Protein AF-A0A0M0JJG8-F1 (afdb_monomer_lite)

pLDDT: mean 76.7, std 22.11, range [23.5, 96.94]

Radius of gyration: 44.25 Å; chains: 1; bounding box: 104×121×131 Å

Structure (mmCIF, N/CA/C/O backbone):
data_AF-A0A0M0JJG8-F1
#
_entry.id   AF-A0A0M0JJG8-F1
#
loop_
_atom_site.group_PDB
_atom_site.id
_atom_site.type_symbol
_atom_site.label_atom_id
_atom_site.label_alt_id
_atom_site.label_comp_id
_atom_site.label_asym_id
_atom_site.label_entity_id
_atom_site.label_seq_id
_atom_site.pdbx_PDB_ins_code
_atom_site.Cartn_x
_atom_site.Cartn_y
_atom_site.Cartn_z
_atom_site.occupancy
_atom_site.B_iso_or_equiv
_atom_site.auth_seq_id
_atom_site.auth_comp_id
_atom_site.auth_asym_id
_atom_site.auth_atom_id
_atom_site.pdbx_PDB_model_num
ATOM 1 N N . MET A 1 1 ? -22.533 46.360 53.298 1.00 30.77 1 MET A N 1
ATOM 2 C CA . MET A 1 1 ? -22.205 47.737 52.869 1.00 30.77 1 MET A CA 1
ATOM 3 C C . MET A 1 1 ? -21.475 47.648 51.539 1.00 30.77 1 MET A C 1
ATOM 5 O O . MET A 1 1 ? -20.543 46.862 51.472 1.00 30.77 1 MET A O 1
ATOM 9 N N . GLY A 1 2 ? -21.881 48.445 50.544 1.00 27.69 2 GLY A N 1
ATOM 10 C CA . GLY A 1 2 ? -21.077 48.772 49.354 1.00 27.69 2 GLY A CA 1
ATOM 11 C C . GLY A 1 2 ? -21.421 48.012 48.068 1.00 27.69 2 GLY A C 1
ATOM 12 O O . GLY A 1 2 ? -21.073 46.850 47.937 1.00 27.69 2 GLY A O 1
ATOM 13 N N . CYS A 1 3 ? -22.087 48.703 47.140 1.00 26.14 3 CYS A N 1
ATOM 14 C CA . CYS A 1 3 ? -22.565 48.269 45.822 1.00 26.14 3 CYS A CA 1
ATOM 15 C C . CYS A 1 3 ? -21.509 48.387 44.700 1.00 26.14 3 CYS A C 1
ATOM 17 O O . CYS A 1 3 ? -20.619 49.228 44.805 1.00 26.14 3 CYS A O 1
ATOM 19 N N . GLY A 1 4 ? -21.755 47.715 43.561 1.00 24.80 4 GLY A N 1
ATOM 20 C CA . GLY A 1 4 ? -21.587 48.331 42.231 1.00 24.80 4 GLY A CA 1
ATOM 21 C C . GLY A 1 4 ? -20.988 47.466 41.111 1.00 24.80 4 GLY A C 1
ATOM 22 O O . GLY A 1 4 ? -19.801 47.172 41.151 1.00 24.80 4 GLY A O 1
ATOM 23 N N . GLY A 1 5 ? -21.780 47.203 40.058 1.00 25.31 5 GLY A N 1
ATOM 24 C CA . GLY A 1 5 ? -21.276 47.102 38.677 1.00 25.31 5 GLY A CA 1
ATOM 25 C C . GLY A 1 5 ? -21.461 45.767 37.948 1.00 25.31 5 GLY A C 1
ATOM 26 O O . GLY A 1 5 ? -20.533 44.976 37.861 1.00 25.31 5 GLY A O 1
ATOM 27 N N . SER A 1 6 ? -22.643 45.565 37.369 1.00 27.62 6 SER A N 1
ATOM 28 C CA . SER A 1 6 ? -22.967 44.566 36.345 1.00 27.62 6 SER A CA 1
ATOM 29 C C . SER A 1 6 ? -22.209 44.800 35.030 1.00 27.62 6 SER A C 1
ATOM 31 O O . SER A 1 6 ? -22.134 45.934 34.560 1.00 27.62 6 SER A O 1
ATOM 33 N N . THR A 1 7 ? -21.758 43.724 34.384 1.00 26.44 7 THR A N 1
ATOM 34 C CA . THR A 1 7 ? -21.762 43.624 32.914 1.00 26.44 7 THR A CA 1
ATOM 35 C C . THR A 1 7 ? -22.662 42.450 32.553 1.00 26.44 7 THR A C 1
ATOM 37 O O . THR A 1 7 ? -22.545 41.370 33.128 1.00 26.44 7 THR A O 1
ATOM 40 N N . GLU A 1 8 ? -23.650 42.736 31.711 1.00 26.50 8 GLU A N 1
ATOM 41 C CA . GLU A 1 8 ? -24.640 41.801 31.189 1.00 26.50 8 GLU A CA 1
ATOM 42 C C . GLU A 1 8 ? -23.929 40.647 30.474 1.00 26.50 8 GLU A C 1
ATOM 44 O O . GLU A 1 8 ? -23.198 40.865 29.510 1.00 26.50 8 GLU A O 1
ATOM 49 N N . ALA A 1 9 ? -24.130 39.420 30.955 1.00 28.14 9 ALA A N 1
ATOM 50 C CA . ALA A 1 9 ? -23.903 38.237 30.143 1.00 28.14 9 ALA A CA 1
ATOM 51 C C . ALA A 1 9 ? -25.149 38.067 29.269 1.00 28.14 9 ALA A C 1
ATOM 53 O O . ALA A 1 9 ? -26.247 37.863 29.792 1.00 28.14 9 ALA A O 1
ATOM 54 N N . GLU A 1 10 ? -24.981 38.226 27.958 1.00 26.23 10 GLU A N 1
ATOM 55 C CA . GLU A 1 10 ? -26.024 37.937 26.977 1.00 26.23 10 GLU A CA 1
ATOM 56 C C . GLU A 1 10 ? -26.574 36.513 27.183 1.00 26.23 10 GLU A C 1
ATOM 58 O O . GLU A 1 10 ? -25.823 35.610 27.572 1.00 26.23 10 GLU A O 1
ATOM 63 N N . PRO A 1 11 ? -27.877 36.282 26.942 1.00 25.92 11 PRO A N 1
ATOM 64 C CA . PRO A 1 11 ? -28.428 34.939 26.964 1.00 25.92 11 PRO A CA 1
ATOM 65 C C . PRO A 1 11 ? -27.721 34.116 25.888 1.00 25.92 11 PRO A C 1
ATOM 67 O O . PRO A 1 11 ? -27.875 34.378 24.698 1.00 25.92 11 PRO A O 1
ATOM 70 N N . VAL A 1 12 ? -26.935 33.126 26.315 1.00 27.83 12 VAL A N 1
ATOM 71 C CA . VAL A 1 12 ? -26.353 32.121 25.426 1.00 27.83 12 VAL A CA 1
ATOM 72 C C . VAL A 1 12 ? -27.521 31.464 24.696 1.00 27.83 12 VAL A C 1
ATOM 74 O O . VAL A 1 12 ? -28.325 30.755 25.305 1.00 27.83 12 VAL A O 1
ATOM 77 N N . SER A 1 13 ? -27.665 31.774 23.408 1.00 27.47 13 SER A N 1
ATOM 78 C CA . SER A 1 13 ? -28.621 31.108 22.535 1.00 27.47 13 SER A CA 1
ATOM 79 C C . SER A 1 13 ? -28.353 29.610 22.599 1.00 27.47 13 SER A C 1
ATOM 81 O O . SER A 1 13 ? -27.194 29.191 22.548 1.00 27.47 13 SER A O 1
ATOM 83 N N . ALA A 1 14 ? -29.417 28.819 22.737 1.00 25.08 14 ALA A N 1
ATOM 84 C CA . ALA A 1 14 ? -29.333 27.370 22.639 1.00 25.08 14 ALA A CA 1
ATOM 85 C C . ALA A 1 14 ? -28.509 27.005 21.388 1.00 25.08 14 ALA A C 1
ATOM 87 O O . ALA A 1 14 ? -28.778 27.571 20.326 1.00 25.08 14 ALA A O 1
ATOM 88 N N . PRO A 1 15 ? -27.479 26.151 21.506 1.00 26.41 15 PRO A N 1
ATOM 89 C CA . PRO A 1 15 ? -26.722 25.733 20.340 1.00 26.41 15 PRO A CA 1
ATOM 90 C C . PRO A 1 15 ? -27.668 24.979 19.406 1.00 26.41 15 PRO A C 1
ATOM 92 O O . PRO A 1 15 ? -28.398 24.098 19.861 1.00 26.41 15 PRO A O 1
ATOM 95 N N . ASP A 1 16 ? -27.653 25.334 18.121 1.00 23.50 16 ASP A N 1
ATOM 96 C CA . ASP A 1 16 ? -28.225 24.503 17.066 1.00 23.50 16 ASP A CA 1
ATOM 97 C C . ASP A 1 16 ? -27.585 23.112 17.175 1.00 23.50 16 ASP A C 1
ATOM 99 O O . ASP A 1 16 ? -26.401 22.923 16.893 1.00 23.50 16 ASP A O 1
ATOM 103 N N . ILE A 1 17 ? -28.366 22.132 17.631 1.00 29.30 17 ILE A N 1
ATOM 104 C CA . ILE A 1 17 ? -28.015 20.705 17.609 1.00 29.30 17 ILE A CA 1
ATOM 105 C C . ILE A 1 17 ? -28.395 20.161 16.229 1.00 29.30 17 ILE A C 1
ATOM 107 O O . ILE A 1 17 ? -29.078 19.148 16.109 1.00 29.30 17 ILE A O 1
ATOM 111 N N . ASP A 1 18 ? -27.981 20.866 15.181 1.00 26.41 18 ASP A N 1
ATOM 112 C CA . ASP A 1 18 ? -28.188 20.425 13.816 1.00 26.41 18 ASP A CA 1
ATOM 113 C C . ASP A 1 18 ? -26.837 20.357 13.112 1.00 26.41 18 ASP A C 1
ATOM 115 O O . ASP A 1 18 ? -26.164 21.353 12.864 1.00 26.41 18 ASP A O 1
ATOM 119 N N . ALA A 1 19 ? -26.441 19.115 12.849 1.00 31.02 19 ALA A N 1
ATOM 120 C CA . ALA A 1 19 ? -25.555 18.740 11.768 1.00 31.02 19 ALA A CA 1
ATOM 121 C C . ALA A 1 19 ? -24.192 19.484 11.690 1.00 31.02 19 ALA A C 1
ATOM 123 O O . ALA A 1 19 ? -24.007 20.435 10.932 1.00 31.02 19 ALA A O 1
ATOM 124 N N . THR A 1 20 ? -23.149 18.872 12.265 1.00 30.31 20 THR A N 1
ATOM 125 C CA . THR A 1 20 ? -21.754 19.027 11.797 1.00 30.31 20 THR A CA 1
ATOM 126 C C . THR A 1 20 ? -21.314 17.983 10.739 1.00 30.31 20 THR A C 1
ATOM 128 O O . THR A 1 20 ? -20.288 17.327 10.924 1.00 30.31 20 THR A O 1
ATOM 131 N N . PRO A 1 21 ? -22.007 17.801 9.590 1.00 33.75 21 PRO A N 1
ATOM 132 C CA . PRO A 1 21 ? -21.409 17.188 8.412 1.00 33.75 21 PRO A CA 1
ATOM 133 C C . PRO A 1 21 ? -20.892 18.224 7.400 1.00 33.75 21 PRO A C 1
ATOM 135 O O . PRO A 1 21 ? -20.123 17.847 6.528 1.00 33.75 21 PRO A O 1
ATOM 138 N N . ILE A 1 22 ? -21.257 19.514 7.484 1.00 27.80 22 ILE A N 1
ATOM 139 C CA . ILE A 1 22 ? -20.960 20.480 6.403 1.00 27.80 22 ILE A CA 1
ATOM 140 C C . ILE A 1 22 ? -19.525 21.042 6.475 1.00 27.80 22 ILE A C 1
ATOM 142 O O . ILE A 1 22 ? -18.829 21.033 5.460 1.00 27.80 22 ILE A O 1
ATOM 146 N N . GLU A 1 23 ? -19.035 21.472 7.646 1.00 27.16 23 GLU A N 1
ATOM 147 C CA . GLU A 1 23 ? -17.648 21.970 7.794 1.00 27.16 23 GLU A CA 1
ATOM 148 C C . GLU A 1 23 ? -16.604 20.853 7.627 1.00 27.16 23 GLU A C 1
ATOM 150 O O . GLU A 1 23 ? -15.569 21.038 6.988 1.00 27.16 23 GLU A O 1
ATOM 155 N N . THR A 1 24 ? -16.897 19.656 8.137 1.00 38.34 24 THR A N 1
ATOM 156 C CA . THR A 1 24 ? -16.071 18.451 7.975 1.00 38.34 24 THR A CA 1
ATOM 157 C C . THR A 1 24 ? -16.029 17.977 6.526 1.00 38.34 24 THR A C 1
ATOM 159 O O . THR A 1 24 ? -14.943 17.647 6.051 1.00 38.34 24 THR A O 1
ATOM 162 N N . ALA A 1 25 ? -17.153 18.013 5.802 1.00 32.47 25 ALA A N 1
ATOM 163 C CA . ALA A 1 25 ? -17.187 17.686 4.378 1.00 32.47 25 ALA A CA 1
ATOM 164 C C . ALA A 1 25 ? -16.422 18.710 3.524 1.00 32.47 25 ALA A C 1
ATOM 166 O O . ALA A 1 25 ? -15.712 18.311 2.603 1.00 32.47 25 ALA A O 1
ATOM 167 N N . GLN A 1 26 ? -16.497 20.014 3.825 1.00 32.34 26 GLN A N 1
ATOM 168 C CA . GLN A 1 26 ? -15.746 21.041 3.085 1.00 32.34 26 GLN A CA 1
ATOM 169 C C . GLN A 1 26 ? -14.229 20.910 3.277 1.00 32.34 26 GLN A C 1
ATOM 171 O O . GLN A 1 26 ? -13.497 20.877 2.288 1.00 32.34 26 GLN A O 1
ATOM 176 N N . VAL A 1 27 ? -13.764 20.729 4.519 1.00 38.03 27 VAL A N 1
ATOM 177 C CA . VAL A 1 27 ? -12.341 20.485 4.824 1.00 38.03 27 VAL A CA 1
ATOM 178 C C . VAL A 1 27 ? -11.856 19.178 4.193 1.00 38.03 27 VAL A C 1
ATOM 180 O O . VAL A 1 27 ? -10.742 19.119 3.676 1.00 38.03 27 VAL A O 1
ATOM 183 N N . GLN A 1 28 ? -12.689 18.132 4.183 1.00 46.12 28 GLN A N 1
ATOM 184 C CA . GLN A 1 28 ? -12.379 16.878 3.494 1.00 46.12 28 GLN A CA 1
ATOM 185 C C . GLN A 1 28 ? -12.279 17.083 1.985 1.00 46.12 28 GLN A C 1
ATOM 187 O O . GLN A 1 28 ? -11.319 16.605 1.400 1.00 46.12 28 GLN A O 1
ATOM 192 N N . THR A 1 29 ? -13.188 17.843 1.372 1.00 38.47 29 THR A N 1
ATOM 193 C CA . THR A 1 29 ? -13.201 18.118 -0.075 1.00 38.47 29 THR A CA 1
ATOM 194 C C . THR A 1 29 ? -11.970 18.912 -0.531 1.00 38.47 29 THR A C 1
ATOM 196 O O . THR A 1 29 ? -11.441 18.635 -1.605 1.00 38.47 29 THR A O 1
ATOM 199 N N . GLU A 1 30 ? -11.470 19.861 0.268 1.00 43.38 30 GLU A N 1
ATOM 200 C CA . GLU A 1 30 ? -10.205 20.560 -0.022 1.00 43.38 30 GLU A CA 1
ATOM 201 C C . GLU A 1 30 ? -8.978 19.656 0.181 1.00 43.38 30 GLU A C 1
ATOM 203 O O . GLU A 1 30 ? -8.110 19.613 -0.684 1.00 43.38 30 GLU A O 1
ATOM 208 N N . LEU A 1 31 ? -8.942 18.832 1.236 1.00 42.62 31 LEU A N 1
ATOM 209 C CA . LEU A 1 31 ? -7.889 17.821 1.439 1.00 42.62 31 LEU A CA 1
ATOM 210 C C . LEU A 1 31 ? -7.868 16.746 0.344 1.00 42.62 31 LEU A C 1
ATOM 212 O O . LEU A 1 31 ? -6.796 16.253 -0.008 1.00 42.62 31 LEU A O 1
ATOM 216 N N . VAL A 1 32 ? -9.042 16.366 -0.172 1.00 44.22 32 VAL A N 1
ATOM 217 C CA . VAL A 1 32 ? -9.184 15.504 -1.348 1.00 44.22 32 VAL A CA 1
ATOM 218 C C . VAL A 1 32 ? -8.572 16.220 -2.543 1.00 44.22 32 VAL A C 1
ATOM 220 O O . VAL A 1 32 ? -7.706 15.642 -3.177 1.00 44.22 32 VAL A O 1
ATOM 223 N N . LYS A 1 33 ? -8.941 17.475 -2.822 1.00 42.09 33 LYS A N 1
ATOM 224 C CA . LYS A 1 33 ? -8.408 18.242 -3.962 1.00 42.09 33 LYS A CA 1
ATOM 225 C C . LYS A 1 33 ? -6.888 18.422 -3.914 1.00 42.09 33 LYS A C 1
ATOM 227 O O . LYS A 1 33 ? -6.232 18.056 -4.881 1.00 42.09 33 LYS A O 1
ATOM 232 N N . ASP A 1 34 ? -6.319 18.855 -2.790 1.00 42.69 34 ASP A N 1
ATOM 233 C CA . ASP A 1 34 ? -4.866 19.053 -2.636 1.00 42.69 34 ASP A CA 1
ATOM 234 C C . ASP A 1 34 ? -4.068 17.740 -2.762 1.00 42.69 34 ASP A C 1
ATOM 236 O O . ASP A 1 34 ? -2.922 17.718 -3.212 1.00 42.69 34 ASP A O 1
ATOM 240 N N . ARG A 1 35 ? -4.656 16.605 -2.356 1.00 46.59 35 ARG A N 1
ATOM 241 C CA . ARG A 1 35 ? -4.019 15.280 -2.479 1.00 46.59 35 ARG A CA 1
ATOM 242 C C . ARG A 1 35 ? -4.270 14.634 -3.838 1.00 46.59 35 ARG A C 1
ATOM 244 O O . ARG A 1 35 ? -3.408 13.904 -4.325 1.00 46.59 35 ARG A O 1
ATOM 251 N N . LEU A 1 36 ? -5.403 14.934 -4.466 1.00 43.97 36 LEU A N 1
ATOM 252 C CA . LEU A 1 36 ? -5.686 14.591 -5.851 1.00 43.97 36 LEU A CA 1
ATOM 253 C C . LEU A 1 36 ? -4.774 15.358 -6.804 1.00 43.97 36 LEU A C 1
ATOM 255 O O . LEU A 1 36 ? -4.359 14.755 -7.781 1.00 43.97 36 LEU A O 1
ATOM 259 N N . GLU A 1 37 ? -4.342 16.585 -6.494 1.00 40.59 37 GLU A N 1
ATOM 260 C CA . GLU A 1 37 ? -3.317 17.294 -7.278 1.00 40.59 37 GLU A CA 1
ATOM 261 C C . GLU A 1 37 ? -2.005 16.495 -7.393 1.00 40.59 37 GLU A C 1
ATOM 263 O O . GLU A 1 37 ? -1.335 16.551 -8.422 1.00 40.59 37 GLU A O 1
ATOM 268 N N . ILE A 1 38 ? -1.636 15.689 -6.387 1.00 43.34 38 ILE A N 1
ATOM 269 C CA . ILE A 1 38 ? -0.458 14.800 -6.449 1.00 43.34 38 ILE A CA 1
ATOM 270 C C . ILE A 1 38 ? -0.708 13.637 -7.425 1.00 43.34 38 ILE A C 1
ATOM 272 O O . ILE A 1 38 ? 0.156 13.310 -8.242 1.00 43.34 38 ILE A O 1
ATOM 276 N N . ALA A 1 39 ? -1.899 13.035 -7.380 1.00 43.28 39 ALA A N 1
ATOM 277 C CA . ALA A 1 39 ? -2.300 11.977 -8.307 1.00 43.28 39 ALA A CA 1
ATOM 278 C C . ALA A 1 39 ? -2.519 12.507 -9.741 1.00 43.28 39 ALA A C 1
ATOM 280 O O . ALA A 1 39 ? -2.221 11.808 -10.709 1.00 43.28 39 ALA A O 1
ATOM 281 N N . GLU A 1 40 ? -2.966 13.755 -9.888 1.00 44.94 40 GLU A N 1
ATOM 282 C CA . GLU A 1 40 ? -3.073 14.489 -11.147 1.00 44.94 40 GLU A CA 1
ATOM 283 C C . GLU A 1 40 ? -1.692 14.849 -11.697 1.00 44.94 40 GLU A C 1
ATOM 285 O O . GLU A 1 40 ? -1.451 14.670 -12.886 1.00 44.94 40 GLU A O 1
ATOM 290 N N . GLN A 1 41 ? -0.732 15.253 -10.861 1.00 47.78 41 GLN A N 1
ATOM 291 C CA . GLN A 1 41 ? 0.659 15.420 -11.289 1.00 47.78 41 GLN A CA 1
ATOM 292 C C . GLN A 1 41 ? 1.247 14.106 -11.817 1.00 47.78 41 GLN A C 1
ATOM 294 O O . GLN A 1 41 ? 2.018 14.141 -12.773 1.00 47.78 41 GLN A O 1
ATOM 299 N N . ASP A 1 42 ? 0.869 12.954 -11.260 1.00 47.56 42 ASP A N 1
ATOM 300 C CA . ASP A 1 42 ? 1.254 11.636 -11.782 1.00 47.56 42 ASP A CA 1
ATOM 301 C C . ASP A 1 42 ? 0.467 11.231 -13.047 1.00 47.56 42 ASP A C 1
ATOM 303 O O . ASP A 1 42 ? 1.035 10.606 -13.948 1.00 47.56 42 ASP A O 1
ATOM 307 N N . ALA A 1 43 ? -0.803 11.638 -13.171 1.00 42.34 43 ALA A N 1
ATOM 308 C CA . ALA A 1 43 ? -1.637 11.478 -14.370 1.00 42.34 43 ALA A CA 1
ATOM 309 C C . ALA A 1 43 ? -1.119 12.296 -15.563 1.00 42.34 43 ALA A C 1
ATOM 311 O O . ALA A 1 43 ? -1.107 11.836 -16.702 1.00 42.34 43 ALA A O 1
ATOM 312 N N . VAL A 1 44 ? -0.607 13.495 -15.292 1.00 41.72 44 VAL A N 1
ATOM 313 C CA . VAL A 1 44 ? -0.042 14.439 -16.263 1.00 41.72 44 VAL A CA 1
ATOM 314 C C . VAL A 1 44 ? 1.296 13.932 -16.837 1.00 41.72 44 VAL A C 1
ATOM 316 O O . VAL A 1 44 ? 1.912 14.624 -17.640 1.00 41.72 44 VAL A O 1
ATOM 319 N N . LYS A 1 45 ? 1.791 12.734 -16.502 1.00 50.59 45 LYS A N 1
ATOM 320 C CA . LYS A 1 45 ? 3.135 12.269 -16.911 1.00 50.59 45 LYS A CA 1
ATOM 321 C C . LYS A 1 45 ? 3.159 11.007 -17.774 1.00 50.59 45 LYS A C 1
ATOM 323 O O . LYS A 1 45 ? 4.236 10.651 -18.258 1.00 50.59 45 LYS A O 1
ATOM 328 N N . THR A 1 46 ? 2.021 10.357 -18.013 1.00 45.22 46 THR A N 1
ATOM 329 C CA . THR A 1 46 ? 1.931 9.184 -18.897 1.00 45.22 46 THR A CA 1
ATOM 330 C C . THR A 1 46 ? 1.753 9.565 -20.369 1.00 45.22 46 THR A C 1
ATOM 332 O O . THR A 1 46 ? 1.320 10.669 -20.697 1.00 45.22 46 THR A O 1
ATOM 335 N N . LYS A 1 47 ? 2.149 8.652 -21.267 1.00 45.91 47 LYS A N 1
ATOM 336 C CA . LYS A 1 47 ? 1.953 8.760 -22.720 1.00 45.91 47 LYS A CA 1
ATOM 337 C C . LYS A 1 47 ? 0.464 8.987 -23.022 1.00 45.91 47 LYS A C 1
ATOM 339 O O . LYS A 1 47 ? -0.385 8.381 -22.366 1.00 45.91 47 LYS A O 1
ATOM 344 N N . ALA A 1 48 ? 0.135 9.807 -24.022 1.00 37.59 48 ALA A N 1
ATOM 345 C CA . ALA A 1 48 ? -1.248 9.944 -24.473 1.00 37.59 48 ALA A CA 1
ATOM 346 C C . ALA A 1 48 ? -1.824 8.568 -24.860 1.00 37.59 48 ALA A C 1
ATOM 348 O O . ALA A 1 48 ? -1.286 7.877 -25.722 1.00 37.59 48 ALA A O 1
ATOM 349 N N . GLY A 1 49 ? -2.892 8.152 -24.170 1.00 43.44 49 GLY A N 1
ATOM 350 C CA . GLY A 1 49 ? -3.523 6.839 -24.346 1.00 43.44 49 GLY A CA 1
ATOM 351 C C . GLY A 1 49 ? -3.058 5.732 -23.387 1.00 43.44 49 GLY A C 1
ATOM 352 O O . GLY A 1 49 ? -3.557 4.616 -23.503 1.00 43.44 49 GLY A O 1
ATOM 353 N N . SER A 1 50 ? -2.160 6.010 -22.431 1.00 51.22 50 SER A N 1
ATOM 354 C CA . SER A 1 50 ? -1.746 5.061 -21.378 1.00 51.22 50 SER A CA 1
ATOM 355 C C . SER A 1 50 ? -1.900 5.643 -19.963 1.00 51.22 50 SER A C 1
ATOM 357 O O . SER A 1 50 ? -0.995 5.528 -19.130 1.00 51.22 50 SER A O 1
ATOM 359 N N . ASP A 1 51 ? -3.019 6.315 -19.691 1.00 57.81 51 ASP A N 1
ATOM 360 C CA . ASP A 1 51 ? -3.304 6.841 -18.354 1.00 57.81 51 ASP A CA 1
ATOM 361 C C . ASP A 1 51 ? -3.235 5.706 -17.324 1.00 57.81 51 ASP A C 1
ATOM 363 O O . ASP A 1 51 ? -3.746 4.603 -17.547 1.00 57.81 51 ASP A O 1
ATOM 367 N N . THR A 1 52 ? -2.589 5.961 -16.182 1.00 70.62 52 THR A N 1
ATOM 368 C CA . THR A 1 52 ? -2.645 5.005 -15.069 1.00 70.62 52 THR A CA 1
ATOM 369 C C . THR A 1 52 ? -4.099 4.750 -14.678 1.00 70.62 52 THR A C 1
ATOM 371 O O . THR A 1 52 ? -4.973 5.585 -14.906 1.00 70.62 52 THR A O 1
ATOM 374 N N . PHE A 1 53 ? -4.374 3.611 -14.040 1.00 81.69 53 PHE A N 1
ATOM 375 C CA . PHE A 1 53 ? -5.732 3.298 -13.597 1.00 81.69 53 PHE A CA 1
ATOM 376 C C . PHE A 1 53 ? -6.367 4.454 -12.795 1.00 81.69 53 PHE A C 1
ATOM 378 O O . PHE A 1 53 ? -7.470 4.887 -13.123 1.00 81.69 53 PHE A O 1
ATOM 385 N N . ILE A 1 54 ? -5.644 5.008 -11.814 1.00 81.88 54 ILE A N 1
ATOM 386 C CA . ILE A 1 54 ? -6.127 6.127 -10.990 1.00 81.88 54 ILE A CA 1
ATOM 387 C C . ILE A 1 54 ? -6.278 7.410 -11.814 1.00 81.88 54 ILE A C 1
ATOM 389 O O . ILE A 1 54 ? -7.312 8.062 -11.712 1.00 81.88 54 ILE A O 1
ATOM 393 N N . ALA A 1 55 ? -5.320 7.723 -12.690 1.00 74.19 55 ALA A N 1
ATOM 394 C CA . ALA A 1 55 ? -5.416 8.858 -13.610 1.00 74.19 55 ALA A CA 1
ATOM 395 C C . ALA A 1 55 ? -6.673 8.788 -14.491 1.00 74.19 55 ALA A C 1
ATOM 397 O O . ALA A 1 55 ? -7.383 9.780 -14.637 1.00 74.19 55 ALA A O 1
ATOM 398 N N . SER A 1 56 ? -6.996 7.601 -15.017 1.00 80.50 56 SER A N 1
ATOM 399 C CA . SER A 1 56 ? -8.203 7.389 -15.823 1.00 80.50 56 SER A CA 1
ATOM 400 C C . SER A 1 56 ? -9.485 7.647 -15.023 1.00 80.50 56 SER A C 1
ATOM 402 O O . SER A 1 56 ? -10.438 8.220 -15.547 1.00 80.50 56 SER A O 1
ATOM 404 N N . CYS A 1 57 ? -9.504 7.271 -13.740 1.00 85.00 57 CYS A N 1
ATOM 405 C CA . CYS A 1 57 ? -10.633 7.523 -12.850 1.00 85.00 57 CYS A CA 1
ATOM 406 C C . CYS A 1 57 ? -10.763 9.015 -12.515 1.00 85.00 57 CYS A C 1
ATOM 408 O O . CYS A 1 57 ? -11.876 9.533 -12.496 1.00 85.00 57 CYS A O 1
ATOM 410 N N . LEU A 1 58 ? -9.647 9.714 -12.278 1.00 80.00 58 LEU A N 1
ATOM 411 C CA . LEU A 1 58 ? -9.644 11.157 -12.006 1.00 80.00 58 LEU A CA 1
ATOM 412 C C . LEU A 1 58 ? -10.116 11.962 -13.206 1.00 80.00 58 LEU A C 1
ATOM 414 O O . LEU A 1 58 ? -10.962 12.841 -13.074 1.00 80.00 58 LEU A O 1
ATOM 418 N N . LYS A 1 59 ? -9.645 11.592 -14.395 1.00 78.00 59 LYS A N 1
ATOM 419 C CA . LYS A 1 59 ? -10.112 12.184 -15.642 1.00 78.00 59 LYS A CA 1
ATOM 420 C C . LYS A 1 59 ? -11.613 11.978 -15.835 1.00 78.00 59 LYS A C 1
ATOM 422 O O . LYS A 1 59 ? -12.319 12.937 -16.123 1.00 78.00 59 LYS A O 1
ATOM 427 N N . ALA A 1 60 ? -12.123 10.768 -15.594 1.00 82.94 60 ALA A N 1
ATOM 428 C CA . ALA A 1 60 ? -13.562 10.506 -15.630 1.00 82.94 60 ALA A CA 1
ATOM 429 C C . ALA A 1 60 ? -14.333 11.364 -14.607 1.00 82.94 60 ALA A C 1
ATOM 431 O O . ALA A 1 60 ? -15.383 11.915 -14.932 1.00 82.94 60 ALA A O 1
ATOM 432 N N . ARG A 1 61 ? -13.790 11.542 -13.395 1.00 83.19 61 ARG A N 1
ATOM 433 C CA . ARG A 1 61 ? -14.369 12.407 -12.356 1.00 83.19 61 ARG A CA 1
ATOM 434 C C . ARG A 1 61 ? -14.391 13.889 -12.750 1.00 83.19 61 ARG A C 1
ATOM 436 O O . ARG A 1 61 ? -15.329 14.585 -12.357 1.00 83.19 61 ARG A O 1
ATOM 443 N N . ALA A 1 62 ? -13.386 14.362 -13.483 1.00 78.25 62 ALA A N 1
ATOM 444 C CA . ALA A 1 62 ? -13.258 15.754 -13.913 1.00 78.25 62 ALA A CA 1
ATOM 445 C C . ALA A 1 62 ? -14.085 16.070 -15.171 1.00 78.25 62 ALA A C 1
ATOM 447 O O . ALA A 1 62 ? -14.743 17.106 -15.231 1.00 78.25 62 ALA A O 1
ATOM 448 N N . GLU A 1 63 ? -14.072 15.178 -16.164 1.00 81.69 63 GLU A N 1
ATOM 449 C CA . GLU A 1 63 ? -14.640 15.423 -17.498 1.00 81.69 63 GLU A CA 1
ATOM 450 C C . GLU A 1 63 ? -16.071 14.885 -17.669 1.00 81.69 63 GLU A C 1
ATOM 452 O O . GLU A 1 63 ? -16.783 15.343 -18.561 1.00 81.69 63 GLU A O 1
ATOM 457 N N . HIS A 1 64 ? -16.506 13.929 -16.837 1.00 85.88 64 HIS A N 1
ATOM 458 C CA . HIS A 1 64 ? -17.756 13.174 -17.034 1.00 85.88 64 HIS A CA 1
ATOM 459 C C . HIS A 1 64 ? -18.592 13.010 -15.750 1.00 85.88 64 HIS A C 1
ATOM 461 O O . HIS A 1 64 ? -19.290 12.012 -15.573 1.00 85.88 64 HIS A O 1
ATOM 467 N N . SER A 1 65 ? -18.525 13.976 -14.826 1.00 81.75 65 SER A N 1
ATOM 468 C CA . SER A 1 65 ? -19.252 13.916 -13.539 1.00 81.75 65 SER A CA 1
ATOM 469 C C . SER A 1 65 ? -20.784 13.987 -13.647 1.00 81.75 65 SER A C 1
ATOM 471 O O . SER A 1 65 ? -21.485 13.672 -12.686 1.00 81.75 65 SER A O 1
ATOM 473 N N . ASP A 1 66 ? -21.309 14.381 -14.804 1.00 90.31 66 ASP A N 1
ATOM 474 C CA . ASP A 1 66 ? -22.731 14.470 -15.134 1.00 90.31 66 ASP A CA 1
ATOM 475 C C . ASP A 1 66 ? -23.295 13.190 -15.785 1.00 90.31 66 ASP A C 1
ATOM 477 O O . ASP A 1 66 ? -24.515 13.023 -15.860 1.00 90.31 66 ASP A O 1
ATOM 481 N N . ASP A 1 67 ? -22.439 12.249 -16.201 1.00 94.12 67 ASP A N 1
ATOM 482 C CA . ASP A 1 67 ? -22.848 10.975 -16.801 1.00 94.12 67 ASP A CA 1
ATOM 483 C C . ASP A 1 67 ? -22.922 9.851 -15.751 1.00 94.12 67 ASP A C 1
ATOM 485 O O . ASP A 1 67 ? -21.914 9.291 -15.308 1.00 94.12 67 ASP A O 1
ATOM 489 N N . LYS A 1 68 ? -24.151 9.454 -15.389 1.00 93.00 68 LYS A N 1
ATOM 490 C CA . LYS A 1 68 ? -24.397 8.378 -14.413 1.00 93.00 68 LYS A CA 1
ATOM 491 C C . LYS A 1 68 ? -23.746 7.048 -14.792 1.00 93.00 68 LYS A C 1
ATOM 493 O O . LYS A 1 68 ? -23.296 6.344 -13.890 1.00 93.00 68 LYS A O 1
ATOM 498 N N . ALA A 1 69 ? -23.697 6.681 -16.071 1.00 92.75 69 ALA A N 1
ATOM 499 C CA . ALA A 1 69 ? -23.127 5.402 -16.485 1.00 92.75 69 ALA A CA 1
ATOM 500 C C . ALA A 1 69 ? -21.601 5.395 -16.314 1.00 92.75 69 ALA A C 1
ATOM 502 O O . ALA A 1 69 ? -21.053 4.427 -15.784 1.00 92.75 69 ALA A O 1
ATOM 503 N N . ILE A 1 70 ? -20.932 6.488 -16.695 1.00 92.50 70 ILE A N 1
ATOM 504 C CA . ILE A 1 70 ? -19.475 6.633 -16.553 1.00 92.50 70 ILE A CA 1
ATOM 505 C C . ILE A 1 70 ? -19.076 6.694 -15.074 1.00 92.50 70 ILE A C 1
ATOM 507 O O . ILE A 1 70 ? -18.133 6.011 -14.665 1.00 92.50 70 ILE A O 1
ATOM 511 N N . VAL A 1 71 ? -19.803 7.456 -14.249 1.00 92.25 71 VAL A N 1
ATOM 512 C CA . VAL A 1 71 ? -19.530 7.537 -12.803 1.00 92.25 71 VAL A CA 1
ATOM 513 C C . VAL A 1 71 ? -19.750 6.178 -12.132 1.00 92.25 71 VAL A C 1
ATOM 515 O O . VAL A 1 71 ? -18.897 5.740 -11.363 1.00 92.25 71 VAL A O 1
ATOM 518 N N . LEU A 1 72 ? -20.837 5.467 -12.455 1.00 93.75 72 LEU A N 1
ATOM 519 C CA . LEU A 1 72 ? -21.123 4.136 -11.907 1.00 93.75 72 LEU A CA 1
ATOM 520 C C . LEU A 1 72 ? -20.028 3.113 -12.256 1.00 93.75 72 LEU A C 1
ATOM 522 O O . LEU A 1 72 ? -19.570 2.375 -11.377 1.00 93.75 72 LEU A O 1
ATOM 526 N N . ASP A 1 73 ? -19.587 3.080 -13.516 1.00 93.38 73 ASP A N 1
ATOM 527 C CA . ASP A 1 73 ? -18.467 2.238 -13.953 1.00 93.38 73 ASP A CA 1
ATOM 528 C C . ASP A 1 73 ? -17.173 2.598 -13.206 1.00 93.38 73 ASP A C 1
ATOM 530 O O . ASP A 1 73 ? -16.480 1.719 -12.685 1.00 93.38 73 ASP A O 1
ATOM 534 N N . THR A 1 74 ? -16.879 3.893 -13.081 1.00 92.44 74 THR A N 1
ATOM 535 C CA . THR A 1 74 ? -15.677 4.385 -12.393 1.00 92.44 74 THR A CA 1
ATOM 536 C C . THR A 1 74 ? -15.686 4.003 -10.911 1.00 92.44 74 THR A C 1
ATOM 538 O O . THR A 1 74 ? -14.693 3.457 -10.423 1.00 92.44 74 THR A O 1
ATOM 541 N N . CYS A 1 75 ? -16.812 4.184 -10.210 1.00 94.00 75 CYS A N 1
ATOM 542 C CA . CYS A 1 75 ? -16.996 3.721 -8.832 1.00 94.00 75 CYS A CA 1
ATOM 543 C C . CYS A 1 75 ? -16.768 2.214 -8.715 1.00 94.00 75 CYS A C 1
ATOM 545 O O . CYS A 1 75 ? -16.000 1.775 -7.864 1.00 94.00 75 CYS A O 1
ATOM 547 N N . THR A 1 76 ? -17.370 1.419 -9.602 1.00 94.19 76 THR A N 1
ATOM 548 C CA . THR A 1 76 ? -17.253 -0.049 -9.586 1.00 94.19 76 THR A CA 1
ATOM 549 C C . THR A 1 76 ? -15.802 -0.500 -9.768 1.00 94.19 76 THR A C 1
ATOM 551 O O . THR A 1 76 ? -15.295 -1.347 -9.023 1.00 94.19 76 THR A O 1
ATOM 554 N N . ARG A 1 77 ? -15.090 0.089 -10.737 1.00 93.88 77 ARG A N 1
ATOM 555 C CA . ARG A 1 77 ? -13.675 -0.211 -10.982 1.00 93.88 77 ARG A CA 1
ATOM 556 C C . ARG A 1 77 ? -12.794 0.207 -9.803 1.00 93.88 77 ARG A C 1
ATOM 558 O O . ARG A 1 77 ? -11.920 -0.568 -9.402 1.00 93.88 77 ARG A O 1
ATOM 565 N N . LEU A 1 78 ? -13.010 1.395 -9.233 1.00 92.81 78 LEU A N 1
ATOM 566 C CA . LEU A 1 78 ? -12.217 1.898 -8.106 1.00 92.81 78 LEU A CA 1
ATOM 567 C C . LEU A 1 78 ? -12.500 1.119 -6.812 1.00 92.81 78 LEU A C 1
ATOM 569 O O . LEU A 1 78 ? -11.555 0.754 -6.115 1.00 92.81 78 LEU A O 1
ATOM 573 N N . GLN A 1 79 ? -13.753 0.728 -6.551 1.00 94.19 79 GLN A N 1
ATOM 574 C CA . GLN A 1 79 ? -14.114 -0.216 -5.485 1.00 94.19 79 GLN A CA 1
ATOM 575 C C . GLN A 1 79 ? -13.349 -1.536 -5.618 1.00 94.19 79 GLN A C 1
ATOM 577 O O . GLN A 1 79 ? -12.788 -2.037 -4.641 1.00 94.19 79 GLN A O 1
ATOM 582 N N . ALA A 1 80 ? -13.301 -2.116 -6.823 1.00 93.38 80 ALA A N 1
ATOM 583 C CA . ALA A 1 80 ? -12.576 -3.361 -7.072 1.00 93.38 80 ALA A CA 1
ATOM 584 C C . ALA A 1 80 ? -11.060 -3.201 -6.859 1.00 93.38 80 ALA A C 1
ATOM 586 O O . ALA A 1 80 ? -10.398 -4.107 -6.344 1.00 93.38 80 ALA A O 1
ATOM 587 N N . HIS A 1 81 ? -10.498 -2.047 -7.220 1.00 93.12 81 HIS A N 1
ATOM 588 C CA . HIS A 1 81 ? -9.105 -1.714 -6.936 1.00 93.12 81 HIS A CA 1
ATOM 589 C C . HIS A 1 81 ? -8.841 -1.572 -5.426 1.00 93.12 81 HIS A C 1
ATOM 591 O O . HIS A 1 81 ? -7.988 -2.291 -4.905 1.00 93.12 81 HIS A O 1
ATOM 597 N N . ASN A 1 82 ? -9.625 -0.769 -4.699 1.00 93.38 82 ASN A N 1
ATOM 598 C CA . ASN A 1 82 ? -9.496 -0.614 -3.244 1.00 93.38 82 ASN A CA 1
ATOM 599 C C . ASN A 1 82 ? -9.696 -1.943 -2.508 1.00 93.38 82 ASN A C 1
ATOM 601 O O . ASN A 1 82 ? -8.994 -2.225 -1.539 1.00 93.38 82 ASN A O 1
ATOM 605 N N . ARG A 1 83 ? -10.586 -2.821 -2.991 1.00 93.19 83 ARG A N 1
ATOM 606 C CA . ARG A 1 83 ? -10.780 -4.164 -2.423 1.00 93.19 83 ARG A CA 1
ATOM 607 C C . ARG A 1 83 ? -9.502 -5.004 -2.469 1.00 93.19 83 ARG A C 1
ATOM 609 O O . ARG A 1 83 ? -9.236 -5.707 -1.500 1.00 93.19 83 ARG A O 1
ATOM 616 N N . ARG A 1 84 ? -8.699 -4.913 -3.538 1.00 93.75 84 ARG A N 1
ATOM 617 C CA . ARG A 1 84 ? -7.395 -5.602 -3.629 1.00 93.75 84 ARG A CA 1
ATOM 618 C C . ARG A 1 84 ? -6.386 -5.054 -2.621 1.00 93.75 84 ARG A C 1
ATOM 620 O O . ARG A 1 84 ? -5.699 -5.838 -1.978 1.00 93.75 84 ARG A O 1
ATOM 627 N N . LEU A 1 85 ? -6.344 -3.736 -2.428 1.00 93.50 85 LEU A N 1
ATOM 628 C CA . LEU A 1 85 ? -5.480 -3.112 -1.418 1.00 93.50 85 LEU A CA 1
ATOM 629 C C . LEU A 1 85 ? -5.896 -3.509 0.007 1.00 93.50 85 LEU A C 1
ATOM 631 O O . LEU A 1 85 ? -5.052 -3.871 0.821 1.00 93.50 85 LEU A O 1
ATOM 635 N N . LYS A 1 86 ? -7.201 -3.521 0.298 1.00 93.00 86 LYS A N 1
ATOM 636 C CA . LYS A 1 86 ? -7.739 -3.997 1.583 1.00 93.00 86 LYS A CA 1
ATOM 637 C C . LYS A 1 86 ? -7.420 -5.478 1.821 1.00 93.00 86 LYS A C 1
ATOM 639 O O . LYS A 1 86 ? -7.079 -5.852 2.937 1.00 93.00 86 LYS A O 1
ATOM 644 N N . GLU A 1 87 ? -7.510 -6.313 0.783 1.00 94.38 87 GLU A N 1
ATOM 645 C CA . GLU A 1 87 ? -7.123 -7.730 0.847 1.00 94.38 87 GLU A CA 1
ATOM 646 C C . GLU A 1 87 ? -5.624 -7.891 1.132 1.00 94.38 87 GLU A C 1
ATOM 648 O O . GLU A 1 87 ? -5.249 -8.716 1.962 1.00 94.38 87 GLU A O 1
ATOM 653 N N . TYR A 1 88 ? -4.771 -7.079 0.496 1.00 94.19 88 TYR A N 1
ATOM 654 C CA . TYR A 1 88 ? -3.335 -7.052 0.782 1.00 94.19 88 TYR A CA 1
ATOM 655 C C . TYR A 1 88 ? -3.067 -6.759 2.265 1.00 94.19 88 TYR A C 1
ATOM 657 O O . TYR A 1 88 ? -2.356 -7.518 2.920 1.00 94.19 88 TYR A O 1
ATOM 665 N N . VAL A 1 89 ? -3.678 -5.695 2.803 1.00 93.38 89 VAL A N 1
ATOM 666 C CA . VAL A 1 89 ? -3.538 -5.316 4.218 1.00 93.38 89 VAL A CA 1
ATOM 667 C C . VAL A 1 89 ? -4.013 -6.445 5.136 1.00 93.38 89 VAL A C 1
ATOM 669 O O . VAL A 1 89 ? -3.299 -6.808 6.063 1.00 93.38 89 VAL A O 1
ATOM 672 N N . ALA A 1 90 ? -5.158 -7.068 4.845 1.00 95.12 90 ALA A N 1
ATOM 673 C CA . ALA A 1 90 ? -5.681 -8.170 5.654 1.00 95.12 90 ALA A CA 1
ATOM 674 C C . ALA A 1 90 ? -4.763 -9.407 5.654 1.00 95.12 90 ALA A C 1
ATOM 676 O O . ALA A 1 90 ? -4.638 -10.079 6.681 1.00 95.12 90 ALA A O 1
ATOM 677 N N . ILE A 1 91 ? -4.119 -9.722 4.523 1.00 94.19 91 ILE A N 1
ATOM 678 C CA . ILE A 1 91 ? -3.116 -10.796 4.429 1.00 94.19 91 ILE A CA 1
ATOM 679 C C . ILE A 1 91 ? -1.886 -10.441 5.256 1.00 94.19 91 ILE A C 1
ATOM 681 O O . ILE A 1 91 ? -1.495 -11.231 6.111 1.00 94.19 91 ILE A O 1
ATOM 685 N N . TYR A 1 92 ? -1.328 -9.249 5.037 1.00 92.62 92 TYR A N 1
ATOM 686 C CA . TYR A 1 92 ? -0.149 -8.769 5.752 1.00 92.62 92 TYR A CA 1
ATOM 687 C C . TYR A 1 92 ? -0.374 -8.771 7.268 1.00 92.62 92 TYR A C 1
ATOM 689 O O . TYR A 1 92 ? 0.464 -9.262 8.023 1.00 92.62 92 TYR A O 1
ATOM 697 N N . ASP A 1 93 ? -1.527 -8.278 7.722 1.00 94.12 93 ASP A N 1
ATOM 698 C CA . ASP A 1 93 ? -1.895 -8.285 9.134 1.00 94.12 93 ASP A CA 1
ATOM 699 C C . ASP A 1 93 ? -2.026 -9.710 9.662 1.00 94.12 93 ASP A C 1
ATOM 701 O O . ASP A 1 93 ? -1.536 -10.006 10.746 1.00 94.12 93 ASP A O 1
ATOM 705 N N . SER A 1 94 ? -2.651 -10.614 8.902 1.00 95.25 94 SER A N 1
ATOM 706 C CA . SER A 1 94 ? -2.808 -12.011 9.319 1.00 95.25 94 SER A CA 1
ATOM 707 C C . SER A 1 94 ? -1.454 -12.699 9.508 1.00 95.25 94 SER A C 1
ATOM 709 O O . SER A 1 94 ? -1.254 -13.389 10.509 1.00 95.25 94 SER A O 1
ATOM 711 N N . GLU A 1 95 ? -0.524 -12.484 8.575 1.00 92.44 95 GLU A N 1
ATOM 712 C CA . GLU A 1 95 ? 0.848 -12.993 8.648 1.00 92.44 95 GLU A CA 1
ATOM 713 C C . GLU A 1 95 ? 1.600 -12.368 9.825 1.00 92.44 95 GLU A C 1
ATOM 715 O O . GLU A 1 95 ? 2.137 -13.097 10.655 1.00 92.44 95 GLU A O 1
ATOM 720 N N . THR A 1 96 ? 1.541 -11.042 9.971 1.00 91.12 96 THR A N 1
ATOM 721 C CA . THR A 1 96 ? 2.204 -10.305 11.058 1.00 91.12 96 THR A CA 1
ATOM 722 C C . THR A 1 96 ? 1.686 -10.727 12.428 1.00 91.12 96 THR A C 1
ATOM 724 O O . THR A 1 96 ? 2.473 -10.913 13.350 1.00 91.12 96 THR A O 1
ATOM 727 N N . VAL A 1 97 ? 0.374 -10.914 12.586 1.00 92.25 97 VAL A N 1
ATOM 728 C CA . VAL A 1 97 ? -0.226 -11.383 13.843 1.00 92.25 97 VAL A CA 1
ATOM 729 C C . VAL A 1 97 ? 0.213 -12.814 14.136 1.00 92.25 97 VAL A C 1
ATOM 731 O O . VAL A 1 97 ? 0.601 -13.118 15.263 1.00 92.25 97 VAL A O 1
ATOM 734 N N . ASN A 1 98 ? 0.205 -13.694 13.133 1.00 91.62 98 ASN A N 1
ATOM 735 C CA . ASN A 1 98 ? 0.677 -15.062 13.308 1.00 91.62 98 ASN A CA 1
ATOM 736 C C . ASN A 1 98 ? 2.165 -15.111 13.689 1.00 91.62 98 ASN A C 1
ATOM 738 O O . ASN A 1 98 ? 2.543 -15.858 14.589 1.00 91.62 98 ASN A O 1
ATOM 742 N N . GLU A 1 99 ? 3.004 -14.309 13.040 1.00 88.94 99 GLU A N 1
ATOM 743 C CA . GLU A 1 99 ? 4.418 -14.159 13.383 1.00 88.94 99 GLU A CA 1
ATOM 744 C C . GLU A 1 99 ? 4.608 -13.551 14.773 1.00 88.94 99 GLU A C 1
ATOM 746 O O . GLU A 1 99 ? 5.465 -14.004 15.521 1.00 88.94 99 GLU A O 1
ATOM 751 N N . ALA A 1 100 ? 3.802 -12.564 15.162 1.00 88.38 100 ALA A N 1
ATOM 752 C CA . ALA A 1 100 ? 3.894 -11.941 16.476 1.00 88.38 100 ALA A CA 1
ATOM 753 C C . ALA A 1 100 ? 3.556 -12.931 17.598 1.00 88.38 100 ALA A C 1
ATOM 755 O O . ALA A 1 100 ? 4.271 -12.977 18.597 1.00 88.38 100 ALA A O 1
ATOM 756 N N . MET A 1 101 ? 2.513 -13.747 17.423 1.00 86.50 101 MET A N 1
ATOM 757 C CA . MET A 1 101 ? 2.085 -14.727 18.429 1.00 86.50 101 MET A CA 1
ATOM 758 C C . MET A 1 101 ? 2.993 -15.964 18.483 1.00 86.50 101 MET A C 1
ATOM 760 O O . MET A 1 101 ? 3.170 -16.535 19.551 1.00 86.50 101 MET A O 1
ATOM 764 N N . ASN A 1 102 ? 3.604 -16.372 17.363 1.00 81.88 102 ASN A N 1
ATOM 765 C CA . ASN A 1 102 ? 4.420 -17.597 17.297 1.00 81.88 102 ASN A CA 1
ATOM 766 C C . ASN A 1 102 ? 5.941 -17.350 17.203 1.00 81.88 102 ASN A C 1
ATOM 768 O O . ASN A 1 102 ? 6.720 -18.302 17.202 1.00 81.88 102 ASN A O 1
ATOM 772 N N . GLY A 1 103 ? 6.379 -16.097 17.076 1.00 66.31 103 GLY A N 1
ATOM 773 C CA . GLY A 1 103 ? 7.758 -15.714 16.747 1.00 66.31 103 GLY A CA 1
ATOM 774 C C . GLY A 1 103 ? 8.592 -15.171 17.910 1.00 66.31 103 GLY A C 1
ATOM 775 O O . GLY A 1 103 ? 9.646 -14.583 17.664 1.00 66.31 103 GLY A O 1
ATOM 776 N N . GLY A 1 104 ? 8.150 -15.325 19.164 1.00 60.28 104 GLY A N 1
ATOM 777 C CA . GLY A 1 104 ? 8.922 -14.931 20.350 1.00 60.28 104 GLY A CA 1
ATOM 778 C C . GLY A 1 104 ? 10.288 -15.624 20.464 1.00 60.28 104 GLY A C 1
ATOM 779 O O . GLY A 1 104 ? 10.581 -16.602 19.772 1.00 60.28 104 GLY A O 1
ATOM 780 N N . PHE A 1 105 ? 11.156 -15.127 21.354 1.00 47.31 105 PHE A N 1
ATOM 781 C CA . PHE A 1 105 ? 12.497 -15.687 21.577 1.00 47.31 105 PHE A CA 1
ATOM 782 C C . PHE A 1 105 ? 12.411 -17.195 21.892 1.00 47.31 105 PHE A C 1
ATOM 784 O O . PHE A 1 105 ? 11.774 -17.594 22.862 1.00 47.31 105 PHE A O 1
ATOM 791 N N . LEU A 1 106 ? 13.045 -18.036 21.060 1.00 52.09 106 LEU A N 1
ATOM 792 C CA . LEU A 1 106 ? 12.994 -19.512 21.121 1.00 52.09 106 LEU A CA 1
ATOM 793 C C . LEU A 1 106 ? 11.596 -20.140 20.905 1.00 52.09 106 LEU A C 1
ATOM 795 O O . LEU A 1 106 ? 11.391 -21.297 21.270 1.00 52.09 106 LEU A O 1
ATOM 799 N N . GLY A 1 107 ? 10.644 -19.411 20.314 1.00 55.47 107 GLY A N 1
ATOM 800 C CA . GLY A 1 107 ? 9.255 -19.865 20.161 1.00 55.47 107 GLY A CA 1
ATOM 801 C C . GLY A 1 107 ? 8.435 -19.775 21.453 1.00 55.47 107 GLY A C 1
ATOM 802 O O . GLY A 1 107 ? 7.385 -20.403 21.554 1.00 55.47 107 GLY A O 1
ATOM 803 N N . LEU A 1 108 ? 8.919 -19.023 22.451 1.00 56.12 108 LEU A N 1
ATOM 804 C CA . LEU A 1 108 ? 8.217 -18.737 23.700 1.00 56.12 108 LEU A CA 1
ATOM 805 C C . LEU A 1 108 ? 7.931 -17.230 23.798 1.00 56.12 108 LEU A C 1
ATOM 807 O O . LEU A 1 108 ? 8.854 -16.415 23.829 1.00 56.12 108 LEU A O 1
ATOM 811 N N . GLY A 1 109 ? 6.649 -16.871 23.889 1.00 66.81 109 GLY A N 1
ATOM 812 C CA . GLY A 1 109 ? 6.172 -15.499 24.102 1.00 66.81 109 GLY A CA 1
ATOM 813 C C . GLY A 1 109 ? 5.652 -14.794 22.844 1.00 66.81 109 GLY A C 1
ATOM 814 O O . GLY A 1 109 ? 5.964 -15.177 21.720 1.00 66.81 109 GLY A O 1
ATOM 815 N N . CYS A 1 110 ? 4.867 -13.738 23.063 1.00 82.38 110 CYS A N 1
ATOM 816 C CA . CYS A 1 110 ? 4.276 -12.891 22.029 1.00 82.38 110 CYS A CA 1
ATOM 817 C C . CYS A 1 110 ? 5.134 -11.635 21.798 1.00 82.38 110 CYS A C 1
ATOM 819 O O . CYS A 1 110 ? 5.622 -11.020 22.746 1.00 82.38 110 CYS A O 1
ATOM 821 N N . ASN A 1 111 ? 5.310 -11.223 20.542 1.00 86.56 111 ASN A N 1
ATOM 822 C CA . ASN A 1 111 ? 5.875 -9.920 20.194 1.00 86.56 111 ASN A CA 1
ATOM 823 C C . ASN A 1 111 ? 4.767 -8.855 20.231 1.00 86.56 111 ASN A C 1
ATOM 825 O O . ASN A 1 111 ? 4.130 -8.567 19.215 1.00 86.56 111 ASN A O 1
ATOM 829 N N . ASP A 1 112 ? 4.522 -8.293 21.419 1.00 86.62 112 ASP A N 1
ATOM 830 C CA . ASP A 1 112 ? 3.452 -7.315 21.643 1.00 86.62 112 ASP A CA 1
ATOM 831 C C . ASP A 1 112 ? 3.563 -6.081 20.736 1.00 86.62 112 ASP A C 1
ATOM 833 O O . ASP A 1 112 ? 2.542 -5.609 20.248 1.00 86.62 112 ASP A O 1
ATOM 837 N N . ASP A 1 113 ? 4.769 -5.577 20.456 1.00 86.25 113 ASP A N 1
ATOM 838 C CA . ASP A 1 113 ? 4.955 -4.398 19.598 1.00 86.25 113 ASP A CA 1
ATOM 839 C C . ASP A 1 113 ? 4.432 -4.658 18.176 1.00 86.25 113 ASP A C 1
ATOM 841 O O . ASP A 1 113 ? 3.681 -3.847 17.626 1.00 86.25 113 ASP A O 1
ATOM 845 N N . LYS A 1 114 ? 4.767 -5.823 17.601 1.00 86.56 114 LYS A N 1
ATOM 846 C CA . LYS A 1 114 ? 4.253 -6.244 16.287 1.00 86.56 114 LYS A CA 1
ATOM 847 C C . LYS A 1 114 ? 2.746 -6.475 16.316 1.00 86.56 114 LYS A C 1
ATOM 849 O O . LYS A 1 114 ? 2.044 -6.049 15.400 1.00 86.56 114 LYS A O 1
ATOM 854 N N . LEU A 1 115 ? 2.238 -7.114 17.371 1.00 89.75 115 LEU A N 1
ATOM 855 C CA . LEU A 1 115 ? 0.809 -7.395 17.505 1.00 89.75 115 LEU A CA 1
ATOM 856 C C . LEU A 1 115 ? -0.016 -6.103 17.637 1.00 89.75 115 LEU A C 1
ATOM 858 O O . LEU A 1 115 ? -1.049 -5.950 16.986 1.00 89.75 115 LEU A O 1
ATOM 862 N N . ILE A 1 116 ? 0.468 -5.145 18.430 1.00 90.06 116 ILE A N 1
ATOM 863 C CA . ILE A 1 116 ? -0.125 -3.814 18.592 1.00 90.06 116 ILE A CA 1
ATOM 864 C C . ILE A 1 116 ? -0.091 -3.055 17.266 1.00 90.06 116 ILE A C 1
ATOM 866 O O . ILE A 1 116 ? -1.109 -2.489 16.872 1.00 90.06 116 ILE A O 1
ATOM 870 N N . ALA A 1 117 ? 1.031 -3.071 16.545 1.00 87.00 117 ALA A N 1
ATOM 871 C CA . ALA A 1 117 ? 1.124 -2.424 15.240 1.00 87.00 117 ALA A CA 1
ATOM 872 C C . ALA A 1 117 ? 0.142 -3.031 14.220 1.00 87.00 117 ALA A C 1
ATOM 874 O O . ALA A 1 117 ? -0.486 -2.287 13.467 1.00 87.00 117 ALA A O 1
ATOM 875 N N . ALA A 1 118 ? -0.043 -4.353 14.214 1.00 89.31 118 ALA A N 1
ATOM 876 C CA . ALA A 1 118 ? -0.949 -5.028 13.284 1.00 89.31 118 ALA A CA 1
ATOM 877 C C . ALA A 1 118 ? -2.436 -4.821 13.616 1.00 89.31 118 ALA A C 1
ATOM 879 O O . ALA A 1 118 ? -3.255 -4.719 12.709 1.00 89.31 118 ALA A O 1
ATOM 880 N N . LEU A 1 119 ? -2.799 -4.749 14.901 1.00 90.56 119 LEU A N 1
ATOM 881 C CA . LEU A 1 119 ? -4.203 -4.742 15.329 1.00 90.56 119 LEU A CA 1
ATOM 882 C C . LEU A 1 119 ? -4.690 -3.387 15.847 1.00 90.56 119 LEU A C 1
ATOM 884 O O . LEU A 1 119 ? -5.792 -2.958 15.522 1.00 90.56 119 LEU A O 1
ATOM 888 N N . CYS A 1 120 ? -3.885 -2.693 16.649 1.00 89.12 120 CYS A N 1
ATOM 889 C CA . CYS A 1 120 ? -4.309 -1.466 17.327 1.00 89.12 120 CYS A CA 1
ATOM 890 C C . CYS A 1 120 ? -4.188 -0.220 16.442 1.00 89.12 120 CYS A C 1
ATOM 892 O O . CYS A 1 120 ? -4.524 0.867 16.890 1.00 89.12 120 CYS A O 1
ATOM 894 N N . THR A 1 121 ? -3.708 -0.358 15.201 1.00 86.31 121 THR A N 1
ATOM 895 C CA . THR A 1 121 ? -3.664 0.737 14.220 1.00 86.31 121 THR A CA 1
ATOM 896 C C . THR A 1 121 ? -4.657 0.534 13.063 1.00 86.31 121 THR A C 1
ATOM 898 O O . THR A 1 121 ? -4.447 1.032 11.959 1.00 86.31 121 THR A O 1
ATOM 901 N N . ARG A 1 122 ? -5.729 -0.241 13.289 1.00 86.62 122 ARG A N 1
ATOM 902 C CA . ARG A 1 122 ? -6.758 -0.594 12.292 1.00 86.62 122 ARG A CA 1
ATOM 903 C C . ARG A 1 122 ? -8.140 -0.072 12.682 1.00 86.62 122 ARG A C 1
ATOM 905 O O . ARG A 1 122 ? -8.438 0.060 13.862 1.00 86.62 122 ARG A O 1
ATOM 912 N N . THR A 1 123 ? -9.009 0.146 11.697 1.00 84.31 123 THR A N 1
ATOM 913 C CA . THR A 1 123 ? -10.455 0.342 11.922 1.00 84.31 123 THR A CA 1
ATOM 914 C C . THR A 1 123 ? -11.144 -0.994 12.221 1.00 84.31 123 THR A C 1
ATOM 916 O O . THR A 1 123 ? -10.618 -2.059 11.878 1.00 84.31 123 THR A O 1
ATOM 919 N N . LYS A 1 124 ? -12.357 -0.994 12.796 1.00 86.25 124 LYS A N 1
ATOM 920 C CA . LYS A 1 124 ? -13.103 -2.253 13.000 1.00 86.25 124 LYS A CA 1
ATOM 921 C C . LYS A 1 124 ? -13.441 -2.973 11.692 1.00 86.25 124 LYS A C 1
ATOM 923 O O . LYS A 1 124 ? -13.453 -4.205 11.663 1.00 86.25 124 LYS A O 1
ATOM 928 N N . SER A 1 125 ? -13.671 -2.237 10.602 1.00 84.06 125 SER A N 1
ATOM 929 C CA . SER A 1 125 ? -13.885 -2.831 9.271 1.00 84.06 125 SER A CA 1
ATOM 930 C C . SER A 1 125 ? -12.638 -3.583 8.791 1.00 84.06 125 SER A C 1
ATOM 932 O O . SER A 1 125 ? -12.713 -4.754 8.406 1.00 84.06 125 SER A O 1
ATOM 934 N N . GLN A 1 126 ? -11.466 -2.953 8.909 1.00 88.12 126 GLN A N 1
ATOM 935 C CA . GLN A 1 126 ? -10.185 -3.587 8.596 1.00 88.12 126 GLN A CA 1
ATOM 936 C C . GLN A 1 126 ? -9.938 -4.817 9.477 1.00 88.12 126 GLN A C 1
ATOM 938 O O . GLN A 1 126 ? -9.636 -5.886 8.955 1.00 88.12 126 GLN A O 1
ATOM 943 N N . LEU A 1 127 ? -10.167 -4.716 10.790 1.00 91.25 127 LEU A N 1
ATOM 944 C CA . LEU A 1 127 ? -10.055 -5.848 11.716 1.00 91.25 127 LEU A CA 1
ATOM 945 C C . LEU A 1 127 ? -10.990 -7.010 11.364 1.00 91.25 127 LEU A C 1
ATOM 947 O O . LEU A 1 127 ? -10.604 -8.172 11.486 1.00 91.25 127 LEU A O 1
ATOM 951 N N . THR A 1 128 ? -12.207 -6.717 10.904 1.00 91.06 128 THR A N 1
ATOM 952 C CA . THR A 1 128 ? -13.165 -7.739 10.460 1.00 91.06 128 THR A CA 1
ATOM 953 C C . THR A 1 128 ? -12.628 -8.499 9.247 1.00 91.06 128 THR A C 1
ATOM 955 O O . THR A 1 128 ? -12.670 -9.732 9.222 1.00 91.06 128 THR A O 1
ATOM 958 N N . ARG A 1 129 ? -12.048 -7.783 8.275 1.00 92.00 129 ARG A N 1
ATOM 959 C CA . ARG A 1 129 ? -11.382 -8.387 7.108 1.00 92.00 129 ARG A CA 1
ATOM 960 C C . ARG A 1 129 ? -10.173 -9.220 7.523 1.00 92.00 129 ARG A C 1
ATOM 962 O O . ARG A 1 129 ? -10.062 -10.371 7.103 1.00 92.00 129 ARG A O 1
ATOM 969 N N . THR A 1 130 ? -9.317 -8.691 8.396 1.00 95.00 130 THR A N 1
ATOM 970 C CA . THR A 1 130 ? -8.156 -9.412 8.941 1.00 95.00 130 THR A CA 1
ATOM 971 C C . THR A 1 130 ? -8.587 -10.687 9.658 1.00 95.00 130 THR A C 1
ATOM 973 O O . THR A 1 130 ? -8.029 -11.747 9.404 1.00 95.00 130 THR A O 1
ATOM 976 N N . ARG A 1 131 ? -9.644 -10.649 10.475 1.00 95.50 131 ARG A N 1
ATOM 977 C CA . ARG A 1 131 ? -10.209 -11.838 11.133 1.00 95.50 131 ARG A CA 1
ATOM 978 C C . ARG A 1 131 ? -10.682 -12.889 10.126 1.00 95.50 131 ARG A C 1
ATOM 980 O O . ARG A 1 131 ? -10.361 -14.068 10.284 1.00 95.50 131 ARG A O 1
ATOM 987 N N . GLN A 1 132 ? -11.433 -12.488 9.099 1.00 95.06 132 GLN A N 1
ATOM 988 C CA . GLN A 1 132 ? -11.892 -13.408 8.052 1.00 95.06 132 GLN A CA 1
ATOM 989 C C . GLN A 1 132 ? -10.706 -14.032 7.306 1.00 95.06 132 GLN A C 1
ATOM 991 O O . GLN A 1 132 ? -10.695 -15.238 7.026 1.00 95.06 132 GLN A O 1
ATOM 996 N N . ARG A 1 133 ? -9.682 -13.224 7.017 1.00 95.81 133 ARG A N 1
ATOM 997 C CA . ARG A 1 133 ? -8.494 -13.692 6.317 1.00 95.81 133 ARG A CA 1
ATOM 998 C C . ARG A 1 133 ? -7.652 -14.632 7.172 1.00 95.81 133 ARG A C 1
ATOM 1000 O O . ARG A 1 133 ? -7.301 -15.710 6.699 1.00 95.81 133 ARG A O 1
ATOM 1007 N N . TYR A 1 134 ? -7.430 -14.291 8.436 1.00 96.00 134 TYR A N 1
ATOM 1008 C CA . TYR A 1 134 ? -6.722 -15.120 9.407 1.00 96.00 134 TYR A CA 1
ATOM 1009 C C . TYR A 1 134 ? -7.385 -16.493 9.558 1.00 96.00 134 TYR A C 1
ATOM 1011 O O . TYR A 1 134 ? -6.709 -17.520 9.495 1.00 96.00 134 TYR A O 1
ATOM 1019 N N . ARG A 1 135 ? -8.724 -16.534 9.648 1.00 96.00 135 ARG A N 1
ATOM 1020 C CA . ARG A 1 135 ? -9.482 -17.795 9.672 1.00 96.00 135 ARG A CA 1
ATOM 1021 C C . ARG A 1 135 ? -9.244 -18.631 8.418 1.00 96.00 135 ARG A C 1
ATOM 1023 O O . ARG A 1 135 ? -9.076 -19.838 8.521 1.00 96.00 135 ARG A O 1
ATOM 1030 N N . THR A 1 136 ? -9.204 -17.996 7.250 1.00 95.69 136 THR A N 1
ATOM 1031 C CA . THR A 1 136 ? -8.954 -18.682 5.972 1.00 95.69 136 THR A CA 1
ATOM 1032 C C . THR A 1 136 ? -7.533 -19.249 5.893 1.00 95.69 136 THR A C 1
ATOM 1034 O O . THR A 1 136 ? -7.338 -20.331 5.348 1.00 95.69 136 THR A O 1
ATOM 1037 N N . MET A 1 137 ? -6.540 -18.533 6.428 1.00 94.19 137 MET A N 1
ATOM 1038 C CA . MET A 1 137 ? -5.126 -18.924 6.344 1.00 94.19 137 MET A CA 1
ATOM 1039 C C . MET A 1 137 ? -4.715 -19.965 7.390 1.00 94.19 137 MET A C 1
ATOM 1041 O O . MET A 1 137 ? -3.882 -20.818 7.091 1.00 94.19 137 MET A O 1
ATOM 1045 N N . TYR A 1 138 ? -5.289 -19.908 8.594 1.00 94.25 138 TYR A N 1
ATOM 1046 C CA . TYR A 1 138 ? -4.821 -20.696 9.741 1.00 94.25 138 TYR A CA 1
ATOM 1047 C C . TYR A 1 138 ? -5.896 -21.579 10.391 1.00 94.25 138 TYR A C 1
ATOM 1049 O O . TYR A 1 138 ? -5.591 -22.274 11.355 1.00 94.25 138 TYR A O 1
ATOM 1057 N N . ASP A 1 139 ? -7.145 -21.540 9.911 1.00 95.81 139 ASP A N 1
ATOM 1058 C CA . ASP A 1 139 ? -8.311 -22.238 10.489 1.00 95.81 139 ASP A CA 1
ATOM 1059 C C . ASP A 1 139 ? -8.526 -21.971 11.995 1.00 95.81 139 ASP A C 1
ATOM 1061 O O . ASP A 1 139 ? -9.056 -22.780 12.760 1.00 95.81 139 ASP A O 1
ATOM 1065 N N . LYS A 1 140 ? -8.145 -20.771 12.435 1.00 93.62 140 LYS A N 1
ATOM 1066 C CA . LYS A 1 140 ? -8.216 -20.306 13.825 1.00 93.62 140 LYS A CA 1
ATOM 1067 C C . LYS A 1 140 ? -9.067 -19.046 13.944 1.00 93.62 140 LYS A C 1
ATOM 1069 O O . LYS A 1 140 ? -9.165 -18.265 13.000 1.00 93.62 140 LYS A O 1
ATOM 1074 N N . ASP A 1 141 ? -9.734 -18.870 15.083 1.00 92.56 141 ASP A N 1
ATOM 1075 C CA . ASP A 1 141 ? -10.447 -17.623 15.379 1.00 92.56 141 ASP A CA 1
ATOM 1076 C C . ASP A 1 141 ? -9.475 -16.596 15.963 1.00 92.56 141 ASP A C 1
ATOM 1078 O O . ASP A 1 141 ? -9.039 -16.722 17.107 1.00 92.56 141 ASP A O 1
ATOM 1082 N N . LEU A 1 142 ? -9.172 -15.559 15.180 1.00 94.00 142 LEU A N 1
ATOM 1083 C CA . LEU A 1 142 ? -8.248 -14.495 15.565 1.00 94.00 142 LEU A CA 1
ATOM 1084 C C . LEU A 1 142 ? -8.614 -13.852 16.913 1.00 94.00 142 LEU A C 1
ATOM 1086 O O . LEU A 1 142 ? -7.729 -13.511 17.694 1.00 94.00 142 LEU A O 1
ATOM 1090 N N . ARG A 1 143 ? -9.913 -13.712 17.215 1.00 92.19 143 ARG A N 1
ATOM 1091 C CA . ARG A 1 143 ? -10.373 -13.113 18.479 1.00 92.19 143 ARG A CA 1
ATOM 1092 C C . ARG A 1 143 ? -9.929 -13.940 19.676 1.00 92.19 143 ARG A C 1
ATOM 1094 O O . ARG A 1 143 ? -9.440 -13.386 20.660 1.00 92.19 143 ARG A O 1
ATOM 1101 N N . ALA A 1 144 ? -10.121 -15.253 19.589 1.00 89.00 144 ALA A N 1
ATOM 1102 C CA . ALA A 1 144 ? -9.772 -16.189 20.644 1.00 89.00 144 ALA A CA 1
ATOM 1103 C C . ALA A 1 144 ? -8.252 -16.282 20.837 1.00 89.00 144 ALA A C 1
ATOM 1105 O O . ALA A 1 144 ? -7.796 -16.208 21.977 1.00 89.00 144 ALA A O 1
ATOM 1106 N N . GLU A 1 145 ? -7.483 -16.365 19.745 1.00 89.06 145 GLU A N 1
ATOM 1107 C CA . GLU A 1 145 ? -6.015 -16.446 19.798 1.00 89.06 145 GLU A CA 1
ATOM 1108 C C . GLU A 1 145 ? -5.416 -15.191 20.452 1.00 89.06 145 GLU A C 1
ATOM 1110 O O . GLU A 1 145 ? -4.677 -15.296 21.428 1.00 89.06 145 GLU A O 1
ATOM 1115 N N . VAL A 1 146 ? -5.817 -13.992 20.005 1.00 88.62 146 VAL A N 1
ATOM 1116 C CA . VAL A 1 146 ? -5.310 -12.726 20.570 1.00 88.62 146 VAL A CA 1
ATOM 1117 C C . VAL A 1 146 ? -5.657 -12.602 22.052 1.00 88.62 146 VAL A C 1
ATOM 1119 O O . VAL A 1 146 ? -4.825 -12.166 22.838 1.00 88.62 146 VAL A O 1
ATOM 1122 N N . LYS A 1 147 ? -6.859 -13.017 22.471 1.00 85.38 147 LYS A N 1
ATOM 1123 C CA . LYS A 1 147 ? -7.247 -13.009 23.891 1.00 85.38 147 LYS A CA 1
ATOM 1124 C C . LYS A 1 147 ? -6.408 -13.970 24.745 1.00 85.38 147 LYS A C 1
ATOM 1126 O O . LYS A 1 147 ? -6.271 -13.725 25.944 1.00 85.38 147 LYS A O 1
ATOM 1131 N N . GLY A 1 148 ? -5.931 -15.070 24.161 1.00 78.81 148 GLY A N 1
ATOM 1132 C CA . GLY A 1 148 ? -5.120 -16.085 24.837 1.00 78.81 148 GLY A CA 1
ATOM 1133 C C . GLY A 1 148 ? -3.636 -15.724 24.942 1.00 78.81 148 GLY A C 1
ATOM 1134 O O . GLY A 1 148 ? -3.034 -16.009 25.974 1.00 78.81 148 GLY A O 1
ATOM 1135 N N . GLU A 1 149 ? -3.080 -15.087 23.907 1.00 72.12 149 GLU A N 1
ATOM 1136 C CA . GLU A 1 149 ? -1.640 -14.800 23.773 1.00 72.12 149 GLU A CA 1
ATOM 1137 C C . GLU A 1 149 ? -1.238 -13.396 24.250 1.00 72.12 149 GLU A C 1
ATOM 1139 O O . GLU A 1 149 ? -0.243 -13.235 24.959 1.00 72.12 149 GLU A O 1
ATOM 1144 N N . ALA A 1 150 ? -2.010 -12.362 23.897 1.00 64.31 150 ALA A N 1
ATOM 1145 C CA . ALA A 1 150 ? -1.815 -11.024 24.454 1.00 64.31 150 ALA A CA 1
ATOM 1146 C C . ALA A 1 150 ? -2.299 -11.006 25.905 1.00 64.31 150 ALA A C 1
ATOM 1148 O O . ALA A 1 150 ? -3.236 -11.733 26.228 1.00 64.31 150 ALA A O 1
ATOM 1149 N N . ASP A 1 151 ? -1.715 -10.155 26.767 1.00 65.06 151 ASP A N 1
ATOM 1150 C CA . ASP A 1 151 ? -2.106 -10.036 28.183 1.00 65.06 151 ASP A CA 1
ATOM 1151 C C . ASP A 1 151 ? -3.636 -10.085 28.338 1.00 65.06 151 ASP A C 1
ATOM 1153 O O . ASP A 1 151 ? -4.353 -9.112 28.067 1.00 65.06 151 ASP A O 1
ATOM 1157 N N . SER A 1 152 ? -4.119 -11.260 28.759 1.00 58.62 152 SER A N 1
ATOM 1158 C CA . SER A 1 152 ? -5.535 -11.640 28.757 1.00 58.62 152 SER A CA 1
ATOM 1159 C C . SER A 1 152 ? -6.383 -10.791 29.701 1.00 58.62 152 SER A C 1
ATOM 1161 O O . SER A 1 152 ? -7.605 -10.940 29.736 1.00 58.62 152 SER A O 1
ATOM 1163 N N . ARG A 1 153 ? -5.757 -9.898 30.479 1.00 61.84 153 ARG A N 1
ATOM 1164 C CA . ARG A 1 153 ? -6.417 -8.937 31.371 1.00 61.84 153 ARG A CA 1
ATOM 1165 C C . ARG A 1 153 ? -6.417 -7.502 30.849 1.00 61.84 153 ARG A C 1
ATOM 1167 O O . ARG A 1 153 ? -7.123 -6.676 31.418 1.00 61.84 153 ARG A O 1
ATOM 1174 N N . SER A 1 154 ? -5.684 -7.215 29.775 1.00 80.31 154 SER A N 1
ATOM 1175 C CA . SER A 1 154 ? -5.473 -5.851 29.285 1.00 80.31 154 SER A CA 1
ATOM 1176 C C . SER A 1 154 ? -5.793 -5.736 27.787 1.00 80.31 154 SER A C 1
ATOM 1178 O O . SER A 1 154 ? -6.929 -5.980 27.374 1.00 80.31 154 SER A O 1
ATOM 1180 N N . TYR A 1 155 ? -4.832 -5.362 26.935 1.00 86.81 155 TYR A N 1
ATOM 1181 C CA . TYR A 1 155 ? -5.122 -5.045 25.533 1.00 86.81 155 TYR A CA 1
ATOM 1182 C C . TYR A 1 155 ? -5.604 -6.246 24.705 1.00 86.81 155 TYR A C 1
ATOM 1184 O O . TYR A 1 155 ? -6.362 -6.044 23.761 1.00 86.81 155 TYR A O 1
ATOM 1192 N N . GLY A 1 156 ? -5.269 -7.486 25.086 1.00 89.31 156 GLY A N 1
ATOM 1193 C CA . GLY A 1 156 ? -5.837 -8.681 24.455 1.00 89.31 156 GLY A CA 1
ATOM 1194 C C . GLY A 1 156 ? -7.367 -8.720 24.560 1.00 89.31 156 GLY A C 1
ATOM 1195 O O . GLY A 1 156 ? -8.053 -9.004 23.578 1.00 89.31 156 GLY A O 1
ATOM 1196 N N . ARG A 1 157 ? -7.932 -8.329 25.716 1.00 89.88 157 ARG A N 1
ATOM 1197 C CA . ARG A 1 157 ? -9.392 -8.168 25.885 1.00 89.88 157 ARG A CA 1
ATOM 1198 C C . ARG A 1 157 ? -9.935 -6.979 25.109 1.00 89.88 157 ARG A C 1
ATOM 1200 O O . ARG A 1 157 ? -10.992 -7.107 24.502 1.00 89.88 157 ARG A O 1
ATOM 1207 N N . MET A 1 158 ? -9.220 -5.854 25.094 1.00 92.00 158 MET A N 1
ATOM 1208 C CA . MET A 1 158 ? -9.611 -4.700 24.275 1.00 92.00 158 MET A CA 1
ATOM 1209 C C . MET A 1 158 ? -9.758 -5.108 22.803 1.00 92.00 158 MET A C 1
ATOM 1211 O O . MET A 1 158 ? -10.788 -4.839 22.192 1.00 92.00 158 MET A O 1
ATOM 1215 N N . MET A 1 159 ? -8.783 -5.843 22.264 1.00 92.00 159 MET A N 1
ATOM 1216 C CA . MET A 1 159 ? -8.810 -6.315 20.881 1.00 92.00 159 MET A CA 1
ATOM 1217 C C . MET A 1 159 ? -9.854 -7.409 20.639 1.00 92.00 159 MET A C 1
ATOM 1219 O O . MET A 1 159 ? -10.494 -7.415 19.588 1.00 92.00 159 MET A O 1
ATOM 1223 N N . PHE A 1 160 ? -10.102 -8.290 21.613 1.00 92.56 160 PHE A N 1
ATOM 1224 C CA . PHE A 1 160 ? -11.204 -9.258 21.558 1.00 92.56 160 PHE A CA 1
ATOM 1225 C C . PHE A 1 160 ? -12.565 -8.580 21.339 1.00 92.56 160 PHE A C 1
ATOM 1227 O O . PHE A 1 160 ? -13.386 -9.092 20.571 1.00 92.56 160 PHE A O 1
ATOM 1234 N N . PHE A 1 161 ? -12.789 -7.436 21.994 1.00 92.00 161 PHE A N 1
ATOM 1235 C CA . PHE A 1 161 ? -13.989 -6.616 21.826 1.00 92.00 161 PHE A CA 1
ATOM 1236 C C . PHE A 1 161 ? -13.967 -5.776 20.548 1.00 92.00 161 PHE A C 1
ATOM 1238 O O . PHE A 1 161 ? -14.989 -5.674 19.876 1.00 92.00 161 PHE A O 1
ATOM 1245 N N . ALA A 1 162 ? -12.816 -5.211 20.180 1.00 91.38 162 ALA A N 1
ATOM 1246 C CA . ALA A 1 162 ? -12.679 -4.420 18.959 1.00 91.38 162 ALA A CA 1
ATOM 1247 C C . ALA A 1 162 ? -12.978 -5.234 17.693 1.00 91.38 162 ALA A C 1
ATOM 1249 O O . ALA A 1 162 ? -13.584 -4.723 16.760 1.00 91.38 162 ALA A O 1
ATOM 1250 N N . MET A 1 163 ? -12.615 -6.517 17.683 1.00 92.81 163 MET A N 1
ATOM 1251 C CA . MET A 1 163 ? -12.874 -7.441 16.573 1.00 92.81 163 MET A CA 1
ATOM 1252 C C . MET A 1 163 ? -14.274 -8.087 16.597 1.00 92.81 163 MET A C 1
ATOM 1254 O O . MET A 1 163 ? -14.583 -8.920 15.736 1.00 92.81 163 MET A O 1
ATOM 1258 N N . ALA A 1 164 ? -15.097 -7.781 17.603 1.00 92.31 164 ALA A N 1
ATOM 1259 C CA . ALA A 1 164 ? -16.437 -8.333 17.731 1.00 92.31 164 ALA A CA 1
ATOM 1260 C C . ALA A 1 164 ? -17.406 -7.636 16.768 1.00 92.31 164 ALA A C 1
ATOM 1262 O O . ALA A 1 164 ? -17.444 -6.406 16.699 1.00 92.31 164 ALA A O 1
ATOM 1263 N N . ALA A 1 165 ? -18.233 -8.419 16.070 1.00 90.94 165 ALA A N 1
ATOM 1264 C CA . ALA A 1 165 ? -19.431 -7.863 15.441 1.00 90.94 165 ALA A CA 1
ATOM 1265 C C . ALA A 1 165 ? -20.390 -7.327 16.529 1.00 90.94 165 ALA A C 1
ATOM 1267 O O . ALA A 1 165 ? -20.315 -7.806 17.664 1.00 90.94 165 ALA A O 1
ATOM 1268 N N . PRO A 1 166 ? -21.302 -6.382 16.229 1.00 90.06 166 PRO A N 1
ATOM 1269 C CA . PRO A 1 166 ? -22.171 -5.788 17.250 1.00 90.06 166 PRO A CA 1
ATOM 1270 C C . PRO A 1 166 ? -22.948 -6.822 18.076 1.00 90.06 166 PRO A C 1
ATOM 1272 O O . PRO A 1 166 ? -22.933 -6.782 19.302 1.00 90.06 166 PRO A O 1
ATOM 1275 N N . ASP A 1 167 ? -23.543 -7.822 17.425 1.00 93.38 167 ASP A N 1
ATOM 1276 C CA . ASP A 1 167 ? -24.278 -8.903 18.091 1.00 93.38 167 ASP A CA 1
ATOM 1277 C C . ASP A 1 167 ? -23.369 -9.825 18.933 1.00 93.38 167 ASP A C 1
ATOM 1279 O O . ASP A 1 167 ? -23.776 -10.312 19.987 1.00 93.38 167 ASP A O 1
ATOM 1283 N N . GLU A 1 168 ? -22.124 -10.057 18.501 1.00 94.44 168 GLU A N 1
ATOM 1284 C CA . GLU A 1 168 ? -21.105 -10.765 19.286 1.00 94.44 168 GLU A CA 1
ATOM 1285 C C . GLU A 1 168 ? -20.692 -9.968 20.514 1.00 94.44 168 GLU A C 1
ATOM 1287 O O . GLU A 1 168 ? -20.626 -10.549 21.592 1.00 94.44 168 GLU A O 1
ATOM 1292 N N . TYR A 1 169 ? -20.444 -8.663 20.362 1.00 93.69 169 TYR A N 1
ATOM 1293 C CA . TYR A 1 169 ? -20.068 -7.783 21.462 1.00 93.69 169 TYR A CA 1
ATOM 1294 C C . TYR A 1 169 ? -21.153 -7.810 22.533 1.00 93.69 169 TYR A C 1
ATOM 1296 O O . TYR A 1 169 ? -20.864 -8.175 23.667 1.00 93.69 169 TYR A O 1
ATOM 1304 N N . VAL A 1 170 ? -22.410 -7.532 22.168 1.00 93.75 170 VAL A N 1
ATOM 1305 C CA . VAL A 1 170 ? -23.548 -7.579 23.101 1.00 93.75 170 VAL A CA 1
ATOM 1306 C C . VAL A 1 170 ? -23.614 -8.927 23.825 1.00 93.75 170 VAL A C 1
ATOM 1308 O O . VAL A 1 170 ? -23.704 -8.957 25.051 1.00 93.75 170 VAL A O 1
ATOM 1311 N N . ALA A 1 171 ? -23.519 -10.043 23.095 1.00 93.56 171 ALA A N 1
ATOM 1312 C CA . ALA A 1 171 ? -23.550 -11.372 23.701 1.00 93.56 171 ALA A CA 1
ATOM 1313 C C . ALA A 1 171 ? -22.377 -11.613 24.668 1.00 93.56 171 ALA A C 1
ATOM 1315 O O . ALA A 1 171 ? -22.563 -12.220 25.720 1.00 93.56 171 ALA A O 1
ATOM 1316 N N . ASP A 1 172 ? -21.178 -11.131 24.340 1.00 93.06 172 ASP A N 1
ATOM 1317 C CA . ASP A 1 172 ? -19.989 -11.271 25.184 1.00 93.06 172 ASP A CA 1
ATOM 1318 C C . ASP A 1 172 ? -20.086 -10.419 26.463 1.00 93.06 172 ASP A C 1
ATOM 1320 O O . ASP A 1 172 ? -19.619 -10.847 27.520 1.00 93.06 172 ASP A O 1
ATOM 1324 N N . ILE A 1 173 ? -20.713 -9.237 26.399 1.00 92.19 173 ILE A N 1
ATOM 1325 C CA . ILE A 1 173 ? -20.974 -8.411 27.588 1.00 92.19 173 ILE A CA 1
ATOM 1326 C C . ILE A 1 173 ? -22.035 -9.058 28.479 1.00 92.19 173 ILE A C 1
ATOM 1328 O O . ILE A 1 173 ? -21.852 -9.085 29.693 1.00 92.19 173 ILE A O 1
ATOM 1332 N N . ILE A 1 174 ? -23.108 -9.616 27.905 1.00 90.75 174 ILE A N 1
ATOM 1333 C CA . ILE A 1 174 ? -24.123 -10.353 28.677 1.00 90.75 174 ILE A CA 1
ATOM 1334 C C . ILE A 1 174 ? -23.480 -11.555 29.379 1.00 90.75 174 ILE A C 1
ATOM 1336 O O . ILE A 1 174 ? -23.721 -11.762 30.565 1.00 90.75 174 ILE A O 1
ATOM 1340 N N . ASP A 1 175 ? -22.617 -12.306 28.688 1.00 89.25 175 ASP A N 1
ATOM 1341 C CA . ASP A 1 175 ? -21.878 -13.432 29.272 1.00 89.25 175 ASP A CA 1
ATOM 1342 C C . ASP A 1 175 ? -21.009 -12.997 30.461 1.00 89.25 175 ASP A C 1
ATOM 1344 O O . ASP A 1 175 ? -21.037 -13.628 31.515 1.00 89.25 175 ASP A O 1
ATOM 1348 N N . LEU A 1 176 ? -20.294 -11.876 30.326 1.00 89.25 176 LEU A N 1
ATOM 1349 C CA . LEU A 1 176 ? -19.498 -11.296 31.410 1.00 89.25 176 LEU A CA 1
ATOM 1350 C C . LEU A 1 176 ? -20.356 -10.809 32.577 1.00 89.25 176 LEU A C 1
ATOM 1352 O O . LEU A 1 176 ? -20.011 -11.083 33.725 1.00 89.25 176 LEU A O 1
ATOM 1356 N N . ALA A 1 177 ? -21.467 -10.131 32.291 1.00 88.38 177 ALA A N 1
ATOM 1357 C CA . ALA A 1 177 ? -22.388 -9.630 33.303 1.00 88.38 177 ALA A CA 1
ATOM 1358 C C . ALA A 1 177 ? -23.031 -10.768 34.104 1.00 88.38 177 ALA A C 1
ATOM 1360 O O . ALA A 1 177 ? -23.278 -10.626 35.298 1.00 88.38 177 ALA A O 1
ATOM 1361 N N . CYS A 1 178 ? -23.262 -11.905 33.449 1.00 84.00 178 CYS A N 1
ATOM 1362 C CA . CYS A 1 178 ? -23.836 -13.110 34.035 1.00 84.00 178 CYS A CA 1
ATOM 1363 C C . CYS A 1 178 ? -22.775 -14.060 34.620 1.00 84.00 178 CYS A C 1
ATOM 1365 O O . CYS A 1 178 ? -23.094 -15.179 35.010 1.00 84.00 178 CYS A O 1
ATOM 1367 N N . LYS A 1 179 ? -21.493 -13.684 34.667 1.00 81.81 179 LYS A N 1
ATOM 1368 C CA . LYS A 1 179 ? -20.440 -14.587 35.141 1.00 81.81 179 LYS A CA 1
ATOM 1369 C C . LYS A 1 179 ? -20.256 -14.494 36.657 1.00 81.81 179 LYS A C 1
ATOM 1371 O O . LYS A 1 179 ? -19.835 -13.466 37.174 1.00 81.81 179 LYS A O 1
ATOM 1376 N N . GLY A 1 180 ? -20.403 -15.622 37.352 1.00 75.31 180 GLY A N 1
ATOM 1377 C CA . GLY A 1 180 ? -20.128 -15.731 38.790 1.00 75.31 180 GLY A CA 1
ATOM 1378 C C . GLY A 1 180 ? -21.406 -15.793 39.623 1.00 75.31 180 GLY A C 1
ATOM 1379 O O . GLY A 1 180 ? -22.415 -16.299 39.152 1.00 75.31 180 GLY A O 1
ATOM 1380 N N . MET A 1 181 ? -21.338 -15.357 40.882 1.00 69.50 181 MET A N 1
ATOM 1381 C CA . MET A 1 181 ? -22.508 -15.258 41.760 1.00 69.50 181 MET A CA 1
ATOM 1382 C C . MET A 1 181 ? -23.102 -13.852 41.625 1.00 69.50 181 MET A C 1
ATOM 1384 O O . MET A 1 181 ? -22.406 -12.884 41.936 1.00 69.50 181 MET A O 1
ATOM 1388 N N . GLY A 1 182 ? -24.361 -13.741 41.199 1.00 73.44 182 GLY A N 1
ATOM 1389 C CA . GLY A 1 182 ? -25.033 -12.472 40.929 1.00 73.44 182 GLY A CA 1
ATOM 1390 C C . GLY A 1 182 ? -24.958 -12.037 39.462 1.00 73.44 182 GLY A C 1
ATOM 1391 O O . GLY A 1 182 ? -24.575 -12.791 38.568 1.00 73.44 182 GLY A O 1
ATOM 1392 N N . CYS A 1 183 ? -25.342 -10.784 39.221 1.00 80.56 183 CYS A N 1
ATOM 1393 C CA . CYS A 1 183 ? -25.350 -10.153 37.906 1.00 80.56 183 CYS A CA 1
ATOM 1394 C C . CYS A 1 183 ? -24.730 -8.754 38.007 1.00 80.56 183 CYS A C 1
ATOM 1396 O O . CYS A 1 183 ? -25.134 -7.981 38.873 1.00 80.56 183 CYS A O 1
ATOM 1398 N N . ASP A 1 184 ? -23.790 -8.411 37.124 1.00 84.00 184 ASP A N 1
ATOM 1399 C CA . ASP A 1 184 ? -23.255 -7.047 37.016 1.00 84.00 184 ASP A CA 1
ATOM 1400 C C . ASP A 1 184 ? -24.219 -6.181 36.193 1.00 84.00 184 ASP A C 1
ATOM 1402 O O . ASP A 1 184 ? -24.216 -6.185 34.957 1.00 84.00 184 ASP A O 1
ATOM 1406 N N . GLU A 1 185 ? -25.092 -5.446 36.881 1.00 80.75 185 GLU A N 1
ATOM 1407 C CA . GLU A 1 185 ? -26.122 -4.641 36.225 1.00 80.75 185 GLU A CA 1
ATOM 1408 C C . GLU A 1 185 ? -25.533 -3.437 35.475 1.00 80.75 185 GLU A C 1
ATOM 1410 O O . GLU A 1 185 ? -26.147 -2.950 34.524 1.00 80.75 185 GLU A O 1
ATOM 1415 N N . LEU A 1 186 ? -24.334 -2.974 35.856 1.00 80.25 186 LEU A N 1
ATOM 1416 C CA . LEU A 1 186 ? -23.651 -1.872 35.178 1.00 80.25 186 LEU A CA 1
ATOM 1417 C C . LEU A 1 186 ? -23.162 -2.299 33.796 1.00 80.25 186 LEU A C 1
ATOM 1419 O O . LEU A 1 186 ? -23.271 -1.509 32.863 1.00 80.25 186 LEU A O 1
ATOM 1423 N N . MET A 1 187 ? -22.675 -3.533 33.636 1.00 87.38 187 MET A N 1
ATOM 1424 C CA . MET A 1 187 ? -22.315 -4.059 32.313 1.00 87.38 187 MET A CA 1
ATOM 1425 C C . MET A 1 187 ? -23.530 -4.189 31.396 1.00 87.38 187 MET A C 1
ATOM 1427 O O . MET A 1 187 ? -23.440 -3.842 30.224 1.00 87.38 187 MET A O 1
ATOM 1431 N N . LEU A 1 188 ? -24.679 -4.636 31.910 1.00 87.06 188 LEU A N 1
ATOM 1432 C CA . LEU A 1 188 ? -25.907 -4.684 31.107 1.00 87.06 188 LEU A CA 1
ATOM 1433 C C . LEU A 1 188 ? -26.354 -3.277 30.694 1.00 87.06 188 LEU A C 1
ATOM 1435 O O . LEU A 1 188 ? -26.656 -3.041 29.525 1.00 87.06 188 LEU A O 1
ATOM 1439 N N . LEU A 1 189 ? -26.324 -2.329 31.635 1.00 86.38 189 LEU A N 1
ATOM 1440 C CA . LEU A 1 189 ? -26.612 -0.917 31.385 1.00 86.38 189 LEU A CA 1
ATOM 1441 C C . LEU A 1 189 ? -25.690 -0.308 30.324 1.00 86.38 189 LEU A C 1
ATOM 1443 O O . LEU A 1 189 ? -26.170 0.430 29.464 1.00 86.38 189 LEU A O 1
ATOM 1447 N N . GLU A 1 190 ? -24.395 -0.639 30.351 1.00 88.31 190 GLU A N 1
ATOM 1448 C CA . GLU A 1 190 ? -23.441 -0.201 29.330 1.00 88.31 190 GLU A CA 1
ATOM 1449 C C . GLU A 1 190 ? -23.952 -0.553 27.933 1.00 88.31 190 GLU A C 1
ATOM 1451 O O . GLU A 1 190 ? -23.985 0.317 27.063 1.00 88.31 190 GLU A O 1
ATOM 1456 N N . VAL A 1 191 ? -24.410 -1.788 27.714 1.00 88.38 191 VAL A N 1
ATOM 1457 C CA . VAL A 1 191 ? -24.899 -2.211 26.395 1.00 88.38 191 VAL A CA 1
ATOM 1458 C C . VAL A 1 191 ? -26.172 -1.467 26.002 1.00 88.38 191 VAL A C 1
ATOM 1460 O O . VAL A 1 191 ? -26.278 -1.018 24.864 1.00 88.38 191 VAL A O 1
ATOM 1463 N N . PHE A 1 192 ? -27.098 -1.259 26.940 1.00 86.31 192 PHE A N 1
ATOM 1464 C CA . PHE A 1 192 ? -28.363 -0.565 26.676 1.00 86.31 192 PHE A CA 1
ATOM 1465 C C . PHE A 1 192 ? -28.213 0.897 26.271 1.00 86.31 192 PHE A C 1
ATOM 1467 O O . PHE A 1 192 ? -29.003 1.407 25.480 1.00 86.31 192 PHE A O 1
ATOM 1474 N N . VAL A 1 193 ? -27.217 1.584 26.825 1.00 86.25 193 VAL A N 1
ATOM 1475 C CA . VAL A 1 193 ? -26.943 2.986 26.487 1.00 86.25 193 VAL A CA 1
ATOM 1476 C C . VAL A 1 193 ? -26.180 3.088 25.166 1.00 86.25 193 VAL A C 1
ATOM 1478 O O . VAL A 1 193 ? -26.280 4.088 24.454 1.00 86.25 193 VAL A O 1
ATOM 1481 N N . THR A 1 194 ? -25.382 2.071 24.840 1.00 86.62 194 THR A N 1
ATOM 1482 C CA . THR A 1 194 ? -24.407 2.147 23.749 1.00 86.62 194 THR A CA 1
ATOM 1483 C C . THR A 1 194 ? -24.844 1.464 22.459 1.00 86.62 194 THR A C 1
ATOM 1485 O O . THR A 1 194 ? -24.271 1.788 21.420 1.00 86.62 194 THR A O 1
ATOM 1488 N N . HIS A 1 195 ? -25.844 0.586 22.485 1.00 87.56 195 HIS A N 1
ATOM 1489 C CA . HIS A 1 195 ? -26.290 -0.184 21.323 1.00 87.56 195 HIS A CA 1
ATOM 1490 C C . HIS A 1 195 ? -27.738 0.123 20.959 1.00 87.56 195 HIS A C 1
ATOM 1492 O O . HIS A 1 195 ? -28.550 0.502 21.803 1.00 87.56 195 HIS A O 1
ATOM 1498 N N . THR A 1 196 ? -28.043 -0.068 19.682 1.00 86.69 196 THR A N 1
ATOM 1499 C CA . THR A 1 196 ? -29.407 0.007 19.163 1.00 86.69 196 THR A CA 1
ATOM 1500 C C . THR A 1 196 ? -30.252 -1.152 19.675 1.00 86.69 196 THR A C 1
ATOM 1502 O O . THR A 1 196 ? -29.756 -2.223 20.039 1.00 86.69 196 THR A O 1
ATOM 1505 N N . GLN A 1 197 ? -31.564 -0.977 19.648 1.00 86.69 197 GLN A N 1
ATOM 1506 C CA . GLN A 1 197 ? -32.521 -2.005 20.003 1.00 86.69 197 GLN A CA 1
ATOM 1507 C C . GLN A 1 197 ? -32.377 -3.243 19.114 1.00 86.69 197 GLN A C 1
ATOM 1509 O O . GLN A 1 197 ? -32.480 -4.365 19.615 1.00 86.69 197 GLN A O 1
ATOM 1514 N N . ALA A 1 198 ? -32.097 -3.054 17.821 1.00 87.75 198 ALA A N 1
ATOM 1515 C CA . ALA A 1 198 ? -31.846 -4.144 16.884 1.00 87.75 198 ALA A CA 1
ATOM 1516 C C . ALA A 1 198 ? -30.588 -4.948 17.261 1.00 87.75 198 ALA A C 1
ATOM 1518 O O . ALA A 1 198 ? -30.641 -6.179 17.327 1.00 87.75 198 ALA A O 1
ATOM 1519 N N . GLU A 1 199 ? -29.480 -4.268 17.574 1.00 90.31 199 GLU A N 1
ATOM 1520 C CA . GLU A 1 199 ? -28.237 -4.905 18.032 1.00 90.31 199 GLU A CA 1
ATOM 1521 C C . GLU A 1 199 ? -28.428 -5.636 19.364 1.00 90.31 199 GLU A C 1
ATOM 1523 O O . GLU A 1 199 ? -27.956 -6.763 19.523 1.00 90.31 199 GLU A O 1
ATOM 1528 N N . LEU A 1 200 ? -29.173 -5.041 20.301 1.00 89.75 200 LEU A N 1
ATOM 1529 C CA . LEU A 1 200 ? -29.498 -5.650 21.591 1.00 89.75 200 LEU A CA 1
ATOM 1530 C C . LEU A 1 200 ? -30.294 -6.947 21.426 1.00 89.75 200 LEU A C 1
ATOM 1532 O O . LEU A 1 200 ? -29.955 -7.955 22.045 1.00 89.75 200 LEU A O 1
ATOM 1536 N N . GLN A 1 201 ? -31.328 -6.954 20.578 1.00 89.75 201 GLN A N 1
ATOM 1537 C CA . GLN A 1 201 ? -32.115 -8.166 20.319 1.00 89.75 201 GLN A CA 1
ATOM 1538 C C . GLN A 1 201 ? -31.291 -9.233 19.588 1.00 89.75 201 GLN A C 1
ATOM 1540 O O . GLN A 1 201 ? -31.369 -10.414 19.935 1.00 89.75 201 GLN A O 1
ATOM 1545 N N . ALA A 1 202 ? -30.469 -8.833 18.613 1.00 92.75 202 ALA A N 1
ATOM 1546 C CA . ALA A 1 202 ? -29.574 -9.746 17.906 1.00 92.75 202 ALA A CA 1
ATOM 1547 C C . ALA A 1 202 ? -28.557 -10.390 18.862 1.00 92.75 202 ALA A C 1
ATOM 1549 O O . ALA A 1 202 ? -28.391 -11.612 18.862 1.00 92.75 202 ALA A O 1
ATOM 1550 N N . GLY A 1 203 ? -27.934 -9.589 19.726 1.00 92.69 203 GLY A N 1
ATOM 1551 C CA . GLY A 1 203 ? -26.981 -10.063 20.720 1.00 92.69 203 GLY A CA 1
ATOM 1552 C C . GLY A 1 203 ? -27.614 -10.916 21.813 1.00 92.69 203 GLY A C 1
ATOM 1553 O O . GLY A 1 203 ? -27.072 -11.967 22.147 1.00 92.69 203 GLY A O 1
ATOM 1554 N N . LYS A 1 204 ? -28.804 -10.547 22.305 1.00 90.94 204 LYS A N 1
ATOM 1555 C CA . LYS A 1 204 ? -29.592 -11.382 23.224 1.00 90.94 204 LYS A CA 1
ATOM 1556 C C . LYS A 1 204 ? -29.864 -12.752 22.613 1.00 90.94 204 LYS A C 1
ATOM 1558 O O . LYS A 1 204 ? -29.537 -13.762 23.225 1.00 90.94 204 LYS A O 1
ATOM 1563 N N . LYS A 1 205 ? -30.394 -12.796 21.387 1.00 92.62 205 LYS A N 1
ATOM 1564 C CA . LYS A 1 205 ? -30.652 -14.053 20.669 1.00 92.62 205 LYS A CA 1
ATOM 1565 C C . LYS A 1 205 ? -29.376 -14.883 20.512 1.00 92.62 205 LYS A C 1
ATOM 1567 O O . LYS A 1 205 ? -29.407 -16.103 20.651 1.00 92.62 205 LYS A O 1
ATOM 1572 N N . LYS A 1 206 ? -28.248 -14.230 20.223 1.00 94.56 206 LYS A N 1
ATOM 1573 C CA . LYS A 1 206 ? -26.946 -14.889 20.085 1.00 94.56 206 LYS A CA 1
ATOM 1574 C C . LYS A 1 206 ? -26.447 -15.467 21.406 1.00 94.56 206 LYS A C 1
ATOM 1576 O O . LYS A 1 206 ? -25.939 -16.583 21.406 1.00 94.56 206 LYS A O 1
ATOM 1581 N N . TRP A 1 207 ? -26.608 -14.744 22.511 1.00 92.56 207 TRP A N 1
ATOM 1582 C CA . TRP A 1 207 ? -26.278 -15.223 23.853 1.00 92.56 207 TRP A CA 1
ATOM 1583 C C . TRP A 1 207 ? -27.182 -16.382 24.284 1.00 92.56 207 TRP A C 1
ATOM 1585 O O . TRP A 1 207 ? -26.682 -17.406 24.736 1.00 92.56 207 TRP A O 1
ATOM 1595 N N . GLU A 1 208 ? -28.495 -16.276 24.064 1.00 91.50 208 GLU A N 1
ATOM 1596 C CA . GLU A 1 208 ? -29.454 -17.357 24.343 1.00 91.50 208 GLU A CA 1
ATOM 1597 C C . GLU A 1 208 ? -29.158 -18.604 23.495 1.00 91.50 208 GLU A C 1
ATOM 1599 O O . GLU A 1 208 ? -29.402 -19.714 23.937 1.00 91.50 208 GLU A O 1
ATOM 1604 N N . GLY A 1 209 ? -28.548 -18.459 22.315 1.00 91.44 209 GLY A N 1
ATOM 1605 C CA . GLY A 1 209 ? -28.041 -19.592 21.533 1.00 91.44 209 GLY A CA 1
ATOM 1606 C C . GLY A 1 209 ? -26.787 -20.270 22.107 1.00 91.44 209 GLY A C 1
ATOM 1607 O O . GLY A 1 209 ? -26.439 -21.362 21.660 1.00 91.44 209 GLY A O 1
ATOM 1608 N N . ARG A 1 210 ? -26.089 -19.644 23.066 1.00 89.56 210 ARG A N 1
ATOM 1609 C CA . ARG A 1 210 ? -24.902 -20.197 23.749 1.00 89.56 210 ARG A CA 1
ATOM 1610 C C . ARG A 1 210 ? -25.247 -20.905 25.061 1.00 89.56 210 ARG A C 1
ATOM 1612 O O . ARG A 1 210 ? -24.370 -21.549 25.633 1.00 89.56 210 ARG A O 1
ATOM 1619 N N . THR A 1 211 ? -26.475 -20.763 25.560 1.00 83.75 211 THR A N 1
ATOM 1620 C CA . THR A 1 211 ? -26.879 -21.267 26.879 1.00 83.75 211 THR A CA 1
ATOM 1621 C C . THR A 1 211 ? -28.238 -21.963 26.818 1.00 83.75 211 THR A C 1
ATOM 1623 O O . THR A 1 211 ? -29.057 -21.664 25.961 1.00 83.75 211 THR A O 1
ATOM 1626 N N . ASP A 1 212 ? -28.518 -22.867 27.759 1.00 83.69 212 ASP A N 1
ATOM 1627 C CA . ASP A 1 212 ? -29.818 -23.556 27.828 1.00 83.69 212 ASP A CA 1
ATOM 1628 C C . ASP A 1 212 ? -30.914 -22.729 28.538 1.00 83.69 212 ASP A C 1
ATOM 1630 O O . ASP A 1 212 ? -32.022 -23.221 28.766 1.00 83.69 212 ASP A O 1
ATOM 1634 N N . LYS A 1 213 ? -30.620 -21.486 28.948 1.00 79.75 213 LYS A N 1
ATOM 1635 C CA . LYS A 1 213 ? -31.541 -20.616 29.695 1.00 79.75 213 LYS A CA 1
ATOM 1636 C C . LYS A 1 213 ? -31.888 -19.376 28.879 1.00 79.75 213 LYS A C 1
ATOM 1638 O O . LYS A 1 213 ? -31.029 -18.785 28.233 1.00 79.75 213 LYS A O 1
ATOM 1643 N N . SER A 1 214 ? -33.138 -18.921 28.977 1.00 86.94 214 SER A N 1
ATOM 1644 C CA . SER A 1 214 ? -33.469 -17.580 28.491 1.00 86.94 214 SER A CA 1
ATOM 1645 C C . SER A 1 214 ? -32.781 -16.532 29.370 1.00 86.94 214 SER A C 1
ATOM 1647 O O . SER A 1 214 ? -32.646 -16.723 30.586 1.00 86.94 214 SER A O 1
ATOM 1649 N N . LEU A 1 215 ? -32.379 -15.402 28.783 1.00 83.50 215 LEU A N 1
ATOM 1650 C CA . LEU A 1 215 ? -31.764 -14.310 29.549 1.00 83.50 215 LEU A CA 1
ATOM 1651 C C . LEU A 1 215 ? -32.731 -13.791 30.616 1.00 83.50 215 LEU A C 1
ATOM 1653 O O . LEU A 1 215 ? -32.337 -13.412 31.714 1.00 83.50 215 LEU A O 1
ATOM 1657 N N . VAL A 1 216 ? -34.027 -13.838 30.309 1.00 80.00 216 VAL A N 1
ATOM 1658 C CA . VAL A 1 216 ? -35.091 -13.435 31.224 1.00 80.00 216 VAL A CA 1
ATOM 1659 C C . VAL A 1 216 ? -35.135 -14.325 32.463 1.00 80.00 216 VAL A C 1
ATOM 1661 O O . VAL A 1 216 ? -35.227 -13.806 33.575 1.00 80.00 216 VAL A O 1
ATOM 1664 N N . ASP A 1 217 ? -35.064 -15.646 32.299 1.00 80.44 217 ASP A N 1
ATOM 1665 C CA . ASP A 1 217 ? -35.095 -16.579 33.430 1.00 80.44 217 ASP A CA 1
ATOM 1666 C C . ASP A 1 217 ? -33.810 -16.511 34.254 1.00 80.44 217 ASP A C 1
ATOM 1668 O O . ASP A 1 217 ? -33.857 -16.633 35.479 1.00 80.44 217 ASP A O 1
ATOM 1672 N N . TYR A 1 218 ? -32.676 -16.254 33.596 1.00 79.88 218 TYR A N 1
ATOM 1673 C CA . TYR A 1 218 ? -31.407 -16.007 34.271 1.00 79.88 218 TYR A CA 1
ATOM 1674 C C . TYR A 1 218 ? -31.477 -14.767 35.172 1.00 79.88 218 TYR A C 1
ATOM 1676 O O . TYR A 1 218 ? -31.226 -14.859 36.372 1.00 79.88 218 TYR A O 1
ATOM 1684 N N . LEU A 1 219 ? -31.904 -13.626 34.617 1.00 78.25 219 LEU A N 1
ATOM 1685 C CA . LEU A 1 219 ? -32.036 -12.373 35.364 1.00 78.25 219 LEU A CA 1
ATOM 1686 C C . LEU A 1 219 ? -33.035 -12.488 36.518 1.00 78.25 219 LEU A C 1
ATOM 1688 O O . LEU A 1 219 ? -32.788 -11.921 37.576 1.00 78.25 219 LEU A O 1
ATOM 1692 N N . LYS A 1 220 ? -34.137 -13.236 36.352 1.00 76.31 220 LYS A N 1
ATOM 1693 C CA . LYS A 1 220 ? -35.053 -13.532 37.468 1.00 76.31 220 LYS A CA 1
ATOM 1694 C C . LYS A 1 220 ? -34.332 -14.278 38.589 1.00 76.31 220 LYS A C 1
ATOM 1696 O O . LYS A 1 220 ? -34.439 -13.875 39.735 1.00 76.31 220 LYS A O 1
ATOM 1701 N N . GLY A 1 221 ? -33.586 -15.334 38.270 1.00 75.06 221 GLY A N 1
ATOM 1702 C CA . GLY A 1 221 ? -32.885 -16.137 39.275 1.00 75.06 221 GLY A CA 1
ATOM 1703 C C . GLY A 1 221 ? -31.810 -15.366 40.046 1.00 75.06 221 GLY A C 1
ATOM 1704 O O . GLY A 1 221 ? -31.760 -15.460 41.270 1.00 75.06 221 GLY A O 1
ATOM 1705 N N . GLU A 1 222 ? -30.979 -14.589 39.346 1.00 74.12 222 GLU A N 1
ATOM 1706 C CA . GLU A 1 222 ? -29.859 -13.863 39.966 1.00 74.12 222 GLU A CA 1
ATOM 1707 C C . GLU A 1 222 ? -30.299 -12.592 40.705 1.00 74.12 222 GLU A C 1
ATOM 1709 O O . GLU A 1 222 ? -29.741 -12.271 41.753 1.00 74.12 222 GLU A O 1
ATOM 1714 N N . LEU A 1 223 ? -31.313 -11.875 40.201 1.00 69.31 223 LEU A N 1
ATOM 1715 C CA . LEU A 1 223 ? -31.812 -10.647 40.836 1.00 69.31 223 LEU A CA 1
ATOM 1716 C C . LEU A 1 223 ? -32.836 -10.916 41.957 1.00 69.31 223 LEU A C 1
ATOM 1718 O O . LEU A 1 223 ? -33.116 -10.001 42.732 1.00 69.31 223 LEU A O 1
ATOM 1722 N N . ASP A 1 224 ? -33.358 -12.147 42.077 1.00 67.25 224 ASP A N 1
ATOM 1723 C CA . ASP A 1 224 ? -34.269 -12.571 43.156 1.00 67.25 224 ASP A CA 1
ATOM 1724 C C . ASP A 1 224 ? -33.536 -13.331 44.309 1.00 67.25 224 ASP A C 1
ATOM 1726 O O . ASP A 1 224 ? -34.172 -13.773 45.270 1.00 67.25 224 ASP A O 1
ATOM 1730 N N . GLY A 1 225 ? -32.203 -13.507 44.248 1.00 59.97 225 GLY A N 1
ATOM 1731 C CA . GLY A 1 225 ? -31.404 -14.313 45.196 1.00 59.97 225 GLY A CA 1
ATOM 1732 C C . GLY A 1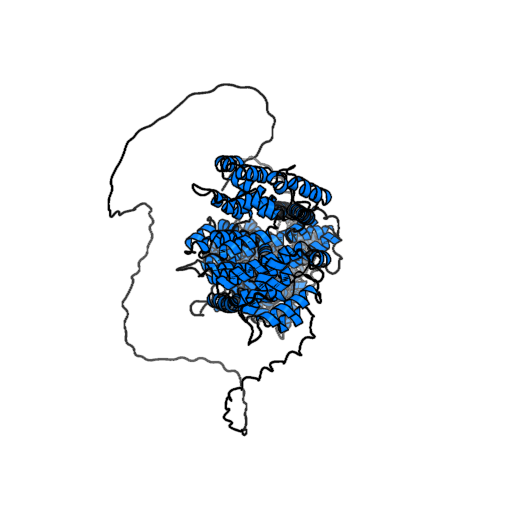 225 ? -31.068 -13.662 46.561 1.00 59.97 225 GLY A C 1
ATOM 1733 O O . GLY A 1 225 ? -30.836 -12.462 46.634 1.00 59.97 225 GLY A O 1
ATOM 1734 N N . TRP A 1 226 ? -31.011 -14.491 47.631 1.00 48.03 226 TRP A N 1
ATOM 1735 C CA . TRP A 1 226 ? -30.756 -14.297 49.098 1.00 48.03 226 TRP A CA 1
ATOM 1736 C C . TRP A 1 226 ? -31.255 -12.988 49.776 1.00 48.03 226 TRP A C 1
ATOM 1738 O O . TRP A 1 226 ? -31.885 -13.061 50.829 1.00 48.03 226 TRP A O 1
ATOM 1748 N N . ILE A 1 227 ? -31.058 -11.793 49.221 1.00 47.72 227 ILE A N 1
ATOM 1749 C CA . ILE A 1 227 ? -31.336 -10.492 49.864 1.00 47.72 227 ILE A CA 1
ATOM 1750 C C . ILE A 1 227 ? -32.664 -9.872 49.363 1.00 47.72 227 ILE A C 1
ATOM 1752 O O . ILE A 1 227 ? -32.719 -8.699 49.027 1.00 47.72 227 ILE A O 1
ATOM 1756 N N . GLY A 1 228 ? -33.763 -10.635 49.329 1.00 54.59 228 GLY A N 1
ATOM 1757 C CA . GLY A 1 228 ? -35.137 -10.113 49.153 1.00 54.59 228 GLY A CA 1
ATOM 1758 C C . GLY A 1 228 ? -35.392 -9.145 47.972 1.00 54.59 228 GLY A C 1
ATOM 1759 O O . GLY A 1 228 ? -34.606 -9.025 47.044 1.00 54.59 228 GLY A O 1
ATOM 1760 N N . ASN A 1 229 ? -36.524 -8.428 48.006 1.00 59.56 229 ASN A N 1
ATOM 1761 C CA . ASN A 1 229 ? -37.026 -7.514 46.955 1.00 59.56 229 ASN A CA 1
ATOM 1762 C C . ASN A 1 229 ? -36.152 -6.259 46.662 1.00 59.56 229 ASN A C 1
ATOM 1764 O O . ASN A 1 229 ? -36.652 -5.287 46.095 1.00 59.56 229 ASN A O 1
ATOM 1768 N N . GLY A 1 230 ? -34.869 -6.233 47.040 1.00 61.50 230 GLY A N 1
ATOM 1769 C CA . GLY A 1 230 ? -34.018 -5.033 47.029 1.00 61.50 230 GLY A CA 1
ATOM 1770 C C . GLY A 1 230 ? -33.739 -4.408 45.653 1.00 61.50 230 GLY A C 1
ATOM 1771 O O . GLY A 1 230 ? -33.402 -3.230 45.590 1.00 61.50 230 GLY A O 1
ATOM 1772 N N . PHE A 1 231 ? -33.916 -5.150 44.551 1.00 70.81 231 PHE A N 1
ATOM 1773 C CA . PHE A 1 231 ? -33.600 -4.689 43.186 1.00 70.81 231 PHE A CA 1
ATOM 1774 C C . PHE A 1 231 ? -34.798 -4.698 42.223 1.00 70.81 231 PHE A C 1
ATOM 1776 O O . PHE A 1 231 ? -34.622 -4.663 41.003 1.00 70.81 231 PHE A O 1
ATOM 1783 N N . ILE A 1 232 ? -36.032 -4.725 42.740 1.00 78.75 232 ILE A N 1
ATOM 1784 C CA . ILE A 1 232 ? -37.246 -4.912 41.926 1.00 78.75 232 ILE A CA 1
ATOM 1785 C C . ILE A 1 232 ? -37.416 -3.864 40.810 1.00 78.75 232 ILE A C 1
ATOM 1787 O O . ILE A 1 232 ? -37.831 -4.209 39.701 1.00 78.75 232 ILE A O 1
ATOM 1791 N N . HIS A 1 233 ? -37.052 -2.606 41.072 1.00 84.00 233 HIS A N 1
ATOM 1792 C CA . HIS A 1 233 ? -37.188 -1.497 40.125 1.00 84.00 233 HIS A CA 1
ATOM 1793 C C . HIS A 1 233 ? -36.080 -1.492 39.066 1.00 84.00 233 HIS A C 1
ATOM 1795 O O . HIS A 1 233 ? -36.373 -1.374 37.878 1.00 84.00 233 HIS A O 1
ATOM 1801 N N . LEU A 1 234 ? -34.827 -1.738 39.460 1.00 81.94 234 LEU A N 1
ATOM 1802 C CA . LEU A 1 234 ? -33.727 -1.919 38.508 1.00 81.94 234 LEU A CA 1
ATOM 1803 C C . LEU A 1 234 ? -34.004 -3.105 37.574 1.00 81.94 234 LEU A C 1
ATOM 1805 O O . LEU A 1 234 ? -33.884 -2.985 36.359 1.00 81.94 234 LEU A O 1
ATOM 1809 N N . ARG A 1 235 ? -34.485 -4.222 38.127 1.00 80.94 235 ARG A N 1
ATOM 1810 C CA . ARG A 1 235 ? -34.914 -5.392 37.356 1.00 80.94 235 ARG A CA 1
ATOM 1811 C C . ARG A 1 235 ? -36.026 -5.048 36.362 1.00 80.94 235 ARG A C 1
ATOM 1813 O O . ARG A 1 235 ? -35.967 -5.474 35.212 1.00 80.94 235 ARG A O 1
ATOM 1820 N N . ARG A 1 236 ? -37.033 -4.271 36.784 1.00 86.19 236 ARG A N 1
ATOM 1821 C CA . ARG A 1 236 ? -38.111 -3.805 35.895 1.00 86.19 236 ARG A CA 1
ATOM 1822 C C . ARG A 1 236 ? -37.551 -3.000 34.723 1.00 86.19 236 ARG A C 1
ATOM 1824 O O . ARG A 1 236 ? -37.950 -3.257 33.592 1.00 86.19 236 ARG A O 1
ATOM 1831 N N . LEU A 1 237 ? -36.623 -2.080 34.985 1.00 87.56 237 LEU A N 1
ATOM 1832 C CA . LEU A 1 237 ? -35.973 -1.295 33.937 1.00 87.56 237 LEU A CA 1
ATOM 1833 C C . LEU A 1 237 ? -35.200 -2.191 32.959 1.00 87.56 237 LEU A C 1
ATOM 1835 O O . LEU A 1 237 ? -35.412 -2.090 31.756 1.00 87.56 237 LEU A O 1
ATOM 1839 N N . LEU A 1 238 ? -34.369 -3.114 33.454 1.00 85.88 238 LEU A N 1
ATOM 1840 C CA . LEU A 1 238 ? -33.614 -4.043 32.601 1.00 85.88 238 LEU A CA 1
ATOM 1841 C C . LEU A 1 238 ? -34.543 -4.914 31.737 1.00 85.88 238 LEU A C 1
ATOM 1843 O O . LEU A 1 238 ? -34.261 -5.133 30.560 1.00 85.88 238 LEU A O 1
ATOM 1847 N N . PHE A 1 239 ? -35.675 -5.379 32.283 1.00 84.31 239 PHE A N 1
ATOM 1848 C CA . PHE A 1 239 ? -36.670 -6.116 31.499 1.00 84.31 239 PHE A CA 1
ATOM 1849 C C . PHE A 1 239 ? -37.302 -5.267 30.408 1.00 84.31 239 PHE A C 1
ATOM 1851 O O . PHE A 1 239 ? -37.408 -5.737 29.279 1.00 84.31 239 PHE A O 1
ATOM 1858 N N . LEU A 1 240 ? -37.692 -4.036 30.730 1.00 86.44 240 LEU A N 1
ATOM 1859 C CA . LEU A 1 240 ? -38.275 -3.111 29.765 1.00 86.44 240 LEU A CA 1
ATOM 1860 C C . LEU A 1 240 ? -37.304 -2.838 28.605 1.00 86.44 240 LEU A C 1
ATOM 1862 O O . LEU A 1 240 ? -37.692 -2.914 27.441 1.00 86.44 240 LEU A O 1
ATOM 1866 N N . LEU A 1 241 ? -36.020 -2.637 28.909 1.00 85.62 241 LEU A N 1
ATOM 1867 C CA . LEU A 1 241 ? -34.977 -2.438 27.898 1.00 85.62 241 LEU A CA 1
ATOM 1868 C C . LEU A 1 241 ? -34.718 -3.709 27.056 1.00 85.62 241 LEU A C 1
ATOM 1870 O O . LEU A 1 241 ? -34.479 -3.620 25.852 1.00 85.62 241 LEU A O 1
ATOM 1874 N N . PHE A 1 242 ? -34.827 -4.911 27.638 1.00 81.00 242 PHE A N 1
ATOM 1875 C CA . PHE A 1 242 ? -34.706 -6.179 26.898 1.00 81.00 242 PHE A CA 1
ATOM 1876 C C . PHE A 1 242 ? -35.962 -6.603 26.128 1.00 81.00 242 PHE A C 1
ATOM 1878 O O . PHE A 1 242 ? -35.862 -7.465 25.249 1.00 81.00 242 PHE A O 1
ATOM 1885 N N . GLN A 1 243 ? -37.138 -6.064 26.448 1.00 80.81 243 GLN A N 1
ATOM 1886 C CA . GLN A 1 243 ? -38.369 -6.309 25.686 1.00 80.81 243 GLN A CA 1
ATOM 1887 C C . GLN A 1 243 ? -38.333 -5.617 24.323 1.00 80.81 243 GLN A C 1
ATOM 1889 O O . GLN A 1 243 ? -38.893 -6.133 23.361 1.00 80.81 243 GLN A O 1
ATOM 1894 N N . GLY A 1 244 ? -37.614 -4.498 24.234 1.00 71.56 244 GLY A N 1
ATOM 1895 C CA . GLY A 1 244 ? -37.387 -3.778 22.990 1.00 71.56 244 GLY A CA 1
ATOM 1896 C C . GLY A 1 244 ? -38.586 -3.010 22.459 1.00 71.56 244 GLY A C 1
ATOM 1897 O O . GLY A 1 244 ? -38.716 -2.833 21.255 1.00 71.56 244 GLY A O 1
ATOM 1898 N N . GLU A 1 245 ? -39.437 -2.521 23.360 1.00 73.38 245 GLU A N 1
ATOM 1899 C CA . GLU A 1 245 ? -40.569 -1.644 23.028 1.00 73.38 245 GLU A CA 1
ATOM 1900 C C . GLU A 1 245 ? -40.143 -0.195 22.709 1.00 73.38 245 GLU A C 1
ATOM 1902 O O . GLU A 1 245 ? -40.983 0.643 22.386 1.00 73.38 245 GLU A O 1
ATOM 1907 N N . ARG A 1 246 ? -38.846 0.121 22.815 1.00 78.31 246 ARG A N 1
ATOM 1908 C CA . ARG A 1 246 ? -38.285 1.448 22.544 1.00 78.31 246 ARG A CA 1
ATOM 1909 C C . ARG A 1 246 ? -38.232 1.693 21.034 1.00 78.31 246 ARG A C 1
ATOM 1911 O O . ARG A 1 246 ? -37.545 0.974 20.313 1.00 78.31 246 ARG A O 1
ATOM 1918 N N . VAL A 1 247 ? -38.940 2.718 20.565 1.00 71.56 247 VAL A N 1
ATOM 1919 C CA . VAL A 1 247 ? -38.916 3.139 19.155 1.00 71.56 247 VAL A CA 1
ATOM 1920 C C . VAL A 1 247 ? -37.641 3.936 18.895 1.00 71.56 247 VAL A C 1
ATOM 1922 O O . VAL A 1 247 ? -37.380 4.915 19.588 1.00 71.56 247 VAL A O 1
ATOM 1925 N N . GLU A 1 248 ? -36.847 3.538 17.902 1.00 71.56 248 GLU A N 1
ATOM 1926 C CA . GLU A 1 248 ? -35.635 4.264 17.514 1.00 71.56 248 GLU A CA 1
ATOM 1927 C C . GLU A 1 248 ? -35.975 5.391 16.538 1.00 71.56 248 GLU A C 1
ATOM 1929 O O . GLU A 1 248 ? -36.204 5.157 15.354 1.00 71.56 248 GLU A O 1
ATOM 1934 N N . THR A 1 249 ? -36.021 6.619 17.047 1.00 77.00 249 THR A N 1
ATOM 1935 C CA . THR A 1 249 ? -36.160 7.837 16.245 1.00 77.00 249 THR A CA 1
ATOM 1936 C C . THR A 1 249 ? -35.209 8.919 16.751 1.00 77.00 249 THR A C 1
ATOM 1938 O O . THR A 1 249 ? -34.910 8.998 17.948 1.00 77.00 249 THR A O 1
ATOM 1941 N N . THR A 1 250 ? -34.702 9.730 15.827 1.00 71.75 250 THR A N 1
ATOM 1942 C CA . THR A 1 250 ? -33.957 10.955 16.137 1.00 71.75 250 THR A CA 1
ATOM 1943 C C . THR A 1 250 ? -34.881 12.124 16.443 1.00 71.75 250 THR A C 1
ATOM 1945 O O . THR A 1 250 ? -34.442 13.063 17.106 1.00 71.75 250 THR A O 1
ATOM 1948 N N . ASP A 1 251 ? -36.133 12.047 15.989 1.00 82.44 251 ASP A N 1
ATOM 1949 C CA . ASP A 1 251 ? -37.129 13.093 16.165 1.00 82.44 251 ASP A CA 1
ATOM 1950 C C . ASP A 1 251 ? -37.485 13.228 17.643 1.00 82.44 251 ASP A C 1
ATOM 1952 O O . ASP A 1 251 ? -37.685 12.237 18.355 1.00 82.44 251 ASP A O 1
ATOM 1956 N N . MET A 1 252 ? -37.566 14.473 18.099 1.00 89.75 252 MET A N 1
ATOM 1957 C CA . MET A 1 252 ? -37.990 14.794 19.453 1.00 89.75 252 MET A CA 1
ATOM 1958 C C . MET A 1 252 ? -39.416 15.336 19.420 1.00 89.75 252 MET A C 1
ATOM 1960 O O . MET A 1 252 ? -39.745 16.195 18.604 1.00 89.75 252 MET A O 1
ATOM 1964 N N . ASP A 1 253 ? -40.258 14.846 20.323 1.00 92.75 253 ASP A N 1
ATOM 1965 C CA . ASP A 1 253 ? -41.634 15.308 20.484 1.00 92.75 253 ASP A CA 1
ATOM 1966 C C . ASP A 1 253 ? -41.698 16.269 21.678 1.00 92.75 253 ASP A C 1
ATOM 1968 O O . ASP A 1 253 ? -41.682 15.852 22.842 1.00 92.75 253 ASP A O 1
ATOM 1972 N N . GLU A 1 254 ? -41.745 17.570 21.383 1.00 94.19 254 GLU A N 1
ATOM 1973 C CA . GLU A 1 254 ? -41.818 18.632 22.391 1.00 94.19 254 GLU A CA 1
ATOM 1974 C C . GLU A 1 254 ? -43.110 18.592 23.216 1.00 94.19 254 GLU A C 1
ATOM 1976 O O . GLU A 1 254 ? -43.084 18.885 24.415 1.00 94.19 254 GLU A O 1
ATOM 1981 N N . GLU A 1 255 ? -44.243 18.207 22.618 1.00 95.38 255 GLU A N 1
ATOM 1982 C CA . GLU A 1 255 ? -45.524 18.148 23.328 1.00 95.38 255 GLU A CA 1
ATOM 1983 C C . GLU A 1 255 ? -45.534 16.974 24.312 1.00 95.38 255 GLU A C 1
ATOM 1985 O O . GLU A 1 255 ? -45.954 17.113 25.467 1.00 95.38 255 GLU A O 1
ATOM 1990 N N . LEU A 1 256 ? -45.031 15.817 23.875 1.00 94.06 256 LEU A N 1
ATOM 1991 C CA . LEU A 1 256 ? -44.825 14.665 24.741 1.00 94.06 256 LEU A CA 1
ATOM 1992 C C . LEU A 1 256 ? -43.817 14.985 25.848 1.00 94.06 256 LEU A C 1
ATOM 1994 O O . LEU A 1 256 ? -44.080 14.652 27.004 1.00 94.06 256 LEU A O 1
ATOM 1998 N N . ALA A 1 257 ? -42.707 15.657 25.528 1.00 94.75 257 ALA A N 1
ATOM 1999 C CA . ALA A 1 257 ? -41.709 16.051 26.519 1.00 94.75 257 ALA A CA 1
ATOM 2000 C C . ALA A 1 257 ? -42.318 16.969 27.585 1.00 94.75 257 ALA A C 1
ATOM 2002 O O . ALA A 1 257 ? -42.150 16.706 28.774 1.00 94.75 257 ALA A O 1
ATOM 2003 N N . ALA A 1 258 ? -43.093 17.984 27.191 1.00 94.94 258 ALA A N 1
ATOM 2004 C CA . ALA A 1 258 ? -43.778 18.878 28.125 1.00 94.94 258 ALA A CA 1
ATOM 2005 C C . ALA A 1 258 ? -44.719 18.119 29.077 1.00 94.94 258 ALA A C 1
ATOM 2007 O O . ALA A 1 258 ? -44.693 18.353 30.286 1.00 94.94 258 ALA A O 1
ATOM 2008 N N . LYS A 1 259 ? -45.505 17.168 28.550 1.00 96.12 259 LYS A N 1
ATOM 2009 C CA . LYS A 1 259 ? -46.384 16.308 29.363 1.00 96.12 259 LYS A CA 1
ATOM 2010 C C . LYS A 1 259 ? -45.584 15.437 30.328 1.00 96.12 259 LYS A C 1
ATOM 2012 O O . LYS A 1 259 ? -45.925 15.346 31.502 1.00 96.12 259 LYS A O 1
ATOM 2017 N N . GLN A 1 260 ? -44.511 14.813 29.847 1.00 95.94 260 GLN A N 1
ATOM 2018 C CA . GLN A 1 260 ? -43.636 13.970 30.663 1.00 95.94 260 GLN A CA 1
ATOM 2019 C C . GLN A 1 260 ? -42.956 14.768 31.778 1.00 95.94 260 GLN A C 1
ATOM 2021 O O . GLN A 1 260 ? -42.863 14.271 32.894 1.00 95.94 260 GLN A O 1
ATOM 2026 N N . VAL A 1 261 ? -42.529 16.004 31.504 1.00 96.62 261 VAL A N 1
ATOM 2027 C CA . VAL A 1 261 ? -41.954 16.922 32.498 1.00 96.62 261 VAL A CA 1
ATOM 2028 C C . VAL A 1 261 ? -42.936 17.190 33.637 1.00 96.62 261 VAL A C 1
ATOM 2030 O O . VAL A 1 261 ? -42.550 17.080 34.800 1.00 96.62 261 VAL A O 1
ATOM 2033 N N . ASP A 1 262 ? -44.196 17.483 33.312 1.00 94.69 262 ASP A N 1
ATOM 2034 C CA . ASP A 1 262 ? -45.236 17.736 34.314 1.00 94.69 262 ASP A CA 1
ATOM 2035 C C . ASP A 1 262 ? -45.547 16.494 35.141 1.00 94.69 262 ASP A C 1
ATOM 2037 O O . ASP A 1 262 ? -45.542 16.553 36.371 1.00 94.69 262 ASP A O 1
ATOM 2041 N N . CYS A 1 263 ? -45.721 15.349 34.479 1.00 94.25 263 CYS A N 1
ATOM 2042 C CA . CYS A 1 263 ? -45.966 14.083 35.159 1.00 94.25 263 CYS A CA 1
ATOM 2043 C C . CYS A 1 263 ? -44.802 13.661 36.069 1.00 94.25 263 CYS A C 1
ATOM 2045 O O . CYS A 1 263 ? -45.027 13.159 37.167 1.00 94.25 263 CYS A O 1
ATOM 2047 N N . LEU A 1 264 ? -43.554 13.844 35.627 1.00 94.62 264 LEU A N 1
ATOM 2048 C CA . LEU A 1 264 ? -42.376 13.536 36.439 1.00 94.62 264 LEU A CA 1
ATOM 2049 C C . LEU A 1 264 ? -42.304 14.446 37.666 1.00 94.62 264 LEU A C 1
ATOM 2051 O O . LEU A 1 264 ? -42.027 13.961 38.760 1.00 94.62 264 LEU A O 1
ATOM 2055 N N . HIS A 1 265 ? -42.561 15.746 37.501 1.00 93.88 265 HIS A N 1
ATOM 2056 C CA . HIS A 1 265 ? -42.520 16.691 38.613 1.00 93.88 265 HIS A CA 1
ATOM 2057 C C . HIS A 1 265 ? -43.594 16.394 39.662 1.00 93.88 265 HIS A C 1
ATOM 2059 O O . HIS A 1 265 ? -43.271 16.336 40.846 1.00 93.88 265 HIS A O 1
ATOM 2065 N N . GLU A 1 266 ? -44.832 16.128 39.234 1.00 92.94 266 GLU A N 1
ATOM 2066 C CA . GLU A 1 266 ? -45.922 15.721 40.131 1.00 92.94 266 GLU A CA 1
ATOM 2067 C C . GLU A 1 266 ? -45.533 14.490 40.964 1.00 92.94 266 GLU A C 1
ATOM 2069 O O . GLU A 1 266 ? -45.733 14.465 42.177 1.00 92.94 266 GLU A O 1
ATOM 2074 N N . GLU A 1 267 ? -44.889 13.499 40.342 1.00 93.75 267 GLU A N 1
ATOM 2075 C CA . GLU A 1 267 ? -44.415 12.304 41.040 1.00 93.75 267 GLU A CA 1
ATOM 2076 C C . GLU A 1 267 ? -43.273 12.610 42.028 1.00 93.75 267 GLU A C 1
ATOM 2078 O O . GLU A 1 267 ? -43.220 12.035 43.117 1.00 93.75 267 GLU A O 1
ATOM 2083 N N . PHE A 1 268 ? -42.359 13.529 41.692 1.00 91.56 268 PHE A N 1
ATOM 2084 C CA . PHE A 1 268 ? -41.268 13.931 42.586 1.00 91.56 268 PHE A CA 1
ATOM 2085 C C . PHE A 1 268 ? -41.739 14.763 43.787 1.00 91.56 268 PHE A C 1
ATOM 2087 O O . PHE A 1 268 ? -41.116 14.673 44.849 1.00 91.56 268 PHE A O 1
ATOM 2094 N N . GLU A 1 269 ? -42.828 15.522 43.667 1.00 90.19 269 GLU A N 1
ATOM 2095 C CA . GLU A 1 269 ? -43.388 16.334 44.760 1.00 90.19 269 GLU A CA 1
ATOM 2096 C C . GLU A 1 269 ? -44.120 15.503 45.825 1.00 90.19 269 GLU A C 1
ATOM 2098 O O . GLU A 1 269 ? -44.325 15.977 46.945 1.00 90.19 269 GLU A O 1
ATOM 2103 N N . LYS A 1 270 ? -44.432 14.231 45.539 1.00 88.38 270 LYS A N 1
ATOM 2104 C CA . LYS A 1 270 ? -45.083 13.330 46.500 1.00 88.38 270 LYS A CA 1
ATOM 2105 C C . LYS A 1 270 ? -44.336 13.258 47.832 1.00 88.38 270 LYS A C 1
ATOM 2107 O O . LYS A 1 270 ? -43.126 13.000 47.890 1.00 88.38 270 LYS A O 1
ATOM 2112 N N . GLY A 1 271 ? -45.065 13.494 48.919 1.00 79.50 271 GLY A N 1
ATOM 2113 C CA . GLY A 1 271 ? -44.532 13.514 50.281 1.00 79.50 271 GLY A CA 1
ATOM 2114 C C . GLY A 1 271 ? -44.267 12.124 50.872 1.00 79.50 271 GLY A C 1
ATOM 2115 O O . GLY A 1 271 ? -44.547 11.096 50.272 1.00 79.50 271 GLY A O 1
ATOM 2116 N N . PHE A 1 272 ? -43.765 12.082 52.111 1.00 73.75 272 PHE A N 1
ATOM 2117 C CA . PHE A 1 272 ? -43.442 10.829 52.823 1.00 73.75 272 PHE A CA 1
ATOM 2118 C C . PHE A 1 272 ? -44.649 9.894 53.043 1.00 73.75 272 PHE A C 1
ATOM 2120 O O . PHE A 1 272 ? -44.471 8.698 53.250 1.00 73.75 272 PHE A O 1
ATOM 2127 N N . PHE A 1 273 ? -45.869 10.440 53.028 1.00 81.06 273 PHE A N 1
ATOM 2128 C CA . PHE A 1 273 ? -47.115 9.690 53.225 1.00 81.06 273 PHE A CA 1
ATOM 2129 C C . PHE A 1 273 ? -47.843 9.362 51.912 1.00 81.06 273 PHE A C 1
ATOM 2131 O O . PHE A 1 273 ? -48.950 8.832 51.959 1.00 81.06 273 PHE A O 1
ATOM 2138 N N . GLU A 1 274 ? -47.249 9.690 50.763 1.00 82.44 274 GLU A N 1
ATOM 2139 C CA . GLU A 1 274 ? -47.813 9.439 49.437 1.00 82.44 274 GLU A CA 1
ATOM 2140 C C . GLU A 1 274 ? -47.032 8.333 48.721 1.00 82.44 274 GLU A C 1
ATOM 2142 O O . GLU A 1 274 ? -45.810 8.235 48.844 1.00 82.44 274 GLU A O 1
ATOM 2147 N N . ASP A 1 275 ? -47.743 7.493 47.965 1.00 80.31 275 ASP A N 1
ATOM 2148 C CA . ASP A 1 275 ? -47.135 6.376 47.244 1.00 80.31 275 ASP A CA 1
ATOM 2149 C C . ASP A 1 275 ? -46.317 6.891 46.051 1.00 80.31 275 ASP A C 1
ATOM 2151 O O . ASP A 1 275 ? -46.856 7.279 45.008 1.00 80.31 275 ASP A O 1
ATOM 2155 N N . PHE A 1 276 ? -44.995 6.893 46.220 1.00 85.62 276 PHE A N 1
ATOM 2156 C CA . PHE A 1 276 ? -44.027 7.179 45.166 1.00 85.62 276 PHE A CA 1
ATOM 2157 C C . PHE A 1 276 ? -43.793 5.936 44.299 1.00 85.62 276 PHE A C 1
ATOM 2159 O O . PHE A 1 276 ? -43.388 4.876 44.785 1.00 85.62 276 PHE A O 1
ATOM 2166 N N . HIS A 1 277 ? -44.030 6.060 42.996 1.00 86.31 277 HIS A N 1
ATOM 2167 C CA . HIS A 1 277 ? -43.967 4.959 42.046 1.00 86.31 277 HIS A CA 1
ATOM 2168 C C . HIS A 1 277 ? -42.741 5.065 41.137 1.00 86.31 277 HIS A C 1
ATOM 2170 O O . HIS A 1 277 ? -42.821 5.536 40.003 1.00 86.31 277 HIS A O 1
ATOM 2176 N N . GLU A 1 278 ? -41.616 4.486 41.567 1.00 87.94 278 GLU A N 1
ATOM 2177 C CA . GLU A 1 278 ? -40.414 4.344 40.725 1.00 87.94 278 GLU A CA 1
ATOM 2178 C C . GLU A 1 278 ? -40.712 3.651 39.377 1.00 87.94 278 GLU A C 1
ATOM 2180 O O . GLU A 1 278 ? -40.069 3.933 38.368 1.00 87.94 278 GLU A O 1
ATOM 2185 N N . SER A 1 279 ? -41.731 2.781 39.318 1.00 88.25 279 SER A N 1
ATOM 2186 C CA . SER A 1 279 ? -42.197 2.162 38.069 1.00 88.25 279 SER A CA 1
ATOM 2187 C C . SER A 1 279 ? -42.674 3.165 37.021 1.00 88.25 279 SER A C 1
ATOM 2189 O O . SER A 1 279 ? -42.486 2.916 35.837 1.00 88.25 279 SER A O 1
ATOM 2191 N N . PHE A 1 280 ? -43.275 4.279 37.438 1.00 89.88 280 PHE A N 1
ATOM 2192 C CA . PHE A 1 280 ? -43.764 5.307 36.523 1.00 89.88 280 PHE A CA 1
ATOM 2193 C C . PHE A 1 280 ? -42.603 6.046 35.850 1.00 89.88 280 PHE A C 1
ATOM 2195 O O . PHE A 1 280 ? -42.585 6.221 34.633 1.00 89.88 280 PHE A O 1
ATOM 2202 N N . ILE A 1 281 ? -41.578 6.384 36.635 1.00 92.62 281 ILE A N 1
ATOM 2203 C CA . ILE A 1 281 ? -40.343 7.003 36.139 1.00 92.62 281 ILE A CA 1
ATOM 2204 C C . ILE A 1 281 ? -39.639 6.070 35.145 1.00 92.62 281 ILE A C 1
ATOM 2206 O O . ILE A 1 281 ? -39.200 6.514 34.084 1.00 92.62 281 ILE A O 1
ATOM 2210 N N . ILE A 1 282 ? -39.569 4.772 35.467 1.00 92.12 282 ILE A N 1
ATOM 2211 C CA . ILE A 1 282 ? -39.019 3.736 34.580 1.00 92.12 282 ILE A CA 1
ATOM 2212 C C . ILE A 1 282 ? -39.784 3.677 33.256 1.00 92.12 282 ILE A C 1
ATOM 2214 O O . ILE A 1 282 ? -39.157 3.600 32.202 1.00 92.12 282 ILE A O 1
ATOM 2218 N N . ASP A 1 283 ? -41.114 3.725 33.298 1.00 90.56 283 ASP A N 1
ATOM 2219 C CA . ASP A 1 283 ? -41.942 3.628 32.097 1.00 90.56 283 ASP A CA 1
ATOM 2220 C C . ASP A 1 283 ? -41.787 4.866 31.187 1.00 90.56 283 ASP A C 1
ATOM 2222 O O . ASP A 1 283 ? -41.872 4.721 29.969 1.00 90.56 283 ASP A O 1
ATOM 2226 N N . ILE A 1 284 ? -41.506 6.055 31.741 1.00 91.94 284 ILE A N 1
ATOM 2227 C CA . ILE A 1 284 ? -41.194 7.267 30.958 1.00 91.94 284 ILE A CA 1
ATOM 2228 C C . ILE A 1 284 ? -39.767 7.197 30.400 1.00 91.94 284 ILE A C 1
ATOM 2230 O O . ILE A 1 284 ? -39.567 7.124 29.187 1.00 91.94 284 ILE A O 1
ATOM 2234 N N . ILE A 1 285 ? -38.761 7.192 31.280 1.00 92.25 285 ILE A N 1
ATOM 2235 C CA . ILE A 1 285 ? -37.349 7.335 30.887 1.00 92.25 285 ILE A CA 1
ATOM 2236 C C . ILE A 1 285 ? -36.866 6.112 30.100 1.00 92.25 285 ILE A C 1
ATOM 2238 O O . ILE A 1 285 ? -36.094 6.250 29.152 1.00 92.25 285 ILE A O 1
ATOM 2242 N N . GLY A 1 286 ? -37.317 4.912 30.470 1.00 89.44 286 GLY A N 1
ATOM 2243 C CA . GLY A 1 286 ? -36.901 3.664 29.833 1.00 89.44 286 GLY A CA 1
ATOM 2244 C C . GLY A 1 286 ? -37.476 3.452 28.430 1.00 89.44 286 GLY A C 1
ATOM 2245 O O . GLY A 1 286 ? -36.851 2.760 27.627 1.00 89.44 286 GLY A O 1
ATOM 2246 N N . LYS A 1 287 ? -38.639 4.043 28.110 1.00 88.50 287 LYS A N 1
ATOM 2247 C CA . LYS A 1 287 ? -39.274 3.932 26.780 1.00 88.50 287 LYS A CA 1
ATOM 2248 C C . LYS A 1 287 ? -38.878 5.049 25.821 1.00 88.50 287 LYS A C 1
ATOM 2250 O O . LYS A 1 287 ? -38.919 4.855 24.610 1.00 88.50 287 LYS A O 1
ATOM 2255 N N . ASN A 1 288 ? -38.496 6.204 26.348 1.00 89.44 288 ASN A N 1
ATOM 2256 C CA . ASN A 1 288 ? -38.043 7.345 25.561 1.00 89.44 288 ASN A CA 1
ATOM 2257 C C . ASN A 1 288 ? -36.692 7.089 24.892 1.00 89.44 288 ASN A C 1
ATOM 2259 O O . ASN A 1 288 ? -35.828 6.426 25.465 1.00 89.44 288 ASN A O 1
ATOM 2263 N N . THR A 1 289 ? -36.452 7.675 23.717 1.00 87.69 289 THR A N 1
ATOM 2264 C CA . THR A 1 289 ? -35.112 7.740 23.105 1.00 87.69 289 THR A CA 1
ATOM 2265 C C . THR A 1 289 ? -34.175 8.626 23.929 1.00 87.69 289 THR A C 1
ATOM 2267 O O . THR A 1 289 ? -34.611 9.385 24.794 1.00 87.69 289 THR A O 1
ATOM 2270 N N . THR A 1 290 ? -32.865 8.521 23.700 1.00 86.44 290 THR A N 1
ATOM 2271 C CA . THR A 1 290 ? -31.889 9.318 24.457 1.00 86.44 290 THR A CA 1
ATOM 2272 C C . THR A 1 290 ? -32.065 10.807 24.158 1.00 86.44 290 THR A C 1
ATOM 2274 O O . THR A 1 290 ? -32.042 11.610 25.084 1.00 86.44 290 THR A O 1
ATOM 2277 N N . ASN A 1 291 ? -32.345 11.167 22.901 1.00 88.62 291 ASN A N 1
ATOM 2278 C CA . ASN A 1 291 ? -32.640 12.547 22.505 1.00 88.62 291 ASN A CA 1
ATOM 2279 C C . ASN A 1 291 ? -33.916 13.061 23.191 1.00 88.62 291 ASN A C 1
ATOM 2281 O O . ASN A 1 291 ? -33.903 14.137 23.783 1.00 88.62 291 ASN A O 1
ATOM 2285 N N . GLN A 1 292 ? -34.983 12.254 23.221 1.00 92.25 292 GLN A N 1
ATOM 2286 C CA . GLN A 1 292 ? -36.210 12.612 23.937 1.00 92.25 292 GLN A CA 1
ATOM 2287 C C . GLN A 1 292 ? -35.962 12.794 25.443 1.00 92.25 292 GLN A C 1
ATOM 2289 O O . GLN A 1 292 ? -36.444 13.756 26.034 1.00 92.25 292 GLN A O 1
ATOM 2294 N N . ASN A 1 293 ? -35.180 11.915 26.081 1.00 93.12 293 ASN A N 1
ATOM 2295 C CA . ASN A 1 293 ? -34.819 12.055 27.496 1.00 93.12 293 ASN A CA 1
ATOM 2296 C C . ASN A 1 293 ? -33.994 13.317 27.777 1.00 93.12 293 ASN A C 1
ATOM 2298 O O . ASN A 1 293 ? -34.174 13.938 28.824 1.00 93.12 293 ASN A O 1
ATOM 2302 N N . GLN A 1 294 ? -33.110 13.712 26.859 1.00 92.06 294 GLN A N 1
ATOM 2303 C CA . GLN A 1 294 ? -32.367 14.969 26.966 1.00 92.06 294 GLN A CA 1
ATOM 2304 C C . GLN A 1 294 ? -33.292 16.174 26.858 1.00 92.06 294 GLN A C 1
ATOM 2306 O O . GLN A 1 294 ? -33.179 17.084 27.676 1.00 92.06 294 GLN A O 1
ATOM 2311 N N . LEU A 1 295 ? -34.237 16.159 25.914 1.00 94.56 295 LEU A N 1
ATOM 2312 C CA . LEU A 1 295 ? -35.241 17.212 25.795 1.00 94.56 295 LEU A CA 1
ATOM 2313 C C . LEU A 1 295 ? -36.083 17.320 27.073 1.00 94.56 295 LEU A C 1
ATOM 2315 O O . LEU A 1 295 ? -36.233 18.412 27.617 1.00 94.56 295 LEU A O 1
ATOM 2319 N N . VAL A 1 296 ? -36.561 16.191 27.608 1.00 96.06 296 VAL A N 1
ATOM 2320 C CA . VAL A 1 296 ? -37.283 16.147 28.891 1.00 96.06 296 VAL A CA 1
ATOM 2321 C C . VAL A 1 296 ? -36.427 16.735 30.013 1.00 96.06 296 VAL A C 1
ATOM 2323 O O . VAL A 1 296 ? -36.917 17.563 30.773 1.00 96.06 296 VAL A O 1
ATOM 2326 N N . ALA A 1 297 ? -35.146 16.370 30.112 1.00 95.62 297 ALA A N 1
ATOM 2327 C CA . ALA A 1 297 ? -34.251 16.903 31.138 1.00 95.62 297 ALA A CA 1
ATOM 2328 C C . ALA A 1 297 ? -34.038 18.423 31.010 1.00 95.62 297 ALA A C 1
ATOM 2330 O O . ALA A 1 297 ? -34.117 19.131 32.016 1.00 95.62 297 ALA A O 1
ATOM 2331 N N . GLN A 1 298 ? -33.827 18.927 29.789 1.00 95.31 298 GLN A N 1
ATOM 2332 C CA . GLN A 1 298 ? -33.665 20.357 29.504 1.00 95.31 298 GLN A CA 1
ATOM 2333 C C . GLN A 1 298 ? -34.938 21.147 29.827 1.00 95.31 298 GLN A C 1
ATOM 2335 O O . GLN A 1 298 ? -34.884 22.189 30.482 1.00 95.31 298 GLN A O 1
ATOM 2340 N N . MET A 1 299 ? -36.100 20.646 29.400 1.00 96.81 299 MET A N 1
ATOM 2341 C CA . MET A 1 299 ? -37.392 21.276 29.672 1.00 96.81 299 MET A CA 1
ATOM 2342 C C . MET A 1 299 ? -37.737 21.248 31.162 1.00 96.81 299 MET A C 1
ATOM 2344 O O . MET A 1 299 ? -38.246 22.240 31.683 1.00 96.81 299 MET A O 1
ATOM 2348 N N . TYR A 1 300 ? -37.425 20.152 31.857 1.00 96.94 300 TYR A N 1
ATOM 2349 C CA . TYR A 1 300 ? -37.602 20.033 33.303 1.00 96.94 300 TYR A CA 1
ATOM 2350 C C . TYR A 1 300 ? -36.777 21.088 34.049 1.00 96.94 300 TYR A C 1
ATOM 2352 O O . TYR A 1 300 ? -37.313 21.815 34.884 1.00 96.94 300 TYR A O 1
ATOM 2360 N N . GLU A 1 301 ? -35.493 21.226 33.706 1.00 95.94 301 GLU A N 1
ATOM 2361 C CA . GLU A 1 301 ? -34.603 22.210 34.328 1.00 95.94 301 GLU A CA 1
ATOM 2362 C C . GLU A 1 301 ? -35.044 23.649 34.043 1.00 95.94 301 GLU A C 1
ATOM 2364 O O . GLU A 1 301 ? -35.097 24.470 34.958 1.00 95.94 301 GLU A O 1
ATOM 2369 N N . LYS A 1 302 ? -35.458 23.938 32.804 1.00 95.62 302 LYS A N 1
ATOM 2370 C CA . LYS A 1 302 ? -36.000 25.248 32.418 1.00 95.62 302 LYS A CA 1
ATOM 2371 C C . LYS A 1 302 ? -37.287 25.601 33.170 1.00 95.62 302 LYS A C 1
ATOM 2373 O O . LYS A 1 302 ? -37.506 26.772 33.465 1.00 95.62 302 LYS A O 1
ATOM 2378 N N . LYS A 1 303 ? -38.157 24.620 33.435 1.00 96.75 303 LYS A N 1
ATOM 2379 C CA . LYS A 1 303 ? -39.474 24.847 34.049 1.00 96.75 303 LYS A CA 1
ATOM 2380 C C . LYS A 1 303 ? -39.420 24.943 35.574 1.00 96.75 303 LYS A C 1
ATOM 2382 O O . LYS A 1 303 ? -40.168 25.733 36.142 1.00 96.75 303 LYS A O 1
ATOM 2387 N N . PHE A 1 304 ? -38.562 24.156 36.222 1.00 94.56 304 PHE A N 1
ATOM 2388 C CA . PHE A 1 304 ? -38.551 24.005 37.684 1.00 94.56 304 PHE A CA 1
ATOM 2389 C C . PHE A 1 304 ? -37.259 24.481 38.359 1.00 94.56 304 PHE A C 1
ATOM 2391 O O . PHE A 1 304 ? -37.102 24.289 39.563 1.00 94.56 304 PHE A O 1
ATOM 2398 N N . GLU A 1 305 ? -36.323 25.068 37.605 1.00 92.56 305 GLU A N 1
ATOM 2399 C CA . GLU A 1 305 ? -35.043 25.604 38.108 1.00 92.56 305 GLU A CA 1
ATOM 2400 C C . GLU A 1 305 ? -34.203 24.574 38.898 1.00 92.56 305 GLU A C 1
ATOM 2402 O O . GLU A 1 305 ? -33.336 24.908 39.708 1.00 92.56 305 GLU A O 1
ATOM 2407 N N . THR A 1 306 ? -34.452 23.284 38.668 1.00 93.06 306 THR A N 1
ATOM 2408 C CA . THR A 1 306 ? -33.721 22.164 39.261 1.00 93.06 306 THR A CA 1
ATOM 2409 C C . THR A 1 306 ? -33.547 21.077 38.214 1.00 93.06 306 THR A C 1
ATOM 2411 O O . THR A 1 306 ? -34.479 20.761 37.477 1.00 93.06 306 THR A O 1
ATOM 2414 N N . SER A 1 307 ? -32.358 20.482 38.136 1.00 94.81 307 SER A N 1
ATOM 2415 C CA . SER A 1 307 ? -32.099 19.465 37.120 1.00 94.81 307 SER A CA 1
ATOM 2416 C C . SER A 1 307 ? -32.863 18.172 37.410 1.00 94.81 307 SER A C 1
ATOM 2418 O O . SER A 1 307 ? -32.974 17.733 38.563 1.00 94.81 307 SER A O 1
ATOM 2420 N N . LEU A 1 308 ? -33.342 17.518 36.346 1.00 94.75 308 LEU A N 1
ATOM 2421 C CA . LEU A 1 308 ? -34.000 16.211 36.438 1.00 94.75 308 LEU A CA 1
ATOM 2422 C C . LEU A 1 308 ? -33.106 15.187 37.156 1.00 94.75 308 LEU A C 1
ATOM 2424 O O . LEU A 1 308 ? -33.563 14.434 38.013 1.00 94.75 308 LEU A O 1
ATOM 2428 N N . THR A 1 309 ? -31.800 15.220 36.886 1.00 92.44 309 THR A N 1
ATOM 2429 C CA . THR A 1 309 ? -30.802 14.385 37.564 1.00 92.44 309 THR A CA 1
ATOM 2430 C C . THR A 1 309 ? -30.791 14.600 39.080 1.00 92.44 309 THR A C 1
ATOM 2432 O O . THR A 1 309 ? -30.714 13.636 39.841 1.00 92.44 309 THR A O 1
ATOM 2435 N N . LYS A 1 310 ? -30.886 15.848 39.556 1.00 93.12 310 LYS A N 1
ATOM 2436 C CA . LYS A 1 310 ? -30.927 16.141 40.997 1.00 93.12 310 LYS A CA 1
ATOM 2437 C C . LYS A 1 310 ? -32.217 15.625 41.637 1.00 93.12 310 LYS A C 1
ATOM 2439 O O . LYS A 1 310 ? -32.151 15.076 42.736 1.00 93.12 310 LYS A O 1
ATOM 2444 N N . ALA A 1 311 ? -33.353 15.761 40.949 1.00 92.62 311 ALA A N 1
ATOM 2445 C CA . ALA A 1 311 ? -34.638 15.232 41.407 1.00 92.62 311 ALA A CA 1
ATOM 2446 C C . ALA A 1 311 ? -34.606 13.698 41.530 1.00 92.62 311 ALA A C 1
ATOM 2448 O O . ALA A 1 311 ? -34.914 13.155 42.593 1.00 92.62 311 ALA A O 1
ATOM 2449 N N . LEU A 1 312 ? -34.112 13.007 40.496 1.00 93.25 312 LEU A N 1
ATOM 2450 C CA . LEU A 1 312 ? -33.940 11.552 40.500 1.00 93.25 312 LEU A CA 1
ATOM 2451 C C . LEU A 1 312 ? -33.044 11.088 41.653 1.00 93.25 312 LEU A C 1
ATOM 2453 O O . LEU A 1 312 ? -33.410 10.164 42.374 1.00 93.25 312 LEU A O 1
ATOM 2457 N N . LYS A 1 313 ? -31.904 11.754 41.880 1.00 91.69 313 LYS A N 1
ATOM 2458 C CA . LYS A 1 313 ? -30.966 11.398 42.958 1.00 91.69 313 LYS A CA 1
ATOM 2459 C C . LYS A 1 313 ? -31.576 11.528 44.356 1.00 91.69 313 LYS A C 1
ATOM 2461 O O . LYS A 1 313 ? -31.179 10.808 45.264 1.00 91.69 313 LYS A O 1
ATOM 2466 N N . GLY A 1 314 ? -32.499 12.471 44.544 1.00 88.38 314 GLY A N 1
ATOM 2467 C CA . GLY A 1 314 ? -33.153 12.703 45.832 1.00 88.38 314 GLY A CA 1
ATOM 2468 C C . GLY A 1 314 ? -34.254 11.695 46.169 1.00 88.38 314 GLY A C 1
ATOM 2469 O O . GLY A 1 314 ? -34.601 11.565 47.341 1.00 88.38 314 GLY A O 1
ATOM 2470 N N . LYS A 1 315 ? -34.811 11.008 45.162 1.00 88.44 315 LYS A N 1
ATOM 2471 C CA . LYS A 1 315 ? -36.011 10.166 45.306 1.00 88.44 315 LYS A CA 1
ATOM 2472 C C . LYS A 1 315 ? -35.796 8.694 44.955 1.00 88.44 315 LYS A C 1
ATOM 2474 O O . LYS A 1 315 ? -36.467 7.851 45.536 1.00 88.44 315 LYS A O 1
ATOM 2479 N N . CYS A 1 316 ? -34.884 8.383 44.036 1.00 87.44 316 CYS A N 1
ATOM 2480 C CA . CYS A 1 316 ? -34.610 7.015 43.597 1.00 87.44 316 CYS A CA 1
ATOM 2481 C C . CYS A 1 316 ? -33.453 6.391 44.388 1.00 87.44 316 CYS A C 1
ATOM 2483 O O . CYS A 1 316 ? -32.499 7.078 44.762 1.00 87.44 316 CYS A O 1
ATOM 2485 N N . GLY A 1 317 ? -33.490 5.069 44.577 1.00 85.44 317 GLY A N 1
ATOM 2486 C CA . GLY A 1 317 ? -32.339 4.326 45.105 1.00 85.44 317 GLY A CA 1
ATOM 2487 C C . GLY A 1 317 ? -31.091 4.465 44.216 1.00 85.44 317 GLY A C 1
ATOM 2488 O O . GLY A 1 317 ? -31.208 4.566 42.997 1.00 85.44 317 GLY A O 1
ATOM 2489 N N . GLU A 1 318 ? -29.890 4.422 44.807 1.00 85.25 318 GLU A N 1
ATOM 2490 C CA . GLU A 1 318 ? -28.612 4.736 44.133 1.00 85.25 318 GLU A CA 1
ATOM 2491 C C . GLU A 1 318 ? -28.409 3.993 42.799 1.00 85.25 318 GLU A C 1
ATOM 2493 O O . GLU A 1 318 ? -28.124 4.618 41.781 1.00 85.25 318 GLU A O 1
ATOM 2498 N N . ARG A 1 319 ? -28.641 2.672 42.764 1.00 83.69 319 ARG A N 1
ATOM 2499 C CA . ARG A 1 319 ? -28.474 1.881 41.530 1.00 83.69 319 ARG A CA 1
ATOM 2500 C C . ARG A 1 319 ? -29.503 2.216 40.451 1.00 83.69 319 ARG A C 1
ATOM 2502 O O . ARG A 1 319 ? -29.170 2.225 39.269 1.00 83.69 319 ARG A O 1
ATOM 2509 N N . LEU A 1 320 ? -30.755 2.468 40.842 1.00 87.12 320 LEU A N 1
ATOM 2510 C CA . LEU A 1 320 ? -31.798 2.863 39.894 1.00 87.12 320 LEU A CA 1
ATOM 2511 C C . LEU A 1 320 ? -31.516 4.266 39.353 1.00 87.12 320 LEU A C 1
ATOM 2513 O O . LEU A 1 320 ? -31.635 4.491 38.152 1.00 87.12 320 LEU A O 1
ATOM 2517 N N . PHE A 1 321 ? -31.099 5.184 40.226 1.00 91.19 321 PHE A N 1
ATOM 2518 C CA . PHE A 1 321 ? -30.657 6.517 39.843 1.00 91.19 321 PHE A CA 1
ATOM 2519 C C . PHE A 1 321 ? -29.533 6.451 38.804 1.00 91.19 321 PHE A C 1
ATOM 2521 O O . PHE A 1 321 ? -29.653 7.082 37.756 1.00 91.19 321 PHE A O 1
ATOM 2528 N N . ASP A 1 322 ? -28.485 5.661 39.050 1.00 88.00 322 ASP A N 1
ATOM 2529 C CA . ASP A 1 322 ? -27.369 5.514 38.112 1.00 88.00 322 ASP A CA 1
ATOM 2530 C C . ASP A 1 322 ? -27.835 4.997 36.741 1.00 88.00 322 ASP A C 1
ATOM 2532 O O . ASP A 1 322 ? -27.381 5.498 35.709 1.00 88.00 322 ASP A O 1
ATOM 2536 N N . ALA A 1 323 ? -28.780 4.051 36.719 1.00 89.50 323 ALA A N 1
ATOM 2537 C CA . ALA A 1 323 ? -29.358 3.522 35.487 1.00 89.50 323 ALA A CA 1
ATOM 2538 C C . ALA A 1 323 ? -30.205 4.551 34.724 1.00 89.50 323 ALA A C 1
ATOM 2540 O O . ALA A 1 323 ? -30.018 4.740 33.523 1.00 89.50 323 ALA A O 1
ATOM 2541 N N . LEU A 1 324 ? -31.101 5.261 35.412 1.00 92.25 324 LEU A N 1
ATOM 2542 C CA . LEU A 1 324 ? -31.942 6.293 34.800 1.00 92.25 324 LEU A CA 1
ATOM 2543 C C . LEU A 1 324 ? -31.109 7.484 34.317 1.00 92.25 324 LEU A C 1
ATOM 2545 O O . LEU A 1 324 ? -31.322 7.984 33.216 1.00 92.25 324 LEU A O 1
ATOM 2549 N N . HIS A 1 325 ? -30.113 7.901 35.097 1.00 92.19 325 HIS A N 1
ATOM 2550 C CA . HIS A 1 325 ? -29.191 8.963 34.711 1.00 92.19 325 HIS A CA 1
ATOM 2551 C C . HIS A 1 325 ? -28.372 8.584 33.470 1.00 92.19 325 HIS A C 1
ATOM 2553 O O . HIS A 1 325 ? -28.162 9.419 32.590 1.00 92.19 325 HIS A O 1
ATOM 2559 N N . ALA A 1 326 ? -27.956 7.320 33.351 1.00 91.62 326 ALA A N 1
ATOM 2560 C CA . ALA A 1 326 ? -27.270 6.828 32.160 1.00 91.62 326 ALA A CA 1
ATOM 2561 C C . ALA A 1 326 ? -28.130 6.917 30.888 1.00 91.62 326 ALA A C 1
ATOM 2563 O O . ALA A 1 326 ? -27.604 7.256 29.833 1.00 91.62 326 ALA A O 1
ATOM 2564 N N . LEU A 1 327 ? -29.443 6.680 30.994 1.00 91.00 327 LEU A N 1
ATOM 2565 C CA . LEU A 1 327 ? -30.395 6.791 29.877 1.00 91.00 327 LEU A CA 1
ATOM 2566 C C . LEU A 1 327 ? -30.738 8.239 29.485 1.00 91.00 327 LEU A C 1
ATOM 2568 O O . LEU A 1 327 ? -31.318 8.456 28.418 1.00 91.00 327 LEU A O 1
ATOM 2572 N N . ILE A 1 328 ? -30.402 9.213 30.336 1.00 92.44 328 ILE A N 1
ATOM 2573 C CA . ILE A 1 328 ? -30.559 10.649 30.063 1.00 92.44 328 ILE A CA 1
ATOM 2574 C C . ILE A 1 328 ? -29.302 11.225 29.393 1.00 92.44 328 ILE A C 1
ATOM 2576 O O . ILE A 1 328 ? -29.401 12.122 28.559 1.00 92.44 328 ILE A O 1
ATOM 2580 N N . MET A 1 329 ? -28.110 10.731 29.736 1.00 90.62 329 MET A N 1
ATOM 2581 C CA . MET A 1 329 ? -26.860 11.283 29.207 1.00 90.62 329 MET A CA 1
ATOM 2582 C C . MET A 1 329 ? -26.661 10.992 27.710 1.00 90.62 329 MET A C 1
ATOM 2584 O O . MET A 1 329 ? -26.996 9.903 27.236 1.00 90.62 329 MET A O 1
ATOM 2588 N N . PRO A 1 330 ? -26.024 11.911 26.957 1.00 90.69 330 PRO A N 1
ATOM 2589 C CA . PRO A 1 330 ? -25.520 11.596 25.627 1.00 90.69 330 PRO A CA 1
ATOM 2590 C C . PRO A 1 330 ? -24.572 10.400 25.676 1.00 90.69 330 PRO A C 1
ATOM 2592 O O . PRO A 1 330 ? -23.703 10.316 26.547 1.00 90.69 330 PRO A O 1
ATOM 2595 N N . LYS A 1 331 ? -24.695 9.495 24.702 1.00 90.56 331 LYS A N 1
ATOM 2596 C CA . LYS A 1 331 ? -23.867 8.284 24.612 1.00 90.56 331 LYS A CA 1
ATOM 2597 C C . LYS A 1 331 ? -22.356 8.577 24.730 1.00 90.56 331 LYS A C 1
ATOM 2599 O O . LYS A 1 331 ? -21.717 7.921 25.555 1.00 90.56 331 LYS A O 1
ATOM 2604 N N . PRO A 1 332 ? -21.774 9.569 24.019 1.00 93.12 332 PRO A N 1
ATOM 2605 C CA . PRO A 1 332 ? -20.355 9.897 24.177 1.00 93.12 332 PRO A CA 1
ATOM 2606 C C . PRO A 1 332 ? -19.983 10.359 25.592 1.00 93.12 332 PRO A C 1
ATOM 2608 O O . PRO A 1 332 ? -18.944 9.968 26.120 1.00 93.12 332 PRO A O 1
ATOM 2611 N N . GLU A 1 333 ? -20.854 11.134 26.246 1.00 93.44 333 GLU A N 1
ATOM 2612 C CA . GLU A 1 333 ? -20.633 11.603 27.618 1.00 93.44 333 GLU A CA 1
ATOM 2613 C C . GLU A 1 333 ? -20.723 10.485 28.653 1.00 93.44 333 GLU A C 1
ATOM 2615 O O . GLU A 1 333 ? -19.957 10.481 29.619 1.00 93.44 333 GLU A O 1
ATOM 2620 N N . TYR A 1 334 ? -21.654 9.546 28.470 1.00 92.75 334 TYR A N 1
ATOM 2621 C CA . TYR A 1 334 ? -21.772 8.380 29.338 1.00 92.75 334 TYR A CA 1
ATOM 2622 C C . TYR A 1 334 ? -20.495 7.540 29.281 1.00 92.75 334 TYR A C 1
ATOM 2624 O O . TYR A 1 334 ? -19.928 7.213 30.325 1.00 92.75 334 TYR A O 1
ATOM 2632 N N . VAL A 1 335 ? -19.998 7.247 28.076 1.00 93.56 335 VAL A N 1
ATOM 2633 C CA . VAL A 1 335 ? -18.759 6.478 27.885 1.00 93.56 335 VAL A CA 1
ATOM 2634 C C . VAL A 1 335 ? -17.557 7.234 28.454 1.00 93.56 335 VAL A C 1
ATOM 2636 O O . VAL A 1 335 ? -16.767 6.643 29.190 1.00 93.56 335 VAL A O 1
ATOM 2639 N N . ALA A 1 336 ? -17.446 8.544 28.205 1.00 94.81 336 ALA A N 1
ATOM 2640 C CA . ALA A 1 336 ? -16.399 9.382 28.789 1.00 94.81 336 ALA A CA 1
ATOM 2641 C C . ALA A 1 336 ? -16.428 9.354 30.327 1.00 94.81 336 ALA A C 1
ATOM 2643 O O . ALA A 1 336 ? -15.387 9.214 30.970 1.00 94.81 336 ALA A O 1
ATOM 2644 N N . MET A 1 337 ? -17.620 9.410 30.929 1.00 92.81 337 MET A N 1
ATOM 2645 C CA . MET A 1 337 ? -17.795 9.287 32.377 1.00 92.81 337 MET A CA 1
ATOM 2646 C C . MET A 1 337 ? -17.397 7.900 32.894 1.00 92.81 337 MET A C 1
ATOM 2648 O O . MET A 1 337 ? -16.738 7.813 33.931 1.00 92.81 337 MET A O 1
ATOM 2652 N N . ARG A 1 338 ? -17.774 6.815 32.202 1.00 92.25 338 ARG A N 1
ATOM 2653 C CA . ARG A 1 338 ? -17.365 5.445 32.568 1.00 92.25 338 ARG A CA 1
ATOM 2654 C C . ARG A 1 338 ? -15.847 5.297 32.518 1.00 92.25 338 ARG A C 1
ATOM 2656 O O . ARG A 1 338 ? -15.266 4.785 33.469 1.00 92.25 338 ARG A O 1
ATOM 2663 N N . LEU A 1 339 ? -15.212 5.802 31.461 1.00 93.12 339 LEU A N 1
ATOM 2664 C CA . LEU A 1 339 ? -13.757 5.827 31.313 1.00 93.12 339 LEU A CA 1
ATOM 2665 C C . LEU A 1 339 ? -13.086 6.621 32.439 1.00 93.12 339 LEU A C 1
ATOM 2667 O O . LEU A 1 339 ? -12.151 6.117 33.054 1.00 93.12 339 LEU A O 1
ATOM 2671 N N . LYS A 1 340 ? -13.593 7.816 32.767 1.00 93.31 340 LYS A N 1
ATOM 2672 C CA . LYS A 1 340 ? -13.057 8.639 33.861 1.00 93.31 340 LYS A CA 1
ATOM 2673 C C . LYS A 1 340 ? -13.153 7.930 35.211 1.00 93.31 340 LYS A C 1
ATOM 2675 O O . LYS A 1 340 ? -12.155 7.837 35.914 1.00 93.31 340 LYS A O 1
ATOM 2680 N N . LYS A 1 341 ? -14.318 7.358 35.538 1.00 90.38 341 LYS A N 1
ATOM 2681 C CA . LYS A 1 341 ? -14.503 6.577 36.772 1.00 90.38 341 LYS A CA 1
ATOM 2682 C C . LYS A 1 341 ? -13.591 5.347 36.824 1.00 90.38 341 LYS A C 1
ATOM 2684 O O . LYS A 1 341 ? -13.081 5.035 37.887 1.00 90.38 341 LYS A O 1
ATOM 2689 N N . ALA A 1 342 ? -13.368 4.666 35.699 1.00 90.75 342 ALA A N 1
ATOM 2690 C CA . ALA A 1 342 ? -12.490 3.493 35.629 1.00 90.75 342 ALA A CA 1
ATOM 2691 C C . ALA A 1 342 ? -11.003 3.829 35.842 1.00 90.75 342 ALA A C 1
ATOM 2693 O O . ALA A 1 342 ? -10.223 2.979 36.280 1.00 90.75 342 ALA A O 1
ATOM 2694 N N . MET A 1 343 ? -10.622 5.065 35.516 1.00 89.81 343 MET A N 1
ATOM 2695 C CA . MET A 1 343 ? -9.291 5.619 35.744 1.00 89.81 343 MET A CA 1
ATOM 2696 C C . MET A 1 343 ? -9.086 6.096 37.190 1.00 89.81 343 MET A C 1
ATOM 2698 O O . MET A 1 343 ? -7.958 6.114 37.667 1.00 89.81 343 MET A O 1
ATOM 2702 N N . GLU A 1 344 ? -10.155 6.450 37.904 1.00 83.75 344 GLU A N 1
ATOM 2703 C CA . GLU A 1 344 ? -10.099 6.987 39.265 1.00 83.75 344 GLU A CA 1
ATOM 2704 C C . GLU A 1 344 ? -10.162 5.887 40.346 1.00 83.75 344 GLU A C 1
ATOM 2706 O O . GLU A 1 344 ? -10.964 4.962 40.272 1.00 83.75 344 GLU A O 1
ATOM 2711 N N . GLY A 1 345 ? -9.360 6.016 41.414 1.00 66.25 345 GLY A N 1
ATOM 2712 C CA . GLY A 1 345 ? -9.471 5.190 42.630 1.00 66.25 345 GLY A CA 1
ATOM 2713 C C . GLY A 1 345 ? -8.301 4.234 42.916 1.00 66.25 345 GLY A C 1
ATOM 2714 O O . GLY A 1 345 ? -7.338 4.113 42.160 1.00 66.25 345 GLY A O 1
ATOM 2715 N N . TRP A 1 346 ? -8.358 3.559 44.074 1.00 47.53 346 TRP A N 1
ATOM 2716 C CA . TRP A 1 346 ? -7.335 2.600 44.516 1.00 47.53 346 TRP A CA 1
ATOM 2717 C C . TRP A 1 346 ? -7.605 1.222 43.891 1.00 47.53 346 TRP A C 1
ATOM 2719 O O . TRP A 1 346 ? -8.264 0.372 44.482 1.00 47.53 346 TRP A O 1
ATOM 2729 N N . GLY A 1 347 ? -7.119 1.035 42.663 1.00 59.84 347 GLY A N 1
ATOM 2730 C CA . GLY A 1 347 ? -7.372 -0.152 41.841 1.00 59.84 347 GLY A CA 1
ATOM 2731 C C . GLY A 1 347 ? -8.107 0.231 40.561 1.00 59.84 347 GLY A C 1
ATOM 2732 O O . GLY A 1 347 ? -9.321 0.372 40.562 1.00 59.84 347 GLY A O 1
ATOM 2733 N N . ARG A 1 348 ? -7.344 0.424 39.480 1.00 78.75 348 ARG A N 1
ATOM 2734 C CA . ARG A 1 348 ? -7.845 0.784 38.145 1.00 78.75 348 ARG A CA 1
ATOM 2735 C C . ARG A 1 348 ? -8.753 -0.318 37.600 1.00 78.75 348 ARG A C 1
ATOM 2737 O O . ARG A 1 348 ? -8.356 -1.486 37.620 1.00 78.75 348 ARG A O 1
ATOM 2744 N N . ASP A 1 349 ? -9.906 0.052 37.050 1.00 84.69 349 ASP A N 1
ATOM 2745 C CA . ASP A 1 349 ? -10.820 -0.907 36.424 1.00 84.69 349 ASP A CA 1
ATOM 2746 C C . ASP A 1 349 ? -10.427 -1.133 34.955 1.00 84.69 349 ASP A C 1
ATOM 2748 O O . ASP A 1 349 ? -10.954 -0.524 34.016 1.00 84.69 349 ASP A O 1
ATOM 2752 N N . SER A 1 350 ? -9.440 -2.012 34.755 1.00 83.19 350 SER A N 1
ATOM 2753 C CA . SER A 1 350 ? -8.987 -2.423 33.420 1.00 83.19 350 SER A CA 1
ATOM 2754 C C . SER A 1 350 ? -10.097 -3.075 32.600 1.00 83.19 350 SER A C 1
ATOM 2756 O O . SER A 1 350 ? -10.098 -2.980 31.372 1.00 83.19 350 SER A O 1
ATOM 2758 N N . ASP A 1 351 ? -11.067 -3.705 33.254 1.00 85.81 351 ASP A N 1
ATOM 2759 C CA . ASP A 1 351 ? -12.160 -4.382 32.577 1.00 85.81 351 ASP A CA 1
ATOM 2760 C C . ASP A 1 351 ? -13.103 -3.357 31.932 1.00 85.81 351 ASP A C 1
ATOM 2762 O O . ASP A 1 351 ? -13.473 -3.534 30.769 1.00 85.81 351 ASP A O 1
ATOM 2766 N N . VAL A 1 352 ? -13.461 -2.268 32.623 1.00 89.94 352 VAL A N 1
ATOM 2767 C CA . VAL A 1 352 ? -14.249 -1.169 32.027 1.00 89.94 352 VAL A CA 1
ATOM 2768 C C . VAL A 1 352 ? -13.465 -0.494 30.906 1.00 89.94 352 VAL A C 1
ATOM 2770 O O . VAL A 1 352 ? -14.002 -0.312 29.813 1.00 89.94 352 VAL A O 1
ATOM 2773 N N . MET A 1 353 ? -12.186 -0.170 31.130 1.00 90.56 353 MET A N 1
ATOM 2774 C CA . MET A 1 353 ? -11.366 0.486 30.103 1.00 90.56 353 MET A CA 1
ATOM 2775 C C . MET A 1 353 ? -11.267 -0.353 28.824 1.00 90.56 353 MET A C 1
ATOM 2777 O O . MET A 1 353 ? -11.446 0.180 27.734 1.00 90.56 353 MET A O 1
ATOM 2781 N N . THR A 1 354 ? -11.038 -1.665 28.929 1.00 91.00 354 THR A N 1
ATOM 2782 C CA . THR A 1 354 ? -10.925 -2.546 27.752 1.00 91.00 354 THR A CA 1
ATOM 2783 C C . THR A 1 354 ? -12.241 -2.683 26.985 1.00 91.00 354 THR A C 1
ATOM 2785 O O . THR A 1 354 ? -12.219 -2.654 25.754 1.00 91.00 354 THR A O 1
ATOM 2788 N N . ARG A 1 355 ? -13.388 -2.776 27.678 1.00 91.31 355 ARG A N 1
ATOM 2789 C CA . ARG A 1 355 ? -14.720 -2.834 27.044 1.00 91.31 355 ARG A CA 1
ATOM 2790 C C . ARG A 1 355 ? -15.094 -1.533 26.355 1.00 91.31 355 ARG A C 1
ATOM 2792 O O . ARG A 1 355 ? -15.602 -1.582 25.239 1.00 91.31 355 ARG A O 1
ATOM 2799 N N . MET A 1 356 ? -14.846 -0.394 27.003 1.00 91.94 356 MET A N 1
ATOM 2800 C CA . MET A 1 356 ? -15.149 0.918 26.432 1.00 91.94 356 MET A CA 1
ATOM 2801 C C . MET A 1 356 ? -14.208 1.221 25.262 1.00 91.94 356 MET A C 1
ATOM 2803 O O . MET A 1 356 ? -14.675 1.545 24.180 1.00 91.94 356 MET A O 1
ATOM 2807 N N . LEU A 1 357 ? -12.893 1.030 25.411 1.00 90.88 357 LEU A N 1
ATOM 2808 C CA . LEU A 1 357 ? -11.954 1.296 24.317 1.00 90.88 357 LEU A CA 1
ATOM 2809 C C . LEU A 1 357 ? -12.169 0.362 23.117 1.00 90.88 357 LEU A C 1
ATOM 2811 O O . LEU A 1 357 ? -12.212 0.834 21.988 1.00 90.88 357 LEU A O 1
ATOM 2815 N N . GLY A 1 358 ? -12.375 -0.940 23.347 1.00 90.38 358 GLY A N 1
ATOM 2816 C CA . GLY A 1 358 ? -12.657 -1.902 22.274 1.00 90.38 358 GLY A CA 1
ATOM 2817 C C . GLY A 1 358 ? -14.090 -1.827 21.727 1.00 90.38 358 GLY A C 1
ATOM 2818 O O . GLY A 1 358 ? -14.366 -2.276 20.617 1.00 90.38 358 GLY A O 1
ATOM 2819 N N . GLY A 1 359 ? -15.031 -1.250 22.476 1.00 89.56 359 GLY A N 1
ATOM 2820 C CA . GLY A 1 359 ? -16.425 -1.082 22.056 1.00 89.56 359 GLY A CA 1
ATOM 2821 C C . GLY A 1 359 ? -16.609 -0.022 20.970 1.00 89.56 359 GLY A C 1
ATOM 2822 O O . GLY A 1 359 ? -17.511 -0.154 20.143 1.00 89.56 359 GLY A O 1
ATOM 2823 N N . PHE A 1 360 ? -15.706 0.957 20.889 1.00 86.31 360 PHE A N 1
ATOM 2824 C CA . PHE A 1 360 ? -15.816 2.114 19.998 1.00 86.31 360 PHE A CA 1
ATOM 2825 C C . PHE A 1 360 ? -14.598 2.272 19.081 1.00 86.31 360 PHE A C 1
ATOM 2827 O O . PHE A 1 360 ? -13.475 1.934 19.449 1.00 86.31 360 PHE A O 1
ATOM 2834 N N . ASP A 1 361 ? -14.826 2.813 17.888 1.00 80.50 361 ASP A N 1
ATOM 2835 C CA . ASP A 1 361 ? -13.805 3.201 16.913 1.00 80.50 361 ASP A CA 1
ATOM 2836 C C . ASP A 1 361 ? -14.271 4.416 16.091 1.00 80.50 361 ASP A C 1
ATOM 2838 O O . ASP A 1 361 ? -15.385 4.913 16.294 1.00 80.50 361 ASP A O 1
ATOM 2842 N N . GLY A 1 362 ? -13.402 4.912 15.202 1.00 78.19 362 GLY A N 1
ATOM 2843 C CA . GLY A 1 362 ? -13.718 5.972 14.238 1.00 78.19 362 GLY A CA 1
ATOM 2844 C C . GLY A 1 362 ? -14.405 7.188 14.868 1.00 78.19 362 GLY A C 1
ATOM 2845 O O . GLY A 1 362 ? -13.987 7.672 15.923 1.00 78.19 362 GLY A O 1
ATOM 2846 N N . ASP A 1 363 ? -15.494 7.640 14.245 1.00 79.00 363 ASP A N 1
ATOM 2847 C CA . ASP A 1 363 ? -16.283 8.791 14.704 1.00 79.00 363 ASP A CA 1
ATOM 2848 C C . ASP A 1 363 ? -16.887 8.581 16.099 1.00 79.00 363 ASP A C 1
ATOM 2850 O O . ASP A 1 363 ? -16.986 9.517 16.892 1.00 79.00 363 ASP A O 1
ATOM 2854 N N . GLY A 1 364 ? -17.251 7.340 16.438 1.00 84.44 364 GLY A N 1
ATOM 2855 C CA . GLY A 1 364 ? -17.804 7.014 17.750 1.00 84.44 364 GLY A CA 1
ATOM 2856 C C . GLY A 1 364 ? -16.799 7.277 18.869 1.00 84.44 364 GLY A C 1
ATOM 2857 O O . GLY A 1 364 ? -17.143 7.901 19.871 1.00 84.44 364 GLY A O 1
ATOM 2858 N N . MET A 1 365 ? -15.547 6.846 18.693 1.00 88.25 365 MET A N 1
ATOM 2859 C CA . MET A 1 365 ? -14.486 7.123 19.664 1.00 88.25 365 MET A CA 1
ATOM 2860 C C . MET A 1 365 ? -14.015 8.585 19.607 1.00 88.25 365 MET A C 1
ATOM 2862 O O . MET A 1 365 ? -13.665 9.140 20.648 1.00 88.25 365 MET A O 1
ATOM 2866 N N . ALA A 1 366 ? -14.057 9.232 18.436 1.00 86.50 366 ALA A N 1
ATOM 2867 C CA . ALA A 1 366 ? -13.776 10.664 18.305 1.00 86.50 366 ALA A CA 1
ATOM 2868 C C . ALA A 1 366 ? -14.724 11.499 19.179 1.00 86.50 366 ALA A C 1
ATOM 2870 O O . ALA A 1 366 ? -14.267 12.290 20.004 1.00 86.50 366 ALA A O 1
ATOM 2871 N N . ALA A 1 367 ? -16.031 11.238 19.079 1.00 89.50 367 ALA A N 1
ATOM 2872 C CA . ALA A 1 367 ? -17.045 11.907 19.889 1.00 89.50 367 ALA A CA 1
ATOM 2873 C C . ALA A 1 367 ? -16.853 11.646 21.393 1.00 89.50 367 ALA A C 1
ATOM 2875 O O . ALA A 1 367 ? -17.069 12.534 22.216 1.00 89.50 367 ALA A O 1
ATOM 2876 N N . VAL A 1 368 ? -16.429 10.434 21.776 1.00 92.75 368 VAL A N 1
ATOM 2877 C CA . VAL A 1 368 ? -16.101 10.106 23.176 1.00 92.75 368 VAL A CA 1
ATOM 2878 C C . VAL A 1 368 ? -14.893 10.907 23.659 1.00 92.75 368 VAL A C 1
ATOM 2880 O O . VAL A 1 368 ? -14.932 11.445 24.765 1.00 92.75 368 VAL A O 1
ATOM 2883 N N . ALA A 1 369 ? -13.832 11.001 22.855 1.00 91.38 369 ALA A N 1
ATOM 2884 C CA . ALA A 1 369 ? -12.628 11.751 23.202 1.00 91.38 369 ALA A CA 1
ATOM 2885 C C . ALA A 1 369 ? -12.915 13.254 23.354 1.00 91.38 369 ALA A C 1
ATOM 2887 O O . ALA A 1 369 ? -12.476 13.855 24.334 1.00 91.38 369 ALA A O 1
ATOM 2888 N N . GLU A 1 370 ? -13.708 13.832 22.449 1.00 92.06 370 GLU A N 1
ATOM 2889 C CA . GLU A 1 370 ? -14.155 15.227 22.520 1.00 92.06 370 GLU A CA 1
ATOM 2890 C C . GLU A 1 370 ? -15.037 15.479 23.751 1.00 92.06 370 GLU A C 1
ATOM 2892 O O . GLU A 1 370 ? -14.804 16.417 24.514 1.00 92.06 370 GLU A O 1
ATOM 2897 N N . ALA A 1 371 ? -16.021 14.608 24.003 1.00 94.69 371 ALA A N 1
ATOM 2898 C CA . ALA A 1 371 ? -16.874 14.705 25.185 1.00 94.69 371 ALA A CA 1
ATOM 2899 C C . ALA A 1 371 ? -16.067 14.599 26.487 1.00 94.69 371 ALA A C 1
ATOM 2901 O O . ALA A 1 371 ? -16.365 15.300 27.456 1.00 94.69 371 ALA A O 1
ATOM 2902 N N . PHE A 1 372 ? -15.040 13.746 26.511 1.00 95.38 372 PHE A N 1
ATOM 2903 C CA . PHE A 1 372 ? -14.126 13.617 27.642 1.00 95.38 372 PHE A CA 1
ATOM 2904 C C . PHE A 1 372 ? -13.336 14.910 27.869 1.00 95.38 372 PHE A C 1
ATOM 2906 O O . PHE A 1 372 ? -13.326 15.425 28.986 1.00 95.38 372 PHE A O 1
ATOM 2913 N N . GLU A 1 373 ? -12.731 15.470 26.820 1.00 94.94 373 GLU A N 1
ATOM 2914 C CA . GLU A 1 373 ? -11.952 16.707 26.913 1.00 94.94 373 GLU A CA 1
ATOM 2915 C C . GLU A 1 373 ? -12.814 17.895 27.339 1.00 94.94 373 GLU A C 1
ATOM 2917 O O . GLU A 1 373 ? -12.466 18.601 28.286 1.00 94.94 373 GLU A O 1
ATOM 2922 N N . ARG A 1 374 ? -13.994 18.060 26.733 1.00 96.12 374 ARG A N 1
ATOM 2923 C CA . ARG A 1 374 ? -14.949 19.113 27.103 1.00 96.12 374 ARG A CA 1
ATOM 2924 C C . ARG A 1 374 ? -15.376 19.020 28.567 1.00 96.12 374 ARG A C 1
ATOM 2926 O O . ARG A 1 374 ? -15.518 20.043 29.231 1.00 96.12 374 ARG A O 1
ATOM 2933 N N . LYS A 1 375 ? -15.620 17.808 29.076 1.00 94.88 375 LYS A N 1
ATOM 2934 C CA . LYS A 1 375 ? -16.155 17.595 30.432 1.00 94.88 375 LYS A CA 1
ATOM 2935 C C . LYS A 1 375 ? -15.088 17.662 31.521 1.00 94.88 375 LYS A C 1
ATOM 2937 O O . LYS A 1 375 ? -15.396 18.082 32.634 1.00 94.88 375 LYS A O 1
ATOM 2942 N N . TYR A 1 376 ? -13.862 17.235 31.222 1.00 95.31 376 TYR A N 1
ATOM 2943 C CA . TYR A 1 376 ? -12.793 17.084 32.215 1.00 95.31 376 TYR A CA 1
ATOM 2944 C C . TYR A 1 376 ? -11.599 18.022 32.001 1.00 95.31 376 TYR A C 1
ATOM 2946 O O . TYR A 1 376 ? -10.697 18.039 32.834 1.00 95.31 376 TYR A O 1
ATOM 2954 N N . GLY A 1 377 ? -11.583 18.811 30.922 1.00 95.50 377 GLY A N 1
ATOM 2955 C CA . GLY A 1 377 ? -10.506 19.756 30.607 1.00 95.50 377 GLY A CA 1
ATOM 2956 C C . GLY A 1 377 ? -9.173 19.090 30.251 1.00 95.50 377 GLY A C 1
ATOM 2957 O O . GLY A 1 377 ? -8.129 19.731 30.341 1.00 95.50 377 GLY A O 1
ATOM 2958 N N . GLN A 1 378 ? -9.190 17.802 29.898 1.00 93.94 378 GLN A N 1
ATOM 2959 C CA . GLN A 1 378 ? -8.005 17.002 29.595 1.00 93.94 378 GLN A CA 1
ATOM 2960 C C . GLN A 1 378 ? -8.310 16.032 28.444 1.00 93.94 378 GLN A C 1
ATOM 2962 O O . GLN A 1 378 ? -9.306 15.314 28.530 1.00 93.94 378 GLN A O 1
ATOM 2967 N N . PRO A 1 379 ? -7.456 15.930 27.409 1.00 93.25 379 PRO A N 1
ATOM 2968 C CA . PRO A 1 379 ? -7.632 14.942 26.348 1.00 93.25 379 PRO A CA 1
ATOM 2969 C C . PRO A 1 379 ? -7.606 13.501 26.877 1.00 93.25 379 PRO A C 1
ATOM 2971 O O . PRO A 1 379 ? -6.746 13.149 27.691 1.00 93.25 379 PRO A O 1
ATOM 2974 N N . LEU A 1 380 ? -8.480 12.635 26.350 1.00 92.81 380 LEU A N 1
ATOM 2975 C CA . LEU A 1 380 ? -8.596 11.230 26.777 1.00 92.81 380 LEU A CA 1
ATOM 2976 C C . LEU A 1 380 ? -7.262 10.463 26.706 1.00 92.81 380 LEU A C 1
ATOM 2978 O O . LEU A 1 380 ? -6.924 9.714 27.622 1.00 92.81 380 LEU A O 1
ATOM 2982 N N . TRP A 1 381 ? -6.479 10.662 25.641 1.00 89.88 381 TRP A N 1
ATOM 2983 C CA . TRP A 1 381 ? -5.172 10.010 25.486 1.00 89.88 381 TRP A CA 1
ATOM 2984 C C . TRP A 1 381 ? -4.180 10.432 26.582 1.00 89.88 381 TRP A C 1
ATOM 2986 O O . TRP A 1 381 ? -3.358 9.624 27.016 1.00 89.88 381 TRP A O 1
ATOM 2996 N N . SER A 1 382 ? -4.266 11.684 27.042 1.00 91.31 382 SER A N 1
ATOM 2997 C CA . SER A 1 382 ? -3.404 12.224 28.093 1.00 91.31 382 SER A CA 1
ATOM 2998 C C . SER A 1 382 ? -3.774 11.616 29.445 1.00 91.31 382 SER A C 1
ATOM 3000 O O . SER A 1 382 ? -2.902 11.098 30.140 1.00 91.31 382 SER A O 1
ATOM 3002 N N . ALA A 1 383 ? -5.076 11.549 29.749 1.00 92.19 383 ALA A N 1
ATOM 3003 C CA . ALA A 1 383 ? -5.584 10.890 30.952 1.00 92.19 383 ALA A CA 1
ATOM 3004 C C . ALA A 1 383 ? -5.160 9.410 31.013 1.00 92.19 383 ALA A C 1
ATOM 3006 O O . ALA A 1 383 ? -4.610 8.954 32.013 1.00 92.19 383 ALA A O 1
ATOM 3007 N N . LEU A 1 384 ? -5.307 8.664 29.911 1.00 89.88 384 LEU A N 1
ATOM 3008 C CA . LEU A 1 384 ? -4.840 7.274 29.828 1.00 89.88 384 LEU A CA 1
ATOM 3009 C C . LEU A 1 384 ? -3.331 7.145 30.071 1.00 89.88 384 LEU A C 1
ATOM 3011 O O . LEU A 1 384 ? -2.891 6.211 30.743 1.00 89.88 384 LEU A O 1
ATOM 3015 N N . LYS A 1 385 ? -2.529 8.072 29.538 1.00 89.88 385 LYS A N 1
ATOM 3016 C CA . LYS A 1 385 ? -1.071 8.075 29.699 1.00 89.88 385 LYS A CA 1
ATOM 3017 C C . LYS A 1 385 ? -0.650 8.310 31.145 1.00 89.88 385 LYS A C 1
ATOM 3019 O O . LYS A 1 385 ? 0.239 7.611 31.632 1.00 89.88 385 LYS A O 1
ATOM 3024 N N . GLU A 1 386 ? -1.289 9.254 31.826 1.00 89.50 386 GLU A N 1
ATOM 3025 C CA . GLU A 1 386 ? -1.038 9.543 33.241 1.00 89.50 386 GLU A CA 1
ATOM 3026 C C . GLU A 1 386 ? -1.402 8.349 34.137 1.00 89.50 386 GLU A C 1
ATOM 3028 O O . GLU A 1 386 ? -0.638 7.991 35.040 1.00 89.50 386 GLU A O 1
ATOM 3033 N N . GLU A 1 387 ? -2.512 7.676 33.832 1.00 86.62 387 GLU A N 1
ATOM 3034 C CA . GLU A 1 387 ? -3.071 6.616 34.677 1.00 86.62 387 GLU A CA 1
ATOM 3035 C C . GLU A 1 387 ? -2.446 5.238 34.439 1.00 86.62 387 GLU A C 1
ATOM 3037 O O . GLU A 1 387 ? -2.187 4.470 35.376 1.00 86.62 387 GLU A O 1
ATOM 3042 N N . LEU A 1 388 ? -2.155 4.892 33.184 1.00 84.38 388 LEU A N 1
ATOM 3043 C CA . LEU A 1 388 ? -1.508 3.623 32.849 1.00 84.38 388 LEU A CA 1
ATOM 3044 C C . LEU A 1 388 ? 0.012 3.680 33.057 1.00 84.38 388 LEU A C 1
ATOM 3046 O O . LEU A 1 388 ? 0.604 2.655 33.399 1.00 84.38 388 LEU A O 1
ATOM 3050 N N . LYS A 1 389 ? 0.621 4.870 32.945 1.00 77.88 389 LYS A N 1
ATOM 3051 C CA . LYS A 1 389 ? 2.058 5.190 33.080 1.00 77.88 389 LYS A CA 1
ATOM 3052 C C . LYS A 1 389 ? 2.980 4.537 32.043 1.00 77.88 389 LYS A C 1
ATOM 3054 O O . LYS A 1 389 ? 3.816 5.230 31.473 1.00 77.88 389 LYS A O 1
ATOM 3059 N N . ALA A 1 390 ? 2.864 3.229 31.810 1.00 79.25 390 ALA A N 1
ATOM 3060 C CA . ALA A 1 390 ? 3.646 2.466 30.834 1.00 79.25 390 ALA A CA 1
ATOM 3061 C C . ALA A 1 390 ? 3.010 1.090 30.551 1.00 79.25 390 ALA A C 1
ATOM 3063 O O . ALA A 1 390 ? 2.155 0.622 31.302 1.00 79.25 390 ALA A O 1
ATOM 3064 N N . GLY A 1 391 ? 3.483 0.416 29.500 1.00 86.69 391 GLY A N 1
ATOM 3065 C CA . GLY A 1 391 ? 3.152 -0.976 29.185 1.00 86.69 391 GLY A CA 1
ATOM 3066 C C . GLY A 1 391 ? 2.273 -1.147 27.948 1.00 86.69 391 GLY A C 1
ATOM 3067 O O . GLY A 1 391 ? 1.727 -0.185 27.407 1.00 86.69 391 GLY A O 1
ATOM 3068 N N . ASN A 1 392 ? 2.118 -2.402 27.525 1.00 88.38 392 ASN A N 1
ATOM 3069 C CA . ASN A 1 392 ? 1.484 -2.772 26.255 1.00 88.38 392 ASN A CA 1
ATOM 3070 C C . ASN A 1 392 ? 0.047 -2.258 26.139 1.00 88.38 392 ASN A C 1
ATOM 3072 O O . ASN A 1 392 ? -0.377 -1.869 25.058 1.00 88.38 392 ASN A O 1
ATOM 3076 N N . PHE A 1 393 ? -0.690 -2.170 27.252 1.00 89.69 393 PHE A N 1
ATOM 3077 C CA . PHE A 1 393 ? -2.042 -1.616 27.229 1.00 89.69 393 PHE A CA 1
ATOM 3078 C C . PHE A 1 393 ? -2.085 -0.124 26.923 1.00 89.69 393 PHE A C 1
ATOM 3080 O O . PHE A 1 393 ? -2.926 0.303 26.138 1.00 89.69 393 PHE A O 1
ATOM 3087 N N . LEU A 1 394 ? -1.159 0.660 27.478 1.00 90.56 394 LEU A N 1
ATOM 3088 C CA . LEU A 1 394 ? -1.059 2.075 27.141 1.00 90.56 394 LEU A CA 1
ATOM 3089 C C . LEU A 1 394 ? -0.654 2.253 25.676 1.00 90.56 394 LEU A C 1
ATOM 3091 O O . LEU A 1 394 ? -1.260 3.062 24.977 1.00 90.56 394 LEU A O 1
ATOM 3095 N N . SER A 1 395 ? 0.329 1.479 25.207 1.00 90.69 395 SER A N 1
ATOM 3096 C CA . SER A 1 395 ? 0.758 1.497 23.804 1.00 90.69 395 SER A CA 1
ATOM 3097 C C . SER A 1 395 ? -0.400 1.156 22.864 1.00 90.69 395 SER A C 1
ATOM 3099 O O . SER A 1 395 ? -0.664 1.903 21.927 1.00 90.69 395 SER A O 1
ATOM 3101 N N . ALA A 1 396 ? -1.147 0.091 23.166 1.00 90.94 396 ALA A N 1
ATOM 3102 C CA . ALA A 1 396 ? -2.319 -0.340 22.415 1.00 90.94 396 ALA A CA 1
ATOM 3103 C C . ALA A 1 396 ? -3.440 0.705 22.419 1.00 90.94 396 ALA A C 1
ATOM 3105 O O . ALA A 1 396 ? -3.941 1.059 21.359 1.00 90.94 396 ALA A O 1
ATOM 3106 N N . ALA A 1 397 ? -3.816 1.234 23.586 1.00 90.31 397 ALA A N 1
ATOM 3107 C CA . ALA A 1 397 ? -4.871 2.239 23.707 1.00 90.31 397 ALA A CA 1
ATOM 3108 C C . ALA A 1 397 ? -4.501 3.549 22.995 1.00 90.31 397 ALA A C 1
ATOM 3110 O O . ALA A 1 397 ? -5.337 4.154 22.331 1.00 90.31 397 ALA A O 1
ATOM 3111 N N . THR A 1 398 ? -3.240 3.974 23.092 1.00 89.75 398 THR A N 1
ATOM 3112 C CA . THR A 1 398 ? -2.761 5.189 22.417 1.00 89.75 398 THR A CA 1
ATOM 3113 C C . THR A 1 398 ? -2.716 4.997 20.905 1.00 89.75 398 THR A C 1
ATOM 3115 O O . THR A 1 398 ? -3.130 5.894 20.176 1.00 89.75 398 THR A O 1
ATOM 3118 N N . ALA A 1 399 ? -2.260 3.832 20.431 1.00 88.62 399 ALA A N 1
ATOM 3119 C CA . ALA A 1 399 ? -2.308 3.468 19.018 1.00 88.62 399 ALA A CA 1
ATOM 3120 C C . ALA A 1 399 ? -3.756 3.428 18.507 1.00 88.62 399 ALA A C 1
ATOM 3122 O O . ALA A 1 399 ? -4.054 4.011 17.471 1.00 88.62 399 ALA A O 1
ATOM 3123 N N . TRP A 1 400 ? -4.669 2.836 19.283 1.00 87.50 400 TRP A N 1
ATOM 3124 C CA . TRP A 1 400 ? -6.092 2.773 18.953 1.00 87.50 400 TRP A CA 1
ATOM 3125 C C . TRP A 1 400 ? -6.700 4.169 18.818 1.00 87.50 400 TRP A C 1
ATOM 3127 O O . TRP A 1 400 ? -7.362 4.461 17.828 1.00 87.50 400 TRP A O 1
ATOM 3137 N N . LEU A 1 401 ? -6.408 5.075 19.755 1.00 86.94 401 LEU A N 1
ATOM 3138 C CA . LEU A 1 401 ? -6.885 6.458 19.697 1.00 86.94 401 LEU A CA 1
ATOM 3139 C C . LEU A 1 401 ? -6.228 7.277 18.579 1.00 86.94 401 LEU A C 1
ATOM 3141 O O . LEU A 1 401 ? -6.885 8.131 17.992 1.00 86.94 401 LEU A O 1
ATOM 3145 N N . SER A 1 402 ? -4.958 7.033 18.248 1.00 82.00 402 SER A N 1
ATOM 3146 C CA . SER A 1 402 ? -4.284 7.776 17.177 1.00 82.00 402 SER A CA 1
ATOM 3147 C C . SER A 1 402 ? -4.794 7.406 15.782 1.00 82.00 402 SER A C 1
ATOM 3149 O O . SER A 1 402 ? -4.694 8.226 14.868 1.00 82.00 402 SER A O 1
ATOM 3151 N N . THR A 1 403 ? -5.401 6.225 15.595 1.00 73.44 403 THR A N 1
ATOM 3152 C CA . THR A 1 403 ? -6.073 5.884 14.322 1.00 73.44 403 THR A CA 1
ATOM 3153 C C . THR A 1 403 ? -7.176 6.872 13.951 1.00 73.44 403 THR A C 1
ATOM 3155 O O . THR A 1 403 ? -7.387 7.136 12.769 1.00 73.44 403 THR A O 1
ATOM 3158 N N . ILE A 1 404 ? -7.831 7.467 14.952 1.00 66.81 404 ILE A N 1
ATOM 3159 C CA . ILE A 1 404 ? -8.943 8.410 14.785 1.00 66.81 404 ILE A CA 1
ATOM 3160 C C . ILE A 1 404 ? -8.475 9.681 14.075 1.00 66.81 404 ILE A C 1
ATOM 3162 O O . ILE A 1 404 ? -9.155 10.189 13.188 1.00 66.81 404 ILE A O 1
ATOM 3166 N N . SER A 1 405 ? -7.302 10.195 14.453 1.00 64.06 405 SER A N 1
ATOM 3167 C CA . SER A 1 405 ? -6.745 11.422 13.879 1.00 64.06 405 SER A CA 1
ATOM 3168 C C . SER A 1 405 ? -5.911 11.174 12.623 1.00 64.06 405 SER A C 1
ATOM 3170 O O . SER A 1 405 ? -5.761 12.079 11.806 1.00 64.06 405 SER A O 1
ATOM 3172 N N . SER A 1 406 ? -5.366 9.966 12.453 1.00 68.12 406 SER A N 1
ATOM 3173 C CA . SER A 1 406 ? -4.439 9.649 11.360 1.00 68.12 406 SER A CA 1
ATOM 3174 C C . SER A 1 406 ? -5.094 9.051 10.113 1.00 68.12 406 SER A C 1
ATOM 3176 O O . SER A 1 406 ? -4.493 9.138 9.042 1.00 68.12 406 SER A O 1
ATOM 3178 N N . ASN A 1 407 ? -6.303 8.480 10.204 1.00 69.62 407 ASN A N 1
ATOM 3179 C CA . ASN A 1 407 ? -7.011 7.933 9.045 1.00 69.62 407 ASN A CA 1
ATOM 3180 C C . ASN A 1 407 ? -8.001 8.957 8.445 1.00 69.62 407 ASN A C 1
ATOM 3182 O O . ASN A 1 407 ? -9.112 9.107 8.964 1.00 69.62 407 ASN A O 1
ATOM 3186 N N . PRO A 1 408 ? -7.663 9.626 7.323 1.00 65.81 408 PRO A N 1
ATOM 3187 C CA . PRO A 1 408 ? -8.545 10.617 6.705 1.00 65.81 408 PRO A CA 1
ATOM 3188 C C . PRO A 1 408 ? -9.837 10.005 6.148 1.00 65.81 408 PRO A C 1
ATOM 3190 O O . PRO A 1 408 ? -10.823 10.722 6.010 1.00 65.81 408 PRO A O 1
ATOM 3193 N N . ALA A 1 409 ? -9.863 8.694 5.876 1.00 65.56 409 ALA A N 1
ATOM 3194 C CA . ALA A 1 409 ? -11.051 8.012 5.378 1.00 65.56 409 ALA A CA 1
ATOM 3195 C C . ALA A 1 409 ? -12.102 7.747 6.472 1.00 65.56 409 ALA A C 1
ATOM 3197 O O . ALA A 1 409 ? -13.207 7.365 6.127 1.00 65.56 409 ALA A O 1
ATOM 3198 N N . ARG A 1 410 ? -11.798 7.934 7.770 1.00 64.31 410 ARG A N 1
ATOM 3199 C CA . ARG A 1 410 ? -12.764 7.922 8.900 1.00 64.31 410 ARG A CA 1
ATOM 3200 C C . ARG A 1 410 ? -13.856 6.831 8.873 1.00 64.31 410 ARG A C 1
ATOM 3202 O O . ARG A 1 410 ? -14.972 7.055 9.317 1.00 64.31 410 ARG A O 1
ATOM 3209 N N . SER A 1 411 ? -13.543 5.611 8.443 1.00 66.69 411 SER A N 1
ATOM 3210 C CA . SER A 1 411 ? -14.529 4.517 8.299 1.00 66.69 411 SER A CA 1
ATOM 3211 C C . SER A 1 411 ? -15.501 4.655 7.108 1.00 66.69 411 SER A C 1
ATOM 3213 O O . SER A 1 411 ? -16.622 4.131 7.150 1.00 66.69 411 SER A O 1
ATOM 3215 N N . ALA A 1 412 ? -15.084 5.344 6.039 1.00 71.50 412 ALA A N 1
ATOM 3216 C CA . ALA A 1 412 ? -15.833 5.524 4.793 1.00 71.50 412 ALA A CA 1
ATOM 3217 C C . ALA A 1 412 ? -16.273 4.201 4.150 1.00 71.50 412 ALA A C 1
ATOM 3219 O O . ALA A 1 412 ? -17.176 4.225 3.320 1.00 71.50 412 ALA A O 1
ATOM 3220 N N . GLU A 1 413 ? -15.730 3.053 4.576 1.00 76.44 413 GLU A N 1
ATOM 3221 C CA . GLU A 1 413 ? -16.154 1.705 4.184 1.00 76.44 413 GLU A CA 1
ATOM 3222 C C . GLU A 1 413 ? -17.674 1.505 4.243 1.00 76.44 413 GLU A C 1
ATOM 3224 O O . GLU A 1 413 ? -18.230 0.796 3.409 1.00 76.44 413 GLU A O 1
ATOM 3229 N N . ARG A 1 414 ? -18.380 2.158 5.178 1.00 72.00 414 ARG A N 1
ATOM 3230 C CA . ARG A 1 414 ? -19.855 2.089 5.256 1.00 72.00 414 ARG A CA 1
ATOM 3231 C C . ARG A 1 414 ? -20.550 2.609 3.995 1.00 72.00 414 ARG A C 1
ATOM 3233 O O . ARG A 1 414 ? -21.654 2.174 3.684 1.00 72.00 414 ARG A O 1
ATOM 3240 N N . PHE A 1 415 ? -19.908 3.538 3.298 1.00 78.62 415 PHE A N 1
ATOM 3241 C CA . PHE A 1 415 ? -20.410 4.183 2.093 1.00 78.62 415 PHE A CA 1
ATOM 3242 C C . PHE A 1 415 ? -19.710 3.659 0.834 1.00 78.62 415 PHE A C 1
ATOM 3244 O O . PHE A 1 415 ? -20.363 3.310 -0.146 1.00 78.62 415 PHE A O 1
ATOM 3251 N N . THR A 1 416 ? -18.385 3.509 0.875 1.00 86.88 416 THR A N 1
ATOM 3252 C CA . THR A 1 416 ? -17.574 3.039 -0.256 1.00 86.88 416 THR A CA 1
ATOM 3253 C C . THR A 1 416 ? -17.770 1.556 -0.564 1.00 86.88 416 THR A C 1
ATOM 3255 O O . THR A 1 416 ? -17.379 1.117 -1.642 1.00 86.88 416 THR A O 1
ATOM 3258 N N . GLU A 1 417 ? -18.386 0.765 0.322 1.00 86.50 417 GLU A N 1
ATOM 3259 C CA . GLU A 1 417 ? -18.658 -0.668 0.110 1.00 86.50 417 GLU A CA 1
ATOM 3260 C C . GLU A 1 417 ? -20.120 -0.987 -0.219 1.00 86.50 417 GLU A C 1
ATOM 3262 O O . GLU A 1 417 ? -20.479 -2.163 -0.294 1.00 86.50 417 GLU A O 1
ATOM 3267 N N . LEU A 1 418 ? -20.953 0.033 -0.455 1.00 86.56 418 LEU A N 1
ATOM 3268 C CA . LEU A 1 418 ? -22.318 -0.170 -0.938 1.00 86.56 418 LEU A CA 1
ATOM 3269 C C . LEU A 1 418 ? -22.321 -1.016 -2.221 1.00 86.56 418 LEU A C 1
ATOM 3271 O O . LEU A 1 418 ? -21.511 -0.807 -3.130 1.00 86.56 418 LEU A O 1
ATOM 3275 N N . ASP A 1 419 ? -23.242 -1.980 -2.284 1.00 86.62 419 ASP A N 1
ATOM 3276 C CA . ASP A 1 419 ? -23.425 -2.830 -3.457 1.00 86.62 419 ASP A CA 1
ATOM 3277 C C . ASP A 1 419 ? -24.124 -2.043 -4.570 1.00 86.62 419 ASP A C 1
ATOM 3279 O O . ASP A 1 419 ? -25.299 -1.685 -4.473 1.00 86.62 419 ASP A O 1
ATOM 3283 N N . LEU A 1 420 ? -23.375 -1.770 -5.636 1.00 87.00 420 LEU A N 1
ATOM 3284 C CA . LEU A 1 420 ? -23.832 -0.998 -6.788 1.00 87.00 420 LEU A CA 1
ATOM 3285 C C . LEU A 1 420 ? -24.532 -1.853 -7.858 1.00 87.00 420 LEU A C 1
ATOM 3287 O O . LEU A 1 420 ? -25.027 -1.300 -8.841 1.00 87.00 420 LEU A O 1
ATOM 3291 N N . SER A 1 421 ? -24.605 -3.179 -7.688 1.00 79.25 421 SER A N 1
ATOM 3292 C CA . SER A 1 421 ? -25.124 -4.102 -8.712 1.00 79.25 421 SER A CA 1
ATOM 3293 C C . SER A 1 421 ? -26.595 -3.876 -9.080 1.00 79.25 421 SER A C 1
ATOM 3295 O O . SER A 1 421 ? -26.989 -4.160 -10.210 1.00 79.25 421 SER A O 1
ATOM 3297 N N . ASN A 1 422 ? -27.390 -3.308 -8.170 1.00 74.69 422 ASN A N 1
ATOM 3298 C CA . ASN A 1 422 ? -28.816 -3.054 -8.389 1.00 74.69 422 ASN A CA 1
ATOM 3299 C C . ASN A 1 422 ? -29.110 -1.718 -9.105 1.00 74.69 422 ASN A C 1
ATOM 3301 O O . ASN A 1 422 ? -30.246 -1.484 -9.495 1.00 74.69 422 ASN A O 1
ATOM 3305 N N . GLY A 1 423 ? -28.120 -0.835 -9.309 1.00 66.31 423 GLY A N 1
ATOM 3306 C CA . GLY A 1 423 ? -28.267 0.396 -10.113 1.00 66.31 423 GLY A CA 1
ATOM 3307 C C . GLY A 1 423 ? -29.148 1.521 -9.527 1.00 66.31 423 GLY A C 1
ATOM 3308 O O . GLY A 1 423 ? -29.234 2.606 -10.120 1.00 66.31 423 GLY A O 1
ATOM 3309 N N . ASP A 1 424 ? -29.745 1.303 -8.354 1.00 77.81 424 ASP A N 1
ATOM 3310 C CA . ASP A 1 424 ? -30.712 2.203 -7.699 1.00 77.81 424 ASP A CA 1
ATOM 3311 C C . ASP A 1 424 ? -30.096 3.464 -7.062 1.00 77.81 424 ASP A C 1
ATOM 3313 O O . ASP A 1 424 ? -30.807 4.307 -6.517 1.00 77.81 424 ASP A O 1
ATOM 3317 N N . VAL A 1 425 ? -28.774 3.637 -7.125 1.00 85.88 425 VAL A N 1
ATOM 3318 C CA . VAL A 1 425 ? -28.102 4.799 -6.527 1.00 85.88 425 VAL A CA 1
ATOM 3319 C C . VAL A 1 425 ? -28.224 6.021 -7.445 1.00 85.88 425 VAL A C 1
ATOM 3321 O O . VAL A 1 425 ? -27.949 5.962 -8.647 1.00 85.88 425 VAL A O 1
ATOM 3324 N N . GLU A 1 426 ? -28.667 7.148 -6.891 1.00 90.19 426 GLU A N 1
ATOM 3325 C CA . GLU A 1 426 ? -28.790 8.423 -7.607 1.00 90.19 426 GLU A CA 1
ATOM 3326 C C . GLU A 1 426 ? -27.417 9.031 -7.935 1.00 90.19 426 GLU A C 1
ATOM 3328 O O . GLU A 1 426 ? -26.452 8.848 -7.193 1.00 90.19 426 GLU A O 1
ATOM 3333 N N . LEU A 1 427 ? -27.329 9.793 -9.034 1.00 90.25 427 LEU A N 1
ATOM 3334 C CA . LEU A 1 427 ? -26.071 10.386 -9.510 1.00 90.25 427 LEU A CA 1
ATOM 3335 C C . LEU A 1 427 ? -25.334 11.223 -8.442 1.00 90.25 427 LEU A C 1
ATOM 3337 O O . LEU A 1 427 ? -24.143 10.983 -8.268 1.00 90.25 427 LEU A O 1
ATOM 3341 N N . PRO A 1 428 ? -25.981 12.129 -7.676 1.00 90.31 428 PRO A N 1
ATOM 3342 C CA . PRO A 1 428 ? -25.273 12.911 -6.657 1.00 90.31 428 PRO A CA 1
ATOM 3343 C C . PRO A 1 428 ? -24.580 12.037 -5.605 1.00 90.31 428 PRO A C 1
ATOM 3345 O O . PRO A 1 428 ? -23.435 12.294 -5.247 1.00 90.31 428 PRO A O 1
ATOM 3348 N N . LYS A 1 429 ? -25.238 10.949 -5.182 1.00 89.12 429 LYS A N 1
ATOM 3349 C CA . LYS A 1 429 ? -24.671 9.981 -4.233 1.00 89.12 429 LYS A CA 1
ATOM 3350 C C . LYS A 1 429 ? -23.518 9.187 -4.846 1.00 89.12 429 LYS A C 1
ATOM 3352 O O . LYS A 1 429 ? -22.554 8.887 -4.154 1.00 89.12 429 LYS A O 1
ATOM 3357 N N . LEU A 1 430 ? -23.593 8.853 -6.137 1.00 91.06 430 LEU A N 1
ATOM 3358 C CA . LEU A 1 430 ? -22.489 8.197 -6.847 1.00 91.06 430 LEU A CA 1
ATOM 3359 C C . LEU A 1 430 ? -21.264 9.108 -6.973 1.00 91.06 430 LEU A C 1
ATOM 3361 O O . LEU A 1 430 ? -20.146 8.629 -6.811 1.00 91.06 430 LEU A O 1
ATOM 3365 N N . VAL A 1 431 ? -21.461 10.403 -7.237 1.00 88.50 431 VAL A N 1
ATOM 3366 C CA . VAL A 1 431 ? -20.365 11.383 -7.292 1.00 88.50 431 VAL A CA 1
ATOM 3367 C C . VAL A 1 431 ? -19.701 11.527 -5.924 1.00 88.50 431 VAL A C 1
ATOM 3369 O O . VAL A 1 431 ? -18.480 11.434 -5.828 1.00 88.50 431 VAL A O 1
ATOM 3372 N N . GLU A 1 432 ? -20.496 11.670 -4.863 1.00 86.62 432 GLU A N 1
ATOM 3373 C CA . GLU A 1 432 ? -19.993 11.705 -3.486 1.00 86.62 432 GLU A CA 1
ATOM 3374 C C . GLU A 1 432 ? -19.216 10.422 -3.143 1.00 86.62 432 GLU A C 1
ATOM 3376 O O . GLU A 1 432 ? -18.133 10.464 -2.561 1.00 86.62 432 GLU A O 1
ATOM 3381 N N . MET A 1 433 ? -19.731 9.260 -3.552 1.00 89.50 433 MET A N 1
ATOM 3382 C CA . MET A 1 433 ? -19.067 7.971 -3.351 1.00 89.50 433 MET A CA 1
ATOM 3383 C C . MET A 1 433 ? -17.741 7.878 -4.091 1.00 89.50 433 MET A C 1
ATOM 3385 O O . MET A 1 433 ? -16.779 7.342 -3.540 1.00 89.50 433 MET A O 1
ATOM 3389 N N . LEU A 1 434 ? -17.673 8.404 -5.312 1.00 88.94 434 LEU A N 1
ATOM 3390 C CA . LEU A 1 434 ? -16.439 8.455 -6.083 1.00 88.94 434 LEU A CA 1
ATOM 3391 C C . LEU A 1 434 ? -15.368 9.284 -5.359 1.00 88.94 434 LEU A C 1
ATOM 3393 O O . LEU A 1 434 ? -14.225 8.840 -5.261 1.00 88.94 434 LEU A O 1
ATOM 3397 N N . ASP A 1 435 ? -15.746 10.425 -4.781 1.00 85.44 435 ASP A N 1
ATOM 3398 C CA . ASP A 1 435 ? -14.834 11.272 -4.003 1.00 85.44 435 ASP A CA 1
ATOM 3399 C C . ASP A 1 435 ? -14.307 10.534 -2.759 1.00 85.44 435 ASP A C 1
ATOM 3401 O O . ASP A 1 435 ? -13.096 10.477 -2.526 1.00 85.44 435 ASP A O 1
ATOM 3405 N N . TRP A 1 436 ? -15.184 9.858 -2.012 1.00 85.81 436 TRP A N 1
ATOM 3406 C CA . TRP A 1 436 ? -14.782 9.036 -0.864 1.00 85.81 436 TRP A CA 1
ATOM 3407 C C . TRP A 1 436 ? -13.913 7.832 -1.240 1.00 85.81 436 TRP A C 1
ATOM 3409 O O . TRP A 1 436 ? -13.003 7.470 -0.490 1.00 85.81 436 TRP A O 1
ATOM 3419 N N . LEU A 1 437 ? -14.144 7.222 -2.404 1.00 89.69 437 LEU A N 1
ATOM 3420 C CA . LEU A 1 437 ? -13.307 6.135 -2.910 1.00 89.69 437 LEU A CA 1
ATOM 3421 C C . LEU A 1 437 ? -11.875 6.598 -3.201 1.00 89.69 437 LEU A C 1
ATOM 3423 O O . LEU A 1 437 ? -10.943 5.820 -2.976 1.00 89.69 437 LEU A O 1
ATOM 3427 N N . PHE A 1 438 ? -11.679 7.841 -3.656 1.00 85.44 438 PHE A N 1
ATOM 3428 C CA . PHE A 1 438 ? -10.342 8.421 -3.817 1.00 85.44 438 PHE A CA 1
ATOM 3429 C C . PHE A 1 438 ? -9.654 8.669 -2.473 1.00 85.44 438 PHE A C 1
ATOM 3431 O O . PHE A 1 438 ? -8.489 8.300 -2.315 1.00 85.44 438 PHE A O 1
ATOM 3438 N N . VAL A 1 439 ? -10.370 9.213 -1.480 1.00 82.69 439 VAL A N 1
ATOM 3439 C CA . VAL A 1 439 ? -9.830 9.390 -0.115 1.00 82.69 439 VAL A CA 1
ATOM 3440 C C . VAL A 1 439 ? -9.389 8.059 0.470 1.00 82.69 439 VAL A C 1
ATOM 3442 O O . VAL A 1 439 ? -8.291 7.940 1.013 1.00 82.69 439 VAL A O 1
ATOM 3445 N N . GLU A 1 440 ? -10.243 7.047 0.344 1.00 86.38 440 GLU A N 1
ATOM 3446 C CA . GLU A 1 440 ? -9.951 5.700 0.808 1.00 86.38 440 GLU A CA 1
ATOM 3447 C C . GLU A 1 440 ? -8.747 5.100 0.074 1.00 86.38 440 GLU A C 1
ATOM 3449 O O . GLU A 1 440 ? -7.884 4.497 0.710 1.00 86.38 440 GLU A O 1
ATOM 3454 N N . ASN A 1 441 ? -8.657 5.285 -1.246 1.00 89.12 441 ASN A N 1
ATOM 3455 C CA . ASN A 1 441 ? -7.532 4.799 -2.040 1.00 89.12 441 ASN A CA 1
ATOM 3456 C C . ASN A 1 441 ? -6.200 5.387 -1.552 1.00 89.12 441 ASN A C 1
ATOM 3458 O O . ASN A 1 441 ? -5.266 4.638 -1.262 1.00 89.12 441 ASN A O 1
ATOM 3462 N N . GLU A 1 442 ? -6.126 6.709 -1.389 1.00 84.12 442 GLU A N 1
ATOM 3463 C CA . GLU A 1 442 ? -4.914 7.377 -0.904 1.00 84.12 442 GLU A CA 1
ATOM 3464 C C . GLU A 1 442 ? -4.583 7.007 0.545 1.00 84.12 442 GLU A C 1
ATOM 3466 O O . GLU A 1 442 ? -3.409 6.814 0.882 1.00 84.12 442 GLU A O 1
ATOM 3471 N N . ALA A 1 443 ? -5.594 6.843 1.405 1.00 83.25 443 ALA A N 1
ATOM 3472 C CA . ALA A 1 443 ? -5.401 6.363 2.771 1.00 83.25 443 ALA A CA 1
ATOM 3473 C C . ALA A 1 443 ? -4.797 4.949 2.785 1.00 83.25 443 ALA A C 1
ATOM 3475 O O . ALA A 1 443 ? -3.821 4.707 3.497 1.00 83.25 443 ALA A O 1
ATOM 3476 N N . LEU A 1 444 ? -5.316 4.034 1.957 1.00 87.81 444 LEU A N 1
ATOM 3477 C CA . LEU A 1 444 ? -4.803 2.668 1.823 1.00 87.81 444 LEU A CA 1
ATOM 3478 C C . LEU A 1 444 ? -3.369 2.649 1.287 1.00 87.81 444 LEU A C 1
ATOM 3480 O O . LEU A 1 444 ? -2.527 1.944 1.835 1.00 87.81 444 LEU A O 1
ATOM 3484 N N . LEU A 1 445 ? -3.062 3.428 0.248 1.00 88.19 445 LEU A N 1
ATOM 3485 C CA . LEU A 1 445 ? -1.724 3.469 -0.351 1.00 88.19 445 LEU A CA 1
ATOM 3486 C C . LEU A 1 445 ? -0.689 4.092 0.592 1.00 88.19 445 LEU A C 1
ATOM 3488 O O . LEU A 1 445 ? 0.427 3.584 0.696 1.00 88.19 445 LEU A O 1
ATOM 3492 N N . SER A 1 446 ? -1.066 5.147 1.318 1.00 85.56 446 SER A N 1
ATOM 3493 C CA . SER A 1 446 ? -0.228 5.753 2.363 1.00 85.56 446 SER A CA 1
ATOM 3494 C C . SER A 1 446 ? 0.029 4.777 3.507 1.00 85.56 446 SER A C 1
ATOM 3496 O O . SER A 1 446 ? 1.150 4.673 4.004 1.00 85.56 446 SER A O 1
ATOM 3498 N N . PHE A 1 447 ? -1.000 4.026 3.898 1.00 86.06 447 PHE A N 1
ATOM 3499 C CA . PHE A 1 447 ? -0.897 3.025 4.947 1.00 86.06 447 PHE A CA 1
ATOM 3500 C C . PHE A 1 447 ? -0.013 1.836 4.536 1.00 86.06 447 PHE A C 1
ATOM 3502 O O . PHE A 1 447 ? 0.869 1.432 5.289 1.00 86.06 447 PHE A O 1
ATOM 3509 N N . ILE A 1 448 ? -0.172 1.322 3.315 1.00 91.44 448 ILE A N 1
ATOM 3510 C CA . ILE A 1 448 ? 0.697 0.274 2.758 1.00 91.44 448 ILE A CA 1
ATOM 3511 C C . ILE A 1 448 ? 2.150 0.757 2.694 1.00 91.44 448 ILE A C 1
ATOM 3513 O O . ILE A 1 448 ? 3.052 0.028 3.097 1.00 91.44 448 ILE A O 1
ATOM 3517 N N . ALA A 1 449 ? 2.385 2.002 2.268 1.00 90.94 449 ALA A N 1
ATOM 3518 C CA . ALA A 1 449 ? 3.727 2.576 2.272 1.00 90.94 449 ALA A CA 1
ATOM 3519 C C . ALA A 1 449 ? 4.318 2.650 3.690 1.00 90.94 449 ALA A C 1
ATOM 3521 O O . ALA A 1 449 ? 5.499 2.368 3.868 1.00 90.94 449 ALA A O 1
ATOM 3522 N N . PHE A 1 450 ? 3.513 2.973 4.708 1.00 88.94 450 PHE A N 1
ATOM 3523 C CA . PHE A 1 450 ? 3.941 2.920 6.108 1.00 88.94 450 PHE A CA 1
ATOM 3524 C C . PHE A 1 450 ? 4.349 1.500 6.542 1.00 88.94 450 PHE A C 1
ATOM 3526 O O . PHE A 1 450 ? 5.388 1.345 7.181 1.00 88.94 450 PHE A O 1
ATOM 3533 N N . LEU A 1 451 ? 3.589 0.465 6.163 1.00 89.44 451 LEU A N 1
ATOM 3534 C CA . LEU A 1 451 ? 3.949 -0.935 6.443 1.00 89.44 451 LEU A CA 1
ATOM 3535 C C . LEU A 1 451 ? 5.270 -1.341 5.774 1.00 89.44 451 LEU A C 1
ATOM 3537 O O . LEU A 1 451 ? 6.114 -1.999 6.385 1.00 89.44 451 LEU A O 1
ATOM 3541 N N . ASP A 1 452 ? 5.471 -0.914 4.529 1.00 93.38 452 ASP A N 1
ATOM 3542 C CA . ASP A 1 452 ? 6.704 -1.169 3.788 1.00 93.38 452 ASP A CA 1
ATOM 3543 C C . ASP A 1 452 ? 7.900 -0.427 4.412 1.00 93.38 452 ASP A C 1
ATOM 3545 O O . ASP A 1 452 ? 8.989 -0.993 4.501 1.00 93.38 452 ASP A O 1
ATOM 3549 N N . VAL A 1 453 ? 7.707 0.801 4.912 1.00 93.69 453 VAL A N 1
ATOM 3550 C CA . VAL A 1 453 ? 8.725 1.546 5.680 1.00 93.69 453 VAL A CA 1
ATOM 3551 C C . VAL A 1 453 ? 9.139 0.779 6.937 1.00 93.69 453 VAL A C 1
ATOM 3553 O O . VAL A 1 453 ? 10.338 0.670 7.205 1.00 93.69 453 VAL A O 1
ATOM 3556 N N . GLU A 1 454 ? 8.183 0.209 7.677 1.00 89.31 454 GLU A N 1
ATOM 3557 C CA . GLU A 1 454 ? 8.500 -0.624 8.844 1.00 89.31 454 GLU A CA 1
ATOM 3558 C C . GLU A 1 454 ? 9.251 -1.888 8.448 1.00 89.31 454 GLU A C 1
ATOM 3560 O O . GLU A 1 454 ? 10.263 -2.206 9.065 1.00 89.31 454 GLU A O 1
ATOM 3565 N N . THR A 1 455 ? 8.815 -2.566 7.384 1.00 90.69 455 THR A N 1
ATOM 3566 C CA . THR A 1 455 ? 9.487 -3.767 6.865 1.00 90.69 455 THR A CA 1
ATOM 3567 C C . THR A 1 455 ? 10.940 -3.465 6.496 1.00 90.69 455 THR A C 1
ATOM 3569 O O . THR A 1 455 ? 11.850 -4.201 6.878 1.00 90.69 455 THR A O 1
ATOM 3572 N N . VAL A 1 456 ? 11.177 -2.348 5.800 1.00 94.44 456 VAL A N 1
ATOM 3573 C CA . VAL A 1 456 ? 12.526 -1.875 5.465 1.00 94.44 456 VAL A CA 1
ATOM 3574 C C . VAL A 1 456 ? 13.324 -1.601 6.736 1.00 94.44 456 VAL A C 1
ATOM 3576 O O . VAL A 1 456 ? 14.460 -2.051 6.845 1.00 94.44 456 VAL A O 1
ATOM 3579 N N . ARG A 1 457 ? 12.749 -0.911 7.727 1.00 92.12 457 ARG A N 1
ATOM 3580 C CA . ARG A 1 457 ? 13.463 -0.583 8.967 1.00 92.12 457 ARG A CA 1
ATOM 3581 C C . ARG A 1 457 ? 13.796 -1.816 9.803 1.00 92.12 457 ARG A C 1
ATOM 3583 O O . ARG A 1 457 ? 14.877 -1.871 10.388 1.00 92.12 457 ARG A O 1
ATOM 3590 N N . GLU A 1 458 ? 12.881 -2.776 9.891 1.00 88.94 458 GLU A N 1
ATOM 3591 C CA . GLU A 1 458 ? 13.106 -4.046 10.582 1.00 88.94 458 GLU A CA 1
ATOM 3592 C C . GLU A 1 458 ? 14.231 -4.841 9.919 1.00 88.94 458 GLU A C 1
ATOM 3594 O O . GLU A 1 458 ? 15.111 -5.338 10.623 1.00 88.94 458 GLU A O 1
ATOM 3599 N N . ALA A 1 459 ? 14.261 -4.880 8.582 1.00 92.56 459 ALA A N 1
ATOM 3600 C CA . ALA A 1 459 ? 15.308 -5.555 7.818 1.00 92.56 459 ALA A CA 1
ATOM 3601 C C . ALA A 1 459 ? 16.710 -4.972 8.064 1.00 92.56 459 ALA A C 1
ATOM 3603 O O . ALA A 1 459 ? 17.706 -5.668 7.881 1.00 92.56 459 ALA A O 1
ATOM 3604 N N . THR A 1 460 ? 16.809 -3.712 8.491 1.00 92.06 460 THR A N 1
ATOM 3605 C CA . THR A 1 460 ? 18.088 -3.028 8.746 1.00 92.06 460 THR A CA 1
ATOM 3606 C C . THR A 1 460 ? 18.361 -2.815 10.240 1.00 92.06 460 THR A C 1
ATOM 3608 O O . THR A 1 460 ? 19.152 -1.950 10.617 1.00 92.06 460 THR A O 1
ATOM 3611 N N . LYS A 1 461 ? 17.644 -3.507 11.136 1.00 87.69 461 LYS A N 1
ATOM 3612 C CA . LYS A 1 461 ? 17.801 -3.341 12.587 1.00 87.69 461 LYS A CA 1
ATOM 3613 C C . LYS A 1 461 ? 18.765 -4.386 13.150 1.00 87.69 461 LYS A C 1
ATOM 3615 O O . LYS A 1 461 ? 18.504 -5.580 13.088 1.00 87.69 461 LYS A O 1
ATOM 3620 N N . GLY A 1 462 ? 19.814 -3.929 13.835 1.00 84.50 462 GLY A N 1
ATOM 3621 C CA . GLY A 1 462 ? 20.755 -4.794 14.557 1.00 84.50 462 GLY A CA 1
ATOM 3622 C C . GLY A 1 462 ? 22.100 -4.942 13.846 1.00 84.50 462 GLY A C 1
ATOM 3623 O O . GLY A 1 462 ? 22.526 -4.050 13.122 1.00 84.50 462 GLY A O 1
ATOM 3624 N N . TRP A 1 463 ? 22.815 -6.036 14.123 1.00 81.38 463 TRP A N 1
ATOM 3625 C CA . TRP A 1 463 ? 24.086 -6.336 13.457 1.00 81.38 463 TRP A CA 1
ATOM 3626 C C . TRP A 1 463 ? 23.826 -7.042 12.123 1.00 81.38 463 TRP A C 1
ATOM 3628 O O . TRP A 1 463 ? 23.467 -8.218 12.112 1.00 81.38 463 TRP A O 1
ATOM 3638 N N . GLY A 1 464 ? 24.071 -6.337 11.017 1.00 86.69 464 GLY A N 1
ATOM 3639 C CA . GLY A 1 464 ? 23.848 -6.831 9.655 1.00 86.69 464 GLY A CA 1
ATOM 3640 C C . GLY A 1 464 ? 22.497 -6.405 9.078 1.00 86.69 464 GLY A C 1
ATOM 3641 O O . GLY A 1 464 ? 21.704 -5.752 9.749 1.00 86.69 464 GLY A O 1
ATOM 3642 N N . THR A 1 465 ? 22.257 -6.794 7.828 1.00 92.44 465 THR A N 1
ATOM 3643 C CA . THR A 1 465 ? 21.067 -6.427 7.051 1.00 92.44 465 THR A CA 1
ATOM 3644 C C . THR A 1 465 ? 20.389 -7.702 6.553 1.00 92.44 465 THR A C 1
ATOM 3646 O O . THR A 1 465 ? 21.049 -8.577 5.988 1.00 92.44 465 THR A O 1
ATOM 3649 N N . ASP A 1 466 ? 19.074 -7.824 6.733 1.00 93.94 466 ASP A N 1
ATOM 3650 C CA . ASP A 1 466 ? 18.275 -8.864 6.083 1.00 93.94 466 ASP A CA 1
ATOM 3651 C C . ASP A 1 466 ? 18.015 -8.479 4.621 1.00 93.94 466 ASP A C 1
ATOM 3653 O O . ASP A 1 466 ? 16.982 -7.914 4.250 1.00 93.94 466 ASP A O 1
ATOM 3657 N N . ASP A 1 467 ? 18.979 -8.815 3.765 1.00 92.62 467 ASP A N 1
ATOM 3658 C CA . ASP A 1 467 ? 18.885 -8.599 2.321 1.00 92.62 467 ASP A CA 1
ATOM 3659 C C . ASP A 1 467 ? 17.669 -9.283 1.686 1.00 92.62 467 ASP A C 1
ATOM 3661 O O . ASP A 1 467 ? 17.179 -8.837 0.652 1.00 92.62 467 ASP A O 1
ATOM 3665 N N . THR A 1 468 ? 17.164 -10.379 2.260 1.00 92.56 468 THR A N 1
ATOM 3666 C CA . THR A 1 468 ? 15.994 -11.068 1.702 1.00 92.56 468 THR A CA 1
ATOM 3667 C C . THR A 1 468 ? 14.731 -10.253 1.930 1.00 92.56 468 THR A C 1
ATOM 3669 O O . THR A 1 468 ? 13.975 -10.050 0.979 1.00 92.56 468 THR A O 1
ATOM 3672 N N . ALA A 1 469 ? 14.512 -9.759 3.148 1.00 90.94 469 ALA A N 1
ATOM 3673 C CA . ALA A 1 469 ? 13.388 -8.875 3.445 1.00 90.94 469 ALA A CA 1
ATOM 3674 C C . ALA A 1 469 ? 13.476 -7.569 2.636 1.00 90.94 469 ALA A C 1
ATOM 3676 O O . ALA A 1 469 ? 12.490 -7.155 2.023 1.00 90.94 469 ALA A O 1
ATOM 3677 N N . LEU A 1 470 ? 14.674 -6.982 2.539 1.00 93.19 470 LEU A N 1
ATOM 3678 C CA . LEU A 1 470 ? 14.899 -5.725 1.824 1.00 93.19 470 LEU A CA 1
ATOM 3679 C C . LEU A 1 470 ? 14.673 -5.858 0.309 1.00 93.19 470 LEU A C 1
ATOM 3681 O O . LEU A 1 470 ? 13.934 -5.070 -0.282 1.00 93.19 470 LEU A O 1
ATOM 3685 N N . ILE A 1 471 ? 15.222 -6.906 -0.324 1.00 95.19 471 ILE A N 1
ATOM 3686 C CA . ILE A 1 471 ? 14.964 -7.198 -1.744 1.00 95.19 471 ILE A CA 1
ATOM 3687 C C . ILE A 1 471 ? 13.472 -7.458 -1.968 1.00 95.19 471 ILE A C 1
ATOM 3689 O O . ILE A 1 471 ? 12.927 -6.994 -2.969 1.00 95.19 471 ILE A O 1
ATOM 3693 N N . ARG A 1 472 ? 12.781 -8.160 -1.056 1.00 93.38 472 ARG A N 1
ATOM 3694 C CA . ARG A 1 472 ? 11.334 -8.416 -1.186 1.00 93.38 472 ARG A CA 1
ATOM 3695 C C . ARG A 1 472 ? 10.555 -7.110 -1.207 1.00 93.38 472 ARG A C 1
ATOM 3697 O O . ARG A 1 472 ? 9.757 -6.910 -2.123 1.00 93.38 472 ARG A O 1
ATOM 3704 N N . ALA A 1 473 ? 10.813 -6.230 -0.241 1.00 92.31 473 ALA A N 1
ATOM 3705 C CA . ALA A 1 473 ? 10.141 -4.940 -0.130 1.00 92.31 473 ALA A CA 1
ATOM 3706 C C . ALA A 1 473 ? 10.331 -4.098 -1.403 1.00 92.31 473 ALA A C 1
ATOM 3708 O O . ALA A 1 473 ? 9.370 -3.537 -1.923 1.00 92.31 473 ALA A O 1
ATOM 3709 N N . PHE A 1 474 ? 11.544 -4.083 -1.968 1.00 95.00 474 PHE A N 1
ATOM 3710 C CA . PHE A 1 474 ? 11.843 -3.293 -3.166 1.00 95.00 474 PHE A CA 1
ATOM 3711 C C . PHE A 1 474 ? 11.379 -3.921 -4.482 1.00 95.00 474 PHE A C 1
ATOM 3713 O O . PHE A 1 474 ? 11.148 -3.202 -5.445 1.00 95.00 474 PHE A O 1
ATOM 3720 N N . THR A 1 475 ? 11.237 -5.245 -4.569 1.00 95.19 475 THR A N 1
ATOM 3721 C CA . THR A 1 475 ? 10.967 -5.914 -5.860 1.00 95.19 475 THR A CA 1
ATOM 3722 C C . THR A 1 475 ? 9.544 -6.412 -6.033 1.00 95.19 475 THR A C 1
ATOM 3724 O O . THR A 1 475 ? 9.148 -6.706 -7.159 1.00 95.19 475 THR A O 1
ATOM 3727 N N . THR A 1 476 ? 8.749 -6.444 -4.964 1.00 93.88 476 THR A N 1
ATOM 3728 C CA . THR A 1 476 ? 7.325 -6.833 -4.999 1.00 93.88 476 THR A CA 1
ATOM 3729 C C . THR A 1 476 ? 6.370 -5.635 -5.044 1.00 93.88 476 THR A C 1
ATOM 3731 O O . THR A 1 476 ? 5.169 -5.783 -4.823 1.00 93.88 476 THR A O 1
ATOM 3734 N N . ARG A 1 477 ? 6.901 -4.443 -5.332 1.00 92.69 477 ARG A N 1
ATOM 3735 C CA . ARG A 1 477 ? 6.169 -3.182 -5.491 1.00 92.69 477 ARG A CA 1
ATOM 3736 C C . ARG A 1 477 ? 6.477 -2.557 -6.836 1.00 92.69 477 ARG A C 1
ATOM 3738 O O . ARG A 1 477 ? 7.583 -2.719 -7.341 1.00 92.69 477 ARG A O 1
ATOM 3745 N N . ASN A 1 478 ? 5.528 -1.823 -7.400 1.00 89.44 478 ASN A N 1
ATOM 3746 C CA . ASN A 1 478 ? 5.810 -0.920 -8.513 1.00 89.44 478 ASN A CA 1
ATOM 3747 C C . ASN A 1 478 ? 6.567 0.341 -8.036 1.00 89.44 478 ASN A C 1
ATOM 3749 O O . ASN A 1 478 ? 6.613 0.655 -6.841 1.00 89.44 478 ASN A O 1
ATOM 3753 N N . LYS A 1 479 ? 7.162 1.086 -8.970 1.00 87.00 479 LYS A N 1
ATOM 3754 C CA . LYS A 1 479 ? 7.988 2.269 -8.678 1.00 87.00 479 LYS A CA 1
ATOM 3755 C C . LYS A 1 479 ? 7.200 3.378 -7.974 1.00 87.00 479 LYS A C 1
ATOM 3757 O O . LYS A 1 479 ? 7.743 4.070 -7.116 1.00 87.00 479 LYS A O 1
ATOM 3762 N N . ARG A 1 480 ? 5.910 3.527 -8.286 1.00 82.94 480 ARG A N 1
ATOM 3763 C CA . ARG A 1 480 ? 5.030 4.532 -7.659 1.00 82.94 480 ARG A CA 1
ATOM 3764 C C . ARG A 1 480 ? 4.800 4.232 -6.177 1.00 82.94 480 ARG A C 1
ATOM 3766 O O . ARG A 1 480 ? 4.874 5.129 -5.341 1.00 82.94 480 ARG A O 1
ATOM 3773 N N . ALA A 1 481 ? 4.579 2.965 -5.833 1.00 88.31 481 ALA A N 1
ATOM 3774 C CA . ALA A 1 481 ? 4.482 2.519 -4.450 1.00 88.31 481 ALA A CA 1
ATOM 3775 C C . ALA A 1 481 ? 5.813 2.734 -3.712 1.00 88.31 481 ALA A C 1
ATOM 3777 O O . ALA A 1 481 ? 5.814 3.312 -2.629 1.00 88.31 481 ALA A O 1
ATOM 3778 N N . LEU A 1 482 ? 6.953 2.388 -4.323 1.00 91.75 482 LEU A N 1
ATOM 3779 C CA . LEU A 1 482 ? 8.274 2.630 -3.723 1.00 91.75 482 LEU A CA 1
ATOM 3780 C C . LEU A 1 482 ? 8.580 4.118 -3.509 1.00 91.75 482 LEU A C 1
ATOM 3782 O O . LEU A 1 482 ? 9.192 4.478 -2.506 1.00 91.75 482 LEU A O 1
ATOM 3786 N N . ALA A 1 483 ? 8.117 4.995 -4.398 1.00 85.38 483 ALA A N 1
ATOM 3787 C CA . ALA A 1 483 ? 8.228 6.435 -4.199 1.00 85.38 483 ALA A CA 1
ATOM 3788 C C . ALA A 1 483 ? 7.462 6.902 -2.948 1.00 85.38 483 ALA A C 1
ATOM 3790 O O . ALA A 1 483 ? 7.987 7.709 -2.176 1.00 85.38 483 ALA A O 1
ATOM 3791 N N . ARG A 1 484 ? 6.262 6.356 -2.690 1.00 87.31 484 ARG A N 1
ATOM 3792 C CA . ARG A 1 484 ? 5.536 6.604 -1.431 1.00 87.31 484 ARG A CA 1
ATOM 3793 C C . ARG A 1 484 ? 6.303 6.070 -0.221 1.00 87.31 484 ARG A C 1
ATOM 3795 O O . ARG A 1 484 ? 6.363 6.764 0.790 1.00 87.31 484 ARG A O 1
ATOM 3802 N N . VAL A 1 485 ? 6.939 4.899 -0.326 1.00 91.56 485 VAL A N 1
ATOM 3803 C CA . VAL A 1 485 ? 7.812 4.351 0.736 1.00 91.56 485 VAL A CA 1
ATOM 3804 C C . VAL A 1 485 ? 8.967 5.304 1.035 1.00 91.56 485 VAL A C 1
ATOM 3806 O O . VAL A 1 485 ? 9.237 5.600 2.194 1.00 91.56 485 VAL A O 1
ATOM 3809 N N . ASN A 1 486 ? 9.617 5.848 0.009 1.00 90.06 486 ASN A N 1
ATOM 3810 C CA . ASN A 1 486 ? 10.713 6.801 0.170 1.00 90.06 486 ASN A CA 1
ATOM 3811 C C . ASN A 1 486 ? 10.268 8.100 0.872 1.00 90.06 486 ASN A C 1
ATOM 3813 O O . ASN A 1 486 ? 10.924 8.560 1.808 1.00 90.06 486 ASN A O 1
ATOM 3817 N N . ILE A 1 487 ? 9.113 8.654 0.481 1.00 85.31 487 ILE A N 1
ATOM 3818 C CA . ILE A 1 487 ? 8.507 9.820 1.149 1.00 85.31 487 ILE A CA 1
ATOM 3819 C C . ILE A 1 487 ? 8.154 9.487 2.605 1.00 85.31 487 ILE A C 1
ATOM 3821 O O . ILE A 1 487 ? 8.520 10.230 3.515 1.00 85.31 487 ILE A O 1
ATOM 3825 N N . GLY A 1 488 ? 7.482 8.356 2.837 1.00 86.44 488 GLY A N 1
ATOM 3826 C CA . GLY A 1 488 ? 7.087 7.898 4.168 1.00 86.44 488 GLY A CA 1
ATOM 3827 C C . GLY A 1 488 ? 8.285 7.690 5.093 1.00 86.44 488 GLY A C 1
ATOM 3828 O O . GLY A 1 488 ? 8.256 8.123 6.245 1.00 86.44 488 GLY A O 1
ATOM 3829 N N . TYR A 1 489 ? 9.372 7.113 4.573 1.00 92.81 489 TYR A N 1
ATOM 3830 C CA . TYR A 1 489 ? 10.618 6.921 5.311 1.00 92.81 489 TYR A CA 1
ATOM 3831 C C . TYR A 1 489 ? 11.210 8.265 5.750 1.00 92.81 489 TYR A C 1
ATOM 3833 O O . TYR A 1 489 ? 11.524 8.451 6.929 1.00 92.81 489 TYR A O 1
ATOM 3841 N N . ARG A 1 490 ? 11.293 9.234 4.828 1.00 89.19 490 ARG A N 1
ATOM 3842 C CA . ARG A 1 490 ? 11.787 10.584 5.126 1.00 89.19 490 ARG A CA 1
ATOM 3843 C C . ARG A 1 490 ? 10.933 11.289 6.173 1.00 89.19 490 ARG A C 1
ATOM 3845 O O . ARG A 1 490 ? 11.487 11.880 7.095 1.00 89.19 490 ARG A O 1
ATOM 3852 N N . ASN A 1 491 ? 9.611 11.209 6.056 1.00 87.12 491 ASN A N 1
ATOM 3853 C CA . ASN A 1 491 ? 8.693 11.835 7.007 1.00 87.12 491 ASN A CA 1
ATOM 3854 C C . ASN A 1 491 ? 8.826 11.228 8.410 1.00 87.12 491 ASN A C 1
ATOM 3856 O O . ASN A 1 491 ? 8.753 11.951 9.400 1.00 87.12 491 ASN A O 1
ATOM 3860 N N . LYS A 1 492 ? 9.045 9.911 8.501 1.00 88.56 492 LYS A N 1
ATOM 3861 C CA . LYS A 1 492 ? 9.136 9.203 9.782 1.00 88.56 492 LYS A CA 1
ATOM 3862 C C . LYS A 1 492 ? 10.489 9.367 10.476 1.00 88.56 492 LYS A C 1
ATOM 3864 O O . LYS A 1 492 ? 10.524 9.504 11.696 1.00 88.56 492 LYS A O 1
ATOM 3869 N N . TYR A 1 493 ? 11.591 9.333 9.727 1.00 91.12 493 TYR A N 1
ATOM 3870 C CA . TYR A 1 493 ? 12.946 9.305 10.298 1.00 91.12 493 TYR A CA 1
ATOM 3871 C C . TYR A 1 493 ? 13.752 10.591 10.086 1.00 91.12 493 TYR A C 1
ATOM 3873 O O . TYR A 1 493 ? 14.850 10.709 10.624 1.00 91.12 493 TYR A O 1
ATOM 3881 N N . GLY A 1 494 ? 13.237 11.555 9.318 1.00 91.31 494 GLY A N 1
ATOM 3882 C CA . GLY A 1 494 ? 13.919 12.821 9.031 1.00 91.31 494 GLY A CA 1
ATOM 3883 C C . GLY A 1 494 ? 15.103 12.704 8.062 1.00 91.31 494 GLY A C 1
ATOM 3884 O O . GLY A 1 494 ? 15.784 13.696 7.815 1.00 91.31 494 GLY A O 1
ATOM 3885 N N . GLU A 1 495 ? 15.348 11.522 7.488 1.00 89.62 495 GLU A N 1
ATOM 3886 C CA . GLU A 1 495 ? 16.448 11.252 6.557 1.00 89.62 495 GLU A CA 1
ATOM 3887 C C . GLU A 1 495 ? 15.953 10.536 5.287 1.00 89.62 495 GLU A C 1
ATOM 3889 O O . GLU A 1 495 ? 14.999 9.761 5.356 1.00 89.62 495 GLU A O 1
ATOM 3894 N N . PRO A 1 496 ? 16.579 10.766 4.117 1.00 89.94 496 PRO A N 1
ATOM 3895 C CA . PRO A 1 496 ? 16.205 10.092 2.872 1.00 89.94 496 PRO A CA 1
ATOM 3896 C C . PRO A 1 496 ? 16.481 8.580 2.927 1.00 89.94 496 PRO A C 1
ATOM 3898 O O . PRO A 1 496 ? 17.538 8.159 3.404 1.00 89.94 496 PRO A O 1
ATOM 3901 N N . LEU A 1 497 ? 15.580 7.756 2.372 1.00 94.75 497 LEU A N 1
ATOM 3902 C CA . LEU A 1 497 ? 15.746 6.292 2.313 1.00 94.75 497 LEU A CA 1
ATOM 3903 C C . LEU A 1 497 ? 17.031 5.885 1.575 1.00 94.75 497 LEU A C 1
ATOM 3905 O O . LEU A 1 497 ? 17.671 4.893 1.913 1.00 94.75 497 LEU A O 1
ATOM 3909 N N . GLN A 1 498 ? 17.454 6.689 0.605 1.00 93.31 498 GLN A N 1
ATOM 3910 C CA . GLN A 1 498 ? 18.689 6.498 -0.150 1.00 93.31 498 GLN A CA 1
ATOM 3911 C C . GLN A 1 498 ? 19.925 6.466 0.761 1.00 93.31 498 GLN A C 1
ATOM 3913 O O . GLN A 1 498 ? 20.828 5.670 0.521 1.00 93.31 498 GLN A O 1
ATOM 3918 N N . LYS A 1 499 ? 19.944 7.260 1.840 1.00 92.56 499 LYS A N 1
ATOM 3919 C CA . LYS A 1 499 ? 21.047 7.270 2.813 1.00 92.56 499 LYS A CA 1
ATOM 3920 C C . LYS A 1 499 ? 21.081 5.984 3.640 1.00 92.56 499 LYS A C 1
ATOM 3922 O O . LYS A 1 499 ? 22.158 5.470 3.923 1.00 92.56 499 LYS A O 1
ATOM 3927 N N . LEU A 1 500 ? 19.917 5.430 3.996 1.00 94.50 500 LEU A N 1
ATOM 3928 C CA . LEU A 1 500 ? 19.856 4.102 4.616 1.00 94.50 500 LEU A CA 1
ATOM 3929 C C . LEU A 1 500 ? 20.422 3.044 3.661 1.00 94.50 500 LEU A C 1
ATOM 3931 O O . LEU A 1 500 ? 21.263 2.248 4.063 1.00 94.50 500 LEU A O 1
ATOM 3935 N N . ILE A 1 501 ? 20.000 3.071 2.394 1.00 95.25 501 ILE A N 1
ATOM 3936 C CA . ILE A 1 501 ? 20.473 2.142 1.358 1.00 95.25 501 ILE A CA 1
ATOM 3937 C C . ILE A 1 501 ? 22.001 2.206 1.208 1.00 95.25 501 ILE A C 1
ATOM 3939 O O . ILE A 1 501 ? 22.646 1.167 1.118 1.00 95.25 501 ILE A O 1
ATOM 3943 N N . GLU A 1 502 ? 22.597 3.398 1.213 1.00 92.19 502 GLU A N 1
ATOM 3944 C CA . GLU A 1 502 ? 24.056 3.581 1.150 1.00 92.19 502 GLU A CA 1
ATOM 3945 C C . GLU A 1 502 ? 24.794 3.008 2.361 1.00 92.19 502 GLU A C 1
ATOM 3947 O O . GLU A 1 502 ? 25.868 2.431 2.208 1.00 92.19 502 GLU A O 1
ATOM 3952 N N . ASN A 1 503 ? 24.218 3.139 3.555 1.00 91.75 503 ASN A N 1
ATOM 3953 C CA . ASN A 1 503 ? 24.841 2.650 4.783 1.00 91.75 503 ASN A CA 1
ATOM 3954 C C . ASN A 1 503 ? 24.755 1.122 4.921 1.00 91.75 503 ASN A C 1
ATOM 3956 O O . ASN A 1 503 ? 25.684 0.492 5.426 1.00 91.75 503 ASN A O 1
ATOM 3960 N N . GLU A 1 504 ? 23.641 0.532 4.489 1.00 93.94 504 GLU A N 1
ATOM 3961 C CA . GLU A 1 504 ? 23.329 -0.887 4.696 1.00 93.94 504 GLU A CA 1
ATOM 3962 C C . GLU A 1 504 ? 23.840 -1.768 3.542 1.00 93.94 504 GLU A C 1
ATOM 3964 O O . GLU A 1 504 ? 24.319 -2.883 3.758 1.00 93.94 504 GLU A O 1
ATOM 3969 N N . MET A 1 505 ? 23.819 -1.264 2.301 1.00 93.56 505 MET A N 1
ATOM 3970 C CA . MET A 1 505 ? 24.248 -2.015 1.118 1.00 93.56 505 MET A CA 1
ATOM 3971 C C . MET A 1 505 ? 25.704 -1.709 0.748 1.00 93.56 505 MET A C 1
ATOM 3973 O O . MET A 1 505 ? 26.000 -0.722 0.083 1.00 93.56 505 MET A O 1
ATOM 3977 N N . LYS A 1 506 ? 26.624 -2.609 1.120 1.00 84.44 506 LYS A N 1
ATOM 3978 C CA . LYS A 1 506 ? 28.076 -2.445 0.876 1.00 84.44 506 LYS A CA 1
ATOM 3979 C C . LYS A 1 506 ? 28.513 -2.585 -0.587 1.00 84.44 506 LYS A C 1
ATOM 3981 O O . LYS A 1 506 ? 29.607 -2.153 -0.935 1.00 84.44 506 LYS A O 1
ATOM 3986 N N . ASP A 1 507 ? 27.720 -3.254 -1.419 1.00 91.31 507 ASP A N 1
ATOM 3987 C CA . ASP A 1 507 ? 27.997 -3.386 -2.852 1.00 91.31 507 ASP A CA 1
ATOM 3988 C C . ASP A 1 507 ? 27.461 -2.148 -3.584 1.00 91.31 507 ASP A C 1
ATOM 3990 O O . ASP A 1 507 ? 26.265 -1.855 -3.526 1.00 91.31 507 ASP A O 1
ATOM 3994 N N . ASN A 1 508 ? 28.347 -1.419 -4.269 1.00 91.19 508 ASN A N 1
ATOM 3995 C CA . ASN A 1 508 ? 27.995 -0.160 -4.927 1.00 91.19 508 ASN A CA 1
ATOM 3996 C C . ASN A 1 508 ? 26.910 -0.339 -5.997 1.00 91.19 508 ASN A C 1
ATOM 3998 O O . ASN A 1 508 ? 26.026 0.505 -6.094 1.00 91.19 508 ASN A O 1
ATOM 4002 N N . ASN A 1 509 ? 26.933 -1.430 -6.768 1.00 93.56 509 ASN A N 1
ATOM 4003 C CA . ASN A 1 509 ? 25.953 -1.675 -7.831 1.00 93.56 509 ASN A CA 1
ATOM 4004 C C . ASN A 1 509 ? 24.589 -2.055 -7.246 1.00 93.56 509 ASN A C 1
ATOM 4006 O O . ASN A 1 509 ? 23.551 -1.599 -7.726 1.00 93.56 509 ASN A O 1
ATOM 4010 N N . TYR A 1 510 ? 24.594 -2.843 -6.170 1.00 94.75 510 TYR A N 1
ATOM 4011 C CA . TYR A 1 510 ? 23.401 -3.176 -5.398 1.00 94.75 510 TYR A CA 1
ATOM 4012 C C . TYR A 1 510 ? 22.752 -1.923 -4.794 1.00 94.75 510 TYR A C 1
ATOM 4014 O O . TYR A 1 510 ? 21.569 -1.676 -5.033 1.00 94.75 510 TYR A O 1
ATOM 4022 N N . SER A 1 511 ? 23.543 -1.096 -4.102 1.00 95.44 511 SER A N 1
ATOM 4023 C CA . SER A 1 511 ? 23.100 0.179 -3.526 1.00 95.44 511 SER A CA 1
ATOM 4024 C C . SER A 1 511 ? 22.580 1.136 -4.601 1.00 95.44 511 SER A C 1
ATOM 4026 O O . SER A 1 511 ? 21.527 1.754 -4.447 1.00 95.44 511 SER A O 1
ATOM 4028 N N . PHE A 1 512 ? 23.285 1.236 -5.730 1.00 94.06 512 PHE A N 1
ATOM 4029 C CA . PHE A 1 512 ? 22.925 2.136 -6.819 1.00 94.06 512 PHE A CA 1
ATOM 4030 C C . PHE A 1 512 ? 21.603 1.747 -7.486 1.00 94.06 512 PHE A C 1
ATOM 4032 O O . PHE A 1 512 ? 20.727 2.600 -7.629 1.00 94.06 512 PHE A O 1
ATOM 4039 N N . LEU A 1 513 ? 21.404 0.463 -7.810 1.00 96.00 513 LEU A N 1
ATOM 4040 C CA . LEU A 1 513 ? 20.121 -0.018 -8.330 1.00 96.00 513 LEU A CA 1
ATOM 4041 C C . LEU A 1 513 ? 18.987 0.228 -7.326 1.00 96.00 513 LEU A C 1
ATOM 4043 O O . LEU A 1 513 ? 17.946 0.758 -7.706 1.00 96.00 513 LEU A O 1
ATOM 4047 N N . ALA A 1 514 ? 19.188 -0.097 -6.046 1.00 95.75 514 ALA A N 1
ATOM 4048 C CA . ALA A 1 514 ? 18.174 0.110 -5.013 1.00 95.75 514 ALA A CA 1
ATOM 4049 C C . ALA A 1 514 ? 17.780 1.591 -4.862 1.00 95.75 514 ALA A C 1
ATOM 4051 O O . ALA A 1 514 ? 16.591 1.899 -4.783 1.00 95.75 514 ALA A O 1
ATOM 4052 N N . LYS A 1 515 ? 18.748 2.519 -4.904 1.00 94.25 515 LYS A N 1
ATOM 4053 C CA . LYS A 1 515 ? 18.481 3.968 -4.898 1.00 94.25 515 LYS A CA 1
ATOM 4054 C C . LYS A 1 515 ? 17.610 4.393 -6.075 1.00 94.25 515 LYS A C 1
ATOM 4056 O O . LYS A 1 515 ? 16.643 5.125 -5.873 1.00 94.25 515 LYS A O 1
ATOM 4061 N N . PHE A 1 516 ? 17.918 3.908 -7.278 1.00 92.75 516 PHE A N 1
ATOM 4062 C CA . PHE A 1 516 ? 17.101 4.184 -8.455 1.00 92.75 516 PHE A CA 1
ATOM 4063 C C . PHE A 1 516 ? 15.678 3.646 -8.307 1.00 92.75 516 PHE A C 1
ATOM 4065 O O . PHE A 1 516 ? 14.737 4.354 -8.652 1.00 92.75 516 PHE A O 1
ATOM 4072 N N . LEU A 1 517 ? 15.496 2.437 -7.770 1.00 93.88 517 LEU A N 1
ATOM 4073 C CA . LEU A 1 517 ? 14.170 1.834 -7.602 1.00 93.88 517 LEU A CA 1
ATOM 4074 C C . LEU A 1 517 ? 13.253 2.672 -6.702 1.00 93.88 517 LEU A C 1
ATOM 4076 O O . LEU A 1 517 ? 12.091 2.875 -7.049 1.00 93.88 517 LEU A O 1
ATOM 4080 N N . VAL A 1 518 ? 13.775 3.200 -5.590 1.00 91.88 518 VAL A N 1
ATOM 4081 C CA . VAL A 1 518 ? 12.959 3.884 -4.569 1.00 91.88 518 VAL A CA 1
ATOM 4082 C C . VAL A 1 518 ? 12.694 5.367 -4.837 1.00 91.88 518 VAL A C 1
ATOM 4084 O O . VAL A 1 518 ? 11.878 5.984 -4.153 1.00 91.88 518 VAL A O 1
ATOM 4087 N N . VAL A 1 519 ? 13.371 5.983 -5.806 1.00 86.12 519 VAL A N 1
ATOM 4088 C CA . VAL A 1 519 ? 13.120 7.389 -6.159 1.00 86.12 519 VAL A CA 1
ATOM 4089 C C . VAL A 1 519 ? 11.947 7.536 -7.131 1.00 86.12 519 VAL A C 1
ATOM 4091 O O . VAL A 1 519 ? 11.661 6.643 -7.934 1.00 86.12 519 VAL A O 1
ATOM 4094 N N . GLN A 1 520 ? 11.297 8.702 -7.092 1.00 80.06 520 GLN A N 1
ATOM 4095 C CA . GLN A 1 520 ? 10.299 9.093 -8.094 1.00 80.06 520 GLN A CA 1
ATOM 4096 C C . GLN A 1 520 ? 10.903 9.107 -9.507 1.00 80.06 520 GLN A C 1
ATOM 4098 O O . GLN A 1 520 ? 12.115 9.249 -9.669 1.00 80.06 520 GLN A O 1
ATOM 4103 N N . ALA A 1 521 ? 10.067 8.992 -10.541 1.00 77.06 521 ALA A N 1
ATOM 4104 C CA . ALA A 1 521 ? 10.521 8.954 -11.932 1.00 77.06 521 ALA A CA 1
ATOM 4105 C C . ALA A 1 521 ? 11.362 10.187 -12.318 1.00 77.06 521 ALA A C 1
ATOM 4107 O O . ALA A 1 521 ? 12.416 10.045 -12.933 1.00 77.06 521 ALA A O 1
ATOM 4108 N N . GLU A 1 522 ? 10.966 11.383 -11.881 1.00 75.38 522 GLU A N 1
ATOM 4109 C CA . GLU A 1 522 ? 11.684 12.632 -12.168 1.00 75.38 522 GLU A CA 1
ATOM 4110 C C . GLU A 1 522 ? 12.990 12.711 -11.385 1.00 75.38 522 GLU A C 1
ATOM 4112 O O . GLU A 1 522 ? 13.977 13.233 -11.882 1.00 75.38 522 GLU A O 1
ATOM 4117 N N . GLN A 1 523 ? 13.014 12.189 -10.155 1.00 81.38 523 GLN A N 1
ATOM 4118 C CA . GLN A 1 523 ? 14.250 12.099 -9.376 1.00 81.38 523 GLN A CA 1
ATOM 4119 C C . GLN A 1 523 ? 15.228 11.100 -9.998 1.00 81.38 523 GLN A C 1
ATOM 4121 O O . GLN A 1 523 ? 16.420 11.372 -10.017 1.00 81.38 523 GLN A O 1
ATOM 4126 N N . ALA A 1 524 ? 14.743 9.979 -10.542 1.00 85.62 524 ALA A N 1
ATOM 4127 C CA . ALA A 1 524 ? 15.583 9.060 -11.307 1.00 85.62 524 ALA A CA 1
ATOM 4128 C C . ALA A 1 524 ? 16.175 9.759 -12.538 1.00 85.62 524 ALA A C 1
ATOM 4130 O O . ALA A 1 524 ? 17.360 9.605 -12.807 1.00 85.62 524 ALA A O 1
ATOM 4131 N N . ASP A 1 525 ? 15.382 10.557 -13.258 1.00 86.88 525 ASP A N 1
ATOM 4132 C CA . ASP A 1 525 ? 15.872 11.307 -14.420 1.00 86.88 525 ASP A CA 1
ATOM 4133 C C . ASP A 1 525 ? 16.889 12.389 -14.031 1.00 86.88 525 ASP A C 1
ATOM 4135 O O . ASP A 1 525 ? 17.889 12.550 -14.726 1.00 86.88 525 ASP A O 1
ATOM 4139 N N . LEU A 1 526 ? 16.697 13.063 -12.891 1.00 86.06 526 LEU A N 1
ATOM 4140 C CA . LEU A 1 526 ? 17.703 13.964 -12.320 1.00 86.06 526 LEU A CA 1
ATOM 4141 C C . LEU A 1 526 ? 19.003 13.237 -11.990 1.00 86.06 526 LEU A C 1
ATOM 4143 O O . LEU A 1 526 ? 20.061 13.705 -12.377 1.00 86.06 526 LEU A O 1
ATOM 4147 N N . MET A 1 527 ? 18.935 12.066 -11.349 1.00 86.38 527 MET A N 1
ATOM 4148 C CA . MET A 1 527 ? 20.133 11.276 -11.044 1.00 86.38 527 MET A CA 1
ATOM 4149 C C . MET A 1 527 ? 20.908 10.893 -12.311 1.00 86.38 527 MET A C 1
ATOM 4151 O O . MET A 1 527 ? 22.132 10.824 -12.284 1.00 86.38 527 MET A O 1
ATOM 4155 N N . ILE A 1 528 ? 20.210 10.643 -13.423 1.00 89.06 528 ILE A N 1
ATOM 4156 C CA . ILE A 1 528 ? 20.836 10.343 -14.719 1.00 89.06 528 ILE A CA 1
ATOM 4157 C C . ILE A 1 528 ? 21.479 11.587 -15.308 1.00 89.06 528 ILE A C 1
ATOM 4159 O O . ILE A 1 528 ? 22.576 11.494 -15.849 1.00 89.06 528 ILE A O 1
ATOM 4163 N N . LEU A 1 529 ? 20.804 12.730 -15.208 1.00 88.69 529 LEU A N 1
ATOM 4164 C CA . LEU A 1 529 ? 21.303 14.003 -15.701 1.00 88.69 529 LEU A CA 1
ATOM 4165 C C . LEU A 1 529 ? 22.532 14.472 -14.911 1.00 88.69 529 LEU A C 1
ATOM 4167 O O . LEU A 1 529 ? 23.546 14.812 -15.516 1.00 88.69 529 LEU A O 1
ATOM 4171 N N . ASP A 1 530 ? 22.475 14.407 -13.582 1.00 84.88 530 ASP A N 1
ATOM 4172 C CA . ASP A 1 530 ? 23.600 14.712 -12.699 1.00 84.88 530 ASP A CA 1
ATOM 4173 C C . ASP A 1 530 ? 24.773 13.786 -13.002 1.00 84.88 530 ASP A C 1
ATOM 4175 O O . ASP A 1 530 ? 25.880 14.260 -13.220 1.00 84.88 530 ASP A O 1
ATOM 4179 N N . GLN A 1 531 ? 24.528 12.478 -13.134 1.00 83.75 531 GLN A N 1
ATOM 4180 C CA . GLN A 1 531 ? 25.563 11.530 -13.540 1.00 83.75 531 GLN A CA 1
ATOM 4181 C C . GLN A 1 531 ? 26.122 11.832 -14.938 1.00 83.75 531 GLN A C 1
ATOM 4183 O O . GLN A 1 531 ? 27.315 11.648 -15.167 1.00 83.75 531 GLN A O 1
ATOM 4188 N N . ALA A 1 532 ? 25.288 12.277 -15.883 1.00 87.19 532 ALA A N 1
ATOM 4189 C CA . ALA A 1 532 ? 25.737 12.621 -17.228 1.00 87.19 532 ALA A CA 1
ATOM 4190 C C . ALA A 1 532 ? 26.733 13.788 -17.218 1.00 87.19 532 ALA A C 1
ATOM 4192 O O . ALA A 1 532 ? 27.608 13.847 -18.081 1.00 87.19 532 ALA A O 1
ATOM 4193 N N . MET A 1 533 ? 26.596 14.697 -16.251 1.00 86.69 533 MET A N 1
ATOM 4194 C CA . MET A 1 533 ? 27.407 15.907 -16.109 1.00 86.69 533 MET A CA 1
ATOM 4195 C C . MET A 1 533 ? 28.438 15.824 -14.973 1.00 86.69 533 MET A C 1
ATOM 4197 O O . MET A 1 533 ? 29.170 16.790 -14.755 1.00 86.69 533 MET A O 1
ATOM 4201 N N . ASP A 1 534 ? 28.508 14.702 -14.255 1.00 79.62 534 ASP A N 1
ATOM 4202 C CA . ASP A 1 534 ? 29.443 14.507 -13.151 1.00 79.62 534 ASP A CA 1
ATOM 4203 C C . ASP A 1 534 ? 30.859 14.234 -13.685 1.00 79.62 534 ASP A C 1
ATOM 4205 O O . ASP A 1 534 ? 31.099 13.300 -14.453 1.00 79.62 534 ASP A O 1
ATOM 4209 N N . GLY A 1 535 ? 31.821 15.063 -13.277 1.00 74.81 535 GLY A N 1
ATOM 4210 C CA . GLY A 1 535 ? 33.224 14.970 -13.691 1.00 74.81 535 GLY A CA 1
ATOM 4211 C C . GLY A 1 535 ? 33.644 15.917 -14.826 1.00 74.81 535 GLY A C 1
ATOM 4212 O O . GLY A 1 535 ? 32.954 16.864 -15.186 1.00 74.81 535 GLY A O 1
ATOM 4213 N N . MET A 1 536 ? 34.856 15.704 -15.359 1.00 69.75 536 MET A N 1
ATOM 4214 C CA . MET A 1 536 ? 35.464 16.585 -16.378 1.00 69.75 536 MET A CA 1
ATOM 4215 C C . MET A 1 536 ? 34.984 16.308 -17.812 1.00 69.75 536 MET A C 1
ATOM 4217 O O . MET A 1 536 ? 35.261 17.102 -18.708 1.00 69.75 536 MET A O 1
ATOM 4221 N N . VAL A 1 537 ? 34.323 15.172 -18.049 1.00 81.69 537 VAL A N 1
ATOM 4222 C CA . VAL A 1 537 ? 33.850 14.734 -19.370 1.00 81.69 537 VAL A CA 1
ATOM 4223 C C . VAL A 1 537 ? 32.416 14.242 -19.232 1.00 81.69 537 VAL A C 1
ATOM 4225 O O . VAL A 1 537 ? 32.127 13.447 -18.345 1.00 81.69 537 VAL A O 1
ATOM 4228 N N . ILE A 1 538 ? 31.545 14.672 -20.140 1.00 87.00 538 ILE A N 1
ATOM 4229 C CA . ILE A 1 538 ? 30.129 14.289 -20.157 1.00 87.00 538 ILE A CA 1
ATOM 4230 C C . ILE A 1 538 ? 29.961 12.816 -20.556 1.00 87.00 538 ILE A C 1
ATOM 4232 O O . ILE A 1 538 ? 30.473 12.387 -21.602 1.00 87.00 538 ILE A O 1
ATOM 4236 N N . ASP A 1 539 ? 29.153 12.064 -19.800 1.00 89.88 539 ASP A N 1
ATOM 4237 C CA . ASP A 1 539 ? 28.626 10.762 -20.235 1.00 89.88 539 ASP A CA 1
ATOM 4238 C C . ASP A 1 539 ? 27.527 10.991 -21.281 1.00 89.88 539 ASP A C 1
ATOM 4240 O O . ASP A 1 539 ? 26.334 11.121 -20.998 1.00 89.88 539 ASP A O 1
ATOM 4244 N N . HIS A 1 540 ? 27.958 11.024 -22.540 1.00 89.75 540 HIS A N 1
ATOM 4245 C CA . HIS A 1 540 ? 27.077 11.202 -23.685 1.00 89.75 540 HIS A CA 1
ATOM 4246 C C . HIS A 1 540 ? 26.026 10.089 -23.803 1.00 89.75 540 HIS A C 1
ATOM 4248 O O . HIS A 1 540 ? 24.949 10.332 -24.338 1.00 89.75 540 HIS A O 1
ATOM 4254 N N . GLY A 1 541 ? 26.299 8.879 -23.300 1.00 89.12 541 GLY A N 1
ATOM 4255 C CA . GLY A 1 541 ? 25.328 7.786 -23.311 1.00 89.12 541 GLY A CA 1
ATOM 4256 C C . GLY A 1 541 ? 24.157 8.062 -22.371 1.00 89.12 541 GLY A C 1
ATOM 4257 O O . GLY A 1 541 ? 23.004 7.902 -22.769 1.00 89.12 541 GLY A O 1
ATOM 4258 N N . ALA A 1 542 ? 24.446 8.530 -21.154 1.00 90.38 542 ALA A N 1
ATOM 4259 C CA . ALA A 1 542 ? 23.428 8.979 -20.201 1.00 90.38 542 ALA A CA 1
ATOM 4260 C C . ALA A 1 542 ? 22.661 10.211 -20.712 1.00 90.38 542 ALA A C 1
ATOM 4262 O O . ALA A 1 542 ? 21.439 10.279 -20.577 1.00 90.38 542 ALA A O 1
ATOM 4263 N N . LEU A 1 543 ? 23.348 11.152 -21.366 1.00 92.25 543 LEU A N 1
ATOM 4264 C CA . LEU A 1 543 ? 22.702 12.325 -21.956 1.00 92.25 543 LEU A CA 1
ATOM 4265 C C . LEU A 1 543 ? 21.753 11.949 -23.109 1.00 92.25 543 LEU A C 1
ATOM 4267 O O . LEU A 1 543 ? 20.638 12.463 -23.180 1.00 92.25 543 LEU A O 1
ATOM 4271 N N . VAL A 1 544 ? 22.152 11.022 -23.987 1.00 91.88 544 VAL A N 1
ATOM 4272 C CA . VAL A 1 544 ? 21.278 10.492 -25.049 1.00 91.88 544 VAL A CA 1
ATOM 4273 C C . VAL A 1 544 ? 20.097 9.720 -24.461 1.00 91.88 544 VAL A C 1
ATOM 4275 O O . VAL A 1 544 ? 18.974 9.880 -24.942 1.00 91.88 544 VAL A O 1
ATOM 4278 N N . GLU A 1 545 ? 20.317 8.931 -23.404 1.00 90.94 545 GLU A N 1
ATOM 4279 C CA . GLU A 1 545 ? 19.244 8.254 -22.666 1.00 90.94 545 GLU A CA 1
ATOM 4280 C C . GLU A 1 545 ? 18.192 9.260 -22.179 1.00 90.94 545 GLU A C 1
ATOM 4282 O O . GLU A 1 545 ? 16.997 9.085 -22.430 1.00 90.94 545 GLU A O 1
ATOM 4287 N N . PHE A 1 546 ? 18.647 10.328 -21.521 1.00 89.94 546 PHE A N 1
ATOM 4288 C CA . PHE A 1 546 ? 17.792 11.377 -20.984 1.00 89.94 546 PHE A CA 1
ATOM 4289 C C . PHE A 1 546 ? 17.056 12.149 -22.083 1.00 89.94 546 PHE A C 1
ATOM 4291 O O . PHE A 1 546 ? 15.843 12.300 -22.004 1.00 89.94 546 PHE A O 1
ATOM 4298 N N . LEU A 1 547 ? 17.754 12.620 -23.118 1.00 89.62 547 LEU A N 1
ATOM 4299 C CA . LEU A 1 547 ? 17.160 13.494 -24.133 1.00 89.62 547 LEU A CA 1
ATOM 4300 C C . LEU A 1 547 ? 16.284 12.742 -25.139 1.00 89.62 547 LEU A C 1
ATOM 4302 O O . LEU A 1 547 ? 15.216 13.226 -25.505 1.00 89.62 547 LEU A O 1
ATOM 4306 N N . CYS A 1 548 ? 16.750 11.591 -25.631 1.00 87.69 548 CYS A N 1
ATOM 4307 C CA . CYS A 1 548 ? 16.173 10.948 -26.815 1.00 87.69 548 CYS A CA 1
ATOM 4308 C C . CYS A 1 548 ? 15.257 9.771 -26.479 1.00 87.69 548 CYS A C 1
ATOM 4310 O O . CYS A 1 548 ? 14.261 9.574 -27.178 1.00 87.69 548 CYS A O 1
ATOM 4312 N N . ALA A 1 549 ? 15.588 8.996 -25.440 1.00 84.94 549 ALA A N 1
ATOM 4313 C CA . ALA A 1 549 ? 14.839 7.790 -25.087 1.00 84.94 549 ALA A CA 1
ATOM 4314 C C . ALA A 1 549 ? 13.699 8.064 -24.090 1.00 84.94 549 ALA A C 1
ATOM 4316 O O . ALA A 1 549 ? 12.670 7.388 -24.141 1.00 84.94 549 ALA A O 1
ATOM 4317 N N . ARG A 1 550 ? 13.840 9.064 -23.204 1.00 82.44 550 ARG A N 1
ATOM 4318 C CA . ARG A 1 550 ? 12.757 9.461 -22.290 1.00 82.44 550 ARG A CA 1
ATOM 4319 C C . ARG A 1 550 ? 11.622 10.163 -23.023 1.00 82.44 550 ARG A C 1
ATOM 4321 O O . ARG A 1 550 ? 11.802 10.866 -24.015 1.00 82.44 550 ARG A O 1
ATOM 4328 N N . HIS A 1 551 ? 10.428 10.026 -22.457 1.00 77.94 551 HIS A N 1
ATOM 4329 C CA . HIS A 1 551 ? 9.265 10.762 -22.924 1.00 77.94 551 HIS A CA 1
ATOM 4330 C C . HIS A 1 551 ? 9.477 12.285 -22.758 1.00 77.94 551 HIS A C 1
ATOM 4332 O O . HIS A 1 551 ? 9.875 12.710 -21.669 1.00 77.94 551 HIS A O 1
ATOM 4338 N N . PRO A 1 552 ? 9.144 13.132 -23.754 1.00 78.12 552 PRO A N 1
ATOM 4339 C CA . PRO A 1 552 ? 9.337 14.586 -23.681 1.00 78.12 552 PRO A CA 1
ATOM 4340 C C . PRO A 1 552 ? 8.764 15.258 -22.424 1.00 78.12 552 PRO A C 1
ATOM 4342 O O . PRO A 1 552 ? 9.364 16.188 -21.892 1.00 78.12 552 PRO A O 1
ATOM 4345 N N . ARG A 1 553 ? 7.632 14.770 -21.896 1.00 74.88 553 ARG A N 1
ATOM 4346 C CA . ARG A 1 553 ? 7.052 15.278 -20.635 1.00 74.88 553 ARG A CA 1
ATOM 4347 C C . ARG A 1 553 ? 7.972 15.039 -19.430 1.00 74.88 553 ARG A C 1
ATOM 4349 O O . ARG A 1 553 ? 8.133 15.943 -18.615 1.00 74.88 553 ARG A O 1
ATOM 4356 N N . ARG A 1 554 ? 8.622 13.868 -19.350 1.00 78.19 554 ARG A N 1
ATOM 4357 C CA . ARG A 1 554 ? 9.611 13.549 -18.301 1.00 78.19 554 ARG A CA 1
ATOM 4358 C C . ARG A 1 554 ? 10.846 14.436 -18.421 1.00 78.19 554 ARG A C 1
ATOM 4360 O O . ARG A 1 554 ? 11.294 14.971 -17.415 1.00 78.19 554 ARG A O 1
ATOM 4367 N N . VAL A 1 555 ? 11.325 14.676 -19.645 1.00 83.31 555 VAL A N 1
ATOM 4368 C CA . VAL A 1 555 ? 12.453 15.589 -19.906 1.00 83.31 555 VAL A CA 1
ATOM 4369 C C . VAL A 1 555 ? 12.140 17.008 -19.425 1.00 83.31 555 VAL A C 1
ATOM 4371 O O . VAL A 1 555 ? 12.940 17.599 -18.705 1.00 83.31 555 VAL A O 1
ATOM 4374 N N . ARG A 1 556 ? 10.954 17.544 -19.750 1.00 81.69 556 ARG A N 1
ATOM 4375 C CA . ARG A 1 556 ? 10.520 18.878 -19.290 1.00 81.69 556 ARG A CA 1
ATOM 4376 C C . ARG A 1 556 ? 10.390 18.956 -17.765 1.00 81.69 556 ARG A C 1
ATOM 4378 O O . ARG A 1 556 ? 10.839 19.934 -17.175 1.00 81.69 556 ARG A O 1
ATOM 4385 N N . ALA A 1 557 ? 9.808 17.935 -17.131 1.00 79.06 557 ALA A N 1
ATOM 4386 C CA . ALA A 1 557 ? 9.650 17.883 -15.677 1.00 79.06 557 ALA A CA 1
ATOM 4387 C C . ALA A 1 557 ? 11.003 17.796 -14.949 1.00 79.06 557 ALA A C 1
ATOM 4389 O O . ALA A 1 557 ? 11.237 18.527 -13.988 1.00 79.06 557 ALA A O 1
ATOM 4390 N N . ALA A 1 558 ? 11.909 16.943 -15.432 1.00 83.31 558 ALA A N 1
ATOM 4391 C CA . ALA A 1 558 ? 13.259 16.821 -14.897 1.00 83.31 558 ALA A CA 1
ATOM 4392 C C . ALA A 1 558 ? 14.057 18.116 -15.087 1.00 83.31 558 ALA A C 1
ATOM 4394 O O . ALA A 1 558 ? 14.672 18.578 -14.135 1.00 83.31 558 ALA A O 1
ATOM 4395 N N . LYS A 1 559 ? 13.973 18.754 -16.264 1.00 86.69 559 LYS A N 1
ATOM 4396 C CA . LYS A 1 559 ? 14.585 20.064 -16.523 1.00 86.69 559 LYS A CA 1
ATOM 4397 C C . LYS A 1 559 ? 14.122 21.112 -15.509 1.00 86.69 559 LYS A C 1
ATOM 4399 O O . LYS A 1 559 ? 14.959 21.707 -14.846 1.00 86.69 559 LYS A O 1
ATOM 4404 N N . ALA A 1 560 ? 12.810 21.300 -15.355 1.00 85.19 560 ALA A N 1
ATOM 4405 C CA . ALA A 1 560 ? 12.265 22.296 -14.431 1.00 85.19 560 ALA A CA 1
ATOM 4406 C C . ALA A 1 560 ? 12.712 22.048 -12.981 1.00 85.19 560 ALA A C 1
ATOM 4408 O O . ALA A 1 560 ? 12.97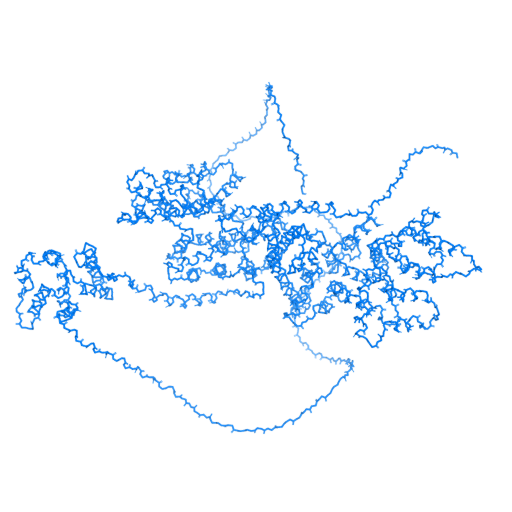5 22.983 -12.231 1.00 85.19 560 ALA A O 1
ATOM 4409 N N . LYS A 1 561 ? 12.822 20.776 -12.585 1.00 84.50 561 LYS A N 1
ATOM 4410 C CA . LYS A 1 561 ? 13.283 20.396 -11.249 1.00 84.50 561 LYS A CA 1
ATOM 4411 C C . LYS A 1 561 ? 14.787 20.610 -11.071 1.00 84.50 561 LYS A C 1
ATOM 4413 O O . LYS A 1 561 ? 15.196 21.055 -10.007 1.00 84.50 561 LYS A O 1
ATOM 4418 N N . TRP A 1 562 ? 15.585 20.325 -12.098 1.00 87.31 562 TRP A N 1
ATOM 4419 C CA . TRP A 1 562 ? 17.025 20.579 -12.112 1.00 87.31 562 TRP A CA 1
ATOM 4420 C C . TRP A 1 562 ? 17.297 22.081 -11.977 1.00 87.31 562 TRP A C 1
ATOM 4422 O O . TRP A 1 562 ? 17.987 22.504 -11.060 1.00 87.31 562 TRP A O 1
ATOM 4432 N N . GLU A 1 563 ? 16.634 22.906 -12.788 1.00 88.81 563 GLU A N 1
ATOM 4433 C CA . GLU A 1 563 ? 16.734 24.375 -12.733 1.00 88.81 563 GLU A CA 1
ATOM 4434 C C . GLU A 1 563 ? 16.219 24.964 -11.403 1.00 88.81 563 GLU A C 1
ATOM 4436 O O . GLU A 1 563 ? 16.530 26.098 -11.066 1.00 88.81 563 GLU A O 1
ATOM 4441 N N . GLY A 1 564 ? 15.453 24.203 -10.613 1.00 86.69 564 GLY A N 1
ATOM 4442 C CA . GLY A 1 564 ? 15.077 24.581 -9.248 1.00 86.69 564 GLY A CA 1
ATOM 4443 C C . GLY A 1 564 ? 16.147 24.292 -8.185 1.00 86.69 564 GLY A C 1
ATOM 4444 O O . GLY A 1 564 ? 16.076 24.854 -7.092 1.00 86.69 564 GLY A O 1
ATOM 4445 N N . TYR A 1 565 ? 17.114 23.412 -8.471 1.00 82.81 565 TYR A N 1
ATOM 4446 C CA . TYR A 1 565 ? 18.229 23.062 -7.577 1.00 82.81 565 TYR A CA 1
ATOM 4447 C C . TYR A 1 565 ? 19.549 23.747 -7.948 1.00 82.81 565 TYR A C 1
ATOM 4449 O O . TYR A 1 565 ? 20.486 23.720 -7.149 1.00 82.81 565 TYR A O 1
ATOM 4457 N N . HIS A 1 566 ? 19.626 24.338 -9.137 1.00 83.19 566 HIS A N 1
ATOM 4458 C CA . HIS A 1 566 ? 20.836 24.921 -9.701 1.00 83.19 566 HIS A CA 1
ATOM 4459 C C . HIS A 1 566 ? 20.614 26.393 -10.060 1.00 83.19 566 HIS A C 1
ATOM 4461 O O . HIS A 1 566 ? 19.526 26.773 -10.480 1.00 83.19 566 HIS A O 1
ATOM 4467 N N . ASP A 1 567 ? 21.653 27.215 -9.891 1.00 84.12 567 ASP A N 1
ATOM 4468 C CA . ASP A 1 567 ? 21.601 28.647 -10.223 1.00 84.12 567 ASP A CA 1
ATOM 4469 C C . ASP A 1 567 ? 21.647 28.900 -11.746 1.00 84.12 567 ASP A C 1
ATOM 4471 O O . ASP A 1 567 ? 21.146 29.920 -12.220 1.00 84.12 567 ASP A O 1
ATOM 4475 N N . ASP A 1 568 ? 22.226 27.966 -12.509 1.00 82.94 568 ASP A N 1
ATOM 4476 C CA . ASP A 1 568 ? 22.306 28.016 -13.971 1.00 82.94 568 ASP A CA 1
ATOM 4477 C C . ASP A 1 568 ? 21.090 27.333 -14.612 1.00 82.94 568 ASP A C 1
ATOM 4479 O O . ASP A 1 568 ? 20.546 26.365 -14.071 1.00 82.94 568 ASP A O 1
ATOM 4483 N N . SER A 1 569 ? 20.688 27.772 -15.811 1.00 90.38 569 SER A N 1
ATOM 4484 C CA . SER A 1 569 ? 19.704 27.011 -16.586 1.00 90.38 569 SER A CA 1
ATOM 4485 C C . SER A 1 569 ? 20.334 25.733 -17.149 1.00 90.38 569 SER A C 1
ATOM 4487 O O . SER A 1 569 ? 21.524 25.700 -17.473 1.00 90.38 569 SER A O 1
ATOM 4489 N N . LEU A 1 570 ? 19.543 24.666 -17.324 1.00 89.81 570 LEU A N 1
ATOM 4490 C CA . LEU A 1 570 ? 20.066 23.414 -17.894 1.00 89.81 570 LEU A CA 1
ATOM 4491 C C . LEU A 1 570 ? 20.561 23.623 -19.332 1.00 89.81 570 LEU A C 1
ATOM 4493 O O . LEU A 1 570 ? 21.476 22.948 -19.800 1.00 89.81 570 LEU A O 1
ATOM 4497 N N . ILE A 1 571 ? 19.925 24.564 -20.030 1.00 90.81 571 ILE A N 1
ATOM 4498 C CA . ILE A 1 571 ? 20.308 24.992 -21.372 1.00 90.81 571 ILE A CA 1
ATOM 4499 C C . ILE A 1 571 ? 21.711 25.590 -21.340 1.00 90.81 571 ILE A C 1
ATOM 4501 O O . ILE A 1 571 ? 22.567 25.080 -22.050 1.00 90.81 571 ILE A O 1
ATOM 4505 N N . ASP A 1 572 ? 21.950 26.602 -20.505 1.00 89.81 572 ASP A N 1
ATOM 4506 C CA . ASP A 1 572 ? 23.250 27.283 -20.443 1.00 89.81 572 ASP A CA 1
ATOM 4507 C C . ASP A 1 572 ? 24.342 26.309 -20.000 1.00 89.81 572 ASP A C 1
ATOM 4509 O O . ASP A 1 572 ? 25.403 26.231 -20.613 1.00 89.81 572 ASP A O 1
ATOM 4513 N N . LYS A 1 573 ? 24.033 25.458 -19.011 1.00 89.50 573 LYS A N 1
ATOM 4514 C CA . LYS A 1 573 ? 24.970 24.444 -18.538 1.00 89.50 573 LYS A CA 1
ATOM 4515 C C . LYS A 1 573 ? 25.430 23.518 -19.658 1.00 89.50 573 LYS A C 1
ATOM 4517 O O . LYS A 1 573 ? 26.628 23.293 -19.791 1.00 89.50 573 LYS A O 1
ATOM 4522 N N . LEU A 1 574 ? 24.498 22.957 -20.432 1.00 91.06 574 LEU A N 1
ATOM 4523 C CA . LEU A 1 574 ? 24.829 22.064 -21.544 1.00 91.06 574 LEU A CA 1
ATOM 4524 C C . LEU A 1 574 ? 25.443 22.806 -22.734 1.00 91.06 574 LEU A C 1
ATOM 4526 O O . LEU A 1 574 ? 26.229 22.201 -23.457 1.00 91.06 574 LEU A O 1
ATOM 4530 N N . ASP A 1 575 ? 25.109 24.081 -22.934 1.00 90.50 575 ASP A N 1
ATOM 4531 C CA . ASP A 1 575 ? 25.724 24.940 -23.952 1.00 90.50 575 ASP A CA 1
ATOM 4532 C C . ASP A 1 575 ? 27.220 25.150 -23.677 1.00 90.50 575 ASP A C 1
ATOM 4534 O O . ASP A 1 575 ? 28.031 25.065 -24.595 1.00 90.50 575 ASP A O 1
ATOM 4538 N N . ASP A 1 576 ? 27.594 25.309 -22.405 1.00 88.88 576 ASP A N 1
ATOM 4539 C CA . ASP A 1 576 ? 28.986 25.488 -21.981 1.00 88.88 576 ASP A CA 1
ATOM 4540 C C . ASP A 1 576 ? 29.836 24.216 -22.110 1.00 88.88 576 ASP A C 1
ATOM 4542 O O . ASP A 1 576 ? 31.053 24.291 -22.304 1.00 88.88 576 ASP A O 1
ATOM 4546 N N . VAL A 1 577 ? 29.224 23.036 -21.947 1.00 89.00 577 VAL A N 1
ATOM 4547 C CA . VAL A 1 577 ? 29.962 21.762 -21.876 1.00 89.00 577 VAL A CA 1
ATOM 4548 C C . VAL A 1 577 ? 29.892 20.929 -23.162 1.00 89.00 577 VAL A C 1
ATOM 4550 O O . VAL A 1 577 ? 30.736 20.053 -23.369 1.00 89.00 577 VAL A O 1
ATOM 4553 N N . LEU A 1 578 ? 28.918 21.183 -24.040 1.00 92.25 578 LEU A N 1
ATOM 4554 C CA . LEU A 1 578 ? 28.789 20.527 -25.345 1.00 92.25 578 LEU A CA 1
ATOM 4555 C C . LEU A 1 578 ? 29.335 21.411 -26.469 1.00 92.25 578 LEU A C 1
ATOM 4557 O O . LEU A 1 578 ? 29.505 22.614 -26.333 1.00 92.25 578 LEU A O 1
ATOM 4561 N N . SER A 1 579 ? 29.595 20.803 -27.626 1.00 91.06 579 SER A N 1
ATOM 4562 C CA . SER A 1 579 ? 29.929 21.542 -28.848 1.00 91.06 579 SER A CA 1
ATOM 4563 C C . SER A 1 579 ? 29.360 20.863 -30.096 1.00 91.06 579 SER A C 1
ATOM 4565 O O . SER A 1 579 ? 28.994 19.682 -30.072 1.00 91.06 579 SER A O 1
ATOM 4567 N N . GLY A 1 580 ? 29.273 21.619 -31.192 1.00 93.06 580 GLY A N 1
ATOM 4568 C CA . GLY A 1 580 ? 28.915 21.114 -32.520 1.00 93.06 580 GLY A CA 1
ATOM 4569 C C . GLY A 1 580 ? 27.499 20.534 -32.608 1.00 93.06 580 GLY A C 1
ATOM 4570 O O . GLY A 1 580 ? 26.546 21.048 -32.019 1.00 93.06 580 GLY A O 1
ATOM 4571 N N . ASP A 1 581 ? 27.353 19.441 -33.353 1.00 94.44 581 ASP A N 1
ATOM 4572 C CA . ASP A 1 581 ? 26.050 18.823 -33.625 1.00 94.44 581 ASP A CA 1
ATOM 4573 C C . ASP A 1 581 ? 25.372 18.278 -32.360 1.00 94.44 581 ASP A C 1
ATOM 4575 O O . ASP A 1 581 ? 24.147 18.305 -32.251 1.00 94.44 581 ASP A O 1
ATOM 4579 N N . MET A 1 582 ? 26.151 17.834 -31.365 1.00 93.94 582 MET A N 1
ATOM 4580 C CA . MET A 1 582 ? 25.595 17.340 -30.101 1.00 93.94 582 MET A CA 1
ATOM 4581 C C . MET A 1 582 ? 24.980 18.475 -29.276 1.00 93.94 582 MET A C 1
ATOM 4583 O O . MET A 1 582 ? 23.905 18.304 -28.704 1.00 93.94 582 MET A O 1
ATOM 4587 N N . GLN A 1 583 ? 25.630 19.643 -29.248 1.00 94.12 583 GLN A N 1
ATOM 4588 C CA . GLN A 1 583 ? 25.082 20.857 -28.638 1.00 94.12 583 GLN A CA 1
ATOM 4589 C C . GLN A 1 583 ? 23.796 21.275 -29.357 1.00 94.12 583 GLN A C 1
ATOM 4591 O O . GLN A 1 583 ? 22.770 21.486 -28.715 1.00 94.12 583 GLN A O 1
ATOM 4596 N N . THR A 1 584 ? 23.817 21.301 -30.693 1.00 92.69 584 THR A N 1
ATOM 4597 C CA . THR A 1 584 ? 22.649 21.647 -31.522 1.00 92.69 584 THR A CA 1
ATOM 4598 C C . THR A 1 584 ? 21.462 20.729 -31.234 1.00 92.69 584 THR A C 1
ATOM 4600 O O . THR A 1 584 ? 20.353 21.203 -30.972 1.00 92.69 584 THR A O 1
ATOM 4603 N N . LEU A 1 585 ? 21.704 19.416 -31.202 1.00 93.94 585 LEU A N 1
ATOM 4604 C CA . LEU A 1 585 ? 20.701 18.409 -30.874 1.00 93.94 585 LEU A CA 1
ATOM 4605 C C . LEU A 1 585 ? 20.168 18.598 -29.451 1.00 93.94 585 LEU A C 1
ATOM 4607 O O . LEU A 1 585 ? 18.955 18.659 -29.261 1.00 93.94 585 LEU A O 1
ATOM 4611 N N . ALA A 1 586 ? 21.042 18.742 -28.450 1.00 93.25 586 ALA A N 1
ATOM 4612 C CA . ALA A 1 586 ? 20.631 18.911 -27.056 1.00 93.25 586 ALA A CA 1
ATOM 4613 C C . ALA A 1 586 ? 19.792 20.178 -26.847 1.00 93.25 586 ALA A C 1
ATOM 4615 O O . ALA A 1 586 ? 18.723 20.122 -26.235 1.00 93.25 586 ALA A O 1
ATOM 4616 N N . MET A 1 587 ? 20.221 21.304 -27.426 1.00 91.81 587 MET A N 1
ATOM 4617 C CA . MET A 1 587 ? 19.468 22.556 -27.393 1.00 91.81 587 MET A CA 1
ATOM 4618 C C . MET A 1 587 ? 18.100 22.397 -28.042 1.00 91.81 587 MET A C 1
ATOM 4620 O O . MET A 1 587 ? 17.107 22.876 -27.491 1.00 91.81 587 MET A O 1
ATOM 4624 N N . ARG A 1 588 ? 18.020 21.703 -29.182 1.00 90.44 588 ARG A N 1
ATOM 4625 C CA . ARG A 1 588 ? 16.746 21.470 -29.862 1.00 90.44 588 ARG A CA 1
ATOM 4626 C C . ARG A 1 588 ? 15.832 20.553 -29.062 1.00 90.44 588 ARG A C 1
ATOM 4628 O O . ARG A 1 588 ? 14.658 20.863 -28.939 1.00 90.44 588 ARG A O 1
ATOM 4635 N N . MET A 1 589 ? 16.352 19.499 -28.442 1.00 89.19 589 MET A N 1
ATOM 4636 C CA . MET A 1 589 ? 15.558 18.595 -27.602 1.00 89.19 589 MET A CA 1
ATOM 4637 C C . MET A 1 589 ? 15.045 19.278 -26.323 1.00 89.19 589 MET A C 1
ATOM 4639 O O . MET A 1 589 ? 13.910 19.035 -25.917 1.00 89.19 589 MET A O 1
ATOM 4643 N N . LEU A 1 590 ? 15.825 20.183 -25.716 1.00 88.75 590 LEU A N 1
ATOM 4644 C CA . LEU A 1 590 ? 15.426 20.927 -24.510 1.00 88.75 590 LEU A CA 1
ATOM 4645 C C . LEU A 1 590 ? 14.536 22.151 -24.775 1.00 88.75 590 LEU A C 1
ATOM 4647 O O . LEU A 1 590 ? 13.793 22.568 -23.882 1.00 88.75 590 LEU A O 1
ATOM 4651 N N . LYS A 1 591 ? 14.631 22.754 -25.967 1.00 81.38 591 LYS A N 1
ATOM 4652 C CA . LYS A 1 591 ? 13.788 23.882 -26.417 1.00 81.38 591 LYS A CA 1
ATOM 4653 C C . LYS A 1 591 ? 12.576 23.421 -27.244 1.00 81.38 591 LYS A C 1
ATOM 4655 O O . LYS A 1 591 ? 11.693 24.225 -27.531 1.00 81.38 591 LYS A O 1
ATOM 4660 N N . GLY A 1 592 ? 12.576 22.164 -27.682 1.00 66.50 592 GLY A N 1
ATOM 4661 C CA . GLY A 1 592 ? 11.810 21.674 -28.824 1.00 66.50 592 GLY A CA 1
ATOM 4662 C C . GLY A 1 592 ? 10.302 21.613 -28.627 1.00 66.50 592 GLY A C 1
ATOM 4663 O O . GLY A 1 592 ? 9.789 21.385 -27.532 1.00 66.50 592 GLY A O 1
ATOM 4664 N N . LYS A 1 593 ? 9.588 21.744 -29.749 1.00 65.44 593 LYS A N 1
ATOM 4665 C CA . LYS A 1 593 ? 8.125 21.629 -29.869 1.00 65.44 593 LYS A CA 1
ATOM 4666 C C . LYS A 1 593 ? 7.657 20.179 -30.036 1.00 65.44 593 LYS A C 1
ATOM 4668 O O . LYS A 1 593 ? 6.581 19.969 -30.585 1.00 65.44 593 LYS A O 1
ATOM 4673 N N . ARG A 1 594 ? 8.470 19.194 -29.631 1.00 71.06 594 ARG A N 1
ATOM 4674 C CA . ARG A 1 594 ? 8.174 17.764 -29.791 1.00 71.06 594 ARG A CA 1
ATOM 4675 C C . ARG A 1 594 ? 6.913 17.431 -28.992 1.00 71.06 594 ARG A C 1
ATOM 4677 O O . ARG A 1 594 ? 6.965 17.204 -27.778 1.00 71.06 594 ARG A O 1
ATOM 4684 N N . ASP A 1 595 ? 5.781 17.506 -29.678 1.00 54.78 595 ASP A N 1
ATOM 4685 C CA . ASP A 1 595 ? 4.465 17.188 -29.158 1.00 54.78 595 ASP A CA 1
ATOM 4686 C C . ASP A 1 595 ? 4.180 15.719 -29.469 1.00 54.78 595 ASP A C 1
ATOM 4688 O O . ASP A 1 595 ? 4.266 15.263 -30.608 1.00 54.78 595 ASP A O 1
ATOM 4692 N N . VAL A 1 596 ? 3.935 14.962 -28.411 1.00 61.47 596 VAL A N 1
ATOM 4693 C CA . VAL A 1 596 ? 3.709 13.512 -28.412 1.00 61.47 596 VAL A CA 1
ATOM 4694 C C . VAL A 1 596 ? 2.326 13.185 -27.853 1.00 61.47 596 VAL A C 1
ATOM 4696 O O . VAL A 1 596 ? 1.986 12.017 -27.704 1.00 61.47 596 VAL A O 1
ATOM 4699 N N . ASP A 1 597 ? 1.518 14.206 -27.542 1.00 50.91 597 ASP A N 1
ATOM 4700 C CA . ASP A 1 597 ? 0.214 14.012 -26.912 1.00 50.91 597 ASP A CA 1
ATOM 4701 C C . ASP A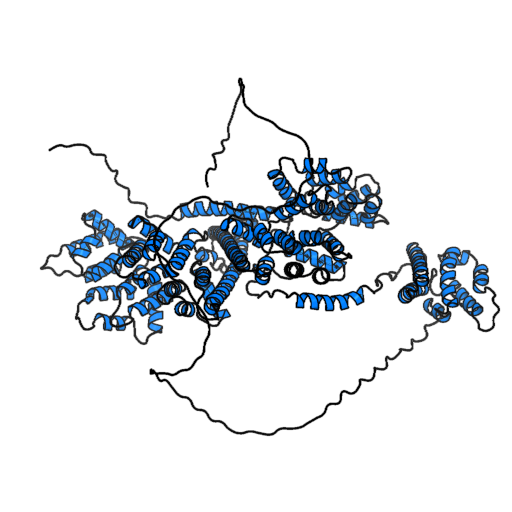 1 597 ? -0.873 13.618 -27.939 1.00 50.91 597 ASP A C 1
ATOM 4703 O O . ASP A 1 597 ? -1.978 13.219 -27.578 1.00 50.91 597 ASP A O 1
ATOM 4707 N N . ASN A 1 598 ? -0.554 13.668 -29.236 1.00 53.94 598 ASN A N 1
ATOM 4708 C CA . ASN A 1 598 ? -1.397 13.187 -30.326 1.00 53.94 598 ASN A CA 1
ATOM 4709 C C . ASN A 1 598 ? -0.555 12.219 -31.172 1.00 53.94 598 ASN A C 1
ATOM 4711 O O . ASN A 1 598 ? 0.111 12.645 -32.110 1.00 53.94 598 ASN A O 1
ATOM 4715 N N . ASP A 1 599 ? -0.598 10.914 -30.878 1.00 59.16 599 ASP A N 1
ATOM 4716 C CA . ASP A 1 599 ? 0.041 9.822 -31.655 1.00 59.16 599 ASP A CA 1
ATOM 4717 C C . ASP A 1 599 ? -0.454 9.736 -33.131 1.00 59.16 599 ASP A C 1
ATOM 4719 O O . ASP A 1 599 ? -0.247 8.744 -33.834 1.00 59.16 599 ASP A O 1
ATOM 4723 N N . LYS A 1 600 ? -1.126 10.778 -33.636 1.00 69.44 600 LYS A N 1
ATOM 4724 C CA . LYS A 1 600 ? -1.494 10.954 -35.036 1.00 69.44 600 LYS A CA 1
ATOM 4725 C C . LYS A 1 600 ? -0.233 11.170 -35.861 1.00 69.44 600 LYS A C 1
ATOM 4727 O O . LYS A 1 600 ? 0.337 12.256 -35.893 1.00 69.44 600 LYS A O 1
ATOM 4732 N N . VAL A 1 601 ? 0.169 10.115 -36.551 1.00 83.06 601 VAL A N 1
ATOM 4733 C CA . VAL A 1 601 ? 1.172 10.183 -37.611 1.00 83.06 601 VAL A CA 1
ATOM 4734 C C . VAL A 1 601 ? 0.589 10.868 -38.847 1.00 83.06 601 VAL A C 1
ATOM 4736 O O . VAL A 1 601 ? -0.566 10.637 -39.213 1.00 83.06 601 VAL A O 1
ATOM 4739 N N . ASP A 1 602 ? 1.393 11.704 -39.498 1.00 89.50 602 ASP A N 1
ATOM 4740 C CA . ASP A 1 602 ? 1.068 12.308 -40.789 1.00 89.50 602 ASP A CA 1
ATOM 4741 C C . ASP A 1 602 ? 1.828 11.552 -41.883 1.00 89.50 602 ASP A C 1
ATOM 4743 O O . ASP A 1 602 ? 3.033 11.733 -42.087 1.00 89.50 602 ASP A O 1
ATOM 4747 N N . ASP A 1 603 ? 1.102 10.676 -42.580 1.00 93.06 603 ASP A N 1
ATOM 4748 C CA . ASP A 1 603 ? 1.640 9.819 -43.636 1.00 93.06 603 ASP A CA 1
ATOM 4749 C C . ASP A 1 603 ? 2.225 10.620 -44.807 1.00 93.06 603 ASP A C 1
ATOM 4751 O O . ASP A 1 603 ? 3.299 10.298 -45.321 1.00 93.06 603 ASP A O 1
ATOM 4755 N N . ALA A 1 604 ? 1.546 11.699 -45.207 1.00 93.88 604 ALA A N 1
ATOM 4756 C CA . ALA A 1 604 ? 1.973 12.534 -46.323 1.00 93.88 604 ALA A CA 1
ATOM 4757 C C . ALA A 1 604 ? 3.247 13.306 -45.967 1.00 93.88 604 ALA A C 1
ATOM 4759 O O . ALA A 1 604 ? 4.173 13.394 -46.782 1.00 93.88 604 ALA A O 1
ATOM 4760 N N . LEU A 1 605 ? 3.320 13.820 -44.736 1.00 92.56 605 LEU A N 1
ATOM 4761 C CA . LEU A 1 605 ? 4.527 14.448 -44.212 1.00 92.56 605 LEU A CA 1
ATOM 4762 C C . LEU A 1 605 ? 5.683 13.448 -44.123 1.00 92.56 605 LEU A C 1
ATOM 4764 O O . LEU A 1 605 ? 6.791 13.795 -44.524 1.00 92.56 605 LEU A O 1
ATOM 4768 N N . ALA A 1 606 ? 5.437 12.214 -43.669 1.00 93.56 606 ALA A N 1
ATOM 4769 C CA . ALA A 1 606 ? 6.483 11.201 -43.529 1.00 93.56 606 ALA A CA 1
ATOM 4770 C C . ALA A 1 606 ? 7.134 10.857 -44.877 1.00 93.56 606 ALA A C 1
ATOM 4772 O O . ALA A 1 606 ? 8.361 10.857 -44.995 1.00 93.56 606 ALA A O 1
ATOM 4773 N N . ARG A 1 607 ? 6.318 10.638 -45.919 1.00 94.50 607 ARG A N 1
ATOM 4774 C CA . ARG A 1 607 ? 6.802 10.406 -47.294 1.00 94.50 607 ARG A CA 1
ATOM 4775 C C . ARG A 1 607 ? 7.613 11.587 -47.813 1.00 94.50 607 ARG A C 1
ATOM 4777 O O . ARG A 1 607 ? 8.677 11.408 -48.400 1.00 94.50 607 ARG A O 1
ATOM 4784 N N . LYS A 1 608 ? 7.117 12.808 -47.588 1.00 96.06 608 LYS A N 1
ATOM 4785 C CA . LYS A 1 608 ? 7.802 14.033 -48.010 1.00 96.06 608 LYS A CA 1
ATOM 4786 C C . LYS A 1 608 ? 9.159 14.176 -47.316 1.00 96.06 608 LYS A C 1
ATOM 4788 O O . LYS A 1 608 ? 10.151 14.424 -47.993 1.00 96.06 608 LYS A O 1
ATOM 4793 N N . GLN A 1 609 ? 9.206 13.991 -45.998 1.00 95.75 609 GLN A N 1
ATOM 4794 C CA . GLN A 1 609 ? 10.436 14.065 -45.208 1.00 95.75 609 GLN A CA 1
ATOM 4795 C C . GLN A 1 609 ? 11.451 12.999 -45.639 1.00 95.75 609 GLN A C 1
ATOM 4797 O O . GLN A 1 609 ? 12.627 13.321 -45.758 1.00 95.75 609 GLN A O 1
ATOM 4802 N N . ALA A 1 610 ? 11.017 11.771 -45.946 1.00 95.12 610 ALA A N 1
ATOM 4803 C CA . ALA A 1 610 ? 11.907 10.717 -46.438 1.00 95.12 610 ALA A CA 1
ATOM 4804 C C . ALA A 1 610 ? 12.651 11.135 -47.719 1.00 95.12 610 ALA A C 1
ATOM 4806 O O . ALA A 1 610 ? 13.874 11.022 -47.785 1.00 95.12 610 ALA A O 1
ATOM 4807 N N . HIS A 1 611 ? 11.932 11.693 -48.700 1.00 94.94 611 HIS A N 1
ATOM 4808 C CA . HIS A 1 611 ? 12.549 12.212 -49.923 1.00 94.94 611 HIS A CA 1
ATOM 4809 C C . HIS A 1 611 ? 13.443 13.431 -49.663 1.00 94.94 611 HIS A C 1
ATOM 4811 O O . HIS A 1 611 ? 14.558 13.511 -50.171 1.00 94.94 611 HIS A O 1
ATOM 4817 N N . GLN A 1 612 ? 12.984 14.371 -48.833 1.00 95.50 612 GLN A N 1
ATOM 4818 C CA . GLN A 1 612 ? 13.750 15.578 -48.520 1.00 95.50 612 GLN A CA 1
ATOM 4819 C C . GLN A 1 612 ? 15.051 15.286 -47.758 1.00 95.50 612 GLN A C 1
ATOM 4821 O O . GLN A 1 612 ? 16.034 15.984 -47.986 1.00 95.50 612 GLN A O 1
ATOM 4826 N N . LEU A 1 613 ? 15.075 14.272 -46.885 1.00 94.94 613 LEU A N 1
ATOM 4827 C CA . LEU A 1 613 ? 16.295 13.826 -46.202 1.00 94.94 613 LEU A CA 1
ATOM 4828 C C . LEU A 1 613 ? 17.283 13.190 -47.185 1.00 94.94 613 LEU A C 1
ATOM 4830 O O . LEU A 1 613 ? 18.475 13.470 -47.116 1.00 94.94 613 LEU A O 1
ATOM 4834 N N . HIS A 1 614 ? 16.798 12.368 -48.122 1.00 93.38 614 HIS A N 1
ATOM 4835 C CA . HIS A 1 614 ? 17.648 11.768 -49.154 1.00 93.38 614 HIS A CA 1
ATOM 4836 C C . HIS A 1 614 ? 18.295 12.829 -50.054 1.00 93.38 614 HIS A C 1
ATOM 4838 O O . HIS A 1 614 ? 19.486 12.753 -50.342 1.00 93.38 614 HIS A O 1
ATOM 4844 N N . ASP A 1 615 ? 17.524 13.838 -50.460 1.00 92.44 615 ASP A N 1
ATOM 4845 C CA . ASP A 1 615 ? 17.996 14.915 -51.336 1.00 92.44 615 ASP A CA 1
ATOM 4846 C C . ASP A 1 615 ? 18.780 16.007 -50.576 1.00 92.44 615 ASP A C 1
ATOM 4848 O O . ASP A 1 615 ? 19.100 17.050 -51.149 1.00 92.44 615 ASP A O 1
ATOM 4852 N N . SER A 1 616 ? 19.058 15.795 -49.281 1.00 90.00 616 SER A N 1
ATOM 4853 C CA . SER A 1 616 ? 19.702 16.759 -48.375 1.00 90.00 616 SER A CA 1
ATOM 4854 C C . SER A 1 616 ? 19.020 18.139 -48.364 1.00 90.00 616 SER A C 1
ATOM 4856 O O . SER A 1 616 ? 19.659 19.169 -48.151 1.00 90.00 616 SER A O 1
ATOM 4858 N N . ALA A 1 617 ? 17.708 18.174 -48.616 1.00 90.38 617 ALA A N 1
ATOM 4859 C CA . ALA A 1 617 ? 16.895 19.389 -48.652 1.00 90.38 617 ALA A CA 1
ATOM 4860 C C . ALA A 1 617 ? 16.427 19.837 -47.257 1.00 90.38 617 ALA A C 1
ATOM 4862 O O . ALA A 1 617 ? 15.999 20.981 -47.092 1.00 90.38 617 ALA A O 1
ATOM 4863 N N . ILE A 1 618 ? 16.477 18.936 -46.272 1.00 92.00 618 ILE A N 1
ATOM 4864 C CA . ILE A 1 618 ? 16.238 19.200 -44.848 1.00 92.00 618 ILE A CA 1
ATOM 4865 C C . ILE A 1 618 ? 17.303 18.486 -44.008 1.00 92.00 618 ILE A C 1
ATOM 4867 O O . ILE A 1 618 ? 17.893 17.506 -44.460 1.00 92.00 618 ILE A O 1
ATOM 4871 N N . ASP A 1 619 ? 17.532 18.972 -42.790 1.00 93.19 619 ASP A N 1
ATOM 4872 C CA . ASP A 1 619 ? 18.541 18.442 -41.869 1.00 93.19 619 ASP A CA 1
ATOM 4873 C C . ASP A 1 619 ? 18.008 17.268 -41.020 1.00 93.19 619 ASP A C 1
ATOM 4875 O O . ASP A 1 619 ? 16.842 17.261 -40.597 1.00 93.19 619 ASP A O 1
ATOM 4879 N N . TYR A 1 620 ? 18.863 16.272 -40.752 1.00 94.25 620 TYR A N 1
ATOM 4880 C CA . TYR A 1 620 ? 18.498 15.088 -39.964 1.00 94.25 620 TYR A CA 1
ATOM 4881 C C . TYR A 1 620 ? 18.197 15.426 -38.502 1.00 94.25 620 TYR A C 1
ATOM 4883 O O . TYR A 1 620 ? 17.230 14.901 -37.949 1.00 94.25 620 TYR A O 1
ATOM 4891 N N . ILE A 1 621 ? 19.001 16.287 -37.870 1.00 93.44 621 ILE A N 1
ATOM 4892 C CA . ILE A 1 621 ? 18.829 16.678 -36.466 1.00 93.44 621 ILE A CA 1
ATOM 4893 C C . ILE A 1 621 ? 17.524 17.451 -36.320 1.00 93.44 621 ILE A C 1
ATOM 4895 O O . ILE A 1 621 ? 16.704 17.101 -35.473 1.00 93.44 621 ILE A O 1
ATOM 4899 N N . GLU A 1 622 ? 17.292 18.456 -37.164 1.00 90.50 622 GLU A N 1
ATOM 4900 C CA . GLU A 1 622 ? 16.070 19.260 -37.109 1.00 90.50 622 GLU A CA 1
ATOM 4901 C C . GLU A 1 622 ? 14.814 18.410 -37.293 1.00 90.50 622 GLU A C 1
ATOM 4903 O O . GLU A 1 622 ? 13.880 18.499 -36.496 1.00 90.50 622 GLU A O 1
ATOM 4908 N N . THR A 1 623 ? 14.815 17.546 -38.308 1.00 91.19 623 THR A N 1
ATOM 4909 C CA . THR A 1 623 ? 13.650 16.727 -38.655 1.00 91.19 623 THR A CA 1
ATOM 4910 C C . THR A 1 623 ? 13.353 15.687 -37.578 1.00 91.19 623 THR A C 1
ATOM 4912 O O . THR A 1 623 ? 12.221 15.587 -37.105 1.00 91.19 623 THR A O 1
ATOM 4915 N N . LEU A 1 624 ? 14.360 14.911 -37.161 1.00 91.25 624 LEU A N 1
ATOM 4916 C CA . LEU A 1 624 ? 14.146 13.794 -36.238 1.00 91.25 624 LEU A CA 1
ATOM 4917 C C . LEU A 1 624 ? 13.889 14.252 -34.797 1.00 91.25 624 LEU A C 1
ATOM 4919 O O . LEU A 1 624 ? 13.169 13.555 -34.077 1.00 91.25 624 LEU A O 1
ATOM 4923 N N . CYS A 1 625 ? 14.442 15.395 -34.372 1.00 89.81 625 CYS A N 1
ATOM 4924 C CA . CYS A 1 625 ? 14.186 15.956 -33.040 1.00 89.81 625 CYS A CA 1
ATOM 4925 C C . CYS A 1 625 ? 12.776 16.547 -32.912 1.00 89.81 625 CYS A C 1
ATOM 4927 O O . CYS A 1 625 ? 12.180 16.474 -31.836 1.00 89.81 625 CYS A O 1
ATOM 4929 N N . ASP A 1 626 ? 12.235 17.120 -33.989 1.00 86.81 626 ASP A N 1
ATOM 4930 C CA . ASP A 1 626 ? 10.907 17.743 -33.971 1.00 86.81 626 ASP A CA 1
ATOM 4931 C C . ASP A 1 626 ? 9.776 16.712 -34.116 1.00 86.81 626 ASP A C 1
ATOM 4933 O O . ASP A 1 626 ? 8.684 16.895 -33.574 1.00 86.81 626 ASP A O 1
ATOM 4937 N N . ASN A 1 627 ? 10.040 15.606 -34.812 1.00 86.88 627 ASN A N 1
ATOM 4938 C CA . ASN A 1 627 ? 9.084 14.530 -35.045 1.00 86.88 627 ASN A CA 1
ATOM 4939 C C . ASN A 1 627 ? 8.857 13.630 -33.806 1.00 86.88 627 ASN A C 1
ATOM 4941 O O . ASN A 1 627 ? 9.740 13.387 -32.974 1.00 86.88 627 ASN A O 1
ATOM 4945 N N . SER A 1 628 ? 7.664 13.034 -33.715 1.00 82.12 628 SER A N 1
ATOM 4946 C CA . SER A 1 628 ? 7.373 11.962 -32.753 1.00 82.12 628 SER A CA 1
ATOM 4947 C C . SER A 1 628 ? 8.068 10.648 -33.149 1.00 82.12 628 SER A C 1
ATOM 4949 O O . SER A 1 628 ? 8.421 10.441 -34.310 1.00 82.12 628 SER A O 1
ATOM 4951 N N . ALA A 1 629 ? 8.274 9.729 -32.197 1.00 80.62 629 ALA A N 1
ATOM 4952 C CA . ALA A 1 629 ? 8.893 8.432 -32.499 1.00 80.62 629 ALA A CA 1
ATOM 4953 C C . ALA A 1 629 ? 8.099 7.606 -33.543 1.00 80.62 629 ALA A C 1
ATOM 4955 O O . ALA A 1 629 ? 8.726 7.085 -34.467 1.00 80.62 629 ALA A O 1
ATOM 4956 N N . PRO A 1 630 ? 6.748 7.537 -33.495 1.00 84.50 630 PRO A N 1
ATOM 4957 C CA . PRO A 1 630 ? 5.965 6.899 -34.556 1.00 84.50 630 PRO A CA 1
ATOM 4958 C C . PRO A 1 630 ? 6.132 7.569 -35.928 1.00 84.50 630 PRO A C 1
ATOM 4960 O O . PRO A 1 630 ? 6.239 6.874 -36.937 1.00 84.50 630 PRO A O 1
ATOM 4963 N N . GLN A 1 631 ? 6.210 8.905 -35.973 1.00 88.50 631 GLN A N 1
ATOM 4964 C CA . GLN A 1 631 ? 6.457 9.641 -37.215 1.00 88.50 631 GLN A CA 1
ATOM 4965 C C . GLN A 1 631 ? 7.845 9.313 -37.783 1.00 88.50 631 GLN A C 1
ATOM 4967 O O . GLN A 1 631 ? 7.964 9.017 -38.968 1.00 88.50 631 GLN A O 1
ATOM 4972 N N . ASN A 1 632 ? 8.886 9.295 -36.944 1.00 90.94 632 ASN A N 1
ATOM 4973 C CA . ASN A 1 632 ? 10.246 8.931 -37.354 1.00 90.94 632 ASN A CA 1
ATOM 4974 C C . ASN A 1 632 ? 10.344 7.494 -37.871 1.00 90.94 632 ASN A C 1
ATOM 4976 O O . ASN A 1 632 ? 11.020 7.254 -38.871 1.00 90.94 632 ASN A O 1
ATOM 4980 N N . ALA A 1 633 ? 9.647 6.548 -37.237 1.00 88.56 633 ALA A N 1
ATOM 4981 C CA . ALA A 1 633 ? 9.576 5.171 -37.719 1.00 88.56 633 ALA A CA 1
ATOM 4982 C C . ALA A 1 633 ? 8.924 5.094 -39.112 1.00 88.56 633 ALA A C 1
ATOM 4984 O O . ALA A 1 633 ? 9.387 4.350 -39.976 1.00 88.56 633 ALA A O 1
ATOM 4985 N N . LEU A 1 634 ? 7.888 5.903 -39.360 1.00 91.50 634 LEU A N 1
ATOM 4986 C CA . LEU A 1 634 ? 7.223 5.978 -40.661 1.00 91.50 634 LEU A CA 1
ATOM 4987 C C . LEU A 1 634 ? 8.106 6.640 -41.733 1.00 91.50 634 LEU A C 1
ATOM 4989 O O . LEU A 1 634 ? 8.159 6.156 -42.861 1.00 91.50 634 LEU A O 1
ATOM 4993 N N . VAL A 1 635 ? 8.846 7.697 -41.379 1.00 94.38 635 VAL A N 1
ATOM 4994 C CA . VAL A 1 635 ? 9.859 8.313 -42.257 1.00 94.38 635 VAL A CA 1
ATOM 4995 C C . VAL A 1 635 ? 10.943 7.297 -42.617 1.00 94.38 635 VAL A C 1
ATOM 4997 O O . VAL A 1 635 ? 11.276 7.159 -43.790 1.00 94.38 635 VAL A O 1
ATOM 5000 N N . ALA A 1 636 ? 11.463 6.551 -41.635 1.00 93.06 636 ALA A N 1
ATOM 5001 C CA . ALA A 1 636 ? 12.472 5.517 -41.861 1.00 93.06 636 ALA A CA 1
ATOM 5002 C C . ALA A 1 636 ? 11.961 4.416 -42.799 1.00 93.06 636 ALA A C 1
ATOM 5004 O O . ALA A 1 636 ? 12.662 4.046 -43.740 1.00 93.06 636 ALA A O 1
ATOM 5005 N N . LYS A 1 637 ? 10.719 3.961 -42.587 1.00 93.31 637 LYS A N 1
ATOM 5006 C CA . LYS A 1 637 ? 10.048 2.995 -43.459 1.00 93.31 637 LYS A CA 1
ATOM 5007 C C . LYS A 1 637 ? 9.948 3.508 -44.898 1.00 93.31 637 LYS A C 1
ATOM 5009 O O . LYS A 1 637 ? 10.348 2.806 -45.817 1.00 93.31 637 LYS A O 1
ATOM 5014 N N . TYR A 1 638 ? 9.448 4.727 -45.107 1.00 94.62 638 TYR A N 1
ATOM 5015 C CA . TYR A 1 638 ? 9.309 5.275 -46.461 1.00 94.62 638 TYR A CA 1
ATOM 5016 C C . TYR A 1 638 ? 10.645 5.558 -47.141 1.00 94.62 638 TYR A C 1
ATOM 5018 O O . TYR A 1 638 ? 10.750 5.406 -48.354 1.00 94.62 638 TYR A O 1
ATOM 5026 N N . TYR A 1 639 ? 11.670 5.926 -46.376 1.00 94.69 639 TYR A N 1
ATOM 5027 C CA . TYR A 1 639 ? 13.026 6.056 -46.897 1.00 94.69 639 TYR A CA 1
ATOM 5028 C C . TYR A 1 639 ? 13.539 4.704 -47.416 1.00 94.69 639 TYR A C 1
ATOM 5030 O O . TYR A 1 639 ? 14.052 4.629 -48.526 1.00 94.69 639 TYR A O 1
ATOM 5038 N N . GLU A 1 640 ? 13.352 3.628 -46.646 1.00 93.12 640 GLU A N 1
ATOM 5039 C CA . GLU A 1 640 ? 13.738 2.263 -47.038 1.00 93.12 640 GLU A CA 1
ATOM 5040 C C . GLU A 1 640 ? 12.942 1.722 -48.235 1.00 93.12 640 GLU A C 1
ATOM 5042 O O . GLU A 1 640 ? 13.495 1.006 -49.062 1.00 93.12 640 GLU A O 1
ATOM 5047 N N . GLU A 1 641 ? 11.655 2.059 -48.353 1.00 91.88 641 GLU A N 1
ATOM 5048 C CA . GLU A 1 641 ? 10.826 1.648 -49.496 1.00 91.88 641 GLU A CA 1
ATOM 5049 C C . GLU A 1 641 ? 11.182 2.399 -50.789 1.00 91.88 641 GLU A C 1
ATOM 5051 O O . GLU A 1 641 ? 11.047 1.846 -51.882 1.00 91.88 641 GLU A O 1
ATOM 5056 N N . ALA A 1 642 ? 11.603 3.662 -50.682 1.00 90.25 642 ALA A N 1
ATOM 5057 C CA . ALA A 1 642 ? 11.896 4.516 -51.832 1.00 90.25 642 ALA A CA 1
ATOM 5058 C C . ALA A 1 642 ? 13.339 4.388 -52.348 1.00 90.25 642 ALA A C 1
ATOM 5060 O O . ALA A 1 642 ? 13.592 4.707 -53.513 1.00 90.25 642 ALA A O 1
ATOM 5061 N N . TYR A 1 643 ? 14.279 3.947 -51.506 1.00 90.69 643 TYR A N 1
ATOM 5062 C CA . TYR A 1 643 ? 15.713 3.985 -51.791 1.00 90.69 643 TYR A CA 1
ATOM 5063 C C . TYR A 1 643 ? 16.420 2.678 -51.403 1.00 90.69 643 TYR A C 1
ATOM 5065 O O . TYR A 1 643 ? 16.101 2.058 -50.396 1.00 90.69 643 TYR A O 1
ATOM 5073 N N . ASP A 1 644 ? 17.480 2.304 -52.131 1.00 85.31 644 ASP A N 1
ATOM 5074 C CA . ASP A 1 644 ? 18.300 1.099 -51.868 1.00 85.31 644 ASP A CA 1
ATOM 5075 C C . ASP A 1 644 ? 19.208 1.210 -50.610 1.00 85.31 644 ASP A C 1
ATOM 5077 O O . ASP A 1 644 ? 20.241 0.540 -50.480 1.00 85.31 644 ASP A O 1
ATOM 5081 N N . SER A 1 645 ? 18.867 2.087 -49.665 1.00 86.44 645 SER A N 1
ATOM 5082 C CA . SER A 1 645 ? 19.585 2.289 -48.407 1.00 86.44 645 SER A CA 1
ATOM 5083 C C . SER A 1 645 ? 18.605 2.623 -47.292 1.00 86.44 645 SER A C 1
ATOM 5085 O O . SER A 1 645 ? 17.664 3.380 -47.494 1.00 86.44 645 SER A O 1
ATOM 5087 N N . SER A 1 646 ? 18.863 2.121 -46.083 1.00 92.62 646 SER A N 1
ATOM 5088 C CA . SER A 1 646 ? 18.071 2.505 -44.919 1.00 92.62 646 SER A CA 1
ATOM 5089 C C . SER A 1 646 ? 18.435 3.879 -44.389 1.00 92.62 646 SER A C 1
ATOM 5091 O O . SER A 1 646 ? 19.603 4.278 -44.417 1.00 92.62 646 SER A O 1
ATOM 5093 N N . LEU A 1 647 ? 17.452 4.562 -43.795 1.00 93.12 647 LEU A N 1
ATOM 5094 C CA . LEU A 1 647 ? 17.685 5.831 -43.103 1.00 93.12 647 LEU A CA 1
ATOM 5095 C C . LEU A 1 647 ? 18.727 5.665 -41.985 1.00 93.12 647 LEU A C 1
ATOM 5097 O O . LEU A 1 647 ? 19.623 6.488 -41.814 1.00 93.12 647 LEU A O 1
ATOM 5101 N N . ARG A 1 648 ? 18.688 4.528 -41.280 1.00 92.56 648 ARG A N 1
ATOM 5102 C CA . ARG A 1 648 ? 19.697 4.143 -40.283 1.00 92.56 648 ARG A CA 1
ATOM 5103 C C . ARG A 1 648 ? 21.112 4.069 -40.868 1.00 92.56 648 ARG A C 1
ATOM 5105 O O . ARG A 1 648 ? 22.076 4.450 -40.195 1.00 92.56 648 ARG A O 1
ATOM 5112 N N . ARG A 1 649 ? 21.257 3.547 -42.090 1.00 90.56 649 ARG A N 1
ATOM 5113 C CA . ARG A 1 649 ? 22.547 3.464 -42.785 1.00 90.56 649 ARG A CA 1
ATOM 5114 C C . ARG A 1 649 ? 23.008 4.839 -43.255 1.00 90.56 649 ARG A C 1
ATOM 5116 O O . ARG A 1 649 ? 24.179 5.135 -43.044 1.00 90.56 649 ARG A O 1
ATOM 5123 N N . ALA A 1 650 ? 22.111 5.656 -43.808 1.00 92.56 650 ALA A N 1
ATOM 5124 C CA . ALA A 1 650 ? 22.409 7.028 -44.222 1.00 92.56 650 ALA A CA 1
ATOM 5125 C C . ALA A 1 650 ? 22.962 7.852 -43.044 1.00 92.56 650 ALA A C 1
ATOM 5127 O O . ALA A 1 650 ? 24.095 8.323 -43.099 1.00 92.56 650 ALA A O 1
ATOM 5128 N N . ILE A 1 651 ? 22.257 7.856 -41.905 1.00 94.19 651 ILE A N 1
ATOM 5129 C CA . ILE A 1 651 ? 22.715 8.518 -40.669 1.00 94.19 651 ILE A CA 1
ATOM 5130 C C . ILE A 1 651 ? 24.073 7.979 -40.207 1.00 94.19 651 ILE A C 1
ATOM 5132 O O . ILE A 1 651 ? 24.922 8.735 -39.752 1.00 94.19 651 ILE A O 1
ATOM 5136 N N . SER A 1 652 ? 24.306 6.668 -40.321 1.00 93.00 652 SER A N 1
ATOM 5137 C CA . SER A 1 652 ? 25.575 6.058 -39.904 1.00 93.00 652 SER A CA 1
ATOM 5138 C C . SER A 1 652 ? 26.757 6.384 -40.824 1.00 93.00 652 SER A C 1
ATOM 5140 O O . SER A 1 652 ? 27.894 6.139 -40.419 1.00 93.00 652 SER A O 1
ATOM 5142 N N . GLN A 1 653 ? 26.501 6.832 -42.056 1.00 92.62 653 GLN A N 1
ATOM 5143 C CA . GLN A 1 653 ? 27.523 7.281 -43.005 1.00 92.62 653 GLN A CA 1
ATOM 5144 C C . GLN A 1 653 ? 27.834 8.768 -42.834 1.00 92.62 653 GLN A C 1
ATOM 5146 O O . GLN A 1 653 ? 28.976 9.168 -43.042 1.00 92.62 653 GLN A O 1
ATOM 5151 N N . GLU A 1 654 ? 26.836 9.557 -42.444 1.00 93.00 654 GLU A N 1
ATOM 5152 C CA . GLU A 1 654 ? 26.945 11.008 -42.292 1.00 93.00 654 GLU A CA 1
ATOM 5153 C C . GLU A 1 654 ? 27.422 11.429 -40.899 1.00 93.00 654 GLU A C 1
ATOM 5155 O O . GLU A 1 654 ? 28.303 12.276 -40.770 1.00 93.00 654 GLU A O 1
ATOM 5160 N N . TYR A 1 655 ? 26.916 10.776 -39.851 1.00 94.00 655 TYR A N 1
ATOM 5161 C CA . TYR A 1 655 ? 27.236 11.088 -38.462 1.00 94.00 655 TYR A CA 1
ATOM 5162 C C . TYR A 1 655 ? 28.049 9.975 -37.798 1.00 94.00 655 TYR A C 1
ATOM 5164 O O . TYR A 1 655 ? 27.945 8.785 -38.114 1.00 94.00 655 TYR A O 1
ATOM 5172 N N . SER A 1 656 ? 28.836 10.351 -36.789 1.00 91.94 656 SER A N 1
ATOM 5173 C CA . SER A 1 656 ? 29.596 9.420 -35.950 1.00 91.94 656 SER A CA 1
ATOM 5174 C C . SER A 1 656 ? 29.470 9.769 -34.463 1.00 91.94 656 SER A C 1
ATOM 5176 O O . SER A 1 656 ? 28.923 10.809 -34.098 1.00 91.94 656 SER A O 1
ATOM 5178 N N . GLY A 1 657 ? 29.937 8.868 -33.594 1.00 91.69 657 GLY A N 1
ATOM 5179 C CA . GLY A 1 657 ? 29.959 9.094 -32.149 1.00 91.69 657 GLY A CA 1
ATOM 5180 C C . GLY A 1 657 ? 28.570 9.347 -31.527 1.00 91.69 657 GLY A C 1
ATOM 5181 O O . GLY A 1 657 ? 27.579 8.779 -31.990 1.00 91.69 657 GLY A O 1
ATOM 5182 N N . PRO A 1 658 ? 28.488 10.195 -30.484 1.00 90.94 658 PRO A N 1
ATOM 5183 C CA . PRO A 1 658 ? 27.256 10.459 -29.735 1.00 90.94 658 PRO A CA 1
ATOM 5184 C C . PRO A 1 658 ? 26.072 10.967 -30.558 1.00 90.94 658 PRO A C 1
ATOM 5186 O O . PRO A 1 658 ? 24.936 10.588 -30.296 1.00 90.94 658 PRO A O 1
ATOM 5189 N N . VAL A 1 659 ? 26.331 11.803 -31.565 1.00 94.69 659 VAL A N 1
ATOM 5190 C CA . VAL A 1 659 ? 25.284 12.405 -32.405 1.00 94.69 659 VAL A CA 1
ATOM 5191 C C . VAL A 1 659 ? 24.592 11.329 -33.230 1.00 94.69 659 VAL A C 1
ATOM 5193 O O . VAL A 1 659 ? 23.367 11.263 -33.275 1.00 94.69 659 VAL A O 1
ATOM 5196 N N . LYS A 1 660 ? 25.377 10.415 -33.813 1.00 94.19 660 LYS A N 1
ATOM 5197 C CA . LYS A 1 660 ? 24.838 9.229 -34.479 1.00 94.19 660 LYS A CA 1
ATOM 5198 C C . LYS A 1 660 ? 24.000 8.399 -33.509 1.00 94.19 660 LYS A C 1
ATOM 5200 O O . LYS A 1 660 ? 22.890 8.014 -33.858 1.00 94.19 660 LYS A O 1
ATOM 5205 N N . ASP A 1 661 ? 24.508 8.121 -32.310 1.00 91.00 661 ASP A N 1
ATOM 5206 C CA . ASP A 1 661 ? 23.781 7.318 -31.320 1.00 91.00 661 ASP A CA 1
ATOM 5207 C C . ASP A 1 661 ? 22.446 7.976 -30.916 1.00 91.00 661 ASP A C 1
ATOM 5209 O O . ASP A 1 661 ? 21.438 7.277 -30.789 1.00 91.00 661 ASP A O 1
ATOM 5213 N N . ALA A 1 662 ? 22.411 9.309 -30.805 1.00 93.06 662 ALA A N 1
ATOM 5214 C CA . ALA A 1 662 ? 21.207 10.096 -30.545 1.00 93.06 662 ALA A CA 1
ATOM 5215 C C . ALA A 1 662 ? 20.187 10.010 -31.691 1.00 93.06 662 ALA A C 1
ATOM 5217 O O . ALA A 1 662 ? 19.025 9.675 -31.467 1.00 93.06 662 ALA A O 1
ATOM 5218 N N . LEU A 1 663 ? 20.620 10.241 -32.933 1.00 93.50 663 LEU A N 1
ATOM 5219 C CA . LEU A 1 663 ? 19.746 10.166 -34.107 1.00 93.50 663 LEU A CA 1
ATOM 5220 C C . LEU A 1 663 ? 19.193 8.751 -34.312 1.00 93.50 663 LEU A C 1
ATOM 5222 O O . LEU A 1 663 ? 18.016 8.582 -34.618 1.00 93.50 663 LEU A O 1
ATOM 5226 N N . LEU A 1 664 ? 20.009 7.720 -34.075 1.00 91.12 664 LEU A N 1
ATOM 5227 C CA . LEU A 1 664 ? 19.550 6.332 -34.114 1.00 91.12 664 LEU A CA 1
ATOM 5228 C C . LEU A 1 664 ? 18.557 6.007 -32.994 1.00 91.12 664 LEU A C 1
ATOM 5230 O O . LEU A 1 664 ? 17.647 5.210 -33.221 1.00 91.12 664 LEU A O 1
ATOM 5234 N N . ALA A 1 665 ? 18.701 6.619 -31.815 1.00 89.75 665 ALA A N 1
ATOM 5235 C CA . ALA A 1 665 ? 17.721 6.499 -30.739 1.00 89.75 665 ALA A CA 1
ATOM 5236 C C . ALA A 1 665 ? 16.366 7.101 -31.138 1.00 89.75 665 ALA A C 1
ATOM 5238 O O . ALA A 1 665 ? 15.333 6.500 -30.865 1.00 89.75 665 ALA A O 1
ATOM 5239 N N . LEU A 1 666 ? 16.364 8.236 -31.845 1.00 89.50 666 LEU A N 1
ATOM 5240 C CA . LEU A 1 666 ? 15.142 8.908 -32.309 1.00 89.50 666 LEU A CA 1
ATOM 5241 C C . LEU A 1 666 ? 14.378 8.138 -33.400 1.00 89.50 666 LEU A C 1
ATOM 5243 O O . LEU A 1 666 ? 13.197 8.423 -33.608 1.00 89.50 666 LEU A O 1
ATOM 5247 N N . LEU A 1 667 ? 15.026 7.183 -34.078 1.00 87.69 667 LEU A N 1
ATOM 5248 C CA . LEU A 1 667 ? 14.393 6.285 -35.055 1.00 87.69 667 LEU A CA 1
ATOM 5249 C C . LEU A 1 667 ? 13.753 5.038 -34.429 1.00 87.69 667 LEU A C 1
ATOM 5251 O O . LEU A 1 667 ? 12.967 4.367 -35.092 1.00 87.69 667 LEU A O 1
ATOM 5255 N N . GLN A 1 668 ? 14.116 4.695 -33.192 1.00 81.94 668 GLN A N 1
ATOM 5256 C CA . GLN A 1 668 ? 13.649 3.488 -32.511 1.00 81.94 668 GLN A CA 1
ATOM 5257 C C . GLN A 1 668 ? 12.592 3.825 -31.460 1.00 81.94 668 GLN A C 1
ATOM 5259 O O . GLN A 1 668 ? 12.566 4.916 -30.890 1.00 81.94 668 GLN A O 1
ATOM 5264 N N . GLY A 1 669 ? 11.720 2.860 -31.166 1.00 77.19 669 GLY A N 1
ATOM 5265 C CA . GLY A 1 669 ? 10.858 2.953 -29.990 1.00 77.19 669 GLY A CA 1
ATOM 5266 C C . GLY A 1 669 ? 11.685 2.863 -28.694 1.00 77.19 669 GLY A C 1
ATOM 5267 O O . GLY A 1 669 ? 12.675 2.125 -28.673 1.00 77.19 669 GLY A O 1
ATOM 5268 N N . PRO A 1 670 ? 11.280 3.527 -27.591 1.00 82.00 670 PRO A N 1
ATOM 5269 C CA . PRO A 1 670 ? 12.036 3.521 -26.333 1.00 82.00 670 PRO A CA 1
ATOM 5270 C C . PRO A 1 670 ? 12.387 2.114 -25.829 1.00 82.00 670 PRO A C 1
ATOM 5272 O O . PRO A 1 670 ? 13.546 1.839 -25.526 1.00 82.00 670 PRO A O 1
ATOM 5275 N N . ALA A 1 671 ? 11.420 1.188 -25.818 1.00 86.25 671 ALA A N 1
ATOM 5276 C CA . ALA A 1 671 ? 11.636 -0.187 -25.363 1.00 86.25 671 ALA A CA 1
ATOM 5277 C C . ALA A 1 671 ? 12.689 -0.942 -26.198 1.00 86.25 671 ALA A C 1
ATOM 5279 O O . ALA A 1 671 ? 13.519 -1.665 -25.645 1.00 86.25 671 ALA A O 1
ATOM 5280 N N . GLU A 1 672 ? 12.698 -0.741 -27.520 1.00 87.00 672 GLU A N 1
ATOM 5281 C CA . GLU A 1 672 ? 13.695 -1.345 -28.410 1.00 87.00 672 GLU A CA 1
ATOM 5282 C C . GLU A 1 672 ? 15.094 -0.773 -28.150 1.00 87.00 672 GLU A C 1
ATOM 5284 O O . GLU A 1 672 ? 16.080 -1.517 -28.109 1.00 87.00 672 GLU A O 1
ATOM 5289 N N . TRP A 1 673 ? 15.180 0.540 -27.927 1.00 89.25 673 TRP A N 1
ATOM 5290 C CA . TRP A 1 673 ? 16.439 1.199 -27.609 1.00 89.25 673 TRP A CA 1
ATOM 5291 C C . TRP A 1 673 ? 17.009 0.710 -26.271 1.00 89.25 673 TRP A C 1
ATOM 5293 O O . TRP A 1 673 ? 18.179 0.324 -26.211 1.00 89.25 673 TRP A O 1
ATOM 5303 N N . TYR A 1 674 ? 16.190 0.640 -25.212 1.00 92.00 674 TYR A N 1
ATOM 5304 C CA . TYR A 1 674 ? 16.620 0.122 -23.906 1.00 92.00 674 TYR A CA 1
ATOM 5305 C C . TYR A 1 674 ? 17.068 -1.336 -23.991 1.00 92.00 674 TYR A C 1
ATOM 5307 O O . TYR A 1 674 ? 18.103 -1.687 -23.422 1.00 92.00 674 TYR A O 1
ATOM 5315 N N . ALA A 1 675 ? 16.354 -2.176 -24.747 1.00 93.06 675 ALA A N 1
ATOM 5316 C CA . ALA A 1 675 ? 16.767 -3.553 -24.991 1.00 93.06 675 ALA A CA 1
ATOM 5317 C C . ALA A 1 675 ? 18.154 -3.621 -25.657 1.00 93.06 675 ALA A C 1
ATOM 5319 O O . ALA A 1 675 ? 19.016 -4.395 -25.230 1.00 93.06 675 ALA A O 1
ATOM 5320 N N . ALA A 1 676 ? 18.412 -2.765 -26.651 1.00 91.19 676 ALA A N 1
ATOM 5321 C CA . ALA A 1 676 ? 19.709 -2.692 -27.315 1.00 91.19 676 ALA A CA 1
ATOM 5322 C C . ALA A 1 676 ? 20.837 -2.208 -26.391 1.00 91.19 676 ALA A C 1
ATOM 5324 O O . ALA A 1 676 ? 21.936 -2.772 -26.417 1.00 91.19 676 ALA A O 1
ATOM 5325 N N . GLN A 1 677 ? 20.574 -1.216 -25.535 1.00 92.81 677 GLN A N 1
ATOM 5326 C CA . GLN A 1 677 ? 21.559 -0.750 -24.554 1.00 92.81 677 GLN A CA 1
ATOM 5327 C C . GLN A 1 677 ? 21.842 -1.793 -23.472 1.00 92.81 677 GLN A C 1
ATOM 5329 O O . GLN A 1 677 ? 23.004 -2.017 -23.141 1.00 92.81 677 GLN A O 1
ATOM 5334 N N . LEU A 1 678 ? 20.820 -2.498 -22.978 1.00 94.88 678 LEU A N 1
ATOM 5335 C CA . LEU A 1 678 ? 21.003 -3.619 -22.053 1.00 94.88 678 LEU A CA 1
ATOM 5336 C C . LEU A 1 678 ? 21.829 -4.734 -22.695 1.00 94.88 678 LEU A C 1
ATOM 5338 O O . LEU A 1 678 ? 22.708 -5.298 -22.047 1.00 94.88 678 LEU A O 1
ATOM 5342 N N . ARG A 1 679 ? 21.612 -5.034 -23.983 1.00 93.94 679 ARG A N 1
ATOM 5343 C CA . ARG A 1 679 ? 22.429 -6.026 -24.695 1.00 93.94 679 ARG A CA 1
ATOM 5344 C C . ARG A 1 679 ? 23.878 -5.575 -24.761 1.00 93.94 679 ARG A C 1
ATOM 5346 O O . ARG A 1 679 ? 24.757 -6.371 -24.439 1.00 93.94 679 ARG A O 1
ATOM 5353 N N . LYS A 1 680 ? 24.138 -4.319 -25.131 1.00 91.44 680 LYS A N 1
ATOM 5354 C CA . LYS A 1 680 ? 25.494 -3.748 -25.158 1.00 91.44 680 LYS A CA 1
ATOM 5355 C C . LYS A 1 680 ? 26.154 -3.815 -23.776 1.00 91.44 680 LYS A C 1
ATOM 5357 O O . LYS A 1 680 ? 27.292 -4.258 -23.677 1.00 91.44 680 LYS A O 1
ATOM 5362 N N . ALA A 1 681 ? 25.425 -3.463 -22.719 1.00 93.00 681 ALA A N 1
ATOM 5363 C CA . ALA A 1 681 ? 25.920 -3.471 -21.344 1.00 93.00 681 ALA A CA 1
ATOM 5364 C C . ALA A 1 681 ? 26.200 -4.881 -20.791 1.00 93.00 681 ALA A C 1
ATOM 5366 O O . ALA A 1 681 ? 27.070 -5.029 -19.937 1.00 93.00 681 ALA A O 1
ATOM 5367 N N . LEU A 1 682 ? 25.491 -5.906 -21.279 1.00 91.75 682 LEU A N 1
ATOM 5368 C CA . LEU A 1 682 ? 25.577 -7.295 -20.805 1.00 91.75 682 LEU A CA 1
ATOM 5369 C C . LEU A 1 682 ? 26.345 -8.238 -21.754 1.00 91.75 682 LEU A C 1
ATOM 5371 O O . LEU A 1 682 ? 26.422 -9.431 -21.475 1.00 91.75 682 LEU A O 1
ATOM 5375 N N . SER A 1 683 ? 26.887 -7.770 -22.884 1.00 81.88 683 SER A N 1
ATOM 5376 C CA . SER A 1 683 ? 27.570 -8.635 -23.874 1.00 81.88 683 SER A CA 1
ATOM 5377 C C . SER A 1 683 ? 29.093 -8.475 -23.940 1.00 81.88 683 SER A C 1
ATOM 5379 O O . SER A 1 683 ? 29.742 -9.324 -24.546 1.00 81.88 683 SER A O 1
ATOM 5381 N N . GLY A 1 684 ? 29.671 -7.456 -23.295 1.00 70.00 684 GLY A N 1
ATOM 5382 C CA . GLY A 1 684 ? 31.123 -7.243 -23.236 1.00 70.00 684 GLY A CA 1
ATOM 5383 C C . GLY A 1 684 ? 31.876 -8.206 -22.306 1.00 70.00 684 GLY A C 1
ATOM 5384 O O . GLY A 1 684 ? 31.267 -8.973 -21.546 1.00 70.00 684 GLY A O 1
ATOM 5385 N N . ASP A 1 685 ? 33.214 -8.151 -22.364 1.00 72.19 685 ASP A N 1
ATOM 5386 C CA . ASP A 1 685 ? 34.108 -8.831 -21.407 1.00 72.19 685 ASP A CA 1
ATOM 5387 C C . ASP A 1 685 ? 33.858 -8.323 -19.980 1.00 72.19 685 ASP A C 1
ATOM 5389 O O . ASP A 1 685 ? 33.781 -9.108 -19.033 1.00 72.19 685 ASP A O 1
ATOM 5393 N N . GLU A 1 686 ? 33.620 -7.017 -19.863 1.00 82.12 686 GLU A N 1
ATOM 5394 C CA . GLU A 1 686 ? 33.149 -6.345 -18.658 1.00 82.12 686 GLU A CA 1
ATOM 5395 C C . GLU A 1 686 ? 31.674 -5.952 -18.809 1.00 82.12 686 GLU A C 1
ATOM 5397 O O . GLU A 1 686 ? 31.189 -5.662 -19.907 1.00 82.12 686 GLU A O 1
ATOM 5402 N N . THR A 1 687 ? 30.949 -5.975 -17.690 1.00 88.31 687 THR A N 1
ATOM 5403 C CA . THR A 1 687 ? 29.557 -5.513 -17.635 1.00 88.31 687 THR A CA 1
ATOM 5404 C C . THR A 1 687 ? 29.560 -4.010 -17.401 1.00 88.31 687 THR A C 1
ATOM 5406 O O . THR A 1 687 ? 30.384 -3.516 -16.646 1.00 88.31 687 THR A O 1
ATOM 5409 N N . ASN A 1 688 ? 28.649 -3.272 -18.035 1.00 91.44 688 ASN A N 1
ATOM 5410 C CA . ASN A 1 688 ? 28.427 -1.868 -17.686 1.00 91.44 688 ASN A CA 1
ATOM 5411 C C . ASN A 1 688 ? 27.261 -1.778 -16.693 1.00 91.44 688 ASN A C 1
ATOM 5413 O O . ASN A 1 688 ? 26.108 -1.586 -17.091 1.00 91.44 688 ASN A O 1
ATOM 5417 N N . GLU A 1 689 ? 27.545 -1.966 -15.402 1.00 91.81 689 GLU A N 1
ATOM 5418 C CA . GLU A 1 689 ? 26.510 -2.010 -14.363 1.00 91.81 689 GLU A CA 1
ATOM 5419 C C . GLU A 1 689 ? 25.767 -0.684 -14.224 1.00 91.81 689 GLU A C 1
ATOM 5421 O O . GLU A 1 689 ? 24.579 -0.697 -13.921 1.00 91.81 689 GLU A O 1
ATOM 5426 N N . LEU A 1 690 ? 26.412 0.451 -14.514 1.00 90.12 690 LEU A N 1
ATOM 5427 C CA . LEU A 1 690 ? 25.764 1.764 -14.478 1.00 90.12 690 LEU A CA 1
ATOM 5428 C C . LEU A 1 690 ? 24.596 1.837 -15.466 1.00 90.12 690 LEU A C 1
ATOM 5430 O O . LEU A 1 690 ? 23.493 2.214 -15.077 1.00 90.12 690 LEU A O 1
ATOM 5434 N N . VAL A 1 691 ? 24.804 1.413 -16.718 1.00 92.25 691 VAL A N 1
ATOM 5435 C CA . VAL A 1 691 ? 23.735 1.358 -17.732 1.00 92.25 691 VAL A CA 1
ATOM 5436 C C . VAL A 1 691 ? 22.628 0.395 -17.303 1.00 92.25 691 VAL A C 1
ATOM 5438 O O . VAL A 1 691 ? 21.450 0.733 -17.403 1.00 92.25 691 VAL A O 1
ATOM 5441 N N . VAL A 1 692 ? 22.987 -0.783 -16.778 1.00 95.25 692 VAL A N 1
ATOM 5442 C CA . VAL A 1 692 ? 22.000 -1.758 -16.284 1.00 95.25 692 VAL A CA 1
ATOM 5443 C C . VAL A 1 692 ? 21.172 -1.162 -15.142 1.00 95.25 692 VAL A C 1
ATOM 5445 O O . VAL A 1 692 ? 19.948 -1.251 -15.168 1.00 95.25 692 VAL A O 1
ATOM 5448 N N . CYS A 1 693 ? 21.805 -0.511 -14.166 1.00 94.38 693 CYS A N 1
ATOM 5449 C CA . CYS A 1 693 ? 21.128 0.099 -13.024 1.00 94.38 693 CYS A CA 1
ATOM 5450 C C . CYS A 1 693 ? 20.192 1.239 -13.433 1.00 94.38 693 CYS A C 1
ATOM 5452 O O . CYS A 1 693 ? 19.054 1.270 -12.967 1.00 94.38 693 CYS A O 1
ATOM 5454 N N . ARG A 1 694 ? 20.638 2.144 -14.318 1.00 92.19 694 ARG A N 1
ATOM 5455 C CA . ARG A 1 694 ? 19.813 3.259 -14.813 1.00 92.19 694 ARG A CA 1
ATOM 5456 C C . ARG A 1 694 ? 18.593 2.747 -15.564 1.00 92.19 694 ARG A C 1
ATOM 5458 O O . ARG A 1 694 ? 17.476 3.139 -15.244 1.00 92.19 694 ARG A O 1
ATOM 5465 N N . ILE A 1 695 ? 18.789 1.824 -16.506 1.00 92.56 695 ILE A N 1
ATOM 5466 C CA . ILE A 1 695 ? 17.683 1.300 -17.311 1.00 92.56 695 ILE A CA 1
ATOM 5467 C C . ILE A 1 695 ? 16.722 0.496 -16.437 1.00 92.56 695 ILE A C 1
ATOM 5469 O O . ILE A 1 695 ? 15.525 0.749 -16.479 1.00 92.56 695 ILE A O 1
ATOM 5473 N N . LEU A 1 696 ? 17.200 -0.439 -15.615 1.00 94.56 696 LEU A N 1
ATOM 5474 C CA . LEU A 1 696 ? 16.290 -1.237 -14.791 1.00 94.56 696 LEU A CA 1
ATOM 5475 C C . LEU A 1 696 ? 15.588 -0.388 -13.725 1.00 94.56 696 LEU A C 1
ATOM 5477 O O . LEU A 1 696 ? 14.395 -0.558 -13.499 1.00 94.56 696 LEU A O 1
ATOM 5481 N N . GLY A 1 697 ? 16.307 0.528 -13.078 1.00 92.00 697 GLY A N 1
ATOM 5482 C CA . GLY A 1 697 ? 15.796 1.276 -11.936 1.00 92.00 697 GLY A CA 1
ATOM 5483 C C . GLY A 1 697 ? 14.983 2.533 -12.276 1.00 92.00 697 GLY A C 1
ATOM 5484 O O . GLY A 1 697 ? 14.201 2.991 -11.440 1.00 92.00 697 GLY A O 1
ATOM 5485 N N . ALA A 1 698 ? 15.121 3.100 -13.481 1.00 88.44 698 ALA A N 1
ATOM 5486 C CA . ALA A 1 698 ? 14.367 4.288 -13.909 1.00 88.44 698 ALA A CA 1
ATOM 5487 C C . ALA A 1 698 ? 12.996 3.985 -14.546 1.00 88.44 698 ALA A C 1
ATOM 5489 O O . ALA A 1 698 ? 12.234 4.928 -14.792 1.00 88.44 698 ALA A O 1
ATOM 5490 N N . HIS A 1 699 ? 12.687 2.708 -14.785 1.00 88.31 699 HIS A N 1
ATOM 5491 C CA . HIS A 1 699 ? 11.450 2.242 -15.416 1.00 88.31 699 HIS A CA 1
ATOM 5492 C C . HIS A 1 699 ? 10.589 1.453 -14.430 1.00 88.31 699 HIS A C 1
ATOM 5494 O O . HIS A 1 699 ? 11.112 0.727 -13.584 1.00 88.31 699 HIS A O 1
ATOM 5500 N N . ASP A 1 700 ? 9.270 1.606 -14.532 1.00 87.12 700 ASP A N 1
ATOM 5501 C CA . ASP A 1 700 ? 8.308 0.844 -13.735 1.00 87.12 700 ASP A CA 1
ATOM 5502 C C . ASP A 1 700 ? 8.102 -0.570 -14.312 1.00 87.12 700 ASP A C 1
ATOM 5504 O O . ASP A 1 700 ? 8.531 -0.888 -15.423 1.00 87.12 700 ASP A O 1
ATOM 5508 N N . LYS A 1 701 ? 7.428 -1.447 -13.566 1.00 88.38 701 LYS A N 1
ATOM 5509 C CA . LYS A 1 701 ? 7.267 -2.864 -13.927 1.00 88.38 701 LYS A CA 1
ATOM 5510 C C . LYS A 1 701 ? 6.638 -3.084 -15.303 1.00 88.38 701 LYS A C 1
ATOM 5512 O O . LYS A 1 701 ? 7.029 -4.027 -15.984 1.00 88.38 701 LYS A O 1
ATOM 5517 N N . ASP A 1 702 ? 5.696 -2.245 -15.725 1.00 86.31 702 ASP A N 1
ATOM 5518 C CA . ASP A 1 702 ? 5.064 -2.374 -17.045 1.00 86.31 702 ASP A CA 1
ATOM 5519 C C . ASP A 1 702 ? 6.027 -2.032 -18.187 1.00 86.31 702 ASP A C 1
ATOM 5521 O O . ASP A 1 702 ? 6.133 -2.790 -19.148 1.00 86.31 702 ASP A O 1
ATOM 5525 N N . GLU A 1 703 ? 6.824 -0.974 -18.033 1.00 87.12 703 GLU A N 1
ATOM 5526 C CA . GLU A 1 703 ? 7.876 -0.613 -18.990 1.00 87.12 703 GLU A CA 1
ATOM 5527 C C . GLU A 1 703 ? 8.956 -1.710 -19.056 1.00 87.12 703 GLU A C 1
ATOM 5529 O O . GLU A 1 703 ? 9.414 -2.079 -20.137 1.00 87.12 703 GLU A O 1
ATOM 5534 N N . ILE A 1 704 ? 9.324 -2.310 -17.916 1.00 92.69 704 ILE A N 1
ATOM 5535 C CA . ILE A 1 704 ? 10.268 -3.439 -17.873 1.00 92.69 704 ILE A CA 1
ATOM 5536 C C . ILE A 1 704 ? 9.725 -4.669 -18.615 1.00 92.69 704 ILE A C 1
ATOM 5538 O O . ILE A 1 704 ? 10.503 -5.349 -19.290 1.00 92.69 704 ILE A O 1
ATOM 5542 N N . LYS A 1 705 ? 8.412 -4.950 -18.552 1.00 92.50 705 LYS A N 1
ATOM 5543 C CA . LYS A 1 705 ? 7.788 -6.032 -19.341 1.00 92.50 705 LYS A CA 1
ATOM 5544 C C . LYS A 1 705 ? 7.952 -5.782 -20.843 1.00 92.50 705 LYS A C 1
ATOM 5546 O O . LYS A 1 705 ? 8.318 -6.707 -21.567 1.00 92.50 705 LYS A O 1
ATOM 5551 N N . GLU A 1 706 ? 7.737 -4.549 -21.305 1.00 91.44 706 GLU A N 1
ATOM 5552 C CA . GLU A 1 706 ? 7.919 -4.176 -22.716 1.00 91.44 706 GLU A CA 1
ATOM 5553 C C . GLU A 1 706 ? 9.384 -4.285 -23.160 1.00 91.44 706 GLU A C 1
ATOM 5555 O O . GLU A 1 706 ? 9.679 -4.873 -24.203 1.00 91.44 706 GLU A O 1
ATOM 5560 N N . ILE A 1 707 ? 10.316 -3.775 -22.346 1.00 93.69 707 ILE A N 1
ATOM 5561 C CA . ILE A 1 707 ? 11.762 -3.859 -22.607 1.00 93.69 707 ILE A CA 1
ATOM 5562 C C . ILE A 1 707 ? 12.205 -5.322 -22.683 1.00 93.69 707 ILE A C 1
ATOM 5564 O O . ILE A 1 707 ? 12.950 -5.695 -23.589 1.00 93.69 707 ILE A O 1
ATOM 5568 N N . LYS A 1 708 ? 11.731 -6.169 -21.761 1.00 95.00 708 LYS A N 1
ATOM 5569 C CA . LYS A 1 708 ? 12.024 -7.607 -21.753 1.00 95.00 708 LYS A CA 1
ATOM 5570 C C . LYS A 1 708 ? 11.516 -8.289 -23.023 1.00 95.00 708 LYS A C 1
ATOM 5572 O O . LYS A 1 708 ? 12.280 -9.025 -23.640 1.00 95.00 708 LYS A O 1
ATOM 5577 N N . ALA A 1 709 ? 10.276 -8.016 -23.430 1.00 93.94 709 ALA A N 1
ATOM 5578 C CA . ALA A 1 709 ? 9.703 -8.584 -24.649 1.00 93.94 709 ALA A CA 1
ATOM 5579 C C . ALA A 1 709 ? 10.530 -8.203 -25.888 1.00 93.94 709 ALA A C 1
ATOM 5581 O O . ALA A 1 709 ? 10.880 -9.069 -26.685 1.00 93.94 709 ALA A O 1
ATOM 5582 N N . LYS A 1 710 ? 10.930 -6.928 -26.004 1.00 93.88 710 LYS A N 1
ATOM 5583 C CA . LYS A 1 710 ? 11.784 -6.452 -27.105 1.00 93.88 710 LYS A CA 1
ATOM 5584 C C . LYS A 1 710 ? 13.203 -7.016 -27.063 1.00 93.88 710 LYS A C 1
ATOM 5586 O O . LYS A 1 710 ? 13.809 -7.222 -28.111 1.00 93.88 710 LYS A O 1
ATOM 5591 N N . TYR A 1 711 ? 13.739 -7.270 -25.873 1.00 94.31 711 TYR A N 1
ATOM 5592 C CA . TYR A 1 711 ? 15.036 -7.924 -25.706 1.00 94.31 711 TYR A CA 1
ATOM 5593 C C . TYR A 1 711 ? 14.996 -9.374 -26.197 1.00 94.31 711 TYR A C 1
ATOM 5595 O O . TYR A 1 711 ? 15.872 -9.788 -26.952 1.00 94.31 711 TYR A O 1
ATOM 5603 N N . GLU A 1 712 ? 13.967 -10.123 -25.796 1.00 93.00 712 GLU A N 1
ATOM 5604 C CA . GLU A 1 712 ? 13.768 -11.522 -26.186 1.00 93.00 712 GLU A CA 1
ATOM 5605 C C . GLU A 1 712 ? 13.516 -11.667 -27.688 1.00 93.00 712 GLU A C 1
ATOM 5607 O O . GLU A 1 712 ? 14.158 -12.496 -28.324 1.00 93.00 712 GLU A O 1
ATOM 5612 N N . GLU A 1 713 ? 12.671 -10.806 -28.263 1.00 91.12 713 GLU A N 1
ATOM 5613 C CA . GLU A 1 713 ? 12.381 -10.755 -29.704 1.00 91.12 713 GLU A CA 1
ATOM 5614 C C . GLU A 1 713 ? 13.641 -10.548 -30.559 1.00 91.12 713 GLU A C 1
ATOM 5616 O O . GLU A 1 713 ? 13.728 -11.063 -31.669 1.00 91.12 713 GLU A O 1
ATOM 5621 N N . LYS A 1 714 ? 14.617 -9.776 -30.064 1.00 89.31 714 LYS A N 1
ATOM 5622 C CA . LYS A 1 714 ? 15.765 -9.317 -30.861 1.00 89.31 714 LYS A CA 1
ATOM 5623 C C . LYS A 1 714 ? 17.038 -10.141 -30.675 1.00 89.31 714 LYS A C 1
ATOM 5625 O O . LYS A 1 714 ? 17.929 -10.067 -31.522 1.00 89.31 714 LYS A O 1
ATOM 5630 N N . TYR A 1 715 ? 17.175 -10.840 -29.550 1.00 87.25 715 TYR A N 1
ATOM 5631 C CA . TYR A 1 715 ? 18.439 -11.469 -29.148 1.00 87.25 715 TYR A CA 1
ATOM 5632 C C . TYR A 1 715 ? 18.328 -12.956 -28.811 1.00 87.25 715 TYR A C 1
ATOM 5634 O O . TYR A 1 715 ? 19.312 -13.512 -28.323 1.00 87.25 715 TYR A O 1
ATOM 5642 N N . ASP A 1 716 ? 17.161 -13.575 -29.021 1.00 86.19 716 ASP A N 1
ATOM 5643 C CA . ASP A 1 716 ? 16.905 -15.008 -28.799 1.00 86.19 716 ASP A CA 1
ATOM 5644 C C . ASP A 1 716 ? 17.363 -15.517 -27.417 1.00 86.19 716 ASP A C 1
ATOM 5646 O O . ASP A 1 716 ? 17.714 -16.679 -27.208 1.00 86.19 716 ASP A O 1
ATOM 5650 N N . THR A 1 717 ? 17.374 -14.622 -26.429 1.00 88.00 717 THR A N 1
ATOM 5651 C CA . THR A 1 717 ? 17.752 -14.908 -25.048 1.00 88.00 717 THR A CA 1
ATOM 5652 C C . THR A 1 717 ? 16.972 -14.011 -24.107 1.00 88.00 717 THR A C 1
ATOM 5654 O O . THR A 1 717 ? 16.642 -12.870 -24.434 1.00 88.00 717 THR A O 1
ATOM 5657 N N . THR A 1 718 ? 16.668 -14.519 -22.917 1.00 92.38 718 THR A N 1
ATOM 5658 C CA . THR A 1 718 ? 15.890 -13.752 -21.944 1.00 92.38 718 THR A CA 1
ATOM 5659 C C . THR A 1 718 ? 16.769 -12.745 -21.222 1.00 92.38 718 THR A C 1
ATOM 5661 O O . THR A 1 718 ? 17.920 -13.028 -20.866 1.00 92.38 718 THR A O 1
ATOM 5664 N N . LEU A 1 719 ? 16.206 -11.570 -20.929 1.00 94.06 719 LEU A N 1
ATOM 5665 C CA . LEU A 1 719 ? 16.902 -10.549 -20.142 1.00 94.06 719 LEU A CA 1
ATOM 5666 C C . LEU A 1 719 ? 17.343 -11.106 -18.776 1.00 94.06 719 LEU A C 1
ATOM 5668 O O . LEU A 1 719 ? 18.444 -10.823 -18.304 1.00 94.06 719 LEU A O 1
ATOM 5672 N N . LYS A 1 720 ? 16.525 -11.985 -18.181 1.00 94.00 720 LYS A N 1
ATOM 5673 C CA . LYS A 1 720 ? 16.862 -12.734 -16.965 1.00 94.00 720 LYS A CA 1
ATOM 5674 C C . LYS A 1 720 ? 18.155 -13.527 -17.118 1.00 94.00 720 LYS A C 1
ATOM 5676 O O . LYS A 1 720 ? 19.010 -13.438 -16.239 1.00 94.00 720 LYS A O 1
ATOM 5681 N N . LEU A 1 721 ? 18.297 -14.323 -18.180 1.00 90.38 721 LEU A N 1
ATOM 5682 C CA . LEU A 1 721 ? 19.493 -15.143 -18.401 1.00 90.38 721 LEU A CA 1
ATOM 5683 C C . LEU A 1 721 ? 20.729 -14.266 -18.608 1.00 90.38 721 LEU A C 1
ATOM 5685 O O . LEU A 1 721 ? 21.766 -14.528 -17.993 1.00 90.38 721 LEU A O 1
ATOM 5689 N N . ALA A 1 722 ? 20.598 -13.189 -19.385 1.00 92.25 722 ALA A N 1
ATOM 5690 C CA . ALA A 1 722 ? 21.677 -12.231 -19.602 1.00 92.25 722 ALA A CA 1
ATOM 5691 C C . ALA A 1 722 ? 22.183 -11.637 -18.272 1.00 92.25 722 ALA A C 1
ATOM 5693 O O . ALA A 1 722 ? 23.370 -11.758 -17.962 1.00 92.25 722 ALA A O 1
ATOM 5694 N N . ILE A 1 723 ? 21.284 -11.114 -17.429 1.00 93.75 723 ILE A N 1
ATOM 5695 C CA . ILE A 1 723 ? 21.618 -10.594 -16.088 1.00 93.75 723 ILE A CA 1
ATOM 5696 C C . ILE A 1 723 ? 22.203 -11.702 -15.202 1.00 93.75 723 ILE A C 1
ATOM 5698 O O . ILE A 1 723 ? 23.216 -11.503 -14.533 1.00 93.75 723 ILE A O 1
ATOM 5702 N N . SER A 1 724 ? 21.598 -12.892 -15.210 1.00 91.25 724 SER A N 1
ATOM 5703 C CA . SER A 1 724 ? 22.002 -14.006 -14.343 1.00 91.25 724 SER A CA 1
ATOM 5704 C C . SER A 1 724 ? 23.422 -14.496 -14.620 1.00 91.25 724 SER A C 1
ATOM 5706 O O . SER A 1 724 ? 24.103 -14.942 -13.694 1.00 91.25 724 SER A O 1
ATOM 5708 N N . SER A 1 725 ? 23.851 -14.417 -15.884 1.00 89.00 725 SER A N 1
ATOM 5709 C CA . SER A 1 725 ? 25.177 -14.841 -16.342 1.00 89.00 725 SER A CA 1
ATOM 5710 C C . SER A 1 725 ? 26.284 -13.824 -16.039 1.00 89.00 725 SER A C 1
ATOM 5712 O O . SER A 1 725 ? 27.420 -14.222 -15.780 1.00 89.00 725 SER A O 1
ATOM 5714 N N . LYS A 1 726 ? 25.963 -12.523 -16.047 1.00 90.31 726 LYS A N 1
ATOM 5715 C CA . LYS A 1 726 ? 26.942 -11.433 -15.926 1.00 90.31 726 LYS A CA 1
ATOM 5716 C C . LYS A 1 726 ? 27.023 -10.830 -14.523 1.00 90.31 726 LYS A C 1
ATOM 5718 O O . LYS A 1 726 ? 28.117 -10.538 -14.045 1.00 90.31 726 LYS A O 1
ATOM 5723 N N . CYS A 1 727 ? 25.895 -10.691 -13.833 1.00 91.38 727 CYS A N 1
ATOM 5724 C CA . CYS A 1 727 ? 25.831 -10.080 -12.506 1.00 91.38 727 CYS A CA 1
ATOM 5725 C C . CYS A 1 727 ? 26.097 -11.109 -11.387 1.00 91.38 727 CYS A C 1
ATOM 5727 O O . CYS A 1 727 ? 25.966 -12.322 -11.569 1.00 91.38 727 CYS A O 1
ATOM 5729 N N . LYS A 1 728 ? 26.446 -10.644 -10.178 1.00 91.44 728 LYS A N 1
ATOM 5730 C CA . LYS A 1 728 ? 26.732 -11.506 -9.010 1.00 91.44 728 LYS A CA 1
ATOM 5731 C C . LYS A 1 728 ? 26.064 -10.984 -7.731 1.00 91.44 728 LYS A C 1
ATOM 5733 O O . LYS A 1 728 ? 25.554 -9.870 -7.702 1.00 91.44 728 LYS A O 1
ATOM 5738 N N . GLY A 1 729 ? 26.060 -11.813 -6.683 1.00 92.75 729 GLY A N 1
ATOM 5739 C CA . GLY A 1 729 ? 25.632 -11.430 -5.331 1.00 92.75 729 GLY A CA 1
ATOM 5740 C C . GLY A 1 729 ? 24.194 -10.905 -5.231 1.00 92.75 729 GLY A C 1
ATOM 5741 O O . GLY A 1 729 ? 23.321 -11.281 -6.014 1.00 92.75 729 GLY A O 1
ATOM 5742 N N . ASN A 1 730 ? 23.950 -10.032 -4.251 1.00 94.56 730 ASN A N 1
ATOM 5743 C CA . ASN A 1 730 ? 22.637 -9.413 -4.041 1.00 94.56 730 ASN A CA 1
ATOM 5744 C C . ASN A 1 730 ? 22.259 -8.432 -5.155 1.00 94.56 730 ASN A C 1
ATOM 5746 O O . ASN A 1 730 ? 21.076 -8.315 -5.457 1.00 94.56 730 ASN A O 1
ATOM 5750 N N . TYR A 1 731 ? 23.236 -7.832 -5.844 1.00 95.69 731 TYR A N 1
ATOM 5751 C CA . TYR A 1 731 ? 22.987 -7.034 -7.046 1.00 95.69 731 TYR A CA 1
ATOM 5752 C C . TYR A 1 731 ? 22.257 -7.848 -8.129 1.00 95.69 731 TYR A C 1
ATOM 5754 O O . TYR A 1 731 ? 21.188 -7.447 -8.589 1.00 95.69 731 TYR A O 1
ATOM 5762 N N . LYS A 1 732 ? 22.765 -9.046 -8.468 1.00 95.12 732 LYS A N 1
ATOM 5763 C CA . LYS A 1 732 ? 22.080 -9.974 -9.389 1.00 95.12 732 LYS A CA 1
ATOM 5764 C C . LYS A 1 732 ? 20.681 -10.318 -8.895 1.00 95.12 732 LYS A C 1
ATOM 5766 O O . LYS A 1 732 ? 19.735 -10.304 -9.677 1.00 95.12 732 LYS A O 1
ATOM 5771 N N . ARG A 1 733 ? 20.562 -10.670 -7.614 1.00 95.38 733 ARG A N 1
ATOM 5772 C CA . ARG A 1 733 ? 19.295 -11.106 -7.023 1.00 95.38 733 ARG A CA 1
ATOM 5773 C C . ARG A 1 733 ? 18.237 -10.003 -7.088 1.00 95.38 733 ARG A C 1
ATOM 5775 O O . ARG A 1 733 ? 17.121 -10.290 -7.503 1.00 95.38 733 ARG A O 1
ATOM 5782 N N . LEU A 1 734 ? 18.605 -8.763 -6.759 1.00 96.56 734 LEU A N 1
ATOM 5783 C CA . LEU A 1 734 ? 17.745 -7.583 -6.863 1.00 96.56 734 LEU A CA 1
ATOM 5784 C C . LEU A 1 734 ? 17.328 -7.321 -8.316 1.00 96.56 734 LEU A C 1
ATOM 5786 O O . LEU A 1 734 ? 16.139 -7.182 -8.584 1.00 96.56 734 LEU A O 1
ATOM 5790 N N . ALA A 1 735 ? 18.281 -7.310 -9.255 1.00 96.56 735 ALA A N 1
ATOM 5791 C CA . ALA A 1 735 ? 18.010 -7.052 -10.670 1.00 96.56 735 ALA A CA 1
ATOM 5792 C C . ALA A 1 735 ? 17.081 -8.108 -11.291 1.00 96.56 735 ALA A C 1
ATOM 5794 O O . ALA A 1 735 ? 16.098 -7.765 -11.944 1.00 96.56 735 ALA A O 1
ATOM 5795 N N . VAL A 1 736 ? 17.347 -9.395 -11.047 1.00 96.19 736 VAL A N 1
ATOM 5796 C CA . VAL A 1 736 ? 16.493 -10.489 -11.535 1.00 96.19 736 VAL A CA 1
ATOM 5797 C C . VAL A 1 736 ? 15.110 -10.434 -10.892 1.00 96.19 736 VAL A C 1
ATOM 5799 O O . VAL A 1 736 ? 14.114 -10.585 -11.594 1.00 96.19 736 VAL A O 1
ATOM 5802 N N . ALA A 1 737 ? 15.025 -10.191 -9.582 1.00 96.50 737 ALA A N 1
ATOM 5803 C CA . ALA A 1 737 ? 13.744 -10.078 -8.894 1.00 96.50 737 ALA A CA 1
ATOM 5804 C C . ALA A 1 737 ? 12.923 -8.876 -9.398 1.00 96.50 737 ALA A C 1
ATOM 5806 O O . ALA A 1 737 ? 11.722 -9.014 -9.606 1.00 96.50 737 ALA A O 1
ATOM 5807 N N . TRP A 1 738 ? 13.553 -7.730 -9.676 1.00 96.25 738 TRP A N 1
ATOM 5808 C CA . TRP A 1 738 ? 12.870 -6.573 -10.263 1.00 96.25 738 TRP A CA 1
ATOM 5809 C C . TRP A 1 738 ? 12.256 -6.885 -11.634 1.00 96.25 738 TRP A C 1
ATOM 5811 O O . TRP A 1 738 ? 11.106 -6.523 -11.882 1.00 96.25 738 TRP A O 1
ATOM 5821 N N . VAL A 1 739 ? 13.006 -7.596 -12.486 1.00 95.12 739 VAL A N 1
ATOM 5822 C CA . VAL A 1 739 ? 12.599 -7.959 -13.854 1.00 95.12 739 VAL A CA 1
ATOM 5823 C C . VAL A 1 739 ? 11.525 -9.051 -13.888 1.00 95.12 739 VAL A C 1
ATOM 5825 O O . VAL A 1 739 ? 10.681 -9.053 -14.781 1.00 95.12 739 VAL A O 1
ATOM 5828 N N . GLU A 1 740 ? 11.550 -9.994 -12.945 1.00 93.62 740 GLU A N 1
ATOM 5829 C CA . GLU A 1 740 ? 10.706 -11.196 -13.002 1.00 93.62 740 GLU A CA 1
ATOM 5830 C C . GLU A 1 740 ? 9.460 -11.130 -12.119 1.00 93.62 740 GLU A C 1
ATOM 5832 O O . GLU A 1 740 ? 8.450 -11.761 -12.439 1.00 93.62 740 GLU A O 1
ATOM 5837 N N . LEU A 1 741 ? 9.519 -10.427 -10.985 1.00 93.50 741 LEU A N 1
ATOM 5838 C CA . LEU A 1 741 ? 8.443 -10.477 -10.001 1.00 93.50 741 LEU A CA 1
ATOM 5839 C C . LEU A 1 741 ? 7.332 -9.476 -10.334 1.00 93.50 741 LEU A C 1
ATOM 5841 O O . LEU A 1 741 ? 7.620 -8.328 -10.683 1.00 93.50 741 LEU A O 1
ATOM 5845 N N . PRO A 1 742 ? 6.054 -9.873 -10.200 1.00 91.88 742 PRO A N 1
ATOM 5846 C CA . PRO A 1 742 ? 4.938 -8.955 -10.375 1.00 91.88 742 PRO A CA 1
ATOM 5847 C C . PRO A 1 742 ? 4.833 -7.977 -9.195 1.00 91.88 742 PRO A C 1
ATOM 5849 O O . PRO A 1 742 ? 5.496 -8.134 -8.167 1.00 91.88 742 PRO A O 1
ATOM 5852 N N . ASP A 1 743 ? 3.974 -6.970 -9.337 1.00 91.00 743 ASP A N 1
ATOM 5853 C CA . ASP A 1 743 ? 3.545 -6.161 -8.199 1.00 91.00 743 ASP A CA 1
ATOM 5854 C C . ASP A 1 743 ? 2.584 -6.978 -7.318 1.00 91.00 743 ASP A C 1
ATOM 5856 O O . ASP A 1 743 ? 1.548 -7.464 -7.780 1.00 91.00 743 ASP A O 1
ATOM 5860 N N . GLN A 1 744 ? 2.922 -7.144 -6.040 1.00 92.25 744 GLN A N 1
ATOM 5861 C CA . GLN A 1 744 ? 2.103 -7.879 -5.075 1.00 92.25 744 GLN A CA 1
ATOM 5862 C C . GLN A 1 744 ? 0.752 -7.193 -4.840 1.00 92.25 744 GLN A C 1
ATOM 5864 O O . GLN A 1 744 ? -0.225 -7.878 -4.542 1.00 92.25 744 GLN A O 1
ATOM 5869 N N . LEU A 1 745 ? 0.669 -5.865 -5.003 1.00 90.62 745 LEU A N 1
ATOM 5870 C CA . LEU A 1 745 ? -0.581 -5.121 -4.807 1.00 90.62 745 LEU A CA 1
ATOM 5871 C C . LEU A 1 745 ? -1.632 -5.441 -5.880 1.00 90.62 745 LEU A C 1
ATOM 5873 O O . LEU A 1 745 ? -2.832 -5.364 -5.617 1.00 90.62 745 LEU A O 1
ATOM 5877 N N . GLU A 1 746 ? -1.207 -5.864 -7.073 1.00 87.25 746 GLU A N 1
ATOM 5878 C CA . GLU A 1 746 ? -2.119 -6.314 -8.130 1.00 87.25 746 GLU A CA 1
ATOM 5879 C C . GLU A 1 746 ? -2.696 -7.708 -7.850 1.00 87.25 746 GLU A C 1
ATOM 5881 O O . GLU A 1 746 ? -3.808 -8.021 -8.287 1.00 87.25 746 GLU A O 1
ATOM 5886 N N . GLN A 1 747 ? -1.941 -8.547 -7.130 1.00 88.06 747 GLN A N 1
ATOM 5887 C CA . GLN A 1 747 ? -2.252 -9.955 -6.860 1.00 88.06 747 GLN A CA 1
ATOM 5888 C C . GLN A 1 747 ? -2.019 -10.298 -5.377 1.00 88.06 747 GLN A C 1
ATOM 5890 O O . GLN A 1 747 ? -1.172 -11.138 -5.066 1.00 88.06 747 GLN A O 1
ATOM 5895 N N . PRO A 1 748 ? -2.789 -9.707 -4.444 1.00 89.94 748 PRO A N 1
ATOM 5896 C CA . PRO A 1 748 ? -2.499 -9.762 -3.009 1.00 89.94 748 PRO A CA 1
ATOM 5897 C C . PRO A 1 748 ? -2.443 -11.188 -2.449 1.00 89.94 748 PRO A C 1
ATOM 5899 O O . PRO A 1 748 ? -1.576 -11.494 -1.641 1.00 89.94 748 PRO A O 1
ATOM 5902 N N . ALA A 1 749 ? -3.309 -12.087 -2.924 1.00 85.00 749 ALA A N 1
ATOM 5903 C CA . ALA A 1 749 ? -3.370 -13.473 -2.458 1.00 85.00 749 ALA A CA 1
ATOM 5904 C C . ALA A 1 749 ? -2.256 -14.385 -3.004 1.00 85.00 749 ALA A C 1
ATOM 5906 O O . ALA A 1 749 ? -2.073 -15.494 -2.500 1.00 85.00 749 ALA A O 1
ATOM 5907 N N . LYS A 1 750 ? -1.534 -13.968 -4.051 1.00 87.12 750 LYS A N 1
ATOM 5908 C CA . LYS A 1 750 ? -0.494 -14.792 -4.666 1.00 87.12 750 LYS A CA 1
ATOM 5909 C C . LYS A 1 750 ? 0.802 -14.614 -3.890 1.00 87.12 750 LYS A C 1
ATOM 5911 O O . LYS A 1 750 ? 1.416 -13.558 -3.964 1.00 87.12 750 LYS A O 1
ATOM 5916 N N . LYS A 1 751 ? 1.245 -15.651 -3.182 1.00 82.06 751 LYS A N 1
ATOM 5917 C CA . LYS A 1 751 ? 2.542 -15.624 -2.501 1.00 82.06 751 LYS A CA 1
ATOM 5918 C C . LYS A 1 751 ? 3.666 -15.472 -3.530 1.00 82.06 751 LYS A C 1
ATOM 5920 O O . LYS A 1 751 ? 3.812 -16.319 -4.412 1.00 82.06 751 LYS A O 1
ATOM 5925 N N . ILE A 1 752 ? 4.448 -14.399 -3.420 1.00 86.62 752 ILE A N 1
ATOM 5926 C CA . ILE A 1 752 ? 5.627 -14.183 -4.260 1.00 86.62 752 ILE A CA 1
ATOM 5927 C C . ILE A 1 752 ? 6.857 -14.759 -3.561 1.00 86.62 752 ILE A C 1
ATOM 5929 O O . ILE A 1 752 ? 7.280 -14.291 -2.502 1.00 86.62 752 ILE A O 1
ATOM 5933 N N . GLU A 1 753 ? 7.450 -15.780 -4.173 1.00 87.12 753 GLU A N 1
ATOM 5934 C CA . GLU A 1 753 ? 8.705 -16.360 -3.709 1.00 87.12 753 GLU A CA 1
ATOM 5935 C C . GLU A 1 753 ? 9.886 -15.621 -4.335 1.00 87.12 753 GLU A C 1
ATOM 5937 O O . GLU A 1 753 ? 9.977 -15.450 -5.552 1.00 87.12 753 GLU A O 1
ATOM 5942 N N . LEU A 1 754 ? 10.793 -15.155 -3.477 1.00 89.50 754 LEU A N 1
ATOM 5943 C CA . LEU A 1 754 ? 12.020 -14.521 -3.927 1.00 89.50 754 LEU A CA 1
ATOM 5944 C C . LEU A 1 754 ? 12.997 -15.586 -4.429 1.00 89.50 754 LEU A C 1
ATOM 5946 O O . LEU A 1 754 ? 13.346 -16.471 -3.646 1.00 89.50 754 LEU A O 1
ATOM 5950 N N . PRO A 1 755 ? 13.533 -15.450 -5.651 1.00 85.25 755 PRO A N 1
ATOM 5951 C CA . PRO A 1 755 ? 14.515 -16.392 -6.151 1.00 85.25 755 PRO A CA 1
ATOM 5952 C C . PRO A 1 755 ? 15.817 -16.308 -5.338 1.00 85.25 755 PRO A C 1
ATOM 5954 O O . PRO A 1 755 ? 16.298 -15.220 -4.980 1.00 85.25 755 PRO A O 1
ATOM 5957 N N . THR A 1 756 ? 16.402 -17.464 -5.034 1.00 88.69 756 THR A N 1
ATOM 5958 C CA . THR A 1 756 ? 17.713 -17.554 -4.377 1.00 88.69 756 THR A CA 1
ATOM 5959 C C . THR A 1 756 ? 18.844 -17.392 -5.391 1.00 88.69 756 THR A C 1
ATOM 5961 O O . THR A 1 756 ? 18.697 -17.663 -6.583 1.00 88.69 756 THR A O 1
ATOM 5964 N N . ASN A 1 757 ? 20.029 -16.985 -4.927 1.00 84.25 757 ASN A N 1
ATOM 5965 C CA . ASN A 1 757 ? 21.198 -16.889 -5.808 1.00 84.25 757 ASN A CA 1
ATOM 5966 C C . ASN A 1 757 ? 21.560 -18.233 -6.460 1.00 84.25 757 ASN A C 1
ATOM 5968 O O . ASN A 1 757 ? 22.059 -18.246 -7.589 1.00 84.25 757 ASN A O 1
ATOM 5972 N N . GLU A 1 758 ? 21.301 -19.351 -5.781 1.00 82.81 758 GLU A N 1
ATOM 5973 C CA . GLU A 1 758 ? 21.533 -20.692 -6.316 1.00 82.81 758 GLU A CA 1
ATOM 5974 C C . GLU A 1 758 ? 20.561 -21.035 -7.446 1.00 82.81 758 GLU A C 1
ATOM 5976 O O . GLU A 1 758 ? 21.001 -21.484 -8.503 1.00 82.81 758 GLU A O 1
ATOM 5981 N N . GLU A 1 759 ? 19.265 -20.778 -7.264 1.00 84.25 759 GLU A N 1
ATOM 5982 C CA . GLU A 1 759 ? 18.232 -21.003 -8.287 1.00 84.25 759 GLU A CA 1
ATOM 5983 C C . GLU A 1 759 ? 18.482 -20.163 -9.537 1.00 84.25 759 GLU A C 1
ATOM 5985 O O . GLU A 1 759 ? 18.468 -20.687 -10.652 1.00 84.25 759 GLU A O 1
ATOM 5990 N N . ILE A 1 760 ? 18.794 -18.874 -9.354 1.00 84.00 760 ILE A N 1
ATOM 5991 C CA . ILE A 1 760 ? 19.118 -17.959 -10.457 1.00 84.00 760 ILE A CA 1
ATOM 5992 C C . ILE A 1 760 ? 20.339 -18.471 -11.230 1.00 84.00 760 ILE A C 1
ATOM 5994 O O . ILE A 1 760 ? 20.357 -18.460 -12.460 1.00 84.00 760 ILE A O 1
ATOM 5998 N N . SER A 1 761 ? 21.364 -18.947 -10.518 1.00 79.56 761 SER A N 1
ATOM 5999 C CA . SER A 1 761 ? 22.594 -19.440 -11.150 1.00 79.56 761 SER A CA 1
ATOM 6000 C C . SER A 1 761 ? 22.383 -20.776 -11.869 1.00 79.56 761 SER A C 1
ATOM 6002 O O . SER A 1 761 ? 22.907 -20.950 -12.965 1.00 79.56 761 SER A O 1
ATOM 6004 N N . LYS A 1 762 ? 21.586 -21.699 -11.309 1.00 77.19 762 LYS A N 1
ATOM 6005 C CA . LYS A 1 762 ? 21.224 -22.975 -11.957 1.00 77.19 762 LYS A CA 1
ATOM 6006 C C . LYS A 1 762 ? 20.445 -22.742 -13.252 1.00 77.19 762 LYS A C 1
ATOM 6008 O O . LYS A 1 762 ? 20.857 -23.243 -14.296 1.00 77.19 762 LYS A O 1
ATOM 6013 N N . ALA A 1 763 ? 19.408 -21.903 -13.205 1.00 67.81 763 ALA A N 1
ATOM 6014 C CA . ALA A 1 763 ? 18.641 -21.516 -14.389 1.00 67.81 763 ALA A CA 1
ATOM 6015 C C . ALA A 1 763 ? 19.526 -20.828 -15.445 1.00 67.81 763 ALA A C 1
ATOM 6017 O O . ALA A 1 763 ? 19.395 -21.097 -16.637 1.00 67.81 763 ALA A O 1
ATOM 6018 N N . GLY A 1 764 ? 20.475 -19.990 -15.008 1.00 60.88 764 GLY A N 1
ATOM 6019 C CA . GLY A 1 764 ? 21.481 -19.369 -15.871 1.00 60.88 764 GLY A CA 1
ATOM 6020 C C . GLY A 1 764 ? 22.369 -20.378 -16.601 1.00 60.88 764 GLY A C 1
ATOM 6021 O O . GLY A 1 764 ? 22.604 -20.226 -17.796 1.00 60.88 764 GLY A O 1
ATOM 6022 N N . VAL A 1 765 ? 22.842 -21.421 -15.913 1.00 60.00 765 VAL A N 1
ATOM 6023 C CA . VAL A 1 765 ? 23.707 -22.468 -16.492 1.00 60.00 765 VAL A CA 1
ATOM 6024 C C . VAL A 1 765 ? 22.938 -23.388 -17.445 1.00 60.00 765 VAL A C 1
ATOM 6026 O O . VAL A 1 765 ? 23.465 -23.749 -18.496 1.00 60.00 765 VAL A O 1
ATOM 6029 N N . GLU A 1 766 ? 21.703 -23.761 -17.111 1.00 56.78 766 GLU A N 1
ATOM 6030 C CA . GLU A 1 766 ? 20.836 -24.569 -17.982 1.00 56.78 766 GLU A CA 1
ATOM 6031 C C . GLU A 1 766 ? 20.415 -23.793 -19.236 1.00 56.78 766 GLU A C 1
ATOM 6033 O O . GLU A 1 766 ? 20.537 -24.315 -20.345 1.00 56.78 766 GLU A O 1
ATOM 6038 N N . GLY A 1 767 ? 20.036 -22.519 -19.082 1.00 52.22 767 GLY A N 1
ATOM 6039 C CA . GLY A 1 767 ? 19.735 -21.619 -20.195 1.00 52.22 767 GLY A CA 1
ATOM 6040 C C . GLY A 1 767 ? 20.953 -21.339 -21.077 1.00 52.22 767 GLY A C 1
ATOM 6041 O O . GLY A 1 767 ? 20.846 -21.417 -22.295 1.00 52.22 767 GLY A O 1
ATOM 6042 N N . SER A 1 768 ? 22.136 -21.129 -20.484 1.00 47.16 768 SER A N 1
ATOM 6043 C CA . SER A 1 768 ? 23.390 -20.903 -21.228 1.00 47.16 768 SER A CA 1
ATOM 6044 C C . SER A 1 768 ? 23.856 -22.134 -22.015 1.00 47.16 768 SER A C 1
ATOM 6046 O O . SER A 1 768 ? 24.523 -21.993 -23.035 1.00 47.16 768 SER A O 1
ATOM 6048 N N . LYS A 1 769 ? 23.518 -23.355 -21.571 1.00 42.56 769 LYS A N 1
ATOM 6049 C CA . LYS A 1 769 ? 23.749 -24.601 -22.332 1.00 42.56 769 LYS A CA 1
ATOM 6050 C C . LYS A 1 769 ? 22.765 -24.785 -23.495 1.00 42.56 769 LYS A C 1
ATOM 6052 O O . LYS A 1 769 ? 23.079 -25.526 -24.425 1.00 42.56 769 LYS A O 1
ATOM 6057 N N . ALA A 1 770 ? 21.592 -24.155 -23.432 1.00 40.94 770 ALA A N 1
ATOM 6058 C CA . ALA A 1 770 ? 20.618 -24.132 -24.520 1.00 40.94 770 ALA A CA 1
ATOM 6059 C C . ALA A 1 770 ? 20.943 -23.033 -25.548 1.00 40.94 770 ALA A C 1
ATOM 6061 O O . ALA A 1 770 ? 20.902 -23.304 -26.743 1.00 40.94 770 ALA A O 1
ATOM 6062 N N . THR A 1 771 ? 21.360 -21.839 -25.106 1.00 38.09 771 THR A N 1
ATOM 6063 C CA . THR A 1 771 ? 21.743 -20.725 -25.994 1.00 38.09 771 THR A CA 1
ATOM 6064 C C . THR A 1 771 ? 23.125 -20.899 -26.625 1.00 38.09 771 THR A C 1
ATOM 6066 O O . THR A 1 771 ? 23.303 -20.532 -27.779 1.00 38.09 771 THR A O 1
ATOM 6069 N N . SER A 1 772 ? 24.087 -21.561 -25.964 1.00 36.44 772 SER A N 1
ATOM 6070 C CA . SER A 1 772 ? 25.382 -21.892 -26.591 1.00 36.44 772 SER A CA 1
ATOM 6071 C C . SER A 1 772 ? 25.281 -22.916 -27.728 1.00 36.44 772 SER A C 1
ATOM 6073 O O . SER A 1 772 ? 26.224 -23.064 -28.498 1.00 36.44 772 SER A O 1
ATOM 6075 N N . LYS A 1 773 ? 24.138 -23.603 -27.870 1.00 35.69 773 LYS A N 1
ATOM 6076 C CA . LYS A 1 773 ? 23.806 -24.381 -29.073 1.00 35.69 773 LYS A CA 1
ATOM 6077 C C . LYS A 1 773 ? 23.226 -23.522 -30.206 1.00 35.69 773 LYS A C 1
ATOM 6079 O O . LYS A 1 773 ? 23.361 -23.935 -31.351 1.00 35.69 773 LYS A O 1
ATOM 6084 N N . ALA A 1 774 ? 22.623 -22.372 -29.895 1.00 36.12 774 ALA A N 1
ATOM 6085 C CA . ALA A 1 774 ? 21.984 -21.468 -30.855 1.00 36.12 774 ALA A CA 1
ATOM 6086 C C . ALA A 1 774 ? 22.953 -20.404 -31.416 1.00 36.12 774 ALA A C 1
ATOM 6088 O O . ALA A 1 774 ? 22.897 -20.092 -32.600 1.00 36.12 774 ALA A O 1
ATOM 6089 N N . ASP A 1 775 ? 23.922 -19.922 -30.625 1.00 34.88 775 ASP A N 1
ATOM 6090 C CA . ASP A 1 775 ? 24.929 -18.938 -31.083 1.00 34.88 775 ASP A CA 1
ATOM 6091 C C . ASP A 1 775 ? 25.910 -19.499 -32.147 1.00 34.88 775 ASP A C 1
ATOM 6093 O O . ASP A 1 775 ? 26.616 -18.746 -32.825 1.00 34.88 775 ASP A O 1
ATOM 6097 N N . ASP A 1 776 ? 25.940 -20.826 -32.325 1.00 36.25 776 ASP A N 1
ATOM 6098 C CA . ASP A 1 776 ? 26.715 -21.530 -33.356 1.00 36.25 776 ASP A CA 1
ATOM 6099 C C . ASP A 1 776 ? 25.903 -21.853 -34.631 1.00 36.25 776 ASP A C 1
ATOM 6101 O O . ASP A 1 776 ? 26.449 -22.439 -35.582 1.00 36.25 776 ASP A O 1
ATOM 6105 N N . GLU A 1 777 ? 24.623 -21.467 -34.694 1.00 38.34 777 GLU A N 1
ATOM 6106 C CA . GLU A 1 777 ? 23.772 -21.687 -35.863 1.00 38.34 777 GLU A CA 1
ATOM 6107 C C . GLU A 1 777 ? 23.901 -20.559 -36.896 1.00 38.34 777 GLU A C 1
ATOM 6109 O O . GLU A 1 777 ? 23.901 -19.360 -36.628 1.00 38.34 777 GLU A O 1
ATOM 6114 N N . ILE A 1 778 ? 24.112 -20.992 -38.136 1.00 42.44 778 ILE A N 1
ATOM 6115 C CA . ILE A 1 778 ? 24.051 -20.164 -39.334 1.00 42.44 778 ILE A CA 1
ATOM 6116 C C . ILE A 1 778 ? 22.610 -19.649 -39.412 1.00 42.44 778 ILE A C 1
ATOM 6118 O O . ILE A 1 778 ? 21.702 -20.465 -39.376 1.00 42.44 778 ILE A O 1
ATOM 6122 N N . SER A 1 779 ? 22.406 -18.330 -39.505 1.00 42.06 779 SER A N 1
ATOM 6123 C CA . SER A 1 779 ? 21.080 -17.746 -39.755 1.00 42.06 779 SER A CA 1
ATOM 6124 C C . SER A 1 779 ? 20.442 -18.439 -40.964 1.00 42.06 779 SER A C 1
ATOM 6126 O O . SER A 1 779 ? 20.976 -18.370 -42.074 1.00 42.06 779 SER A O 1
ATOM 6128 N N . ASP A 1 780 ? 19.321 -19.123 -40.736 1.00 39.62 780 ASP A N 1
ATOM 6129 C CA . ASP A 1 780 ? 18.585 -19.894 -41.746 1.00 39.62 780 ASP A CA 1
ATOM 6130 C C . ASP A 1 780 ? 17.866 -19.009 -42.791 1.00 39.62 780 ASP A C 1
ATOM 6132 O O . ASP A 1 780 ? 17.154 -19.520 -43.649 1.00 39.62 780 ASP A O 1
ATOM 6136 N N . ASP A 1 781 ? 18.103 -17.692 -42.787 1.00 45.28 781 ASP A N 1
ATOM 6137 C CA . ASP A 1 781 ? 17.433 -16.714 -43.656 1.00 45.28 781 ASP A CA 1
ATOM 6138 C C . ASP A 1 781 ? 18.280 -16.281 -44.881 1.00 45.28 781 ASP A C 1
ATOM 6140 O O . ASP A 1 781 ? 18.017 -15.280 -45.545 1.00 45.28 781 ASP A O 1
ATOM 6144 N N . GLU A 1 782 ? 19.340 -17.029 -45.224 1.00 49.72 782 GLU A N 1
ATOM 6145 C CA . GLU A 1 782 ? 20.142 -16.789 -46.444 1.00 49.72 782 GLU A CA 1
ATOM 6146 C C . GLU A 1 782 ? 19.684 -17.617 -47.671 1.00 49.72 782 GLU A C 1
ATOM 6148 O O . GLU A 1 782 ? 20.381 -17.646 -48.693 1.00 49.72 782 GLU A O 1
ATOM 6153 N N . THR A 1 783 ? 18.517 -18.273 -47.628 1.00 51.88 783 THR A N 1
ATOM 6154 C CA . THR A 1 783 ? 17.917 -18.902 -48.821 1.00 51.88 783 THR A CA 1
ATOM 6155 C C . THR A 1 783 ? 17.290 -17.856 -49.746 1.00 51.88 783 THR A C 1
ATOM 6157 O O . THR A 1 783 ? 16.576 -16.971 -49.291 1.00 51.88 783 THR A O 1
ATOM 6160 N N . LEU A 1 784 ? 17.545 -17.947 -51.059 1.00 54.47 784 LEU A N 1
ATOM 6161 C CA . LEU A 1 784 ? 16.857 -17.119 -52.060 1.00 54.47 784 LEU A CA 1
ATOM 6162 C C . LEU A 1 784 ? 15.340 -17.304 -51.931 1.00 54.47 784 LEU A C 1
ATOM 6164 O O . LEU A 1 784 ? 14.856 -18.433 -52.026 1.00 54.47 784 LEU A O 1
ATOM 6168 N N . GLU A 1 785 ? 14.603 -16.203 -51.784 1.00 53.44 785 GLU A N 1
ATOM 6169 C CA . GLU A 1 785 ? 13.148 -16.205 -51.920 1.00 53.44 785 GLU A CA 1
ATOM 6170 C C . GLU A 1 785 ? 12.746 -16.866 -53.248 1.00 53.44 785 GLU A C 1
ATOM 6172 O O . GLU A 1 785 ? 13.344 -16.628 -54.308 1.00 53.44 785 GLU A O 1
ATOM 6177 N N . SER A 1 786 ? 11.729 -17.727 -53.200 1.00 50.91 786 SER A N 1
ATOM 6178 C CA . SER A 1 786 ? 11.229 -18.421 -54.383 1.00 50.91 786 SER A CA 1
ATOM 6179 C C . SER A 1 786 ? 10.755 -17.409 -55.431 1.00 50.91 786 SER A C 1
ATOM 6181 O O . SER A 1 786 ? 9.777 -16.704 -55.204 1.00 50.91 786 SER A O 1
ATOM 6183 N N . GLY A 1 787 ? 11.420 -17.356 -56.591 1.00 56.66 787 GLY A N 1
ATOM 6184 C CA . GLY A 1 787 ? 11.001 -16.518 -57.725 1.00 56.66 787 GLY A CA 1
ATOM 6185 C C . GLY A 1 787 ? 12.049 -15.537 -58.255 1.00 56.66 787 GLY A C 1
ATOM 6186 O O . GLY A 1 787 ? 11.831 -14.937 -59.310 1.00 56.66 787 GLY A O 1
ATOM 6187 N N . ILE A 1 788 ? 13.205 -15.398 -57.597 1.00 61.75 788 ILE A N 1
ATOM 6188 C CA . ILE A 1 788 ? 14.304 -14.572 -58.116 1.00 61.75 788 ILE A CA 1
ATOM 6189 C C . ILE A 1 788 ? 14.919 -15.250 -59.350 1.00 61.75 788 ILE A C 1
ATOM 6191 O O . ILE A 1 788 ? 15.470 -16.349 -59.277 1.00 61.75 788 ILE A O 1
ATOM 6195 N N . LYS A 1 789 ? 14.843 -14.581 -60.506 1.00 67.25 789 LYS A N 1
ATOM 6196 C CA . LYS A 1 789 ? 15.462 -15.063 -61.751 1.00 67.25 789 LYS A CA 1
ATOM 6197 C C . LYS A 1 789 ? 16.989 -15.011 -61.635 1.00 67.25 789 LYS A C 1
ATOM 6199 O O . LYS A 1 789 ? 17.533 -14.003 -61.172 1.00 67.25 789 LYS A O 1
ATOM 6204 N N . SER A 1 790 ? 17.669 -16.041 -62.149 1.00 65.06 790 SER A N 1
ATOM 6205 C CA . SER A 1 790 ? 19.142 -16.125 -62.227 1.00 65.06 790 SER A CA 1
ATOM 6206 C C . SER A 1 790 ? 19.779 -14.934 -62.958 1.00 65.06 790 SER A C 1
ATOM 6208 O O . SER A 1 790 ? 20.946 -14.614 -62.758 1.00 65.06 790 SER A O 1
ATOM 6210 N N . THR A 1 791 ? 18.988 -14.239 -63.776 1.00 65.81 791 THR A N 1
ATOM 6211 C CA . THR A 1 791 ? 19.393 -13.083 -64.578 1.00 65.81 791 THR A CA 1
ATOM 6212 C C . THR A 1 791 ? 19.319 -11.743 -63.828 1.00 65.81 791 THR A C 1
ATOM 6214 O O . THR A 1 791 ? 19.772 -10.727 -64.355 1.00 65.81 791 THR A O 1
ATOM 6217 N N . SER A 1 792 ? 18.764 -11.701 -62.608 1.00 73.88 792 SER A N 1
ATOM 6218 C CA . SER A 1 792 ? 18.555 -10.450 -61.860 1.00 73.88 792 SER A CA 1
ATOM 6219 C C . SER A 1 792 ? 19.848 -9.883 -61.237 1.00 73.88 792 SER A C 1
ATOM 6221 O O . SER A 1 792 ? 20.710 -10.655 -60.802 1.00 73.88 792 SER A O 1
ATOM 6223 N N . PRO A 1 793 ? 19.990 -8.545 -61.112 1.00 72.38 793 PRO A N 1
ATOM 6224 C CA . PRO A 1 793 ? 21.134 -7.926 -60.429 1.00 72.38 793 PRO A CA 1
ATOM 6225 C C . PRO A 1 793 ? 21.319 -8.418 -58.985 1.00 72.38 793 PRO A C 1
ATOM 6227 O O . PRO A 1 793 ? 22.443 -8.675 -58.554 1.00 72.38 793 PRO A O 1
ATOM 6230 N N . LEU A 1 794 ? 20.212 -8.629 -58.265 1.00 70.31 794 LEU A N 1
ATOM 6231 C CA . LEU A 1 794 ? 20.208 -9.150 -56.898 1.00 70.31 794 LEU A CA 1
ATOM 6232 C C . LEU A 1 794 ? 20.776 -10.576 -56.821 1.00 70.31 794 LEU A C 1
ATOM 6234 O O . LEU A 1 794 ? 21.601 -10.867 -55.955 1.00 70.31 794 LEU A O 1
ATOM 6238 N N . PHE A 1 795 ? 20.392 -11.456 -57.754 1.00 77.50 795 PHE A N 1
ATOM 6239 C CA . PHE A 1 795 ? 20.936 -12.814 -57.837 1.00 77.50 795 PHE A CA 1
ATOM 6240 C C . PHE A 1 795 ? 22.442 -12.800 -58.116 1.00 77.50 795 PHE A C 1
ATOM 6242 O O . PHE A 1 795 ? 23.204 -13.529 -57.474 1.00 77.50 795 PHE A O 1
ATOM 6249 N N . LYS A 1 796 ? 22.891 -11.919 -59.023 1.00 78.38 796 LYS A N 1
ATOM 6250 C CA . LYS A 1 796 ? 24.317 -11.756 -59.335 1.00 78.38 796 LYS A CA 1
ATOM 6251 C C . LYS A 1 796 ? 25.118 -11.294 -58.110 1.00 78.38 796 LYS A C 1
ATOM 6253 O O . LYS A 1 796 ? 26.171 -11.866 -57.823 1.00 78.38 796 LYS A O 1
ATOM 6258 N N . ALA A 1 797 ? 24.591 -10.338 -57.341 1.00 74.31 797 ALA A N 1
ATOM 6259 C CA . ALA A 1 797 ? 25.198 -9.869 -56.093 1.00 74.31 797 ALA A CA 1
ATOM 6260 C C . ALA A 1 797 ? 25.255 -10.968 -55.013 1.00 74.31 797 ALA A C 1
ATOM 6262 O O . ALA A 1 797 ? 26.281 -11.134 -54.348 1.00 74.31 797 ALA A O 1
ATOM 6263 N N . LYS A 1 798 ? 24.193 -11.774 -54.870 1.00 77.62 798 LYS A N 1
ATOM 6264 C CA . LYS A 1 798 ? 24.155 -12.917 -53.939 1.00 77.62 798 LYS A CA 1
ATOM 6265 C C . LYS A 1 798 ? 25.178 -13.993 -54.310 1.00 77.62 798 LYS A C 1
ATOM 6267 O O . LYS A 1 798 ? 25.925 -14.430 -53.439 1.00 77.62 798 LYS A O 1
ATOM 6272 N N . CYS A 1 799 ? 25.301 -14.349 -55.590 1.00 81.50 799 CYS A N 1
ATOM 6273 C CA . CYS A 1 799 ? 26.317 -15.302 -56.053 1.00 81.50 799 CYS A CA 1
ATOM 6274 C C . CYS A 1 799 ? 27.748 -14.817 -55.775 1.00 81.50 799 CYS A C 1
ATOM 6276 O O . CYS A 1 799 ? 28.589 -15.595 -55.319 1.00 81.50 799 CYS A O 1
ATOM 6278 N N . GLN A 1 800 ? 28.031 -13.527 -55.983 1.00 80.06 800 GLN A N 1
ATOM 6279 C CA . GLN A 1 800 ? 29.331 -12.933 -55.643 1.00 80.06 800 GLN A CA 1
ATOM 6280 C C . GLN A 1 800 ? 29.596 -12.959 -54.133 1.00 80.06 800 GLN A C 1
ATOM 6282 O O . GLN A 1 800 ? 30.694 -13.320 -53.707 1.00 80.06 800 GLN A O 1
ATOM 6287 N N . MET A 1 801 ? 28.588 -12.639 -53.317 1.00 83.31 801 MET A N 1
ATOM 6288 C CA . MET A 1 801 ? 28.681 -12.715 -51.858 1.00 83.31 801 MET A CA 1
ATOM 6289 C C . MET A 1 801 ? 28.973 -14.143 -51.388 1.00 83.31 801 MET A C 1
ATOM 6291 O O . MET A 1 801 ? 29.885 -14.347 -50.587 1.00 83.31 801 MET A O 1
ATOM 6295 N N . TRP A 1 802 ? 28.231 -15.136 -51.883 1.00 86.44 802 TRP A N 1
ATOM 6296 C CA . TRP A 1 802 ? 28.451 -16.541 -51.535 1.00 86.44 802 TRP A CA 1
ATOM 6297 C C . TRP A 1 802 ? 29.827 -17.023 -51.967 1.00 86.44 802 TRP A C 1
ATOM 6299 O O . TRP A 1 802 ? 30.502 -17.690 -51.191 1.00 86.44 802 TRP A O 1
ATOM 6309 N N . THR A 1 803 ? 30.284 -16.613 -53.150 1.00 84.06 803 THR A N 1
ATOM 6310 C CA . THR A 1 803 ? 31.638 -16.894 -53.638 1.00 84.06 803 THR A CA 1
ATOM 6311 C C . THR A 1 803 ? 32.702 -16.331 -52.694 1.00 84.06 803 THR A C 1
ATOM 6313 O O . THR A 1 803 ? 33.621 -17.046 -52.291 1.00 84.06 803 THR A O 1
ATOM 6316 N N . ALA A 1 804 ? 32.564 -15.068 -52.279 1.00 80.56 804 ALA A N 1
ATOM 6317 C CA . ALA A 1 804 ? 33.495 -14.424 -51.354 1.00 80.56 804 ALA A CA 1
ATOM 6318 C C . ALA A 1 804 ? 33.475 -15.079 -49.962 1.00 80.56 804 ALA A C 1
ATOM 6320 O O . ALA A 1 804 ? 34.529 -15.317 -49.368 1.00 80.56 804 ALA A O 1
ATOM 6321 N N . LYS A 1 805 ? 32.284 -15.413 -49.444 1.00 79.50 805 LYS A N 1
ATOM 6322 C CA . LYS A 1 805 ? 32.132 -16.095 -48.152 1.00 79.50 805 LYS A CA 1
ATOM 6323 C C . LYS A 1 805 ? 32.672 -17.527 -48.195 1.00 79.50 805 LYS A C 1
ATOM 6325 O O . LYS A 1 805 ? 33.347 -17.923 -47.248 1.00 79.50 805 LYS A O 1
ATOM 6330 N N . TYR A 1 806 ? 32.448 -18.274 -49.278 1.00 86.62 806 TYR A N 1
ATOM 6331 C CA . TYR A 1 806 ? 33.022 -19.607 -49.469 1.00 86.62 806 TYR A CA 1
ATOM 6332 C C . TYR A 1 806 ? 34.551 -19.556 -49.422 1.00 86.62 806 TYR A C 1
ATOM 6334 O O . TYR A 1 806 ? 35.136 -20.230 -48.576 1.00 86.62 806 TYR A O 1
ATOM 6342 N N . LYS A 1 807 ? 35.189 -18.701 -50.239 1.00 84.00 807 LYS A N 1
ATOM 6343 C CA . LYS A 1 807 ? 36.656 -18.540 -50.250 1.00 84.00 807 LYS A CA 1
ATOM 6344 C C . LYS A 1 807 ? 37.193 -18.201 -48.859 1.00 84.00 807 LYS A C 1
ATOM 6346 O O . LYS A 1 807 ? 38.016 -18.938 -48.323 1.00 84.00 807 LYS A O 1
ATOM 6351 N N . LYS A 1 808 ? 36.615 -17.179 -48.217 1.00 82.12 808 LYS A N 1
ATOM 6352 C CA . LYS A 1 808 ? 36.991 -16.749 -46.863 1.00 82.12 808 LYS A CA 1
ATOM 6353 C C . LYS A 1 808 ? 36.907 -17.886 -45.841 1.00 82.12 808 LYS A C 1
ATOM 6355 O O . LYS A 1 808 ? 37.838 -18.095 -45.072 1.00 82.12 808 LYS A O 1
ATOM 6360 N N . TYR A 1 809 ? 35.790 -18.611 -45.779 1.00 80.38 809 TYR A N 1
ATOM 6361 C CA . TYR A 1 809 ? 35.620 -19.661 -44.769 1.00 80.38 809 TYR A CA 1
ATOM 6362 C C . TYR A 1 809 ? 36.412 -20.931 -45.079 1.00 80.38 809 TYR A C 1
ATOM 6364 O O . TYR A 1 809 ? 36.801 -21.625 -44.137 1.00 80.38 809 TYR A O 1
ATOM 6372 N N . ASN A 1 810 ? 36.674 -21.209 -46.357 1.00 82.38 810 ASN A N 1
ATOM 6373 C CA . ASN A 1 810 ? 37.544 -22.298 -46.783 1.00 82.38 810 ASN A CA 1
ATOM 6374 C C . ASN A 1 810 ? 39.001 -22.033 -46.366 1.00 82.38 810 ASN A C 1
ATOM 6376 O O . ASN A 1 810 ? 39.611 -22.885 -45.728 1.00 82.38 810 ASN A O 1
ATOM 6380 N N . GLU A 1 811 ? 39.516 -20.823 -46.606 1.00 82.50 811 GLU A N 1
ATOM 6381 C CA . GLU A 1 811 ? 40.859 -20.393 -46.174 1.00 82.50 811 GLU A CA 1
ATOM 6382 C C . GLU A 1 811 ? 41.016 -20.399 -44.645 1.00 82.50 811 GLU A C 1
ATOM 6384 O O . GLU A 1 811 ? 42.063 -20.759 -44.116 1.00 82.50 811 GLU A O 1
ATOM 6389 N N . MET A 1 812 ? 39.952 -20.056 -43.912 1.00 73.56 812 MET A N 1
ATOM 6390 C CA . MET A 1 812 ? 39.931 -20.094 -42.445 1.00 73.56 812 MET A CA 1
ATOM 6391 C C . MET A 1 812 ? 39.765 -21.508 -41.851 1.00 73.56 812 MET A C 1
ATOM 6393 O O . MET A 1 812 ? 39.660 -21.634 -40.629 1.00 73.56 812 MET A O 1
ATOM 6397 N N . GLY A 1 813 ? 39.649 -22.561 -42.668 1.00 76.81 813 GLY A N 1
ATOM 6398 C CA . GLY A 1 813 ? 39.435 -23.936 -42.198 1.00 76.81 813 GLY A CA 1
ATOM 6399 C C . GLY A 1 813 ? 38.076 -24.184 -41.522 1.00 76.81 813 GLY A C 1
ATOM 6400 O O . GLY A 1 813 ? 37.907 -25.168 -40.801 1.00 76.81 813 GLY A O 1
ATOM 6401 N N . LYS A 1 814 ? 37.074 -23.314 -41.727 1.00 71.88 814 LYS A N 1
ATOM 6402 C CA . LYS A 1 814 ? 35.740 -23.438 -41.106 1.00 71.88 814 LYS A CA 1
ATOM 6403 C C . LYS A 1 814 ? 34.828 -24.358 -41.923 1.00 71.88 814 LYS A C 1
ATOM 6405 O O . LYS A 1 814 ? 33.884 -23.892 -42.564 1.00 71.88 814 LYS A O 1
ATOM 6410 N N . ALA A 1 815 ? 35.079 -25.668 -41.851 1.00 70.50 815 ALA A N 1
ATOM 6411 C CA . ALA A 1 815 ? 34.449 -26.699 -42.688 1.00 70.50 815 ALA A CA 1
ATOM 6412 C C . ALA A 1 815 ? 32.911 -26.606 -42.790 1.00 70.50 815 ALA A C 1
ATOM 6414 O O . ALA A 1 815 ? 32.368 -26.633 -43.890 1.00 70.50 815 ALA A O 1
ATOM 6415 N N . ARG A 1 816 ? 32.195 -26.413 -41.669 1.00 65.19 816 ARG A N 1
ATOM 6416 C CA . ARG A 1 816 ? 30.718 -26.318 -41.662 1.00 65.19 816 ARG A CA 1
ATOM 6417 C C . ARG A 1 816 ? 30.194 -25.077 -42.401 1.00 65.19 816 ARG A C 1
ATOM 6419 O O . ARG A 1 816 ? 29.207 -25.165 -43.123 1.00 65.19 816 ARG A O 1
ATOM 6426 N N . LYS A 1 817 ? 30.863 -23.927 -42.249 1.00 66.00 817 LYS A N 1
ATOM 6427 C CA . LYS A 1 817 ? 30.474 -22.661 -42.902 1.00 66.00 817 LYS A CA 1
ATOM 6428 C C . LYS A 1 817 ? 30.850 -22.664 -44.384 1.00 66.00 817 LYS A C 1
ATOM 6430 O O . LYS A 1 817 ? 30.059 -22.216 -45.207 1.00 66.00 817 LYS A O 1
ATOM 6435 N N . ALA A 1 818 ? 32.006 -23.230 -44.730 1.00 76.50 818 ALA A N 1
ATOM 6436 C CA . ALA A 1 818 ? 32.394 -23.449 -46.121 1.00 76.50 818 ALA A CA 1
ATOM 6437 C C . ALA A 1 818 ? 31.387 -24.365 -46.845 1.00 76.50 818 ALA A C 1
ATOM 6439 O O . ALA A 1 818 ? 30.913 -24.005 -47.918 1.00 76.50 818 ALA A O 1
ATOM 6440 N N . ALA A 1 819 ? 30.969 -25.472 -46.217 1.00 75.38 819 ALA A N 1
ATOM 6441 C CA . ALA A 1 819 ? 29.984 -26.400 -46.782 1.00 75.38 819 ALA A CA 1
ATOM 6442 C C . ALA A 1 819 ? 28.604 -25.756 -47.038 1.00 75.38 819 ALA A C 1
ATOM 6444 O O . ALA A 1 819 ? 27.940 -26.082 -48.020 1.00 75.38 819 ALA A O 1
ATOM 6445 N N . HIS A 1 820 ? 28.174 -24.811 -46.194 1.00 79.12 820 HIS A N 1
ATOM 6446 C CA . HIS A 1 820 ? 26.922 -24.075 -46.398 1.00 79.12 820 HIS A CA 1
ATOM 6447 C C . HIS A 1 820 ? 26.958 -23.215 -47.675 1.00 79.12 820 HIS A C 1
ATOM 6449 O O . HIS A 1 820 ? 26.099 -23.361 -48.545 1.00 79.12 820 HIS A O 1
ATOM 6455 N N . TYR A 1 821 ? 27.985 -22.372 -47.835 1.00 80.19 821 TYR A N 1
ATOM 6456 C CA . TYR A 1 821 ? 28.118 -21.518 -49.025 1.00 80.19 821 TYR A CA 1
ATOM 6457 C C . TYR A 1 821 ? 28.414 -22.309 -50.299 1.00 80.19 821 TYR A C 1
ATOM 6459 O O . TYR A 1 821 ? 27.937 -21.944 -51.371 1.00 80.19 821 TYR A O 1
ATOM 6467 N N . GLN A 1 822 ? 29.124 -23.430 -50.174 1.00 84.00 822 GLN A N 1
ATOM 6468 C CA . GLN A 1 822 ? 29.303 -24.399 -51.250 1.00 84.00 822 GLN A CA 1
ATOM 6469 C C . GLN A 1 822 ? 27.950 -24.916 -51.762 1.00 84.00 822 GLN A C 1
ATOM 6471 O O . GLN A 1 822 ? 27.687 -24.885 -52.962 1.00 84.00 822 GLN A O 1
ATOM 6476 N N . ARG A 1 823 ? 27.050 -25.326 -50.859 1.00 82.38 823 ARG A N 1
ATOM 6477 C CA . ARG A 1 823 ? 25.714 -25.814 -51.229 1.00 82.38 823 ARG A CA 1
ATOM 6478 C C . ARG A 1 823 ? 24.872 -24.736 -51.919 1.00 82.38 823 ARG A C 1
ATOM 6480 O O . ARG A 1 823 ? 24.189 -25.039 -52.894 1.00 82.38 823 ARG A O 1
ATOM 6487 N N . LEU A 1 824 ? 24.934 -23.490 -51.445 1.00 82.88 824 LEU A N 1
ATOM 6488 C CA . LEU A 1 824 ? 24.211 -22.370 -52.060 1.00 82.88 824 LEU A CA 1
ATOM 6489 C C . LEU A 1 824 ? 24.683 -22.083 -53.492 1.00 82.88 824 LEU A C 1
ATOM 6491 O O . LEU A 1 824 ? 23.839 -21.862 -54.359 1.00 82.88 824 LEU A O 1
ATOM 6495 N N . LEU A 1 825 ? 25.994 -22.149 -53.753 1.00 86.25 825 LEU A N 1
ATOM 6496 C CA . LEU A 1 825 ? 26.568 -21.950 -55.090 1.00 86.25 825 LEU A CA 1
ATOM 6497 C C . LEU A 1 825 ? 26.173 -23.054 -56.081 1.00 86.25 825 LEU A C 1
ATOM 6499 O O . LEU A 1 825 ? 25.952 -22.758 -57.253 1.00 86.25 825 LEU A O 1
ATOM 6503 N N . LEU A 1 826 ? 26.042 -24.302 -55.618 1.00 85.00 826 LEU A N 1
ATOM 6504 C CA . LEU A 1 826 ? 25.653 -25.444 -56.458 1.00 85.00 826 LEU A CA 1
ATOM 6505 C C . LEU A 1 826 ? 24.160 -25.458 -56.789 1.00 85.00 826 LEU A C 1
ATOM 6507 O O . LEU A 1 826 ? 23.776 -25.754 -57.919 1.00 85.00 826 LEU A O 1
ATOM 6511 N N . LEU A 1 827 ? 23.312 -25.136 -55.807 1.00 83.06 827 LEU A N 1
ATOM 6512 C CA . LEU A 1 827 ? 21.856 -25.134 -55.979 1.00 83.06 827 LEU A CA 1
ATOM 6513 C C . LEU A 1 827 ? 21.363 -23.998 -56.882 1.00 83.06 827 LEU A C 1
ATOM 6515 O O . LEU A 1 827 ? 20.279 -24.114 -57.465 1.00 83.06 827 LEU A O 1
ATOM 6519 N N . ASN A 1 828 ? 22.152 -22.927 -56.990 1.00 85.88 828 ASN A N 1
ATOM 6520 C CA . ASN A 1 828 ? 21.789 -21.680 -57.651 1.00 85.88 828 ASN A CA 1
ATOM 6521 C C . ASN A 1 828 ? 22.843 -21.290 -58.704 1.00 85.88 828 ASN A C 1
ATOM 6523 O O . ASN A 1 828 ? 23.586 -20.328 -58.495 1.00 85.88 828 ASN A O 1
ATOM 6527 N N . PRO A 1 829 ? 22.934 -22.019 -59.833 1.00 87.00 829 PRO A N 1
ATOM 6528 C CA . PRO A 1 829 ? 23.832 -21.636 -60.913 1.00 87.00 829 PRO A CA 1
ATOM 6529 C C . PRO A 1 829 ? 23.427 -20.277 -61.518 1.00 87.00 829 PRO A C 1
ATOM 6531 O O . PRO A 1 829 ? 22.239 -19.946 -61.560 1.00 87.00 829 PRO A O 1
ATOM 6534 N N . PRO A 1 830 ? 24.380 -19.503 -62.070 1.00 85.00 830 PRO A N 1
ATOM 6535 C CA . PRO A 1 830 ? 24.135 -18.231 -62.762 1.00 85.00 830 PRO A CA 1
ATOM 6536 C C . PRO A 1 830 ? 23.434 -18.384 -64.123 1.00 85.00 830 PRO A C 1
ATOM 6538 O O . PRO A 1 830 ? 23.433 -17.467 -64.939 1.00 85.00 830 PRO A O 1
ATOM 6541 N N . LEU A 1 831 ? 22.819 -19.541 -64.365 1.00 85.19 831 LEU A N 1
ATOM 6542 C CA . LEU A 1 831 ? 22.115 -19.927 -65.577 1.00 85.19 831 LEU A CA 1
ATOM 6543 C C . LEU A 1 831 ? 20.809 -20.638 -65.196 1.00 85.19 831 LEU A C 1
ATOM 6545 O O . LEU A 1 831 ? 20.735 -21.257 -64.132 1.00 85.19 831 LEU A O 1
ATOM 6549 N N . PRO A 1 832 ? 19.783 -20.611 -66.061 1.00 83.00 832 PRO A N 1
ATOM 6550 C CA . PRO A 1 832 ? 18.605 -21.445 -65.874 1.00 83.00 832 PRO A CA 1
ATOM 6551 C C . PRO A 1 832 ? 18.986 -22.925 -65.729 1.00 83.00 832 PRO A C 1
ATOM 6553 O O . PRO A 1 832 ? 19.833 -23.437 -66.467 1.00 83.00 832 PRO A O 1
ATOM 6556 N N . LYS A 1 833 ? 18.327 -23.632 -64.803 1.00 83.25 833 LYS A N 1
ATOM 6557 C CA . LYS A 1 833 ? 18.453 -25.093 -64.691 1.00 83.25 833 LYS A CA 1
ATOM 6558 C C . LYS A 1 833 ? 18.117 -25.742 -66.039 1.00 83.25 833 LYS A C 1
ATOM 6560 O O . LYS A 1 833 ? 17.236 -25.254 -66.745 1.00 83.25 833 LYS A O 1
ATOM 6565 N N . LYS A 1 834 ? 18.795 -26.842 -66.378 1.00 83.69 834 LYS A N 1
ATOM 6566 C CA . LYS A 1 834 ? 18.703 -27.538 -67.681 1.00 83.69 834 LYS A CA 1
ATOM 6567 C C . LYS A 1 834 ? 19.250 -26.772 -68.897 1.00 83.69 834 LYS A C 1
ATOM 6569 O O . LYS A 1 834 ? 18.972 -27.167 -70.026 1.00 83.69 834 LYS A O 1
ATOM 6574 N N . SER A 1 835 ? 20.015 -25.697 -68.695 1.00 86.25 835 SER A N 1
ATOM 6575 C CA . SER A 1 835 ? 20.687 -24.993 -69.796 1.00 86.25 835 SER A CA 1
ATOM 6576 C C . SER A 1 835 ? 21.683 -25.903 -70.531 1.00 86.25 835 SER A C 1
ATOM 6578 O O . SER A 1 835 ? 22.404 -26.679 -69.899 1.00 86.25 835 SER A O 1
ATOM 6580 N N . SER A 1 836 ? 21.767 -25.765 -71.859 1.00 85.94 836 SER A N 1
ATOM 6581 C CA . SER A 1 836 ? 22.770 -26.440 -72.696 1.00 85.94 836 SER A CA 1
ATOM 6582 C C . SER A 1 836 ? 24.201 -26.096 -72.280 1.00 85.94 836 SER A C 1
ATOM 6584 O O . SER A 1 836 ? 25.073 -26.955 -72.353 1.00 85.94 836 SER A O 1
ATOM 6586 N N . ILE A 1 837 ? 24.425 -24.881 -71.771 1.00 89.12 837 ILE A N 1
ATOM 6587 C CA . ILE A 1 837 ? 25.728 -24.427 -71.269 1.00 89.12 837 ILE A CA 1
ATOM 6588 C C . ILE A 1 837 ? 26.110 -25.182 -69.988 1.00 89.12 837 ILE A C 1
ATOM 6590 O O . ILE A 1 837 ? 27.245 -25.619 -69.852 1.00 89.12 837 ILE A O 1
ATOM 6594 N N . LEU A 1 838 ? 25.164 -25.407 -69.065 1.00 89.31 838 LEU A N 1
ATOM 6595 C CA . LEU A 1 838 ? 25.430 -26.208 -67.859 1.00 89.31 838 LEU A CA 1
ATOM 6596 C C . LEU A 1 838 ? 25.736 -27.668 -68.208 1.00 89.31 838 LEU A C 1
ATOM 6598 O O . LEU A 1 838 ? 26.548 -28.295 -67.535 1.00 89.31 838 LEU A O 1
ATOM 6602 N N . LYS A 1 839 ? 25.102 -28.193 -69.263 1.00 87.94 839 LYS A N 1
ATOM 6603 C CA . LYS A 1 839 ? 25.387 -29.535 -69.772 1.00 87.94 839 LYS A CA 1
ATOM 6604 C C . LYS A 1 839 ? 26.787 -29.631 -70.371 1.00 87.94 839 LYS A C 1
ATOM 6606 O O . LYS A 1 839 ? 27.546 -30.497 -69.963 1.00 87.94 839 LYS A O 1
ATOM 6611 N N . GLY A 1 840 ? 27.141 -28.708 -71.266 1.00 88.44 840 GLY A N 1
ATOM 6612 C CA . GLY A 1 840 ? 28.483 -28.660 -71.847 1.00 88.44 840 GLY A CA 1
ATOM 6613 C C . GLY A 1 840 ? 29.575 -28.517 -70.784 1.00 88.44 840 GLY A C 1
ATOM 6614 O O . GLY A 1 840 ? 30.615 -29.157 -70.892 1.00 88.44 840 GLY A O 1
ATOM 6615 N N . PHE A 1 841 ? 29.307 -27.757 -69.716 1.00 89.62 841 PHE A N 1
ATOM 6616 C CA . PHE A 1 841 ? 30.229 -27.639 -68.589 1.00 89.62 841 PHE A CA 1
ATOM 6617 C C . PHE A 1 841 ? 30.403 -28.963 -67.835 1.00 89.62 841 PHE A C 1
ATOM 6619 O O . PHE A 1 841 ? 31.527 -29.354 -67.535 1.00 89.62 841 PHE A O 1
ATOM 6626 N N . ALA A 1 842 ? 29.303 -29.658 -67.534 1.00 87.06 842 ALA A N 1
ATOM 6627 C CA . ALA A 1 842 ? 29.353 -30.959 -66.872 1.00 87.06 842 ALA A CA 1
ATOM 6628 C C . ALA A 1 842 ? 30.097 -32.006 -67.719 1.00 87.06 842 ALA A C 1
ATOM 6630 O O . ALA A 1 842 ? 30.951 -32.711 -67.186 1.00 87.06 842 ALA A O 1
ATOM 6631 N N . ASP A 1 843 ? 29.836 -32.046 -69.031 1.00 88.19 843 ASP A N 1
ATOM 6632 C CA . ASP A 1 843 ? 30.520 -32.939 -69.974 1.00 88.19 843 ASP A CA 1
ATOM 6633 C C . ASP A 1 843 ? 32.039 -32.652 -69.993 1.00 88.19 843 ASP A C 1
ATOM 6635 O O . ASP A 1 843 ? 32.853 -33.575 -69.933 1.00 88.19 843 ASP A O 1
ATOM 6639 N N . ALA A 1 844 ? 32.434 -31.372 -70.006 1.00 87.62 844 ALA A N 1
ATOM 6640 C CA . ALA A 1 844 ? 33.840 -30.965 -69.971 1.00 87.62 844 ALA A CA 1
ATOM 6641 C C . ALA A 1 844 ? 34.530 -31.337 -68.647 1.00 87.62 844 ALA A C 1
ATOM 6643 O O . ALA A 1 844 ? 35.646 -31.854 -68.666 1.00 87.62 844 ALA A O 1
ATOM 6644 N N . LEU A 1 845 ? 33.854 -31.151 -67.506 1.00 87.00 845 LEU A N 1
ATOM 6645 C CA . LEU A 1 845 ? 34.345 -31.599 -66.198 1.00 87.00 845 LEU A CA 1
ATOM 6646 C C . LEU A 1 845 ? 34.504 -33.125 -66.140 1.00 87.00 845 LEU A C 1
ATOM 6648 O O . LEU A 1 845 ? 35.442 -33.630 -65.524 1.00 87.00 845 LEU A O 1
ATOM 6652 N N . GLU A 1 846 ? 33.593 -33.884 -66.751 1.00 85.62 846 GLU A N 1
ATOM 6653 C CA . GLU A 1 846 ? 33.705 -35.342 -66.777 1.00 85.62 846 GLU A CA 1
ATOM 6654 C C . GLU A 1 846 ? 34.909 -35.795 -67.613 1.00 85.62 846 GLU A C 1
ATOM 6656 O O . GLU A 1 846 ? 35.611 -36.717 -67.199 1.00 85.62 846 GLU A O 1
ATOM 6661 N N . GLU A 1 847 ? 35.197 -35.142 -68.743 1.00 84.12 847 GLU A N 1
ATOM 6662 C CA . GLU A 1 847 ? 36.408 -35.417 -69.533 1.00 84.12 847 GLU A CA 1
ATOM 6663 C C . GLU A 1 847 ? 37.700 -35.018 -68.808 1.00 84.12 847 GLU A C 1
ATOM 6665 O O . GLU A 1 847 ? 38.674 -35.774 -68.852 1.00 84.12 847 GLU A O 1
ATOM 6670 N N . GLU A 1 848 ? 37.699 -33.884 -68.099 1.00 84.62 848 GLU A N 1
ATOM 6671 C CA . GLU A 1 848 ? 38.870 -33.377 -67.373 1.00 84.62 848 GLU A CA 1
ATOM 6672 C C . GLU A 1 848 ? 39.294 -34.299 -66.222 1.00 84.62 848 GLU A C 1
ATOM 6674 O O . GLU A 1 848 ? 40.482 -34.533 -66.002 1.00 84.62 848 GLU A O 1
ATOM 6679 N N . TYR A 1 849 ? 38.325 -34.885 -65.510 1.00 79.88 849 TYR A N 1
ATOM 6680 C CA . TYR A 1 849 ? 38.577 -35.696 -64.313 1.00 79.88 849 TYR A CA 1
ATOM 6681 C C . TYR A 1 849 ? 38.422 -37.217 -64.535 1.00 79.88 849 TYR A C 1
ATOM 6683 O O . TYR A 1 849 ? 38.330 -37.990 -63.569 1.00 79.88 849 TYR A O 1
ATOM 6691 N N . LYS A 1 850 ? 38.438 -37.691 -65.792 1.00 78.94 850 LYS A N 1
ATOM 6692 C CA . LYS A 1 850 ? 38.509 -39.128 -66.130 1.00 78.94 850 LYS A CA 1
ATOM 6693 C C . LYS A 1 850 ? 39.859 -39.736 -65.736 1.00 78.94 850 LYS A C 1
ATOM 6695 O O . LYS A 1 850 ? 40.916 -39.142 -65.901 1.00 78.94 850 LYS A O 1
ATOM 6700 N N . LYS A 1 851 ? 39.824 -40.984 -65.248 1.00 58.81 851 LYS A N 1
ATOM 6701 C CA . LYS A 1 851 ? 40.961 -41.683 -64.608 1.00 58.81 851 LYS A CA 1
ATOM 6702 C C . LYS A 1 851 ? 42.231 -41.862 -65.459 1.00 58.81 851 LYS A C 1
ATOM 6704 O O . LYS A 1 851 ? 43.260 -42.156 -64.861 1.00 58.81 851 LYS A O 1
ATOM 6709 N N . ASP A 1 852 ? 42.167 -41.686 -66.778 1.00 60.53 852 ASP A N 1
ATOM 6710 C CA . ASP A 1 852 ? 43.269 -41.980 -67.708 1.00 60.53 852 ASP A CA 1
ATOM 6711 C C . ASP A 1 852 ? 43.592 -40.829 -68.690 1.00 60.53 852 ASP A C 1
ATOM 6713 O O . ASP A 1 852 ? 44.237 -41.080 -69.707 1.00 60.53 852 ASP A O 1
ATOM 6717 N N . ASN A 1 853 ? 43.181 -39.578 -68.421 1.00 55.62 853 ASN A N 1
ATOM 6718 C CA . ASN A 1 853 ? 43.413 -38.459 -69.350 1.00 55.62 853 ASN A CA 1
ATOM 6719 C C . ASN A 1 853 ? 44.480 -37.451 -68.887 1.00 55.62 853 ASN A C 1
ATOM 6721 O O . ASN A 1 853 ? 44.653 -37.182 -67.698 1.00 55.62 853 ASN A O 1
ATOM 6725 N N . SER A 1 854 ? 45.227 -36.953 -69.879 1.00 54.31 854 SER A N 1
ATOM 6726 C CA . SER A 1 854 ? 46.309 -35.968 -69.798 1.00 54.31 854 SER A CA 1
ATOM 6727 C C . SER A 1 854 ? 45.827 -34.640 -69.223 1.00 54.31 854 SER A C 1
ATOM 6729 O O . SER A 1 854 ? 44.664 -34.293 -69.386 1.00 54.31 854 SER A O 1
ATOM 6731 N N . GLY A 1 855 ? 46.727 -33.902 -68.562 1.00 61.66 855 GLY A N 1
ATOM 6732 C CA . GLY A 1 855 ? 46.472 -32.592 -67.941 1.00 61.66 855 GLY A CA 1
ATOM 6733 C C . GLY A 1 855 ? 46.181 -31.455 -68.928 1.00 61.66 855 GLY A C 1
ATOM 6734 O O . GLY A 1 855 ? 46.821 -30.409 -68.851 1.00 61.66 855 GLY A O 1
ATOM 6735 N N . ASP A 1 856 ? 45.258 -31.690 -69.855 1.00 74.38 856 ASP A N 1
ATOM 6736 C CA . ASP A 1 856 ? 44.677 -30.718 -70.769 1.00 74.38 856 ASP A CA 1
ATOM 6737 C C . ASP A 1 856 ? 43.490 -30.021 -70.076 1.00 74.38 856 ASP A C 1
ATOM 6739 O O . ASP A 1 856 ? 42.691 -30.665 -69.396 1.00 74.38 856 ASP A O 1
ATOM 6743 N N . ASP A 1 857 ? 43.385 -28.700 -70.241 1.00 82.31 857 ASP A N 1
ATOM 6744 C CA . ASP A 1 857 ? 42.337 -27.844 -69.660 1.00 82.31 857 ASP A CA 1
ATOM 6745 C C . ASP A 1 857 ? 41.030 -27.975 -70.464 1.00 82.31 857 ASP A C 1
ATOM 6747 O O . ASP A 1 857 ? 40.669 -27.115 -71.272 1.00 82.31 857 ASP A O 1
ATOM 6751 N N . TRP A 1 858 ? 40.357 -29.119 -70.318 1.00 83.88 858 TRP A N 1
ATOM 6752 C CA . TRP A 1 858 ? 39.135 -29.436 -71.060 1.00 83.88 858 TRP A CA 1
ATOM 6753 C C . TRP A 1 858 ? 38.010 -28.441 -70.775 1.00 83.88 858 TRP A C 1
ATOM 6755 O O . TRP A 1 858 ? 37.282 -28.073 -71.703 1.00 83.88 858 TRP A O 1
ATOM 6765 N N . THR A 1 859 ? 37.866 -27.975 -69.532 1.00 86.31 859 THR A N 1
ATOM 6766 C CA . THR A 1 859 ? 36.841 -26.987 -69.174 1.00 86.31 859 THR A CA 1
ATOM 6767 C C . THR A 1 859 ? 37.153 -25.591 -69.709 1.00 86.31 859 THR A C 1
ATOM 6769 O O . THR A 1 859 ? 36.237 -24.931 -70.208 1.00 86.31 859 THR A O 1
ATOM 6772 N N . GLY A 1 860 ? 38.416 -25.157 -69.718 1.00 84.69 860 GLY A N 1
ATOM 6773 C CA . GLY A 1 860 ? 38.855 -23.920 -70.366 1.00 84.69 860 GLY A CA 1
ATOM 6774 C C . GLY A 1 860 ? 38.712 -23.964 -71.889 1.00 84.69 860 GLY A C 1
ATOM 6775 O O . GLY A 1 860 ? 38.135 -23.050 -72.480 1.00 84.69 860 GLY A O 1
ATOM 6776 N N . MET A 1 861 ? 39.132 -25.060 -72.533 1.00 86.06 861 MET A N 1
ATOM 6777 C CA . MET A 1 861 ? 38.956 -25.274 -73.979 1.00 86.06 861 MET A CA 1
ATOM 6778 C C . MET A 1 861 ? 37.477 -25.297 -74.380 1.00 86.06 861 MET A C 1
ATOM 6780 O O . MET A 1 861 ? 37.099 -24.730 -75.409 1.00 86.06 861 MET A O 1
ATOM 6784 N N . TRP A 1 862 ? 36.626 -25.927 -73.566 1.00 91.88 862 TRP A N 1
ATOM 6785 C CA . TRP A 1 862 ? 35.182 -25.894 -73.762 1.00 91.88 862 TRP A CA 1
ATOM 6786 C C . TRP A 1 862 ? 34.635 -24.471 -73.611 1.00 91.88 862 TRP A C 1
ATOM 6788 O O . TRP A 1 862 ? 33.934 -24.002 -74.509 1.00 91.88 862 TRP A O 1
ATOM 6798 N N . LEU A 1 863 ? 34.989 -23.755 -72.539 1.00 89.44 863 LEU A N 1
ATOM 6799 C CA . LEU A 1 863 ? 34.521 -22.389 -72.299 1.00 89.44 863 LEU A CA 1
ATOM 6800 C C . LEU A 1 863 ? 34.917 -21.447 -73.446 1.00 89.44 863 LEU A C 1
ATOM 6802 O O . LEU A 1 863 ? 34.117 -20.601 -73.850 1.00 89.44 863 LEU A O 1
ATOM 6806 N N . ASP A 1 864 ? 36.112 -21.611 -74.015 1.00 88.69 864 ASP A N 1
ATOM 6807 C CA . ASP A 1 864 ? 36.585 -20.846 -75.174 1.00 88.69 864 ASP A CA 1
ATOM 6808 C C . ASP A 1 864 ? 35.835 -21.194 -76.468 1.00 88.69 864 ASP A C 1
ATOM 6810 O O . ASP A 1 864 ? 35.632 -20.314 -77.304 1.00 88.69 864 ASP A O 1
ATOM 6814 N N . SER A 1 865 ? 35.360 -22.436 -76.611 1.00 88.19 865 SER A N 1
ATOM 6815 C CA . SER A 1 865 ? 34.583 -22.887 -77.776 1.00 88.19 865 SER A CA 1
ATOM 6816 C C . SER A 1 865 ? 33.137 -22.370 -77.819 1.00 88.19 865 SER A C 1
ATOM 6818 O O . SER A 1 865 ? 32.530 -22.368 -78.891 1.00 88.19 865 SER A O 1
ATOM 6820 N N . VAL A 1 866 ? 32.585 -21.919 -76.685 1.00 88.69 866 VAL A N 1
ATOM 6821 C CA . VAL A 1 866 ? 31.212 -21.391 -76.589 1.00 88.69 866 VAL A CA 1
ATOM 6822 C C . VAL A 1 866 ? 31.190 -19.888 -76.888 1.00 88.69 866 VAL A C 1
ATOM 6824 O O . VAL A 1 866 ? 31.915 -19.104 -76.260 1.00 88.69 866 VAL A O 1
ATOM 6827 N N . ASP A 1 867 ? 30.335 -19.476 -77.829 1.00 89.81 867 ASP A N 1
ATOM 6828 C CA . ASP A 1 867 ? 30.164 -18.073 -78.222 1.00 89.81 867 ASP A CA 1
ATOM 6829 C C . ASP A 1 867 ? 29.589 -17.237 -77.060 1.00 89.81 867 ASP A C 1
ATOM 6831 O O . ASP A 1 867 ? 28.695 -17.672 -76.330 1.00 89.81 867 ASP A O 1
ATOM 6835 N N . GLU A 1 868 ? 30.093 -16.015 -76.876 1.00 88.88 868 GLU A N 1
ATOM 6836 C CA . GLU A 1 868 ? 29.618 -15.087 -75.842 1.00 88.88 868 GLU A CA 1
ATOM 6837 C C . GLU A 1 868 ? 28.118 -14.766 -75.991 1.00 88.88 868 GLU A C 1
ATOM 6839 O O . GLU A 1 868 ? 27.415 -14.613 -74.988 1.00 88.88 868 GLU A O 1
ATOM 6844 N N . ALA A 1 869 ? 27.596 -14.774 -77.223 1.00 87.00 869 ALA A N 1
ATOM 6845 C CA . ALA A 1 869 ? 26.176 -14.588 -77.510 1.00 87.00 869 ALA A CA 1
ATOM 6846 C C . ALA A 1 869 ? 25.279 -15.665 -76.870 1.00 87.00 869 ALA A C 1
ATOM 6848 O O . ALA A 1 869 ? 24.121 -15.383 -76.555 1.00 87.00 869 ALA A O 1
ATOM 6849 N N . GLU A 1 870 ? 25.790 -16.881 -76.636 1.00 85.88 870 GLU A N 1
ATOM 6850 C CA . GLU A 1 870 ? 25.027 -17.952 -75.981 1.00 85.88 870 GLU A CA 1
ATOM 6851 C C . GLU A 1 870 ? 24.817 -17.677 -74.486 1.00 85.88 870 GLU A C 1
ATOM 6853 O O . GLU A 1 870 ? 23.740 -17.950 -73.947 1.00 85.88 870 GLU A O 1
ATOM 6858 N N . PHE A 1 871 ? 25.804 -17.074 -73.817 1.00 87.31 871 PHE A N 1
ATOM 6859 C CA . PHE A 1 871 ? 25.682 -16.662 -72.416 1.00 87.31 871 PHE A CA 1
ATOM 6860 C C . PHE A 1 871 ? 24.681 -15.516 -72.267 1.00 87.31 871 PHE A C 1
ATOM 6862 O O . PHE A 1 871 ? 23.797 -15.580 -71.405 1.00 87.31 871 PHE A O 1
ATOM 6869 N N . GLU A 1 872 ? 24.765 -14.519 -73.152 1.00 84.88 872 GLU A N 1
ATOM 6870 C CA . GLU A 1 872 ? 23.855 -13.370 -73.154 1.00 84.88 872 GLU A CA 1
ATOM 6871 C C . GLU A 1 872 ? 22.409 -13.802 -73.442 1.00 84.88 872 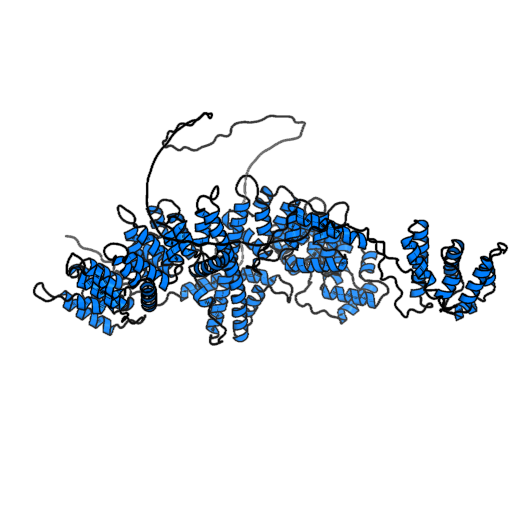GLU A C 1
ATOM 6873 O O . GLU A 1 872 ? 21.480 -13.366 -72.756 1.00 84.88 872 GLU A O 1
ATOM 6878 N N . ALA A 1 873 ? 22.203 -14.749 -74.368 1.00 83.75 873 ALA A N 1
ATOM 6879 C CA . ALA A 1 873 ? 20.893 -15.354 -74.622 1.00 83.75 873 ALA A CA 1
ATOM 6880 C C . ALA A 1 873 ? 20.333 -16.106 -73.398 1.00 83.75 873 ALA A C 1
ATOM 6882 O O . ALA A 1 873 ? 19.117 -16.145 -73.193 1.00 83.75 873 ALA A O 1
ATOM 6883 N N . ALA A 1 874 ? 21.205 -16.663 -72.553 1.00 79.75 874 ALA A N 1
ATOM 6884 C CA . ALA A 1 874 ? 20.841 -17.292 -71.285 1.00 79.75 874 ALA A CA 1
ATOM 6885 C C . ALA A 1 874 ? 20.724 -16.298 -70.105 1.00 79.75 874 ALA A C 1
ATOM 6887 O O . ALA A 1 874 ? 20.380 -16.700 -68.988 1.00 79.75 874 ALA A O 1
ATOM 6888 N N . GLY A 1 875 ? 20.964 -15.003 -70.348 1.00 80.12 875 GLY A N 1
ATOM 6889 C CA . GLY A 1 875 ? 20.793 -13.904 -69.396 1.00 80.12 875 GLY A CA 1
ATOM 6890 C C . GLY A 1 875 ? 21.940 -13.713 -68.396 1.00 80.12 875 GLY A C 1
ATOM 6891 O O . GLY A 1 875 ? 21.741 -13.142 -67.316 1.00 80.12 875 GLY A O 1
ATOM 6892 N N . THR A 1 876 ? 23.144 -14.166 -68.747 1.00 85.38 876 THR A N 1
ATOM 6893 C CA . THR A 1 876 ? 24.394 -13.927 -68.008 1.00 85.38 876 THR A CA 1
ATOM 6894 C C . THR A 1 876 ? 25.498 -13.458 -68.960 1.00 85.38 876 THR A C 1
ATOM 6896 O O . THR A 1 876 ? 25.354 -13.595 -70.161 1.00 85.38 876 THR A O 1
ATOM 6899 N N . SER A 1 877 ? 26.614 -12.942 -68.443 1.00 87.69 877 SER A N 1
ATOM 6900 C CA . SER A 1 877 ? 27.810 -12.718 -69.266 1.00 87.69 877 SER A CA 1
ATOM 6901 C C . SER A 1 877 ? 28.798 -13.872 -69.112 1.00 87.69 877 SER A C 1
ATOM 6903 O O . SER A 1 877 ? 28.845 -14.514 -68.051 1.00 87.69 877 SER A O 1
ATOM 6905 N N . LYS A 1 878 ? 29.615 -14.112 -70.146 1.00 88.62 878 LYS A N 1
ATOM 6906 C CA . LYS A 1 878 ? 30.693 -15.118 -70.128 1.00 88.62 878 LYS A CA 1
ATOM 6907 C C . LYS A 1 878 ? 31.674 -14.861 -68.976 1.00 88.62 878 LYS A C 1
ATOM 6909 O O . LYS A 1 878 ? 32.012 -15.778 -68.234 1.00 88.62 878 LYS A O 1
ATOM 6914 N N . ASP A 1 879 ? 32.006 -13.595 -68.727 1.00 85.44 879 ASP A N 1
ATOM 6915 C CA . ASP A 1 879 ? 32.847 -13.148 -67.606 1.00 85.44 879 ASP A CA 1
ATOM 6916 C C . ASP A 1 879 ? 32.252 -13.434 -66.219 1.00 85.44 879 ASP A C 1
ATOM 6918 O O . ASP A 1 879 ? 32.964 -13.806 -65.281 1.00 85.44 879 ASP A O 1
ATOM 6922 N N . PHE A 1 880 ? 30.943 -13.230 -66.050 1.00 83.88 880 PHE A N 1
ATOM 6923 C CA . PHE A 1 880 ? 30.277 -13.507 -64.778 1.00 83.88 880 PHE A CA 1
ATOM 6924 C C . PHE A 1 880 ? 30.182 -15.012 -64.526 1.00 83.88 880 PHE A C 1
ATOM 6926 O O . PHE A 1 880 ? 30.446 -15.461 -63.409 1.00 83.88 880 PHE A O 1
ATOM 6933 N N . PHE A 1 881 ? 29.861 -15.780 -65.573 1.00 88.69 881 PHE A N 1
ATOM 6934 C CA . PHE A 1 881 ? 29.864 -17.236 -65.520 1.00 88.69 881 PHE A CA 1
ATOM 6935 C C . PHE A 1 881 ? 31.253 -17.762 -65.153 1.00 88.69 881 PHE A C 1
ATOM 6937 O O . PHE A 1 881 ? 31.346 -18.537 -64.210 1.00 88.69 881 PHE A O 1
ATOM 6944 N N . LYS A 1 882 ? 32.322 -17.257 -65.788 1.00 87.25 882 LYS A N 1
ATOM 6945 C CA . LYS A 1 882 ? 33.715 -17.648 -65.514 1.00 87.25 882 LYS A CA 1
ATOM 6946 C C . LYS A 1 882 ? 34.098 -17.525 -64.030 1.00 87.25 882 LYS A C 1
ATOM 6948 O O . LYS A 1 882 ? 34.678 -18.433 -63.454 1.00 87.25 882 LYS A O 1
ATOM 6953 N N . LYS A 1 883 ? 33.695 -16.442 -63.357 1.00 84.38 883 LYS A N 1
ATOM 6954 C CA . LYS A 1 883 ? 33.994 -16.241 -61.921 1.00 84.38 883 LYS A CA 1
ATOM 6955 C C . LYS A 1 883 ? 33.309 -17.250 -60.995 1.00 84.38 883 LYS A C 1
ATOM 6957 O O . LYS A 1 883 ? 33.835 -17.541 -59.921 1.00 84.38 883 LYS A O 1
ATOM 6962 N N . TRP A 1 884 ? 32.118 -17.714 -61.365 1.00 88.00 884 TRP A N 1
ATOM 6963 C CA . TRP A 1 884 ? 31.419 -18.788 -60.656 1.00 88.00 884 TRP A CA 1
ATOM 6964 C C . TRP A 1 884 ? 32.000 -20.157 -61.042 1.00 88.00 884 TRP A C 1
ATOM 6966 O O . TRP A 1 884 ? 32.267 -20.965 -60.157 1.00 88.00 884 TRP A O 1
ATOM 6976 N N . PHE A 1 885 ? 32.283 -20.346 -62.334 1.00 86.81 885 PHE A N 1
ATOM 6977 C CA . PHE A 1 885 ? 32.927 -21.507 -62.952 1.00 86.81 885 PHE A CA 1
ATOM 6978 C C . PHE A 1 885 ? 34.234 -21.869 -62.241 1.00 86.81 885 PHE A C 1
ATOM 6980 O O . PHE A 1 885 ? 34.297 -22.967 -61.694 1.00 86.81 885 PHE A O 1
ATOM 6987 N N . ASP A 1 886 ? 35.176 -20.927 -62.085 1.00 85.31 886 ASP A N 1
ATOM 6988 C CA . ASP A 1 886 ? 36.489 -21.167 -61.451 1.00 85.31 886 ASP A CA 1
ATOM 6989 C C . ASP A 1 886 ? 36.344 -21.723 -60.018 1.00 85.31 886 ASP A C 1
ATOM 6991 O O . ASP A 1 886 ? 37.181 -22.456 -59.491 1.00 85.31 886 ASP A O 1
ATOM 6995 N N . VAL A 1 887 ? 35.270 -21.325 -59.331 1.00 84.88 887 VAL A N 1
ATOM 6996 C CA . VAL A 1 887 ? 35.005 -21.686 -57.934 1.00 84.88 887 VAL A CA 1
ATOM 6997 C C . VAL A 1 887 ? 34.303 -23.030 -57.836 1.00 84.88 887 VAL A C 1
ATOM 6999 O O . VAL A 1 887 ? 34.557 -23.780 -56.899 1.00 84.88 887 VAL A O 1
ATOM 7002 N N . THR A 1 888 ? 33.416 -23.340 -58.775 1.00 84.31 888 THR A N 1
ATOM 7003 C CA . THR A 1 888 ? 32.747 -24.642 -58.835 1.00 84.31 888 THR A CA 1
ATOM 7004 C C . THR A 1 888 ? 33.645 -25.741 -59.392 1.00 84.31 888 THR A C 1
ATOM 7006 O O . THR A 1 888 ? 33.572 -26.869 -58.916 1.00 84.31 888 THR A O 1
ATOM 7009 N N . GLU A 1 889 ? 34.534 -25.414 -60.328 1.00 85.69 889 GLU A N 1
ATOM 7010 C CA . GLU A 1 889 ? 35.564 -26.313 -60.852 1.00 85.69 889 GLU A CA 1
ATOM 7011 C C . GLU A 1 889 ? 36.546 -26.708 -59.741 1.00 85.69 889 GLU A C 1
ATOM 7013 O O . GLU A 1 889 ? 36.785 -27.894 -59.510 1.00 85.69 889 GLU A O 1
ATOM 7018 N N . SER A 1 890 ? 37.005 -25.740 -58.934 1.00 84.25 890 SER A N 1
ATOM 7019 C CA . SER A 1 890 ? 37.883 -26.041 -57.797 1.00 84.25 890 SER A CA 1
ATOM 7020 C C . SER A 1 890 ? 37.224 -26.944 -56.749 1.00 84.25 890 SER A C 1
ATOM 7022 O O . SER A 1 890 ? 37.905 -27.748 -56.114 1.00 84.25 890 SER A O 1
ATOM 7024 N N . MET A 1 891 ? 35.894 -26.899 -56.592 1.00 86.06 891 MET A N 1
ATOM 7025 C CA . MET A 1 891 ? 35.172 -27.841 -55.723 1.00 86.06 891 MET A CA 1
ATOM 7026 C C . MET A 1 891 ? 35.259 -29.286 -56.231 1.00 86.06 891 MET A C 1
ATOM 7028 O O . MET A 1 891 ? 35.316 -30.207 -55.411 1.00 86.06 891 MET A O 1
ATOM 7032 N N . VAL A 1 892 ? 35.276 -29.494 -57.550 1.00 85.25 892 VAL A N 1
ATOM 7033 C CA . VAL A 1 892 ? 35.445 -30.817 -58.173 1.00 85.25 892 VAL A CA 1
ATOM 7034 C C . VAL A 1 892 ? 36.900 -31.270 -58.068 1.00 85.25 892 VAL A C 1
ATOM 7036 O O . VAL A 1 892 ? 37.154 -32.388 -57.613 1.00 85.25 892 VAL A O 1
ATOM 7039 N N . ALA A 1 893 ? 37.854 -30.380 -58.363 1.00 82.75 893 ALA A N 1
ATOM 7040 C CA . ALA A 1 893 ? 39.290 -30.638 -58.229 1.00 82.75 893 ALA A CA 1
ATOM 7041 C C . ALA A 1 893 ? 39.676 -31.058 -56.797 1.00 82.75 893 ALA A C 1
ATOM 7043 O O . ALA A 1 893 ? 40.421 -32.016 -56.578 1.00 82.75 893 ALA A O 1
ATOM 7044 N N . GLU A 1 894 ? 39.099 -30.384 -55.798 1.00 81.56 894 GLU A N 1
ATOM 7045 C CA . GLU A 1 894 ? 39.281 -30.677 -54.373 1.00 81.56 894 GLU A CA 1
ATOM 7046 C C . GLU A 1 894 ? 38.460 -31.891 -53.885 1.00 81.56 894 GLU A C 1
ATOM 7048 O O . GLU A 1 894 ? 38.478 -32.209 -52.693 1.00 81.56 894 GLU A O 1
ATOM 7053 N N . LYS A 1 895 ? 37.742 -32.587 -54.781 1.00 83.06 895 LYS A N 1
ATOM 7054 C CA . LYS A 1 895 ? 36.866 -33.742 -54.492 1.00 83.06 895 LYS A CA 1
ATOM 7055 C C . LYS A 1 895 ? 35.784 -33.449 -53.450 1.00 83.06 895 LYS A C 1
ATOM 7057 O O . LYS A 1 895 ? 35.369 -34.342 -52.709 1.00 83.06 895 LYS A O 1
ATOM 7062 N N . LYS A 1 896 ? 35.327 -32.198 -53.377 1.00 80.94 896 LYS A N 1
ATOM 7063 C CA . LYS A 1 896 ? 34.268 -31.774 -52.456 1.00 80.94 896 LYS A CA 1
ATOM 7064 C C . LYS A 1 896 ? 32.874 -32.062 -52.999 1.00 80.94 896 LYS A C 1
ATOM 7066 O O . LYS A 1 896 ? 31.962 -32.225 -52.193 1.00 80.94 896 LYS A O 1
ATOM 7071 N N . VAL A 1 897 ? 32.721 -32.091 -54.325 1.00 84.69 897 VAL A N 1
ATOM 7072 C CA . VAL A 1 897 ? 31.491 -32.414 -55.071 1.00 84.69 897 VAL A CA 1
ATOM 7073 C C . VAL A 1 897 ? 31.872 -33.256 -56.286 1.00 84.69 897 VAL A C 1
ATOM 7075 O O . VAL A 1 897 ? 32.902 -33.012 -56.911 1.00 84.69 897 VAL A O 1
ATOM 7078 N N . SER A 1 898 ? 31.051 -34.242 -56.629 1.00 87.81 898 SER A N 1
ATOM 7079 C CA . SER A 1 898 ? 31.182 -34.999 -57.877 1.00 87.81 898 SER A CA 1
ATOM 7080 C C . SER A 1 898 ? 30.411 -34.342 -59.025 1.00 87.81 898 SER A C 1
ATOM 7082 O O . SER A 1 898 ? 29.361 -33.742 -58.806 1.00 87.81 898 SER A O 1
ATOM 7084 N N . VAL A 1 899 ? 30.876 -34.519 -60.267 1.00 85.38 899 VAL A N 1
ATOM 7085 C CA . VAL A 1 899 ? 30.193 -33.989 -61.466 1.00 85.38 899 VAL A CA 1
ATOM 7086 C C . VAL A 1 899 ? 28.719 -34.427 -61.509 1.00 85.38 899 VAL A C 1
ATOM 7088 O O . VAL A 1 899 ? 27.835 -33.598 -61.703 1.00 85.38 899 VAL A O 1
ATOM 7091 N N . LYS A 1 900 ? 28.428 -35.687 -61.155 1.00 84.50 900 LYS A N 1
ATOM 7092 C CA . LYS A 1 900 ? 27.057 -36.223 -61.071 1.00 84.50 900 LYS A CA 1
ATOM 7093 C C . LYS A 1 900 ? 26.163 -35.504 -60.055 1.00 84.50 900 LYS A C 1
ATOM 7095 O O . LYS A 1 900 ? 24.969 -35.341 -60.288 1.00 84.50 900 LYS A O 1
ATOM 7100 N N . GLU A 1 901 ? 26.709 -35.072 -58.918 1.00 82.25 901 GLU A N 1
ATOM 7101 C CA . GLU A 1 901 ? 25.949 -34.286 -57.934 1.00 82.25 901 GLU A CA 1
ATOM 7102 C C . GLU A 1 901 ? 25.618 -32.886 -58.470 1.00 82.25 901 GLU A C 1
ATOM 7104 O O . GLU A 1 901 ? 24.529 -32.368 -58.212 1.00 82.25 901 GLU A O 1
ATOM 7109 N N . MET A 1 902 ? 26.517 -32.285 -59.258 1.00 85.12 902 MET A N 1
ATOM 7110 C CA . MET A 1 902 ? 26.263 -31.001 -59.922 1.00 85.12 902 MET A CA 1
ATOM 7111 C C . MET A 1 902 ? 25.166 -31.138 -60.978 1.00 85.12 902 MET A C 1
ATOM 7113 O O . MET A 1 902 ? 24.200 -30.373 -60.967 1.00 85.12 902 MET A O 1
ATOM 7117 N N . GLU A 1 903 ? 25.263 -32.159 -61.833 1.00 85.81 903 GLU A N 1
ATOM 7118 C CA . GLU A 1 903 ? 24.264 -32.458 -62.861 1.00 85.81 903 GLU A CA 1
ATOM 7119 C C . GLU A 1 903 ? 22.863 -32.651 -62.268 1.00 85.81 903 GLU A C 1
ATOM 7121 O O . GLU A 1 903 ? 21.883 -32.128 -62.807 1.00 85.81 903 GLU A O 1
ATOM 7126 N N . ALA A 1 904 ? 22.762 -33.342 -61.128 1.00 83.19 904 ALA A N 1
ATOM 7127 C CA . ALA A 1 904 ? 21.501 -33.530 -60.416 1.00 83.19 904 ALA A CA 1
ATOM 7128 C C . ALA A 1 904 ? 20.935 -32.196 -59.891 1.00 83.19 904 ALA A C 1
ATOM 7130 O O . ALA A 1 904 ? 19.768 -31.872 -60.121 1.00 83.19 904 ALA A O 1
ATOM 7131 N N . HIS A 1 905 ? 21.761 -31.357 -59.255 1.00 82.50 905 HIS A N 1
ATOM 7132 C CA . HIS A 1 905 ? 21.329 -30.048 -58.746 1.00 82.50 905 HIS A CA 1
ATOM 7133 C C . HIS A 1 905 ? 20.908 -29.064 -59.850 1.00 82.50 905 HIS A C 1
ATOM 7135 O O . HIS A 1 905 ? 19.993 -28.247 -59.648 1.00 82.50 905 HIS A O 1
ATOM 7141 N N . TRP A 1 906 ? 21.531 -29.170 -61.024 1.00 88.25 906 TRP A N 1
ATOM 7142 C CA . TRP A 1 906 ? 21.207 -28.391 -62.222 1.00 88.25 906 TRP A CA 1
ATOM 7143 C C . TRP A 1 906 ? 20.041 -28.972 -63.029 1.00 88.25 906 TRP A C 1
ATOM 7145 O O . TRP A 1 906 ? 19.590 -28.345 -63.992 1.00 88.25 906 TRP A O 1
ATOM 7155 N N . GLY A 1 907 ? 19.510 -30.126 -62.613 1.00 82.38 907 GLY A N 1
ATOM 7156 C CA . GLY A 1 907 ? 18.381 -30.808 -63.240 1.00 82.38 907 GLY A CA 1
ATOM 7157 C C . GLY A 1 907 ? 18.707 -31.450 -64.591 1.00 82.38 907 GLY A C 1
ATOM 7158 O O . GLY A 1 907 ? 17.782 -31.684 -65.368 1.00 82.38 907 GLY A O 1
ATOM 7159 N N . LEU A 1 908 ? 19.990 -31.683 -64.887 1.00 85.19 908 LEU A N 1
ATOM 7160 C CA . LEU A 1 908 ? 20.474 -32.310 -66.123 1.00 85.19 908 LEU A CA 1
ATOM 7161 C C . LEU A 1 908 ? 20.265 -33.829 -66.129 1.00 85.19 908 LEU A C 1
ATOM 7163 O O . LEU A 1 908 ? 20.041 -34.408 -67.190 1.00 85.19 908 LEU A O 1
ATOM 7167 N N . ILE A 1 909 ? 20.276 -34.443 -64.947 1.00 82.94 909 ILE A N 1
ATOM 7168 C CA . ILE A 1 909 ? 19.956 -35.855 -64.720 1.00 82.94 909 ILE A CA 1
ATOM 7169 C C . ILE A 1 909 ? 18.868 -35.973 -63.644 1.00 82.94 909 ILE A C 1
ATOM 7171 O O . ILE A 1 909 ? 18.712 -35.080 -62.808 1.00 82.94 909 ILE A O 1
ATOM 7175 N N . GLU A 1 910 ? 18.094 -37.060 -63.667 1.00 65.38 910 GLU A N 1
ATOM 7176 C CA . GLU A 1 910 ? 17.156 -37.373 -62.583 1.00 65.38 910 GLU A CA 1
ATOM 7177 C C . GLU A 1 910 ? 17.936 -37.719 -61.306 1.00 65.38 910 GLU A C 1
ATOM 7179 O O . GLU A 1 910 ? 18.910 -38.474 -61.358 1.00 65.38 910 GLU A O 1
ATOM 7184 N N . GLU A 1 911 ? 17.533 -37.149 -60.163 1.00 50.47 911 GLU A N 1
ATOM 7185 C CA . GLU A 1 911 ? 18.167 -37.440 -58.873 1.00 50.47 911 GLU A CA 1
ATOM 7186 C C . GLU A 1 911 ? 18.132 -38.958 -58.614 1.00 50.47 911 GLU A C 1
ATOM 7188 O O . GLU A 1 911 ? 17.047 -39.549 -58.619 1.00 50.47 911 GLU A O 1
ATOM 7193 N N . PRO A 1 912 ? 19.275 -39.621 -58.349 1.00 44.94 912 PRO A N 1
ATOM 7194 C CA . PRO A 1 912 ? 19.230 -40.986 -57.853 1.00 44.94 912 PRO A CA 1
ATOM 7195 C C . PRO A 1 912 ? 18.463 -40.996 -56.520 1.00 44.94 912 PRO A C 1
ATOM 7197 O O . PRO A 1 912 ? 18.634 -40.076 -55.712 1.00 44.94 912 PRO A O 1
ATOM 7200 N N . PRO A 1 913 ? 17.619 -42.013 -56.257 1.00 39.00 913 PRO A N 1
ATOM 7201 C CA . PRO A 1 913 ? 16.866 -42.085 -55.015 1.00 39.00 913 PRO A CA 1
ATOM 7202 C C . PRO A 1 913 ? 17.842 -42.013 -53.843 1.00 39.00 913 PRO A C 1
ATOM 7204 O O . PRO A 1 913 ? 18.791 -42.798 -53.765 1.00 39.00 913 PRO A O 1
ATOM 7207 N N . LYS A 1 914 ? 17.624 -41.053 -52.937 1.00 39.78 914 LYS A N 1
ATOM 7208 C CA . LYS A 1 914 ? 18.384 -40.972 -51.691 1.00 39.78 914 LYS A CA 1
ATOM 7209 C C . LYS A 1 914 ? 18.250 -42.313 -50.984 1.00 39.78 914 LYS A C 1
ATOM 7211 O O . LYS A 1 914 ? 17.167 -42.671 -50.531 1.00 39.78 914 LYS A O 1
ATOM 7216 N N . GLN A 1 915 ? 19.351 -43.050 -50.889 1.00 34.66 915 GLN A N 1
ATOM 7217 C CA . GLN A 1 915 ? 19.456 -44.155 -49.954 1.00 34.66 915 GLN A CA 1
ATOM 7218 C C . GLN A 1 915 ? 19.300 -43.532 -48.565 1.00 34.66 915 GLN A C 1
ATOM 7220 O O . GLN A 1 915 ? 20.196 -42.829 -48.089 1.00 34.66 915 GLN A O 1
ATOM 7225 N N . GLU A 1 916 ? 18.133 -43.706 -47.947 1.00 31.08 916 GLU A N 1
ATOM 7226 C CA . GLU A 1 916 ? 17.965 -43.404 -46.534 1.00 31.08 916 GLU A CA 1
ATOM 7227 C C . GLU A 1 916 ? 19.063 -44.157 -45.788 1.00 31.08 916 GLU A C 1
ATOM 7229 O O . GLU A 1 916 ? 19.104 -45.390 -45.776 1.00 31.08 916 GLU A O 1
ATOM 7234 N N . ARG A 1 917 ? 19.975 -43.418 -45.150 1.00 29.09 917 ARG A N 1
ATOM 7235 C CA . ARG A 1 917 ? 20.670 -43.977 -44.000 1.00 29.09 917 ARG A CA 1
ATOM 7236 C C . ARG A 1 917 ? 19.597 -44.187 -42.946 1.00 29.09 917 ARG A C 1
ATOM 7238 O O . ARG A 1 917 ? 19.269 -43.267 -42.201 1.00 29.09 917 ARG A O 1
ATOM 7245 N N . LEU A 1 918 ? 19.051 -45.398 -42.919 1.00 30.27 918 LEU A N 1
ATOM 7246 C CA . LEU A 1 918 ? 18.465 -45.965 -41.721 1.00 30.27 918 LEU A CA 1
ATOM 7247 C C . LEU A 1 918 ? 19.474 -45.720 -40.601 1.00 30.27 918 LEU A C 1
ATOM 7249 O O . LEU A 1 918 ? 20.587 -46.248 -40.616 1.00 30.27 918 LEU A O 1
ATOM 7253 N N . TYR A 1 919 ? 19.102 -44.860 -39.662 1.00 31.73 919 TYR A N 1
ATOM 7254 C CA . TYR A 1 919 ? 19.704 -44.901 -38.347 1.00 31.73 919 TYR A CA 1
ATOM 7255 C C . TYR A 1 919 ? 19.350 -46.276 -37.783 1.00 31.73 919 TYR A C 1
ATOM 7257 O O . TYR A 1 919 ? 18.206 -46.520 -37.398 1.00 31.73 919 TYR A O 1
ATOM 7265 N N . GLU A 1 920 ? 20.312 -47.196 -37.777 1.00 30.16 920 GLU A N 1
ATOM 7266 C CA . GLU A 1 920 ? 20.227 -48.330 -36.872 1.00 30.16 920 GLU A CA 1
ATOM 7267 C C . GLU A 1 920 ? 20.145 -47.758 -35.447 1.00 30.16 920 GLU A C 1
ATOM 7269 O O . GLU A 1 920 ? 20.973 -46.915 -35.073 1.00 30.16 920 GLU A O 1
ATOM 7274 N N . PRO A 1 921 ? 19.133 -48.139 -34.651 1.00 33.84 921 PRO A N 1
ATOM 7275 C CA . PRO A 1 921 ? 19.078 -47.738 -33.260 1.00 33.84 921 PRO A CA 1
ATOM 7276 C C . PRO A 1 921 ? 20.330 -48.262 -32.554 1.00 33.84 921 PRO A C 1
ATOM 7278 O O . PRO A 1 921 ? 20.660 -49.445 -32.637 1.00 33.84 921 PRO A O 1
ATOM 7281 N N . VAL A 1 922 ? 21.019 -47.373 -31.837 1.00 35.59 922 VAL A N 1
ATOM 7282 C CA . VAL A 1 922 ? 22.066 -47.767 -30.891 1.00 35.59 922 VAL A CA 1
ATOM 7283 C C . VAL A 1 922 ? 21.459 -48.814 -29.944 1.00 35.59 922 VAL A C 1
ATOM 7285 O O . VAL A 1 922 ? 20.396 -48.547 -29.374 1.00 35.59 922 VAL A O 1
ATOM 7288 N N . PRO A 1 923 ? 22.077 -49.995 -29.760 1.00 36.44 923 PRO A N 1
ATOM 7289 C CA . PRO A 1 923 ? 21.570 -50.991 -28.830 1.00 36.44 923 PRO A CA 1
ATOM 7290 C C . PRO A 1 923 ? 21.472 -50.389 -27.428 1.00 36.44 923 PRO A C 1
ATOM 7292 O O . PRO A 1 923 ? 22.463 -49.909 -26.875 1.00 36.44 923 PRO A O 1
ATOM 7295 N N . LEU A 1 924 ? 20.275 -50.431 -26.843 1.00 36.59 924 LEU A N 1
ATOM 7296 C CA . LEU A 1 924 ? 20.093 -50.210 -25.415 1.00 36.59 924 LEU A CA 1
ATOM 7297 C C . LEU A 1 924 ? 20.948 -51.239 -24.669 1.00 36.59 924 LEU A C 1
ATOM 7299 O O . LEU A 1 924 ? 20.730 -52.446 -24.790 1.00 36.59 924 LEU A O 1
ATOM 7303 N N . ALA A 1 925 ? 21.923 -50.765 -23.896 1.00 34.81 925 ALA A N 1
ATOM 7304 C CA . ALA A 1 925 ? 22.601 -51.608 -22.927 1.00 34.81 925 ALA A CA 1
ATOM 7305 C C . ALA A 1 925 ? 21.555 -52.142 -21.921 1.00 34.81 925 ALA A C 1
ATOM 7307 O O . ALA A 1 925 ? 20.745 -51.359 -21.415 1.00 34.81 925 ALA A O 1
ATOM 7308 N N . PRO A 1 926 ? 21.533 -53.454 -21.627 1.00 33.81 926 PRO A N 1
ATOM 7309 C CA . PRO A 1 926 ? 20.536 -54.041 -20.745 1.00 33.81 926 PRO A CA 1
ATOM 7310 C C . PRO A 1 926 ? 20.827 -53.652 -19.292 1.00 33.81 926 PRO A C 1
ATOM 7312 O O . PRO A 1 926 ? 21.820 -54.082 -18.707 1.00 33.81 926 PRO A O 1
ATOM 7315 N N . VAL A 1 927 ? 19.937 -52.868 -18.684 1.00 35.47 927 VAL A N 1
ATOM 7316 C CA . VAL A 1 927 ? 19.882 -52.737 -17.224 1.00 35.47 927 VAL A CA 1
ATOM 7317 C C . VAL A 1 927 ? 19.129 -53.954 -16.696 1.00 35.47 927 VAL A C 1
ATOM 7319 O O . VAL A 1 927 ? 17.914 -54.070 -16.842 1.00 35.47 927 VAL A O 1
ATOM 7322 N N . GLY A 1 928 ? 19.876 -54.898 -16.127 1.00 32.28 928 GLY A N 1
ATOM 7323 C CA . GLY A 1 928 ? 19.322 -56.062 -15.450 1.00 32.28 928 GLY A CA 1
ATOM 7324 C C . GLY A 1 928 ? 18.542 -55.657 -14.200 1.00 32.28 928 GLY A C 1
ATOM 7325 O O . GLY A 1 928 ? 19.088 -55.037 -13.290 1.00 32.28 928 GLY A O 1
ATOM 7326 N N . MET A 1 929 ? 17.270 -56.049 -14.144 1.00 30.77 929 MET A N 1
ATOM 7327 C CA . MET A 1 929 ? 16.522 -56.157 -12.893 1.00 30.77 929 MET A CA 1
ATOM 7328 C C . MET A 1 929 ? 16.886 -57.470 -12.186 1.00 30.77 929 MET A C 1
ATOM 7330 O O . MET A 1 929 ? 16.893 -58.517 -12.837 1.00 30.77 929 MET A O 1
ATOM 7334 N N . PRO A 1 930 ? 17.044 -57.473 -10.855 1.00 33.78 930 PRO A N 1
ATOM 7335 C CA . PRO A 1 930 ? 16.714 -58.625 -10.034 1.00 33.78 930 PRO A CA 1
ATOM 7336 C C . PRO A 1 930 ? 15.273 -58.507 -9.520 1.00 33.78 930 PRO A C 1
ATOM 7338 O O . PRO A 1 930 ? 14.859 -57.483 -8.978 1.00 33.78 930 PRO A O 1
ATOM 7341 N N . VAL A 1 931 ? 14.527 -59.596 -9.686 1.00 31.23 931 VAL A N 1
ATOM 7342 C CA . VAL A 1 931 ? 13.170 -59.833 -9.181 1.00 31.23 931 VAL A CA 1
ATOM 7343 C C . VAL A 1 931 ? 13.243 -60.526 -7.813 1.00 31.23 931 VAL A C 1
ATOM 7345 O O . VAL A 1 931 ? 13.995 -61.485 -7.667 1.00 31.23 931 VAL A O 1
ATOM 7348 N N . ALA A 1 932 ? 12.399 -60.117 -6.861 1.00 29.30 932 ALA A N 1
ATOM 7349 C CA . ALA A 1 932 ? 11.880 -60.950 -5.761 1.00 29.30 932 ALA A CA 1
ATOM 7350 C C . ALA A 1 932 ? 10.535 -60.338 -5.299 1.00 29.30 932 ALA A C 1
ATOM 7352 O O . ALA A 1 932 ? 10.512 -59.213 -4.814 1.00 29.30 932 ALA A O 1
ATOM 7353 N N . GLN A 1 933 ? 9.377 -60.830 -5.756 1.00 28.23 933 GLN A N 1
ATOM 7354 C CA . GLN A 1 933 ? 8.551 -61.949 -5.249 1.00 28.23 933 GLN A CA 1
ATOM 7355 C C . GLN A 1 933 ? 7.829 -61.722 -3.894 1.00 28.23 933 GLN A C 1
ATOM 7357 O O . GLN A 1 933 ? 8.418 -61.844 -2.831 1.00 28.23 933 GLN A O 1
ATOM 7362 N N . SER A 1 934 ? 6.514 -61.462 -4.020 1.00 28.91 934 SER A N 1
ATOM 7363 C CA . SER A 1 934 ? 5.329 -61.966 -3.275 1.00 28.91 934 SER A CA 1
ATOM 7364 C C . SER A 1 934 ? 5.216 -61.946 -1.730 1.00 28.91 934 SER A C 1
ATOM 7366 O O . SER A 1 934 ? 6.035 -62.503 -1.011 1.00 28.91 934 SER A O 1
ATOM 7368 N N . MET A 1 935 ? 4.064 -61.408 -1.284 1.00 32.25 935 MET A N 1
ATOM 7369 C CA . MET A 1 935 ? 3.468 -61.305 0.075 1.00 32.25 935 MET A CA 1
ATOM 7370 C C . MET A 1 935 ? 3.122 -62.667 0.745 1.00 32.25 935 MET A C 1
ATOM 7372 O O . MET A 1 935 ? 3.134 -63.671 0.029 1.00 32.25 935 MET A O 1
ATOM 7376 N N . PRO A 1 936 ? 2.726 -62.743 2.054 1.00 38.47 936 PRO A N 1
ATOM 7377 C CA . PRO A 1 936 ? 1.293 -62.574 2.437 1.00 38.47 936 PRO A CA 1
ATOM 7378 C C . PRO A 1 936 ? 0.921 -62.115 3.893 1.00 38.47 936 PRO A C 1
ATOM 7380 O O . PRO A 1 936 ? 1.639 -62.351 4.853 1.00 38.47 936 PRO A O 1
ATOM 7383 N N . MET A 1 937 ? -0.295 -61.538 4.002 1.00 28.08 937 MET A N 1
ATOM 7384 C CA . MET A 1 937 ? -1.376 -61.621 5.033 1.00 28.08 937 MET A CA 1
ATOM 7385 C C . MET A 1 937 ? -1.201 -61.363 6.563 1.00 28.08 937 MET A C 1
ATOM 7387 O O . MET A 1 937 ? -0.640 -62.171 7.287 1.00 28.08 937 MET A O 1
ATOM 7391 N N . ALA A 1 938 ? -1.921 -60.314 7.021 1.00 30.36 938 ALA A N 1
ATOM 7392 C CA . ALA A 1 938 ? -2.969 -60.204 8.075 1.00 30.36 938 ALA A CA 1
ATOM 7393 C C . ALA A 1 938 ? -2.781 -60.691 9.541 1.00 30.36 938 ALA A C 1
ATOM 7395 O O . ALA A 1 938 ? -2.554 -61.873 9.762 1.00 30.36 938 ALA A O 1
ATOM 7396 N N . GLN A 1 939 ? -3.128 -59.827 10.529 1.00 28.25 939 GLN A N 1
ATOM 7397 C CA . GLN A 1 939 ? -4.210 -60.050 11.534 1.00 28.25 939 GLN A CA 1
ATOM 7398 C C . GLN A 1 939 ? -4.435 -58.898 12.565 1.00 28.25 939 GLN A C 1
ATOM 7400 O O . GLN A 1 939 ? -3.505 -58.411 13.192 1.00 28.25 939 GLN A O 1
ATOM 7405 N N . SER A 1 940 ? -5.725 -58.546 12.727 1.00 29.77 940 SER A N 1
ATOM 7406 C CA . SER A 1 940 ? -6.513 -58.119 13.919 1.00 29.77 940 SER A CA 1
ATOM 7407 C C . SER A 1 940 ? -6.174 -56.911 14.838 1.00 29.77 940 SER A C 1
ATOM 7409 O O . SER A 1 940 ? -5.171 -56.876 15.538 1.00 29.77 940 SER A O 1
ATOM 7411 N N . MET A 1 941 ? -7.188 -56.030 14.920 1.00 29.98 941 MET A N 1
ATOM 7412 C CA . MET A 1 941 ? -7.632 -55.028 15.930 1.00 29.98 941 MET A CA 1
ATOM 7413 C C . MET A 1 941 ? -7.665 -55.510 17.415 1.00 29.98 941 MET A C 1
ATOM 7415 O O . MET A 1 941 ? -7.672 -56.729 17.599 1.00 29.98 941 MET A O 1
ATOM 7419 N N . PRO A 1 942 ? -7.758 -54.637 18.472 1.00 39.06 942 PRO A N 1
ATOM 7420 C CA . PRO A 1 942 ? -8.944 -53.787 18.746 1.00 39.06 942 PRO A CA 1
ATOM 7421 C C . PRO A 1 942 ? -8.778 -52.411 19.445 1.00 39.06 942 PRO A C 1
ATOM 7423 O O . PRO A 1 942 ? -7.740 -52.047 19.984 1.00 39.06 942 PRO A O 1
ATOM 7426 N N . GLN A 1 943 ? -9.894 -51.667 19.389 1.00 31.42 943 GLN A N 1
ATOM 7427 C CA . GLN A 1 943 ? -10.223 -50.365 19.988 1.00 31.42 943 GLN A CA 1
ATOM 7428 C C . GLN A 1 943 ? -10.220 -50.337 21.530 1.00 31.42 943 GLN A C 1
ATOM 7430 O O . GLN A 1 943 ? -10.570 -51.342 22.143 1.00 31.42 943 GLN A O 1
ATOM 7435 N N . ALA A 1 944 ? -10.016 -49.145 22.120 1.00 24.86 944 ALA A N 1
ATOM 7436 C CA . ALA A 1 944 ? -10.832 -48.603 23.228 1.00 24.86 944 ALA A CA 1
ATOM 7437 C C . ALA A 1 944 ? -10.496 -47.120 23.549 1.00 24.86 944 ALA A C 1
ATOM 7439 O O . ALA A 1 944 ? -9.347 -46.773 23.800 1.00 24.86 944 ALA A O 1
ATOM 7440 N N . THR A 1 945 ? -11.520 -46.259 23.591 1.00 32.47 945 THR A N 1
ATOM 7441 C CA . THR A 1 945 ? -11.616 -44.999 24.381 1.00 32.47 945 THR A CA 1
ATOM 7442 C C . THR A 1 945 ? -11.797 -45.329 25.882 1.00 32.47 945 THR A C 1
ATOM 7444 O O . THR A 1 945 ? -12.337 -46.413 26.126 1.00 32.47 945 THR A O 1
ATOM 7447 N N . PRO A 1 946 ? -11.461 -44.476 26.896 1.00 38.03 946 PRO A N 1
ATOM 7448 C CA . PRO A 1 946 ? -12.322 -43.323 27.272 1.00 38.03 946 PRO A CA 1
ATOM 7449 C C . PRO A 1 946 ? -11.701 -42.129 28.076 1.00 38.03 946 PRO A C 1
ATOM 7451 O O . PRO A 1 946 ? -10.656 -42.239 28.698 1.00 38.03 946 PRO A O 1
ATOM 7454 N N . ALA A 1 947 ? -12.455 -41.014 28.084 1.00 24.94 947 ALA A N 1
ATOM 7455 C CA . ALA A 1 947 ? -12.836 -40.095 29.187 1.00 24.94 947 ALA A CA 1
ATOM 7456 C C . ALA A 1 947 ? -11.840 -39.313 30.102 1.00 24.94 947 ALA A C 1
ATOM 7458 O O . ALA A 1 947 ? -10.900 -39.845 30.673 1.00 24.94 947 ALA A O 1
ATOM 7459 N N . TYR A 1 948 ? -12.219 -38.033 30.305 1.00 29.34 948 TYR A N 1
ATOM 7460 C CA . TYR A 1 948 ? -12.073 -37.101 31.450 1.00 29.34 948 TYR A CA 1
ATOM 7461 C C . TYR A 1 948 ? -11.323 -37.538 32.731 1.00 29.34 948 TYR A C 1
ATOM 7463 O O . TYR A 1 948 ? -11.647 -38.558 33.332 1.00 29.34 948 TYR A O 1
ATOM 7471 N N . GLY A 1 949 ? -10.504 -36.626 33.285 1.00 24.73 949 GLY A N 1
ATOM 7472 C CA . GLY A 1 949 ? -10.139 -36.638 34.711 1.00 24.73 949 GLY A CA 1
ATOM 7473 C C . GLY A 1 949 ? -9.006 -35.688 35.125 1.00 24.73 949 GLY A C 1
ATOM 7474 O O . GLY A 1 949 ? -7.853 -35.886 34.769 1.00 24.73 949 GLY A O 1
ATOM 7475 N N . SER A 1 950 ? -9.348 -34.682 35.928 1.00 29.08 950 SER A N 1
ATOM 7476 C CA . SER A 1 950 ? -8.479 -33.786 36.708 1.00 29.08 950 SER A CA 1
ATOM 7477 C C . SER A 1 950 ? -7.603 -34.507 37.750 1.00 29.08 950 SER A C 1
ATOM 7479 O O . SER A 1 950 ? -8.119 -35.393 38.425 1.00 29.08 950 SER A O 1
ATOM 7481 N N . ASN A 1 951 ? -6.364 -34.048 37.998 1.00 26.86 951 ASN A N 1
ATOM 7482 C CA . ASN A 1 951 ? -5.901 -33.516 39.304 1.00 26.86 951 ASN A CA 1
ATOM 7483 C C . ASN A 1 951 ? -4.369 -33.444 39.476 1.00 26.86 951 ASN A C 1
ATOM 7485 O O . ASN A 1 951 ? -3.613 -34.305 39.041 1.00 26.86 951 ASN A O 1
ATOM 7489 N N . TYR A 1 952 ? -3.982 -32.390 40.202 1.00 26.47 952 TYR A N 1
ATOM 7490 C CA . TYR A 1 952 ? -2.759 -32.153 40.973 1.00 26.47 952 TYR A CA 1
ATOM 7491 C C . TYR A 1 952 ? -2.059 -33.402 41.545 1.00 26.47 952 TYR A C 1
ATOM 7493 O O . TYR A 1 952 ? -2.724 -34.235 42.153 1.00 26.47 952 TYR A O 1
ATOM 7501 N N . ALA A 1 953 ? -0.716 -33.415 41.550 1.00 25.97 953 ALA A N 1
ATOM 7502 C CA . ALA A 1 953 ? 0.076 -33.332 42.792 1.00 25.97 953 ALA A CA 1
ATOM 7503 C C . ALA A 1 953 ? 1.605 -33.393 42.567 1.00 25.97 953 ALA A C 1
ATOM 7505 O O . ALA A 1 953 ? 2.134 -34.201 41.814 1.00 25.97 953 ALA A O 1
ATOM 7506 N N . MET A 1 954 ? 2.260 -32.495 43.305 1.00 25.86 954 MET A N 1
ATOM 7507 C CA . MET A 1 954 ? 3.662 -32.353 43.716 1.00 25.86 954 MET A CA 1
ATOM 7508 C C . MET A 1 954 ? 4.555 -33.615 43.791 1.00 25.86 954 MET A C 1
ATOM 7510 O O . MET A 1 954 ? 4.128 -34.644 44.302 1.00 25.86 954 MET A O 1
ATOM 7514 N N . ALA A 1 955 ? 5.856 -33.435 43.501 1.00 26.59 955 ALA A N 1
ATOM 7515 C CA . ALA A 1 955 ? 6.953 -33.366 44.497 1.00 26.59 955 ALA A CA 1
ATOM 7516 C C . ALA A 1 955 ? 8.265 -34.058 44.051 1.00 26.59 955 ALA A C 1
ATOM 7518 O O . ALA A 1 955 ? 8.265 -35.257 43.822 1.00 26.59 955 ALA A O 1
ATOM 7519 N N . GLN A 1 956 ? 9.357 -33.265 44.063 1.00 25.45 956 GLN A N 1
ATOM 7520 C CA . GLN A 1 956 ? 10.716 -33.530 44.608 1.00 25.45 956 GLN A CA 1
ATOM 7521 C C . GLN A 1 956 ? 11.495 -34.793 44.164 1.00 25.45 956 GLN A C 1
ATOM 7523 O O . GLN A 1 956 ? 10.938 -35.858 43.988 1.00 25.45 956 GLN A O 1
ATOM 7528 N N . ALA A 1 957 ? 12.824 -34.873 44.128 1.00 26.73 957 ALA A N 1
ATOM 7529 C CA . ALA A 1 957 ? 13.994 -33.995 44.098 1.00 26.73 957 ALA A CA 1
ATOM 7530 C C . ALA A 1 957 ? 15.203 -34.967 44.046 1.00 26.73 957 ALA A C 1
ATOM 7532 O O . ALA A 1 957 ? 15.126 -36.027 44.664 1.00 26.73 957 ALA A O 1
ATOM 7533 N N . ASN A 1 958 ? 16.302 -34.620 43.356 1.00 26.62 958 ASN A N 1
ATOM 7534 C CA . ASN A 1 958 ? 17.684 -34.622 43.891 1.00 26.62 958 ASN A CA 1
ATOM 7535 C C . ASN A 1 958 ? 18.805 -34.849 42.848 1.00 26.62 958 ASN A C 1
ATOM 7537 O O . ASN A 1 958 ? 18.929 -35.917 42.264 1.00 26.62 958 ASN A O 1
ATOM 7541 N N . TYR A 1 959 ? 19.646 -33.805 42.741 1.00 26.08 959 TYR A N 1
ATOM 7542 C CA . TYR A 1 959 ? 21.123 -33.744 42.744 1.00 26.08 959 TYR A CA 1
ATOM 7543 C C . TYR A 1 959 ? 21.967 -34.715 41.893 1.00 26.08 959 TYR A C 1
ATOM 7545 O O . TYR A 1 959 ? 22.045 -35.897 42.195 1.00 26.08 959 TYR A O 1
ATOM 7553 N N . ALA A 1 960 ? 22.830 -34.181 41.009 1.00 25.64 960 ALA A N 1
ATOM 7554 C CA . ALA A 1 960 ? 24.153 -33.627 41.367 1.00 25.64 960 ALA A CA 1
ATOM 7555 C C . ALA A 1 960 ? 24.949 -33.097 40.139 1.00 25.64 960 ALA A C 1
ATOM 7557 O O . ALA A 1 960 ? 24.875 -33.644 39.046 1.00 25.64 960 ALA A O 1
ATOM 7558 N N . MET A 1 961 ? 25.701 -32.014 40.377 1.00 25.98 961 MET A N 1
ATOM 7559 C CA . MET A 1 961 ? 26.540 -31.163 39.491 1.00 25.98 961 MET A CA 1
ATOM 7560 C C . MET A 1 961 ? 27.988 -31.728 39.300 1.00 25.98 961 MET A C 1
ATOM 7562 O O . MET A 1 961 ? 28.262 -32.725 39.974 1.00 25.98 961 MET A O 1
ATOM 7566 N N . PRO A 1 962 ? 28.932 -31.178 38.463 1.00 44.06 962 PRO A N 1
ATOM 7567 C CA . PRO A 1 962 ? 29.587 -29.841 38.602 1.00 44.06 962 PRO A CA 1
ATOM 7568 C C . PRO A 1 962 ? 29.919 -29.047 37.294 1.00 44.06 962 PRO A C 1
ATOM 7570 O O . PRO A 1 962 ? 30.225 -29.641 36.270 1.00 44.06 962 PRO A O 1
ATOM 7573 N N . VAL A 1 963 ? 29.685 -27.719 37.205 1.00 29.86 963 VAL A N 1
ATOM 7574 C CA . VAL A 1 963 ? 30.484 -26.508 37.602 1.00 29.86 963 VAL A CA 1
ATOM 7575 C C . VAL A 1 963 ? 31.356 -25.931 36.463 1.00 29.86 963 VAL A C 1
ATOM 7577 O O . VAL A 1 963 ? 32.300 -26.584 36.041 1.00 29.86 963 VAL A O 1
ATOM 7580 N N . ALA A 1 964 ? 31.099 -24.675 36.048 1.00 27.33 964 ALA A N 1
ATOM 7581 C CA . ALA A 1 964 ? 32.022 -23.523 36.191 1.00 27.33 964 ALA A CA 1
ATOM 7582 C C . ALA A 1 964 ? 31.572 -22.277 35.385 1.00 27.33 964 ALA A C 1
ATOM 7584 O O . ALA A 1 964 ? 31.569 -22.273 34.159 1.00 27.33 964 ALA A O 1
ATOM 7585 N N . SER A 1 965 ? 31.273 -21.191 36.102 1.00 36.22 965 SER A N 1
ATOM 7586 C CA . SER A 1 965 ? 31.255 -19.793 35.642 1.00 36.22 965 SER A CA 1
ATOM 7587 C C . SER A 1 965 ? 31.759 -18.922 36.800 1.00 36.22 965 SER A C 1
ATOM 7589 O O . SER A 1 965 ? 31.471 -19.260 37.954 1.00 36.22 965 SER A O 1
ATOM 7591 N N . PRO A 1 966 ? 32.494 -17.828 36.536 1.00 34.72 966 PRO A N 1
ATOM 7592 C CA . PRO A 1 966 ? 32.553 -16.709 37.472 1.00 34.72 966 PRO A CA 1
ATOM 7593 C C . PRO A 1 966 ? 32.200 -15.369 36.791 1.00 34.72 966 PRO A C 1
ATOM 7595 O O . PRO A 1 966 ? 32.846 -14.986 35.822 1.00 34.72 966 PRO A O 1
ATOM 7598 N N . TYR A 1 967 ? 31.067 -14.748 37.163 1.00 30.11 967 TYR A N 1
ATOM 7599 C CA . TYR A 1 967 ? 30.890 -13.662 38.169 1.00 30.11 967 TYR A CA 1
ATOM 7600 C C . TYR A 1 967 ? 31.197 -12.256 37.603 1.00 30.11 967 TYR A C 1
ATOM 7602 O O . TYR A 1 967 ? 32.141 -12.099 36.848 1.00 30.11 967 TYR A O 1
ATOM 7610 N N . ALA A 1 968 ? 30.569 -11.141 37.985 1.00 27.81 968 ALA A N 1
ATOM 7611 C CA . ALA A 1 968 ? 29.301 -10.772 38.625 1.00 27.81 968 ALA A CA 1
ATOM 7612 C C . ALA A 1 968 ? 29.311 -9.233 38.766 1.00 27.81 968 ALA A C 1
ATOM 7614 O O . ALA A 1 968 ? 30.376 -8.623 38.856 1.00 27.81 968 ALA A O 1
ATOM 7615 N N . MET A 1 969 ? 28.129 -8.615 38.802 1.00 34.00 969 MET A N 1
ATOM 7616 C CA . MET A 1 969 ? 27.939 -7.186 39.099 1.00 34.00 969 MET A CA 1
ATOM 7617 C C . MET A 1 969 ? 28.036 -6.882 40.605 1.00 34.00 969 MET A C 1
ATOM 7619 O O . MET A 1 969 ? 27.980 -7.804 41.423 1.00 34.00 969 MET A O 1
ATOM 7623 N N . PRO A 1 970 ? 28.031 -5.590 40.987 1.00 38.00 970 PRO A N 1
ATOM 7624 C CA . PRO A 1 970 ? 27.040 -5.165 41.978 1.00 38.00 970 PRO A CA 1
ATOM 7625 C C . PRO A 1 970 ? 26.349 -3.818 41.675 1.00 38.00 970 PRO A C 1
ATOM 7627 O O . PRO A 1 970 ? 26.799 -3.008 40.872 1.00 38.00 970 PRO A O 1
ATOM 7630 N N . VAL A 1 971 ? 25.214 -3.630 42.353 1.00 35.16 971 VAL A N 1
ATOM 7631 C CA . VAL A 1 971 ? 24.173 -2.598 42.195 1.00 35.16 971 VAL A CA 1
ATOM 7632 C C . VAL A 1 971 ? 24.395 -1.410 43.147 1.00 35.16 971 VAL A C 1
ATOM 7634 O O . VAL A 1 971 ? 24.721 -1.643 44.308 1.00 35.16 971 VAL A O 1
ATOM 7637 N N . ALA A 1 972 ? 24.104 -0.172 42.711 1.00 26.28 972 ALA A N 1
ATOM 7638 C CA . ALA A 1 972 ? 23.628 0.942 43.557 1.00 26.28 972 ALA A CA 1
ATOM 7639 C C . ALA A 1 972 ? 22.997 2.082 42.709 1.00 26.28 972 ALA A C 1
ATOM 7641 O O . ALA A 1 972 ? 23.484 2.395 41.629 1.00 26.28 972 ALA A O 1
ATOM 7642 N N . SER A 1 973 ? 21.930 2.709 43.220 1.00 33.38 973 SER A N 1
ATOM 7643 C CA . SER A 1 973 ? 21.240 3.939 42.743 1.00 33.38 973 SER A CA 1
ATOM 7644 C C . SER A 1 973 ? 21.454 5.034 43.816 1.00 33.38 973 SER A C 1
ATOM 7646 O O . SER A 1 973 ? 21.508 4.609 44.978 1.00 33.38 973 SER A O 1
ATOM 7648 N N . PRO A 1 974 ? 21.619 6.368 43.553 1.00 34.41 974 PRO A N 1
ATOM 7649 C CA . PRO A 1 974 ? 20.564 7.287 43.051 1.00 34.41 974 PRO A CA 1
ATOM 7650 C C . PRO A 1 974 ? 21.012 8.566 42.262 1.00 34.41 974 PRO A C 1
ATOM 7652 O O . PRO A 1 974 ? 22.192 8.857 42.128 1.00 34.41 974 PRO A O 1
ATOM 7655 N N . TYR A 1 975 ? 20.022 9.317 41.739 1.00 31.73 975 TYR A N 1
ATOM 7656 C CA . TYR A 1 975 ? 20.006 10.694 41.173 1.00 31.73 975 TYR A CA 1
ATOM 7657 C C . TYR A 1 975 ? 21.305 11.540 41.105 1.00 31.73 975 TYR A C 1
ATOM 7659 O O . TYR A 1 975 ? 21.850 11.891 42.145 1.00 31.73 975 TYR A O 1
ATOM 7667 N N . ALA A 1 976 ? 21.646 12.044 39.903 1.00 25.53 976 ALA A N 1
ATOM 7668 C CA . ALA A 1 976 ? 22.014 13.450 39.603 1.00 25.53 976 ALA A CA 1
ATOM 7669 C C . ALA A 1 976 ? 22.458 13.611 38.127 1.00 25.53 976 ALA A C 1
ATOM 7671 O O . ALA A 1 976 ? 23.348 12.902 37.666 1.00 25.53 976 ALA A O 1
ATOM 7672 N N . MET A 1 977 ? 21.881 14.571 37.390 1.00 32.91 977 MET A N 1
ATOM 7673 C CA . MET A 1 977 ? 22.530 15.152 36.197 1.00 32.91 977 MET A CA 1
ATOM 7674 C C . MET A 1 977 ? 23.731 16.011 36.644 1.00 32.91 977 MET A C 1
ATOM 7676 O O . MET A 1 977 ? 23.661 16.595 37.730 1.00 32.91 977 MET A O 1
ATOM 7680 N N . PRO A 1 978 ? 24.808 16.128 35.837 1.00 30.86 978 PRO A N 1
ATOM 7681 C CA . PRO A 1 978 ? 24.894 17.263 34.902 1.00 30.86 978 PRO A CA 1
ATOM 7682 C C . PRO A 1 978 ? 25.614 16.972 33.554 1.00 30.86 978 PRO A C 1
ATOM 7684 O O . PRO A 1 978 ? 26.534 16.167 33.463 1.00 30.86 978 PRO A O 1
ATOM 7687 N N . ASN A 1 979 ? 25.201 17.699 32.507 1.00 29.44 979 ASN A N 1
ATOM 7688 C CA . ASN A 1 979 ? 25.988 18.087 31.308 1.00 29.44 979 ASN A CA 1
ATOM 7689 C C . ASN A 1 979 ? 27.260 18.883 31.761 1.00 29.44 979 ASN A C 1
ATOM 7691 O O . ASN A 1 979 ? 27.179 19.384 32.885 1.00 29.44 979 ASN A O 1
ATOM 7695 N N . PRO A 1 980 ? 28.364 19.165 31.007 1.00 43.41 980 PRO A N 1
ATOM 7696 C CA . PRO A 1 980 ? 28.663 18.997 29.571 1.00 43.41 980 PRO A CA 1
ATOM 7697 C C . PRO A 1 980 ? 30.152 18.666 29.200 1.00 43.41 980 PRO A C 1
ATOM 7699 O O . PRO A 1 980 ? 31.001 18.524 30.067 1.00 43.41 980 PRO A O 1
ATOM 7702 N N . TYR A 1 981 ? 30.463 18.606 27.892 1.00 32.16 981 TYR A N 1
ATOM 7703 C CA . TYR A 1 981 ? 31.792 18.694 27.226 1.00 32.16 981 TYR A CA 1
ATOM 7704 C C . TYR A 1 981 ? 32.983 17.847 27.733 1.00 32.16 981 TYR A C 1
ATOM 7706 O O . TYR A 1 981 ? 33.533 18.070 28.805 1.00 32.16 981 TYR A O 1
ATOM 7714 N N . GLY A 1 982 ? 33.540 17.019 26.839 1.00 26.09 982 GLY A N 1
ATOM 7715 C CA . GLY A 1 982 ? 34.893 16.484 27.012 1.00 26.09 982 GLY A CA 1
ATOM 7716 C C . GLY A 1 982 ? 35.290 15.462 25.955 1.00 26.09 982 GLY A C 1
ATOM 7717 O O . GLY A 1 982 ? 35.162 14.265 26.174 1.00 26.09 982 GLY A O 1
ATOM 7718 N N . ASN A 1 983 ? 35.800 15.936 24.819 1.00 36.38 983 ASN A N 1
ATOM 7719 C CA . ASN A 1 983 ? 36.685 15.136 23.973 1.00 36.38 983 ASN A CA 1
ATOM 7720 C C . ASN A 1 983 ? 38.051 15.032 24.672 1.00 36.38 983 ASN A C 1
ATOM 7722 O O . ASN A 1 983 ? 38.567 16.074 25.093 1.00 36.38 983 ASN A O 1
ATOM 7726 N N . PRO A 1 984 ? 38.660 13.837 24.772 1.00 31.33 984 PRO A N 1
ATOM 7727 C CA . PRO A 1 984 ? 40.114 13.820 24.682 1.00 31.33 984 PRO A CA 1
ATOM 7728 C C . PRO A 1 984 ? 40.698 12.624 23.897 1.00 31.33 984 PRO A C 1
ATOM 7730 O O . PRO A 1 984 ? 40.229 11.493 23.983 1.00 31.33 984 PRO A O 1
ATOM 7733 N N . TYR A 1 985 ? 41.829 12.926 23.248 1.00 27.80 985 TYR A N 1
ATOM 7734 C CA . TYR A 1 985 ? 42.831 12.054 22.609 1.00 27.80 985 TYR A CA 1
ATOM 7735 C C . TYR A 1 985 ? 42.491 11.538 21.194 1.00 27.80 985 TYR A C 1
ATOM 7737 O O . TYR A 1 985 ? 41.570 10.764 20.999 1.00 27.80 985 TYR A O 1
ATOM 7745 N N . GLY A 1 986 ? 43.204 11.888 20.118 1.00 25.47 986 GLY A N 1
ATOM 7746 C CA . GLY A 1 986 ? 44.532 12.497 20.000 1.00 25.47 986 GLY A CA 1
ATOM 7747 C C . GLY A 1 986 ? 45.593 11.489 19.542 1.00 25.47 986 GLY A C 1
ATOM 7748 O O . GLY A 1 986 ? 46.316 10.948 20.363 1.00 25.47 986 GLY A O 1
ATOM 7749 N N . ASN A 1 987 ? 45.687 11.340 18.218 1.00 30.17 987 ASN A N 1
ATOM 7750 C CA . ASN A 1 987 ? 46.903 11.415 17.393 1.00 30.17 987 ASN A CA 1
ATOM 7751 C C . ASN A 1 987 ? 48.030 10.348 17.486 1.00 30.17 987 ASN A C 1
ATOM 7753 O O . ASN A 1 987 ? 48.807 10.317 18.432 1.00 30.17 987 ASN A O 1
ATOM 7757 N N . TYR A 1 988 ? 48.223 9.634 16.368 1.00 27.34 988 TYR A N 1
ATOM 7758 C CA . TYR A 1 988 ? 49.495 9.195 15.751 1.00 27.34 988 TYR A CA 1
ATOM 7759 C C . TYR A 1 988 ? 49.205 9.212 14.229 1.00 27.34 988 TYR A C 1
ATOM 7761 O O . TYR A 1 988 ? 48.240 8.581 13.820 1.00 27.34 988 TYR A O 1
ATOM 7769 N N . GLY A 1 989 ? 49.850 9.925 13.301 1.00 27.23 989 GLY A N 1
ATOM 7770 C CA . GLY A 1 989 ? 51.165 10.557 13.217 1.00 27.23 989 GLY A CA 1
ATOM 7771 C C . GLY A 1 989 ? 51.942 9.897 12.066 1.00 27.23 989 GLY A C 1
ATOM 7772 O O . GLY A 1 989 ? 52.250 8.725 12.221 1.00 27.23 989 GLY A O 1
ATOM 7773 N N . GLN A 1 990 ? 52.210 10.614 10.953 1.00 27.86 990 GLN A N 1
ATOM 7774 C CA . GLN A 1 990 ? 53.292 10.464 9.929 1.00 27.86 990 GLN A CA 1
ATOM 7775 C C . GLN A 1 990 ? 52.951 11.320 8.657 1.00 27.86 990 GLN A C 1
ATOM 7777 O O . GLN A 1 990 ? 51.797 11.721 8.521 1.00 27.86 990 GLN A O 1
ATOM 7782 N N . PRO A 1 991 ? 53.912 11.740 7.794 1.00 36.91 991 PRO A N 1
ATOM 7783 C CA . PRO A 1 991 ? 54.401 13.125 7.770 1.00 36.91 991 PRO A CA 1
ATOM 7784 C C . PRO A 1 991 ? 54.218 13.911 6.445 1.00 36.91 991 PRO A C 1
ATOM 7786 O O . PRO A 1 991 ? 53.853 13.387 5.400 1.00 36.91 991 PRO A O 1
ATOM 7789 N N . GLN A 1 992 ? 54.524 15.207 6.562 1.00 28.22 992 GLN A N 1
ATOM 7790 C CA . GLN A 1 992 ? 54.480 16.331 5.613 1.00 28.22 992 GLN A CA 1
ATOM 7791 C C . GLN A 1 992 ? 55.643 16.380 4.610 1.00 28.22 992 GLN A C 1
ATOM 7793 O O . GLN A 1 992 ? 56.746 16.047 5.028 1.00 28.22 992 GLN A O 1
ATOM 7798 N N . VAL A 1 993 ? 55.444 17.008 3.429 1.00 27.52 993 VAL A N 1
ATOM 7799 C CA . VAL A 1 993 ? 56.394 17.986 2.825 1.00 27.52 993 VAL A CA 1
ATOM 7800 C C . VAL A 1 993 ? 55.666 19.029 1.921 1.00 27.52 993 VAL A C 1
ATOM 7802 O O . VAL A 1 993 ? 55.228 18.686 0.832 1.00 27.52 993 VAL A O 1
ATOM 7805 N N . THR A 1 994 ? 55.605 20.290 2.409 1.00 28.52 994 THR A N 1
ATOM 7806 C CA . THR A 1 994 ? 55.678 21.643 1.752 1.00 28.52 994 THR A CA 1
ATOM 7807 C C . THR A 1 994 ? 54.738 22.036 0.597 1.00 28.52 994 THR A C 1
ATOM 7809 O O . THR A 1 994 ? 54.479 21.231 -0.278 1.00 28.52 994 THR A O 1
ATOM 7812 N N . SER A 1 995 ? 54.338 23.290 0.346 1.00 28.80 995 SER A N 1
ATOM 7813 C CA . SER A 1 995 ? 54.418 24.652 0.934 1.00 28.80 995 SER A CA 1
ATOM 7814 C C . SER A 1 995 ? 53.834 25.551 -0.187 1.00 28.80 995 SER A C 1
ATOM 7816 O O . SER A 1 995 ? 54.142 25.299 -1.350 1.00 28.80 995 SER A O 1
ATOM 7818 N N . THR A 1 996 ? 52.974 26.555 0.029 1.00 27.83 996 THR A N 1
ATOM 7819 C CA . THR A 1 996 ? 53.428 27.951 0.200 1.00 27.83 996 THR A CA 1
ATOM 7820 C C . THR A 1 996 ? 52.257 28.959 0.354 1.00 27.83 996 THR A C 1
ATOM 7822 O O . THR A 1 996 ? 51.306 28.916 -0.415 1.00 27.83 996 THR A O 1
ATOM 7825 N N . TYR A 1 997 ? 52.438 29.896 1.308 1.00 27.41 997 TYR A N 1
ATOM 7826 C CA . TYR A 1 997 ? 51.982 31.312 1.407 1.00 27.41 997 TYR A CA 1
ATOM 7827 C C . TYR A 1 997 ? 50.486 31.662 1.669 1.00 27.41 997 TYR A C 1
ATOM 7829 O O . TYR A 1 997 ? 49.635 31.485 0.811 1.00 27.41 997 TYR A O 1
ATOM 7837 N N . THR A 1 998 ? 50.086 32.007 2.917 1.00 27.38 998 THR A N 1
ATOM 7838 C CA . THR A 1 998 ? 50.075 33.318 3.672 1.00 27.38 998 THR A CA 1
ATOM 7839 C C . THR A 1 998 ? 48.861 34.231 3.391 1.00 27.38 998 THR A C 1
ATOM 7841 O O . THR A 1 998 ? 48.731 34.727 2.282 1.00 27.38 998 THR A O 1
ATOM 7844 N N . THR A 1 999 ? 47.891 34.337 4.328 1.00 26.73 999 THR A N 1
ATOM 7845 C CA . THR A 1 999 ? 47.596 35.472 5.274 1.00 26.73 999 THR A CA 1
ATOM 7846 C C . THR A 1 999 ? 47.301 36.824 4.586 1.00 26.73 999 THR A C 1
ATOM 7848 O O . THR A 1 999 ? 48.074 37.237 3.739 1.00 26.73 999 THR A O 1
ATOM 7851 N N . THR A 1 1000 ? 46.278 37.643 4.892 1.00 28.30 1000 THR A N 1
ATOM 7852 C CA . THR A 1 1000 ? 45.602 37.967 6.169 1.00 28.30 1000 THR A CA 1
ATOM 7853 C C . THR A 1 1000 ? 44.442 38.970 5.925 1.00 28.30 1000 THR A C 1
ATOM 7855 O O . THR A 1 1000 ? 44.584 39.847 5.085 1.00 28.30 1000 THR A O 1
ATOM 7858 N N . SER A 1 1001 ? 43.411 38.926 6.786 1.00 27.14 1001 SER A N 1
ATOM 7859 C CA . SER A 1 1001 ? 42.800 40.065 7.524 1.00 27.14 1001 SER A CA 1
ATOM 7860 C C . SER A 1 1001 ? 41.859 41.123 6.870 1.00 27.14 1001 SER A C 1
ATOM 7862 O O . SER A 1 1001 ? 42.317 42.118 6.327 1.00 27.14 1001 SER A O 1
ATOM 7864 N N . THR A 1 1002 ? 40.556 40.979 7.187 1.00 28.52 1002 THR A N 1
ATOM 7865 C CA . THR A 1 1002 ? 39.665 41.887 7.985 1.00 28.52 1002 THR A CA 1
ATOM 7866 C C . THR A 1 1002 ? 39.026 43.195 7.419 1.00 28.52 1002 THR A C 1
ATOM 7868 O O . THR A 1 1002 ? 39.707 44.120 6.996 1.00 28.52 1002 THR A O 1
ATOM 7871 N N . THR A 1 1003 ? 37.700 43.308 7.681 1.00 27.61 1003 THR A N 1
ATOM 7872 C CA . THR A 1 1003 ? 36.856 44.467 8.146 1.00 27.61 1003 THR A CA 1
ATOM 7873 C C . THR A 1 1003 ? 36.248 45.546 7.207 1.00 27.61 1003 THR A C 1
ATOM 7875 O O . THR A 1 1003 ? 36.933 46.443 6.745 1.00 27.61 1003 THR A O 1
ATOM 7878 N N . PHE A 1 1004 ? 34.900 45.493 7.105 1.00 25.70 1004 PHE A N 1
ATOM 7879 C CA . PHE A 1 1004 ? 33.823 46.496 7.375 1.00 25.70 1004 PHE A CA 1
ATOM 7880 C C . PHE A 1 1004 ? 33.746 47.926 6.731 1.00 25.70 1004 PHE A C 1
ATOM 7882 O O . PHE A 1 1004 ? 34.453 48.823 7.171 1.00 25.70 1004 PHE A O 1
ATOM 7889 N N . VAL A 1 1005 ? 32.688 48.125 5.891 1.00 28.05 1005 VAL A N 1
ATOM 7890 C CA . VAL A 1 1005 ? 31.552 49.128 5.945 1.00 28.05 1005 VAL A CA 1
ATOM 7891 C C . VAL A 1 1005 ? 31.821 50.633 5.641 1.00 28.05 1005 VAL A C 1
ATOM 7893 O O . VAL A 1 1005 ? 32.929 51.077 5.918 1.00 28.05 1005 VAL A O 1
ATOM 7896 N N . PRO A 1 1006 ? 30.847 51.512 5.227 1.00 60.00 1006 PRO A N 1
ATOM 7897 C CA . PRO A 1 1006 ? 29.550 51.449 4.472 1.00 60.00 1006 PRO A CA 1
ATOM 7898 C C . PRO A 1 1006 ? 29.457 52.479 3.289 1.00 60.00 1006 PRO A C 1
ATOM 7900 O O . PRO A 1 1006 ? 30.392 53.244 3.093 1.00 60.00 1006 PRO A O 1
ATOM 7903 N N . LEU A 1 1007 ? 28.309 52.596 2.572 1.00 23.77 1007 LEU A N 1
ATOM 7904 C CA . LEU A 1 1007 ? 27.532 53.865 2.377 1.00 23.77 1007 LEU A CA 1
ATOM 7905 C C . LEU A 1 1007 ? 26.390 53.789 1.319 1.00 23.77 1007 LEU A C 1
ATOM 7907 O O . LEU A 1 1007 ? 26.629 53.614 0.133 1.00 23.77 1007 LEU A O 1
ATOM 7911 N N . GLN A 1 1008 ? 25.151 53.945 1.815 1.00 26.14 1008 GLN A N 1
ATOM 7912 C CA . GLN A 1 1008 ? 24.068 54.900 1.456 1.00 26.14 1008 GLN A CA 1
ATOM 7913 C C . GLN A 1 1008 ? 23.678 55.255 -0.014 1.00 26.14 1008 GLN A C 1
ATOM 7915 O O . GLN A 1 1008 ? 24.416 55.926 -0.721 1.00 26.14 1008 GLN A O 1
ATOM 7920 N N . GLN A 1 1009 ? 22.425 54.878 -0.361 1.00 33.25 1009 GLN A N 1
ATOM 7921 C CA . GLN A 1 1009 ? 21.275 55.576 -1.030 1.00 33.25 1009 GLN A CA 1
ATOM 7922 C C . GLN A 1 1009 ? 21.434 56.995 -1.657 1.00 33.25 1009 GLN A C 1
ATOM 7924 O O . GLN A 1 1009 ? 22.227 57.762 -1.113 1.00 33.25 1009 GLN A O 1
ATOM 7929 N N . PRO A 1 1010 ? 20.618 57.439 -2.680 1.00 45.78 1010 PRO A N 1
ATOM 7930 C CA . PRO A 1 1010 ? 19.135 57.608 -2.550 1.00 45.78 1010 PRO A CA 1
ATOM 7931 C C . PRO A 1 1010 ? 18.178 57.625 -3.804 1.00 45.78 1010 PRO A C 1
ATOM 7933 O O . PRO A 1 1010 ? 18.611 57.778 -4.937 1.00 45.78 1010 PRO A O 1
ATOM 7936 N N . MET A 1 1011 ? 16.852 57.563 -3.507 1.00 27.50 1011 MET A N 1
ATOM 7937 C CA . MET A 1 1011 ? 15.623 58.171 -4.136 1.00 27.50 1011 MET A CA 1
ATOM 7938 C C . MET A 1 1011 ? 15.212 57.826 -5.602 1.00 27.50 1011 MET A C 1
ATOM 7940 O O . MET A 1 1011 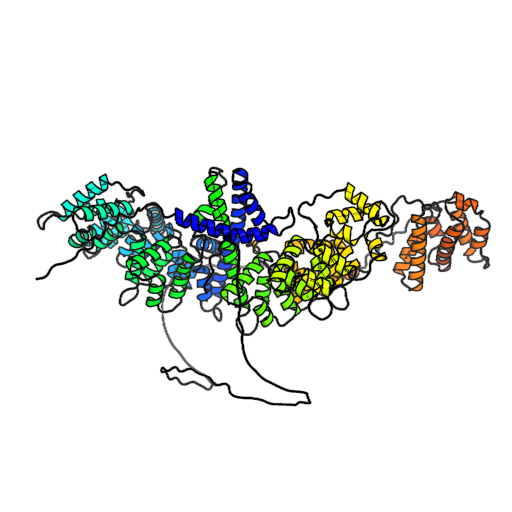? 15.966 58.102 -6.519 1.00 27.50 1011 MET A O 1
ATOM 7944 N N . HIS A 1 1012 ? 14.081 57.159 -5.928 1.00 30.00 1012 HIS A N 1
ATOM 7945 C CA . HIS A 1 1012 ? 12.606 57.411 -5.828 1.00 30.00 1012 HIS A CA 1
ATOM 7946 C C . HIS A 1 1012 ? 11.945 57.787 -7.186 1.00 30.00 1012 HIS A C 1
ATOM 7948 O O . HIS A 1 1012 ? 12.288 58.826 -7.734 1.00 30.00 1012 HIS A O 1
ATOM 7954 N N . TYR A 1 1013 ? 10.993 56.972 -7.694 1.00 28.17 1013 TYR A N 1
ATOM 7955 C CA . TYR A 1 1013 ? 9.593 57.310 -8.084 1.00 28.17 1013 TYR A CA 1
ATOM 7956 C C . TYR A 1 1013 ? 8.930 56.212 -8.958 1.00 28.17 1013 TYR A C 1
ATOM 7958 O O . TYR A 1 1013 ? 9.465 55.856 -10.001 1.00 28.17 1013 TYR A O 1
ATOM 7966 N N . GLY A 1 1014 ? 7.706 55.787 -8.593 1.00 26.80 1014 GLY A N 1
ATOM 7967 C CA . GLY A 1 1014 ? 6.648 55.500 -9.584 1.00 26.80 1014 GLY A CA 1
ATOM 7968 C C . GLY A 1 1014 ? 5.997 54.104 -9.658 1.00 26.80 1014 GLY A C 1
ATOM 7969 O O . GLY A 1 1014 ? 6.340 53.326 -10.531 1.00 26.80 1014 GLY A O 1
ATOM 7970 N N . GLN A 1 1015 ? 4.934 53.922 -8.861 1.00 28.17 1015 GLN A N 1
ATOM 7971 C CA . GLN A 1 1015 ? 3.684 53.169 -9.131 1.00 28.17 1015 GLN A CA 1
ATOM 7972 C C . GLN A 1 1015 ? 3.624 51.619 -9.057 1.00 28.17 1015 GLN A C 1
ATOM 7974 O O . GLN A 1 1015 ? 4.167 50.881 -9.869 1.00 28.17 1015 GLN A O 1
ATOM 7979 N N . GLN A 1 1016 ? 2.825 51.173 -8.077 1.00 28.77 1016 GLN A N 1
ATOM 7980 C CA . GLN A 1 1016 ? 2.164 49.867 -7.890 1.00 28.77 1016 GLN A CA 1
ATOM 7981 C C . GLN A 1 1016 ? 0.848 49.792 -8.717 1.00 28.77 1016 GLN A C 1
ATOM 7983 O O . GLN A 1 1016 ? 0.338 50.863 -9.061 1.00 28.77 1016 GLN A O 1
ATOM 7988 N N . PRO A 1 1017 ? 0.270 48.601 -9.034 1.00 38.16 1017 PRO A N 1
ATOM 7989 C CA . PRO A 1 1017 ? -0.530 47.827 -8.057 1.00 38.16 1017 PRO A CA 1
ATOM 7990 C C . PRO A 1 1017 ? -0.398 46.282 -8.155 1.00 38.16 1017 PRO A C 1
ATOM 7992 O O . PRO A 1 1017 ? -0.393 45.692 -9.226 1.00 38.16 1017 PRO A O 1
ATOM 7995 N N . THR A 1 1018 ? -0.087 45.636 -7.023 1.00 27.77 1018 THR A N 1
ATOM 7996 C CA . THR A 1 1018 ? -0.946 44.718 -6.228 1.00 27.77 1018 THR A CA 1
ATOM 7997 C C . THR A 1 1018 ? -1.143 43.300 -6.779 1.00 27.77 1018 THR A C 1
ATOM 7999 O O . THR A 1 1018 ? -1.997 43.088 -7.625 1.00 27.77 1018 THR A O 1
ATOM 8002 N N . TYR A 1 1019 ? -0.460 42.323 -6.174 1.00 27.39 1019 TYR A N 1
ATOM 8003 C CA . TYR A 1 1019 ? -1.074 41.113 -5.604 1.00 27.39 1019 TYR A CA 1
ATOM 8004 C C . TYR A 1 1019 ? -0.154 40.618 -4.477 1.00 27.39 1019 TYR A C 1
ATOM 8006 O O . TYR A 1 1019 ? 1.053 40.477 -4.662 1.00 27.39 1019 TYR A O 1
ATOM 8014 N N . ALA A 1 1020 ? -0.710 40.471 -3.278 1.00 26.17 1020 ALA A N 1
ATOM 8015 C CA . ALA A 1 10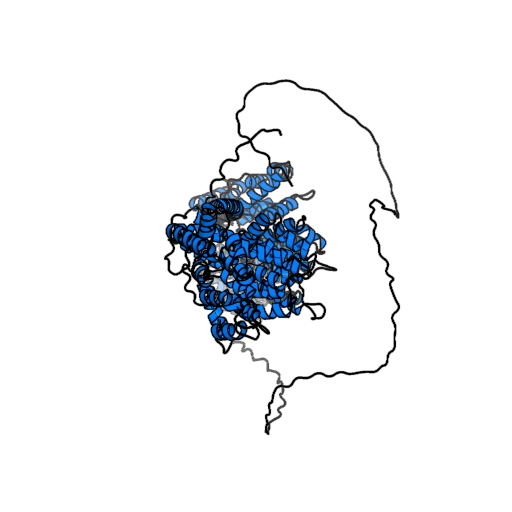20 ? 0.016 40.096 -2.071 1.00 26.17 1020 ALA A CA 1
ATOM 8016 C C . ALA A 1 1020 ? 0.129 38.565 -1.952 1.00 26.17 1020 ALA A C 1
ATOM 8018 O O . ALA A 1 1020 ? -0.898 37.897 -2.052 1.00 26.17 1020 ALA A O 1
ATOM 8019 N N . PRO A 1 1021 ? 1.313 38.003 -1.659 1.00 28.05 1021 PRO A N 1
ATOM 8020 C CA . PRO A 1 1021 ? 1.428 36.701 -1.018 1.00 28.05 1021 PRO A CA 1
ATOM 8021 C C . PRO A 1 1021 ? 1.449 36.878 0.511 1.00 28.05 1021 PRO A C 1
ATOM 8023 O O . PRO A 1 1021 ? 2.250 37.642 1.053 1.00 28.05 1021 PRO A O 1
ATOM 8026 N N . GLN A 1 1022 ? 0.547 36.185 1.210 1.00 28.09 1022 GLN A N 1
ATOM 8027 C CA . GLN A 1 1022 ? 0.618 35.982 2.662 1.00 28.09 1022 GLN A CA 1
ATOM 8028 C C . GLN A 1 1022 ? 1.692 34.919 2.996 1.00 28.09 1022 GLN A C 1
ATOM 8030 O O . GLN A 1 1022 ? 1.943 34.034 2.176 1.00 28.09 1022 GLN A O 1
ATOM 8035 N N . PRO A 1 1023 ? 2.353 35.006 4.165 1.00 33.09 1023 PRO A N 1
ATOM 8036 C CA . PRO A 1 1023 ? 3.575 34.266 4.465 1.00 33.09 1023 PRO A CA 1
ATOM 8037 C C . PRO A 1 1023 ? 3.304 32.883 5.080 1.00 33.09 1023 PRO A C 1
ATOM 8039 O O . PRO A 1 1023 ? 2.598 32.767 6.078 1.00 33.09 1023 PRO A O 1
ATOM 8042 N N . MET A 1 1024 ? 3.956 31.840 4.554 1.00 28.25 1024 MET A N 1
ATOM 8043 C CA . MET A 1 1024 ? 4.151 30.589 5.291 1.00 28.25 1024 MET A CA 1
ATOM 8044 C C . MET A 1 1024 ? 5.235 30.783 6.355 1.00 28.25 1024 MET A C 1
ATOM 8046 O O . MET A 1 1024 ? 6.397 31.047 6.046 1.00 28.25 1024 MET A O 1
ATOM 8050 N N . MET A 1 1025 ? 4.854 30.607 7.615 1.00 30.77 1025 MET A N 1
ATOM 8051 C CA . MET A 1 1025 ? 5.763 30.495 8.749 1.00 30.77 1025 MET A CA 1
ATOM 8052 C C . MET A 1 1025 ? 5.168 29.499 9.753 1.00 30.77 1025 MET A C 1
ATOM 8054 O O . MET A 1 1025 ? 4.205 29.832 10.433 1.00 30.77 1025 MET A O 1
ATOM 8058 N N . TYR A 1 1026 ? 5.719 28.282 9.819 1.00 28.81 1026 TYR A N 1
ATOM 8059 C CA . TYR A 1 1026 ? 6.466 27.723 10.965 1.00 28.81 1026 TYR A CA 1
ATOM 8060 C C . TYR A 1 1026 ? 6.405 26.186 11.039 1.00 28.81 1026 TYR A C 1
ATOM 8062 O O . TYR A 1 1026 ? 5.331 25.606 11.011 1.00 28.81 1026 TYR A O 1
ATOM 8070 N N . ARG A 1 1027 ? 7.615 25.621 11.191 1.00 30.05 1027 ARG A N 1
ATOM 8071 C CA . ARG A 1 1027 ? 8.050 24.441 11.970 1.00 30.05 1027 ARG A CA 1
ATOM 8072 C C . ARG A 1 1027 ? 7.168 23.202 12.080 1.00 30.05 1027 ARG A C 1
ATOM 8074 O O . ARG A 1 1027 ? 6.133 23.266 12.771 1.00 30.05 1027 ARG A O 1
#

Organism: NCBI:txid1460289

Foldseek 3Di:
DDDDDDDDDPPPPDDPPDDPPPVLVVVLLVVLVVVVVVVVVVQLADFQPDGDLVSVLVCCLVPPLVPLVSLLVSLVSLLVLLVLLLLLLLLVLLVQCVCQQQVPDVRDAGNLVSNLVSQLQDALVSLLSNQVVNCVVPVDRPLVSLCVRPPVLFQSLLSNLLNDDLLRNLLVLLVVQLPDQAGNLVSLLLNLLQDDLVSNQSNQVVNCVVDVDRSLVSLCVRVCPDPHPPCVLSSLLSVLSSVSLADDDPDEDLVVLVVVLVVLVVLLPDDPPGDRDSVVLSVVLSRYALNNLLSSQVVNCVVPVDGPLVSLVVPPDPVSSVSSVSSNDRSLLSLLVLLVVQLDDDHRNSVSVSSSLSNDAFVSVVSNQVSNCVVPVDGPLVSLCVRVVDDSNNSSSNSNVVSRVLQSLRPVCVLSVDDCPVVPDDSVSSSVSSSSSSSSVVSSLLVVLLVLLVLCVVQLPDPAGVLVSNLCSLQQAWLVSLLSNQVNNCVVPVDGVLVVLPVRPPDPLLSLLSSLSNHDLLVLLLVLVCQQVPDDAGPLVSVLCNQQLDDLSSNQSNQVVVVVVDVDRPLVVLCVRDDDLSNVLSNCSNVDPQDSNDVDADLVVLLVVLVCVVVVVDDLSNVLSRYQLSSLLSNQVNNVVVDVDTPLVVLVVVDDDSSNLNSVSSNDHSLLNLLVQLCVQLVDPAHPSVSLSSSLSSDIQVSLVSNQVSNCVPPVAGSLLSLLVHPDDSSSQSSNSNNPHYNCSVVSPDDDDRDDNVNSNVCNVVRCVVVVVVVPDDPPPLDDDPPDDLLDPVVLVSLVVLLVQLVVCVVVVVVVSNVVSLVVLLLRASFQQPQPLLVLQLVQLCQCPDPDDDNDNSNVVSLVVDDQVSQVVRNHGSVSNVSSSVSNSVCVVVVVDPSVRSCCSSVVDPDDPPPPPPPPPDDDDDDDDDDDDDDDDDDDDDDDDDDDDDDDDDDDDDDDDDDDDDDDDDDDDDDDDDDDDDDDDDDDDDDDDDDDDDDDDDDDYDDDDDDDDDDDDDDDDDDDDDD

Sequence (1027 aa):
MGCGGSTEAEPVSAPDIDATPIETAQVQTELVKDRLEIAEQDAVKTKAGSDTFIASCLKARAEHSDDKAIVLDTCTRLQAHNRRLKEYVAIYDSETVNEAMNGGFLGLGCNDDKLIAALCTRTKSQLTRTRQRYRTMYDKDLRAEVKGEADSRSYGRMMFFAMAAPDEYVADIIDLACKGMGCDELMLLEVFVTHTQAELQAGKKKWEGRTDKSLVDYLKGELDGWIGNGFIHLRRLLFLLFQGERVETTDMDEELAAKQVDCLHEEFEKGFFEDFHESFIIDIIGKNTTNQNQLVAQMYEKKFETSLTKALKGKCGERLFDALHALIMPKPEYVAMRLKKAMEGWGRDSDVMTRMLGGFDGDGMAAVAEAFERKYGQPLWSALKEELKAGNFLSAATAWLSTISSNPARSAERFTELDLSNGDVELPKLVEMLDWLFVENEALLSFIAFLDVETVREATKGWGTDDTALIRAFTTRNKRALARVNIGYRNKYGEPLQKLIENEMKDNNYSFLAKFLVVQAEQADLMILDQAMDGMVIDHGALVEFLCARHPRRVRAAKAKWEGYHDDSLIDKLDDVLSGDMQTLAMRMLKGKRDVDNDKVDDALARKQAHQLHDSAIDYIETLCDNSAPQNALVAKYYEEAYDSSLRRAISQEYSGPVKDALLALLQGPAEWYAAQLRKALSGDETNELVVCRILGAHDKDEIKEIKAKYEEKYDTTLKLAISSKCKGNYKRLAVAWVELPDQLEQPAKKIELPTNEEISKAGVEGSKATSKADDEISDDETLESGIKSTSPLFKAKCQMWTAKYKKYNEMGKARKAAHYQRLLLLNPPLPKKSSILKGFADALEEEYKKDNSGDDWTGMWLDSVDEAEFEAAGTSKDFFKKWFDVTESMVAEKKVSVKEMEAHWGLIEEPPKQERLYEPVPLAPVGMPVAQSMPMAQSMPQATPAYGSNYAMAQANYAMPVASPYAMPVASPYAMPNPYGNPYGNYGQPQVTSTYTTTSTTFVPLQQPMHYGQQPTYAPQPMMYR

Secondary structure (DSSP, 8-state):
------------PPP----TTHHHHHHHHHHHHHHHHHHHHHHTTSPTT---HHHHHHHHHHH-TT-HHHHHHHHHHHHHHHHHHHHHHHHHHHHHHHHHHH-SGGG-S--HHHHHHHHTTS-HHHHHHHHHHHHHHHSS-HHHHHHHHS-TTTHHHHHHHHT--HHHHHHHHHHHHTSSSS--HHHHHHHHHHS-HHHHHHHHHHHHTTSSS-HHHHHHHHHTSSSTTTTHHHHHHHHHHHHT-----S---HHHHHHHHHHHHHHHH--TTS---HHHHHHHHTTS-HHHHHHHHHHHHHHHSS-HHHHHHHHS-HHHHHHHHHHHS-HHHHHHHHHHHHHSSSS--HHHHHHHHHH--HHHHHHHHHHHHHHHSS-HHHHHHHHH-SSHHHHHHHHHHHHHHH-TTTTTHHHHT---TT----HHHHHHHHHHHHHHHHHHHHHHHHHHHHHHHHHTSSSS--HHHHHHHHHSS-HHHHHHHHHHHHHHHSS-HHHHHHHH--SHHHHHHHHHHHS-HHHHHHHHHHHHHSSSS--HHHHHIIIIIS-HHHHHHHHHHHHHH-SS-HHHHHHHH--HHHHHHHHHHHH-----S-----HHHHHHHHHHHHTTSS-HHHHHHHS-HHHHHHHHHHHHHHSSS-HHHHHHHH--HHHHHHHHHHHS-HHHHHHHHHHHHHHSSS--HHHHHHHHHHS-HHHHHHHHHHHHHHHSS-HHHHHHHH--HHHHHHHHHHHHPPPTTTSTTS--PPPPHHHHHHHHHHHHHHHTTTTTSPPTT-SPPTT--TTSHHHHHHHHHHHHHHHHHHHTT-HHHHHHHHHHHHHS-SS-TT-HHHHHHHHHHHHHT-TT--S--HHHHHHHHS-HHHHHHTTS-HHHHHHHHHHHHHHHHTTSS-HHHHHHHTTSSPPPP------PPPPPP--PPPP----------------------------------------------------------------------------------------PPPPP---

InterPro domains:
  IPR001464 Annexin [PR00196] (106-128)
  IPR001464 Annexin [PR00196] (174-195)
  IPR001464 Annexin [PR00196] (371-386)
  IPR018502 Annexin repeat [PF00191] (104-150)
  IPR018502 Annexin repeat [PF00191] (170-227)
  IPR018502 Annexin repeat [PF00191] (334-389)
  IPR018502 Annexin repeat [PF00191] (452-507)
  IPR018502 Annexin repeat [PF00191] (675-738)
  IPR018502 Annexin repeat [PS51897] (88-164)
  IPR018502 Annexin repeat [PS51897] (330-402)
  IPR018502 Annexin repeat [PS51897] (447-518)
  IPR018502 Annexin repeat [PS51897] (669-740)
  IPR018502 Annexin repeat [SM00335] (109-151)
  IPR018502 Annexin repeat [SM00335] (182-234)
  IPR018502 Annexin repeat [SM00335] (278-327)
  IPR018502 Annexin repeat [SM00335] (464-520)
  IPR018502 Annexin repeat [SM00335] (621-666)
  IPR018502 Annexin repeat [SM00335] (686-738)
  IPR037104 Annexin superfamily [G3DSA:1.10.220.10] (65-165)
  IPR037104 Annexin superfamily [G3DSA:1.10.220.10] (166-248)